Protein AF-0000000070366888 (afdb_homodimer)

Foldseek 3Di:
DDLVVQLVVCCVLAVVVPHDPVVLCVLLCVVDPNRQDQVVDDSVRSVVSSVVVVVVVVVVVVVVVVVCCVVVVVVPPDDPDDPPPPDDDDDDDDDDDDDDDDDDDDDDDDDDDDDDDPPDPPCPLPPPPPDLAKDKDKDFAAAFDADPQLVDPPKAKAFADKDWDPATSNGHIFIWIWIAIPPVRAIAIHGLVLLVLLQVLCCQQAVLFLQADADDDDPPPPVDVVVVRLNRVRSRVRLRVLCVDSQSVRHPLNRCSRHPHDPVVNVVSSVVSVPRGRDQAPRHHYDNVRMFIFTRHDVLVVVLVVVLVVLVVVLVVLVVQLVVLVVVLVVLLVVLVVLLVVLVVLVVQLVVLVVVQVPDDDHDCLSNLVSNLVSLLSNLVSVLSVVVSVLSCVQRNSVSVSVSSSSVSLSVSSVVLVVLVCVLVVLVVVLVVVLVVVLVVVDVVVQPAPPVSVVPDDPVCSNPSVRCSSRGPVVSVVVSVSSSRSSSRSSVSSSVNVVVVVVVVVVVVVVSVVVSVVVVVVSVVSVVVSVVVSVVSVVVSVVPCPCVVVVVVVVVVVVVVVVPVVPPD/DDLVVQLVVCCVLAVVVPHDPVVLCVLLCVVDPNRQAQVVDDSVRSVVSSVVVVVVVVVVVVVVVVVVVVVVVVVPDDDPDDPPPPDDPDDDDDDYDDDDYYDDDDDDDDDDDDDDDDDPPPCPLPPPPQDLAKDKDKDFAAAFDADPQLPDPPKAKAFADKDWDPATSNGHIFIWIWIAIPPVRAIAIHGLVLLVLLQVLCCQQAVLFLQADADDDDPCPPVDVVVVRLNRVRSRVRLVVLCVDSQSVRDPLNRCSRHPHDPVVNVVSSVVSVPGGRDQAPRHHYDNVRMFIFTRHDVLVVVLVVVLVVLVVVLVVLVVQLVVLVVVLVVLLVVLVVLLVVLVVLVVQLVVLVVVQVPDDDHDCLSNLVSNLSSLLSNLVSVLSVVVSVLSCVQRNSVSVSVSSSSVSLSVSSVVLVVLVCVLVVLVVVLVVVLVVVLVVVDVVVQPADPVVVVPDDPVCSNPSVRCSSRGPVVSVVVSVSSSRSSSRSSVSSSVNVVVVVVVVVVVVVVSVVVSVVVVVVSVVSVVVSVVVSVVSVVCSVVPPPCVVVVVVVVVVVVVVVVPVVPVD

Organism: Tetrahymena thermophila (strain SB210) (NCBI:txid312017)

Secondary structure (DSSP, 8-state):
--HHHHHHHHIIIIITTT--HHHHHHHHHHHSTTTT-GGGS-HHHHHHHHHHHHHHHHHHHHHHHHHHHHHHHHS-----------S--------------------------------------------TTEEEEEEE-BPPPP-SSTT-TT-EEEEEEEEEEPP-SSS--EEEEEEEEETTTEEEEE-HHHHHHHHHHHHHH-TTS-PPPPPP----SS--HHHHHHHHHHHHHHHHHHHHSTTGGG-HHHHHHHH---HHHHHHHHHHHHH------GGG-B-SSSEEEEEEEHHHHHHHHHHHHHHHHHHHHHHHHHHHHHHHHHHHHHHHHHHHHHHHHHHHHHHHHHHHHHHSSS--HHHHHHHHHHHHHHHHHHHHHHHHHHHHIIIIIHHHHHHHHHHHHHHHHHHHHHHHHHHHHHHHHHHHHHHHHHHHHT-GGGTT--HHHHHTS-TTGGG-HHHHTTTSSHHHHHHHHHHHHHHHHHHHHHHHHHHHHHHHHHHHHHHHHHHHHHHHHHHHHHHHHHHHHHHHHHHHHHTTTHHHHHHHHHHHHHHHHHHHTTTT-/--HHHHHHHHIIIIITTT--HHHHHHHHHHHSTTTT-GGGS-HHHHHHHHHHHHHHHHHHHHHHHHHHHHHHHHS--------------------------------------------------------TTEEEEEEE-BPPPP-SSTT-TT-EEEEEEEEEEPP-SSS--EEEEEEEEETTTEEEEE-HHHHHHHHHHHHHH-TTS-PPPPPP----SS--HHHHHHHHHHHHHHHHHHHHSTTGGG-HHHHHHHH---HHHHHHHHHHHHH------GGG-B-SSSEEEEEEEHHHHHHHHHHHHHHHHHHHHHHHHHHHHHHHHHHHHHHHHHHHHHHHHHHHHHHHHHHHHHHSSS--HHHHHHHHHHHHHHHHHHHHHHHHHHHHIIIIIHHHHHHHHHHHHHHHHHHHHHHHHHHHHHHHHHHHHHHHHHHHHT-GGGTT--HHHHHTS-TTGGG-HHHHTTTSSHHHHHHHHHHHHHHHHHHHHHHHHHHHHHHHHHHHHHHHHHHHHHHHHHHHHHHHHHHHHHHHHHHHHHTTTHHHHHHHHHHHHHHHHHHHHTS--

Radius of gyration: 53.92 Å; Cα contacts (8 Å, |Δi|>4): 1245; chains: 2; bounding box: 104×200×141 Å

pLDDT: mean 79.63, std 25.02, range [14.09, 98.69]

Structure (mmCIF, N/CA/C/O backbone):
data_AF-0000000070366888-model_v1
#
loop_
_entity.id
_entity.type
_entity.pdbx_description
1 polymer 'PX-SNX-like domain protein'
#
loop_
_atom_site.group_PDB
_atom_site.id
_atom_site.type_symbol
_atom_site.label_atom_id
_atom_site.label_alt_id
_atom_site.label_comp_id
_atom_site.label_asym_id
_atom_site.label_entity_id
_atom_site.label_seq_id
_atom_site.pdbx_PDB_ins_code
_atom_site.Cartn_x
_atom_site.Cartn_y
_atom_site.Cartn_z
_atom_site.occupancy
_atom_site.B_iso_or_equiv
_atom_site.auth_seq_id
_atom_site.auth_comp_id
_atom_site.auth_asym_id
_atom_site.auth_atom_id
_atom_site.pdbx_PDB_model_num
ATOM 1 N N . MET A 1 1 ? -32.625 -28.5 18.875 1 53.06 1 MET A N 1
ATOM 2 C CA . MET A 1 1 ? -31.828 -29.672 18.531 1 53.06 1 MET A CA 1
ATOM 3 C C . MET A 1 1 ? -31.516 -29.688 17.047 1 53.06 1 MET A C 1
ATOM 5 O O . MET A 1 1 ? -32.406 -29.5 16.219 1 53.06 1 MET A O 1
ATOM 9 N N . SER A 1 2 ? -30.312 -29.75 16.781 1 67.25 2 SER A N 1
ATOM 10 C CA . SER A 1 2 ? -29.703 -29.359 15.508 1 67.25 2 SER A CA 1
ATOM 11 C C . SER A 1 2 ? -30.094 -30.328 14.398 1 67.25 2 SER A C 1
ATOM 13 O O . SER A 1 2 ? -30.391 -31.5 14.664 1 67.25 2 SER A O 1
ATOM 15 N N . THR A 1 3 ? -30.516 -29.719 13.289 1 72.12 3 THR A N 1
ATOM 16 C CA . THR A 1 3 ? -30.797 -30.406 12.031 1 72.12 3 THR A CA 1
ATOM 17 C C . THR A 1 3 ? -29.75 -31.469 11.758 1 72.12 3 THR A C 1
ATOM 19 O O . THR A 1 3 ? -30.078 -32.562 11.305 1 72.12 3 THR A O 1
ATOM 22 N N . GLU A 1 4 ? -28.688 -31.203 12.266 1 71.44 4 GLU A N 1
ATOM 23 C CA . GLU A 1 4 ? -27.578 -32.125 12.07 1 71.44 4 GLU A CA 1
ATOM 24 C C . GLU A 1 4 ? -27.75 -33.375 12.93 1 71.44 4 GLU A C 1
ATOM 26 O O . GLU A 1 4 ? -27.469 -34.5 12.484 1 71.44 4 GLU A O 1
ATOM 31 N N . ILE A 1 5 ? -28.266 -33.188 14.094 1 75.81 5 ILE A N 1
ATOM 32 C CA . ILE A 1 5 ? -28.469 -34.281 15.039 1 75.81 5 ILE A CA 1
ATOM 33 C C . ILE A 1 5 ? -29.594 -35.188 14.547 1 75.81 5 ILE A C 1
ATOM 35 O O . ILE A 1 5 ? -29.5 -36.406 14.617 1 75.81 5 ILE A O 1
ATOM 39 N N . LYS A 1 6 ? -30.578 -34.594 13.953 1 79 6 LYS A N 1
ATOM 40 C CA . LYS A 1 6 ? -31.703 -35.344 13.398 1 79 6 LYS A CA 1
ATOM 41 C C . LYS A 1 6 ? -31.281 -36.156 12.188 1 79 6 LYS A C 1
ATOM 43 O O . LYS A 1 6 ? -31.641 -37.344 12.086 1 79 6 LYS A O 1
ATOM 48 N N . GLN A 1 7 ? -30.422 -35.562 11.461 1 75.44 7 GLN A N 1
ATOM 49 C CA . GLN A 1 7 ? -29.953 -36.219 10.234 1 75.44 7 GLN A CA 1
ATOM 50 C C . GLN A 1 7 ? -29.031 -37.375 10.555 1 75.44 7 GLN A C 1
ATOM 52 O O . GLN A 1 7 ? -29.141 -38.438 9.961 1 75.44 7 GLN A O 1
ATOM 57 N N . LYS A 1 8 ? -28.172 -37.062 11.492 1 76.31 8 LYS A N 1
ATOM 58 C CA . LYS A 1 8 ? -27.281 -38.125 11.93 1 76.31 8 LYS A CA 1
ATOM 59 C C . LYS A 1 8 ? -28.078 -39.281 12.508 1 76.31 8 LYS A C 1
ATOM 61 O O . LYS A 1 8 ? -27.797 -40.438 12.211 1 76.31 8 LYS A O 1
ATOM 66 N N . TYR A 1 9 ? -29.031 -39.031 13.258 1 79.44 9 TYR A N 1
ATOM 67 C CA . TYR A 1 9 ? -29.906 -40.062 13.852 1 79.44 9 TYR A CA 1
ATOM 68 C C . TYR A 1 9 ? -30.609 -40.844 12.773 1 79.44 9 TYR A C 1
ATOM 70 O O . TYR A 1 9 ? -30.641 -42.094 12.828 1 79.44 9 TYR A O 1
ATOM 78 N N . LEU A 1 10 ? -31.078 -40.219 11.719 1 79.38 10 LEU A N 1
ATOM 79 C CA . LEU A 1 10 ? -31.812 -40.906 10.664 1 79.38 10 LEU A CA 1
ATOM 80 C C . LEU A 1 10 ? -30.859 -41.719 9.805 1 79.38 10 LEU A C 1
ATOM 82 O O . LEU A 1 10 ? -31.203 -42.844 9.406 1 79.38 10 LEU A O 1
ATOM 86 N N . CYS A 1 11 ? -29.656 -41.156 9.648 1 78.56 11 CYS A N 1
ATOM 87 C CA . CYS A 1 11 ? -28.656 -41.938 8.914 1 78.56 11 CYS A CA 1
ATOM 88 C C . CYS A 1 11 ? -28.297 -43.219 9.664 1 78.56 11 CYS A C 1
ATOM 90 O O . CYS A 1 11 ? -28.234 -44.281 9.07 1 78.56 11 CYS A O 1
ATOM 92 N N . ASP A 1 12 ? -28.203 -43.094 10.914 1 79.56 12 ASP A N 1
ATOM 93 C CA . ASP A 1 12 ? -27.844 -44.219 11.766 1 79.56 12 ASP A CA 1
ATOM 94 C C . ASP A 1 12 ? -28.969 -45.25 11.852 1 79.56 12 ASP A C 1
ATOM 96 O O . ASP A 1 12 ? -28.734 -46.438 11.766 1 79.56 12 ASP A O 1
ATOM 100 N N . GLU A 1 13 ? -30.156 -44.781 11.875 1 81.19 13 GLU A N 1
ATOM 101 C CA . GLU A 1 13 ? -31.266 -45.656 12.219 1 81.19 13 GLU A CA 1
ATOM 102 C C . GLU A 1 13 ? -31.984 -46.156 10.961 1 81.19 13 GLU A C 1
ATOM 104 O O . GLU A 1 13 ? -32.656 -47.188 10.992 1 81.19 13 GLU A O 1
ATOM 109 N N . ILE A 1 14 ? -31.734 -45.5 9.852 1 79.69 14 ILE A N 1
ATOM 110 C CA . ILE A 1 14 ? -32.438 -45.938 8.641 1 79.69 14 ILE A CA 1
ATOM 111 C C . ILE A 1 14 ? -31.422 -46.438 7.613 1 79.69 14 ILE A C 1
ATOM 113 O O . ILE A 1 14 ? -31.453 -47.625 7.223 1 79.69 14 ILE A O 1
ATOM 117 N N . LEU A 1 15 ? -30.391 -45.594 7.367 1 74.81 15 LEU A N 1
ATOM 118 C CA . LEU A 1 15 ? -29.453 -45.969 6.309 1 74.81 15 LEU A CA 1
ATOM 119 C C . LEU A 1 15 ? -28.484 -47.031 6.785 1 74.81 15 LEU A C 1
ATOM 121 O O . LEU A 1 15 ? -28.328 -48.062 6.129 1 74.81 15 LEU A O 1
ATOM 125 N N . ASP A 1 16 ? -28.031 -46.875 7.922 1 73.31 16 ASP A N 1
ATOM 126 C CA . ASP A 1 16 ? -27.031 -47.812 8.406 1 73.31 16 ASP A CA 1
ATOM 127 C C . ASP A 1 16 ? -27.656 -49.125 8.781 1 73.31 16 ASP A C 1
ATOM 129 O O . ASP A 1 16 ? -27 -50.188 8.719 1 73.31 16 ASP A O 1
ATOM 133 N N . LYS A 1 17 ? -28.953 -49.156 9.055 1 74.62 17 LYS A N 1
ATOM 134 C CA . LYS A 1 17 ? -29.641 -50.375 9.422 1 74.62 17 LYS A CA 1
ATOM 135 C C . LYS A 1 17 ? -30.266 -51.062 8.203 1 74.62 17 LYS A C 1
ATOM 137 O O . LYS A 1 17 ? -30.969 -52.062 8.328 1 74.62 17 LYS A O 1
ATOM 142 N N . GLY A 1 18 ? -29.984 -50.375 6.992 1 67.94 18 GLY A N 1
ATOM 143 C CA . GLY A 1 18 ? -30.297 -51.031 5.738 1 67.94 18 GLY A CA 1
ATOM 144 C C . GLY A 1 18 ? -31.688 -50.719 5.223 1 67.94 18 GLY A C 1
ATOM 145 O O . GLY A 1 18 ? -32.188 -51.375 4.305 1 67.94 18 GLY A O 1
ATOM 146 N N . TYR A 1 19 ? -32.375 -49.781 5.812 1 73.75 19 TYR A N 1
ATOM 147 C CA . TYR A 1 19 ? -33.719 -49.406 5.328 1 73.75 19 TYR A CA 1
ATOM 148 C C . TYR A 1 19 ? -33.625 -48.438 4.156 1 73.75 19 TYR A C 1
ATOM 150 O O . TYR A 1 19 ? -32.625 -47.719 4.023 1 73.75 19 TYR A O 1
ATOM 158 N N . ASP A 1 20 ? -34.5 -48.562 3.26 1 69.44 20 ASP A N 1
ATOM 159 C CA . ASP A 1 20 ? -34.531 -47.719 2.07 1 69.44 20 ASP A CA 1
ATOM 160 C C . ASP A 1 20 ? -34.969 -46.281 2.422 1 69.44 20 ASP A C 1
ATOM 162 O O . ASP A 1 20 ? -36.062 -46.094 2.949 1 69.44 20 ASP A O 1
ATOM 166 N N . ALA A 1 21 ? -34.188 -45.375 2.199 1 75.75 21 ALA A N 1
ATOM 167 C CA . ALA A 1 21 ? -34.406 -43.969 2.531 1 75.75 21 ALA A CA 1
ATOM 168 C C . ALA A 1 21 ? -35.656 -43.438 1.813 1 75.75 21 ALA A C 1
ATOM 170 O O . ALA A 1 21 ? -36.406 -42.656 2.385 1 75.75 21 ALA A O 1
ATOM 171 N N . ASN A 1 22 ? -35.812 -43.844 0.636 1 72.5 22 ASN A N 1
ATOM 172 C CA . ASN A 1 22 ? -36.938 -43.375 -0.14 1 72.5 22 ASN A CA 1
ATOM 173 C C . ASN A 1 22 ? -38.281 -43.844 0.466 1 72.5 22 ASN A C 1
ATOM 175 O O . ASN A 1 22 ? -39.25 -43.094 0.482 1 72.5 22 ASN A O 1
ATOM 179 N N . ILE A 1 23 ? -38.312 -45.062 0.929 1 76.25 23 ILE A N 1
ATOM 180 C CA . ILE A 1 23 ? -39.5 -45.594 1.553 1 76.25 23 ILE A CA 1
ATOM 181 C C . ILE A 1 23 ? -39.812 -44.875 2.852 1 76.25 23 ILE A C 1
ATOM 183 O O . ILE A 1 23 ? -40.938 -44.531 3.139 1 76.25 23 ILE A O 1
ATOM 187 N N . PHE A 1 24 ? -38.719 -44.5 3.494 1 80.56 24 PHE A N 1
ATOM 188 C CA . PHE A 1 24 ? -38.906 -43.75 4.738 1 80.56 24 PHE A CA 1
ATOM 189 C C . PHE A 1 24 ? -39.406 -42.344 4.457 1 80.56 24 PHE A C 1
ATOM 191 O O . PHE A 1 24 ? -40.312 -41.844 5.129 1 80.56 24 PHE A O 1
ATOM 198 N N . MET A 1 25 ? -38.906 -41.75 3.475 1 77.12 25 MET A N 1
ATOM 199 C CA . MET A 1 25 ? -39.312 -40.406 3.076 1 77.12 25 MET A CA 1
ATOM 200 C C . MET A 1 25 ? -40.781 -40.375 2.676 1 77.12 25 MET A C 1
ATOM 202 O O . MET A 1 25 ? -41.531 -39.469 3.041 1 77.12 25 MET A O 1
ATOM 206 N N . SER A 1 26 ? -41.062 -41.406 1.899 1 75.88 26 SER A N 1
ATOM 207 C CA . SER A 1 26 ? -42.469 -41.562 1.521 1 75.88 26 SER A CA 1
ATOM 208 C C . SER A 1 26 ? -43.344 -41.75 2.748 1 75.88 26 SER A C 1
ATOM 210 O O . SER A 1 26 ? -44.469 -41.219 2.814 1 75.88 26 SER A O 1
ATOM 212 N N . TYR A 1 27 ? -42.875 -42.531 3.67 1 80.38 27 TYR A N 1
ATOM 213 C CA . TYR A 1 27 ? -43.531 -42.781 4.941 1 80.38 27 TYR A CA 1
ATOM 214 C C . TYR A 1 27 ? -43.781 -41.469 5.684 1 80.38 27 TYR A C 1
ATOM 216 O O . TYR A 1 27 ? -44.906 -41.25 6.172 1 80.38 27 TYR A O 1
ATOM 224 N N . LEU A 1 28 ? -42.844 -40.625 5.699 1 80 28 LEU A N 1
ATOM 225 C CA . LEU A 1 28 ? -42.969 -39.344 6.379 1 80 28 LEU A CA 1
ATOM 226 C C . LEU A 1 28 ? -43.906 -38.406 5.609 1 80 28 LEU A C 1
ATOM 228 O O . LEU A 1 28 ? -44.719 -37.688 6.211 1 80 28 LEU A O 1
ATOM 232 N N . GLU A 1 29 ? -43.875 -38.469 4.32 1 78.44 29 GLU A N 1
ATOM 233 C CA . GLU A 1 29 ? -44.719 -37.656 3.461 1 78.44 29 GLU A CA 1
ATOM 234 C C . GLU A 1 29 ? -46.188 -38.031 3.609 1 78.44 29 GLU A C 1
ATOM 236 O O . GLU A 1 29 ? -47.062 -37.188 3.467 1 78.44 29 GLU A O 1
ATOM 241 N N . ASN A 1 30 ? -46.375 -39.281 3.836 1 78.12 30 ASN A N 1
ATOM 242 C CA . ASN A 1 30 ? -47.719 -39.75 4.055 1 78.12 30 ASN A CA 1
ATOM 243 C C . ASN A 1 30 ? -48.281 -39.281 5.395 1 78.12 30 ASN A C 1
ATOM 245 O O . ASN A 1 30 ? -49.5 -39.188 5.562 1 78.12 30 ASN A O 1
ATOM 249 N N . LEU A 1 31 ? -47.406 -38.969 6.266 1 79.88 31 LEU A N 1
ATOM 250 C CA . LEU A 1 31 ? -47.844 -38.562 7.605 1 79.88 31 LEU A CA 1
ATOM 251 C C . LEU A 1 31 ? -48.062 -37.062 7.676 1 79.88 31 LEU A C 1
ATOM 253 O O . LEU A 1 31 ? -48.969 -36.594 8.375 1 79.88 31 LEU A O 1
ATOM 257 N N . ARG A 1 32 ? -47.125 -36.312 6.969 1 79.88 32 ARG A N 1
ATOM 258 C CA . ARG A 1 32 ? -47.25 -34.875 6.969 1 79.88 32 ARG A CA 1
ATOM 259 C C . ARG A 1 32 ? -46.938 -34.312 5.59 1 79.88 32 ARG A C 1
ATOM 261 O O . ARG A 1 32 ? -46.062 -34.812 4.875 1 79.88 32 ARG A O 1
ATOM 268 N N . GLU A 1 33 ? -47.75 -33.344 5.266 1 73.69 33 GLU A N 1
ATOM 269 C CA . GLU A 1 33 ? -47.438 -32.625 4.043 1 73.69 33 GLU A CA 1
ATOM 270 C C . GLU A 1 33 ? -46 -32.062 4.086 1 73.69 33 GLU A C 1
ATOM 272 O O . GLU A 1 33 ? -45.625 -31.438 5.062 1 73.69 33 GLU A O 1
ATOM 277 N N . ASN A 1 34 ? -45.125 -32.344 3.137 1 73.12 34 ASN A N 1
ATOM 278 C CA . ASN A 1 34 ? -43.719 -32 3.055 1 73.12 34 ASN A CA 1
ATOM 279 C C . ASN A 1 34 ? -42.906 -32.688 4.16 1 73.12 34 ASN A C 1
ATOM 281 O O . ASN A 1 34 ? -42.031 -32.062 4.746 1 73.12 34 ASN A O 1
ATOM 285 N N . GLY A 1 35 ? -43.25 -33.844 4.461 1 75.12 35 GLY A N 1
ATOM 286 C CA . GLY A 1 35 ? -42.656 -34.594 5.559 1 75.12 35 GLY A CA 1
ATOM 287 C C . GLY A 1 35 ? -41.219 -34.969 5.328 1 75.12 35 GLY A C 1
ATOM 288 O O . GLY A 1 35 ? -40.531 -35.375 6.258 1 75.12 35 GLY A O 1
ATOM 289 N N . SER A 1 36 ? -40.844 -34.781 4.152 1 73.75 36 SER A N 1
ATOM 290 C CA . SER A 1 36 ? -39.469 -35.062 3.855 1 73.75 36 SER A CA 1
ATOM 291 C C . SER A 1 36 ? -38.531 -33.938 4.297 1 73.75 36 SER A C 1
ATOM 293 O O . SER A 1 36 ? -37.312 -34.031 4.211 1 73.75 36 SER A O 1
ATOM 295 N N . ASP A 1 37 ? -39.156 -32.969 4.867 1 73.94 37 ASP A N 1
ATOM 296 C CA . ASP A 1 37 ? -38.406 -31.828 5.426 1 73.94 37 ASP A CA 1
ATOM 297 C C . ASP A 1 37 ? -38.094 -32.062 6.898 1 73.94 37 ASP A C 1
ATOM 299 O O . ASP A 1 37 ? -39 -32.125 7.738 1 73.94 37 ASP A O 1
ATOM 303 N N . ILE A 1 38 ? -36.906 -32.125 7.223 1 73.94 38 ILE A N 1
ATOM 304 C CA . ILE A 1 38 ? -36.406 -32.531 8.539 1 73.94 38 ILE A CA 1
ATOM 305 C C . ILE A 1 38 ? -36.781 -31.453 9.57 1 73.94 38 ILE A C 1
ATOM 307 O O . ILE A 1 38 ? -36.938 -31.766 10.758 1 73.94 38 ILE A O 1
ATOM 311 N N . GLU A 1 39 ? -37.031 -30.344 9.109 1 77.44 39 GLU A N 1
ATOM 312 C CA . GLU A 1 39 ? -37.344 -29.25 10.023 1 77.44 39 GLU A CA 1
ATOM 313 C C . GLU A 1 39 ? -38.75 -29.375 10.586 1 77.44 39 GLU A C 1
ATOM 315 O O . GLU A 1 39 ? -39.062 -28.812 11.641 1 77.44 39 GLU A O 1
ATOM 320 N N . LYS A 1 40 ? -39.5 -30.203 9.945 1 77.94 40 LYS A N 1
ATOM 321 C CA . LYS A 1 40 ? -40.875 -30.359 10.352 1 77.94 40 LYS A CA 1
ATOM 322 C C . LYS A 1 40 ? -41.031 -31.328 11.523 1 77.94 40 LYS A C 1
ATOM 324 O O . LYS A 1 40 ? -42.094 -31.438 12.125 1 77.94 40 LYS A O 1
ATOM 329 N N . TRP A 1 41 ? -39.906 -31.953 11.758 1 79.88 41 TRP A N 1
ATOM 330 C CA . TRP A 1 41 ? -40 -33 12.766 1 79.88 41 TRP A CA 1
ATOM 331 C C . TRP A 1 41 ? -39.094 -32.688 13.953 1 79.88 41 TRP A C 1
ATOM 333 O O . TRP A 1 41 ? -38 -32.125 13.789 1 79.88 41 TRP A O 1
ATOM 343 N N . SER A 1 42 ? -39.625 -32.906 15.086 1 82.88 42 SER A N 1
ATOM 344 C CA . SER A 1 42 ? -38.781 -32.906 16.266 1 82.88 42 SER A CA 1
ATOM 345 C C . SER A 1 42 ? -38.031 -34.219 16.422 1 82.88 42 SER A C 1
ATOM 347 O O . SER A 1 42 ? -38.438 -35.25 15.859 1 82.88 42 SER A O 1
ATOM 349 N N . ILE A 1 43 ? -36.969 -34.25 17.156 1 83.38 43 ILE A N 1
ATOM 350 C CA . ILE A 1 43 ? -36.156 -35.469 17.328 1 83.38 43 ILE A CA 1
ATOM 351 C C . ILE A 1 43 ? -37 -36.562 18.016 1 83.38 43 ILE A C 1
ATOM 353 O O . ILE A 1 43 ? -36.875 -37.719 17.688 1 83.38 43 ILE A O 1
ATOM 357 N N . ASP A 1 44 ? -37.812 -36.188 18.844 1 82 44 ASP A N 1
ATOM 358 C CA . ASP A 1 44 ? -38.625 -37.156 19.562 1 82 44 ASP A CA 1
ATOM 359 C C . ASP A 1 44 ? -39.688 -37.75 18.656 1 82 44 ASP A C 1
ATOM 361 O O . ASP A 1 44 ? -39.969 -38.969 18.719 1 82 44 ASP A O 1
ATOM 365 N N . GLU A 1 45 ? -40.219 -36.969 17.75 1 84.19 45 GLU A N 1
ATOM 366 C CA . GLU A 1 45 ? -41.156 -37.469 16.766 1 84.19 45 GLU A CA 1
ATOM 367 C C . GLU A 1 45 ? -40.5 -38.406 15.789 1 84.19 45 GLU A C 1
ATOM 369 O O . GLU A 1 45 ? -41.062 -39.469 15.461 1 84.19 45 GLU A O 1
ATOM 374 N N . LEU A 1 46 ? -39.281 -38 15.445 1 83.56 46 LEU A N 1
ATOM 375 C CA . LEU A 1 46 ? -38.531 -38.844 14.484 1 83.56 46 LEU A CA 1
ATOM 376 C C . LEU A 1 46 ? -38.188 -40.188 15.102 1 83.56 46 LEU A C 1
ATOM 378 O O . LEU A 1 46 ? -38.25 -41.219 14.422 1 83.56 46 LEU A O 1
ATOM 382 N N . LYS A 1 47 ? -37.938 -40.156 16.312 1 83.44 47 LYS A N 1
ATOM 383 C CA . LYS A 1 47 ? -37.625 -41.406 17 1 83.44 47 LYS A CA 1
ATOM 384 C C . LYS A 1 47 ? -38.812 -42.344 17.016 1 83.44 47 LYS A C 1
ATOM 386 O O . LYS A 1 47 ? -38.688 -43.531 16.781 1 83.44 47 LYS A O 1
ATOM 391 N N . ILE A 1 48 ? -39.938 -41.812 17.203 1 82.81 48 ILE A N 1
ATOM 392 C CA . ILE A 1 48 ? -41.156 -42.594 17.219 1 82.81 48 ILE A CA 1
ATOM 393 C C . ILE A 1 48 ? -41.469 -43.094 15.812 1 82.81 48 ILE A C 1
ATOM 395 O O . ILE A 1 48 ? -41.844 -44.25 15.625 1 82.81 48 ILE A O 1
ATOM 399 N N . LEU A 1 49 ? -41.219 -42.219 14.836 1 81.88 49 LEU A N 1
ATOM 400 C CA . LEU A 1 49 ? -41.562 -42.562 13.461 1 81.88 49 LEU A CA 1
ATOM 401 C C . LEU A 1 49 ? -40.594 -43.594 12.906 1 81.88 49 LEU A C 1
ATOM 403 O O . LEU A 1 49 ? -41 -44.5 12.164 1 81.88 49 LEU A O 1
ATOM 407 N N . VAL A 1 50 ? -39.406 -43.438 13.383 1 84.06 50 VAL A N 1
ATOM 408 C CA . VAL A 1 50 ? -38.375 -44.406 12.969 1 84.06 50 VAL A CA 1
ATOM 409 C C . VAL A 1 50 ? -38.719 -45.781 13.586 1 84.06 50 VAL A C 1
ATOM 411 O O . VAL A 1 50 ? -38.656 -46.812 12.898 1 84.06 50 VAL A O 1
ATOM 414 N N . GLU A 1 51 ? -39.094 -45.812 14.758 1 81.06 51 GLU A N 1
ATOM 415 C CA . GLU A 1 51 ? -39.469 -47.062 15.43 1 81.06 51 GLU A CA 1
ATOM 416 C C . GLU A 1 51 ? -40.688 -47.688 14.781 1 81.06 51 GLU A C 1
ATOM 418 O O . GLU A 1 51 ? -40.75 -48.906 14.57 1 81.06 51 GLU A O 1
ATOM 423 N N . ASN A 1 52 ? -41.625 -46.906 14.453 1 80.81 52 ASN A N 1
ATOM 424 C CA . ASN A 1 52 ? -42.844 -47.375 13.789 1 80.81 52 ASN A CA 1
ATOM 425 C C . ASN A 1 52 ? -42.531 -47.906 12.391 1 80.81 52 ASN A C 1
ATOM 427 O O . ASN A 1 52 ? -43.062 -48.969 12 1 80.81 52 ASN A O 1
ATOM 431 N N . PHE A 1 53 ? -41.719 -47.219 11.75 1 80.12 53 PHE A N 1
ATOM 432 C CA . PHE A 1 53 ? -41.281 -47.594 10.406 1 80.12 53 PHE A CA 1
ATOM 433 C C . PHE A 1 53 ? -40.531 -48.906 10.43 1 80.12 53 PHE A C 1
ATOM 435 O O . PHE A 1 53 ? -40.781 -49.812 9.609 1 80.12 53 PHE A O 1
ATOM 442 N N . GLN A 1 54 ? -39.719 -49.031 11.406 1 80.25 54 GLN A N 1
ATOM 443 C CA . GLN A 1 54 ? -38.906 -50.25 11.555 1 80.25 54 GLN A CA 1
ATOM 444 C C . GLN A 1 54 ? -39.781 -51.438 11.984 1 80.25 54 GLN A C 1
ATOM 446 O O . GLN A 1 54 ? -39.594 -52.562 11.508 1 80.25 54 GLN A O 1
ATOM 451 N N . GLN A 1 55 ? -40.688 -51.188 12.711 1 75.75 55 GLN A N 1
ATOM 452 C CA . GLN A 1 55 ? -41.656 -52.219 13.133 1 75.75 55 GLN A CA 1
ATOM 453 C C . GLN A 1 55 ? -42.562 -52.656 11.977 1 75.75 55 GLN A C 1
ATOM 455 O O . GLN A 1 55 ? -42.812 -53.844 11.797 1 75.75 55 GLN A O 1
ATOM 460 N N . ASP A 1 56 ? -42.938 -51.688 11.219 1 71.5 56 ASP A N 1
ATOM 461 C CA . ASP A 1 56 ? -43.781 -51.969 10.055 1 71.5 56 ASP A CA 1
ATOM 462 C C . ASP A 1 56 ? -43 -52.75 8.992 1 71.5 56 ASP A C 1
ATOM 464 O O . ASP A 1 56 ? -43.531 -53.656 8.367 1 71.5 56 ASP A O 1
ATOM 468 N N . ALA A 1 57 ? -41.75 -52.344 8.82 1 65.62 57 ALA A N 1
ATOM 469 C CA . ALA A 1 57 ? -40.875 -53.031 7.875 1 65.62 57 ALA A CA 1
ATOM 470 C C . ALA A 1 57 ? -40.594 -54.469 8.328 1 65.62 57 ALA A C 1
ATOM 472 O O . ALA A 1 57 ? -40.562 -55.375 7.512 1 65.62 57 ALA A O 1
ATOM 473 N N . GLN A 1 58 ? -40.375 -54.656 9.531 1 63.28 58 GLN A N 1
ATOM 474 C CA . GLN A 1 58 ? -40.219 -56 10.094 1 63.28 58 GLN A CA 1
ATOM 475 C C . GLN A 1 58 ? -41.5 -56.781 9.984 1 63.28 58 GLN A C 1
ATOM 477 O O . GLN A 1 58 ? -41.469 -58 9.68 1 63.28 58 GLN A O 1
ATOM 482 N N . ASN A 1 59 ? -42.531 -56.125 10.164 1 59.25 59 ASN A N 1
ATOM 483 C CA . ASN A 1 59 ? -43.844 -56.812 10.016 1 59.25 59 ASN A CA 1
ATOM 484 C C . ASN A 1 59 ? -44.125 -57.156 8.555 1 59.25 59 ASN A C 1
ATOM 486 O O . ASN A 1 59 ? -44.656 -58.219 8.25 1 59.25 59 ASN A O 1
ATOM 490 N N . GLN A 1 60 ? -43.719 -56.219 7.707 1 54.78 60 GLN A N 1
ATOM 491 C CA . GLN A 1 60 ? -43.875 -56.5 6.285 1 54.78 60 GLN A CA 1
ATOM 492 C C . GLN A 1 60 ? -42.906 -57.594 5.82 1 54.78 60 GLN A C 1
ATOM 494 O O . GLN A 1 60 ? -43.281 -58.438 5.027 1 54.78 60 GLN A O 1
ATOM 499 N N . TYR A 1 61 ? -41.688 -57.5 6.207 1 49.81 61 TYR A N 1
ATOM 500 C CA . TYR A 1 61 ? -40.781 -58.594 5.953 1 49.81 61 TYR A CA 1
ATOM 501 C C . TYR A 1 61 ? -41.344 -59.906 6.5 1 49.81 61 TYR A C 1
ATOM 503 O O . TYR A 1 61 ? -41.25 -60.969 5.848 1 49.81 61 TYR A O 1
ATOM 511 N N . GLN A 1 62 ? -41.875 -59.844 7.645 1 48.12 62 GLN A N 1
ATOM 512 C CA . GLN A 1 62 ? -42.5 -61.062 8.203 1 48.12 62 GLN A CA 1
ATOM 513 C C . GLN A 1 62 ? -43.719 -61.469 7.371 1 48.12 62 GLN A C 1
ATOM 515 O O . GLN A 1 62 ? -43.938 -62.656 7.129 1 48.12 62 GLN A O 1
ATOM 520 N N . LEU A 1 63 ? -44.438 -60.531 6.883 1 48.66 63 LEU A N 1
ATOM 521 C CA . LEU A 1 63 ? -45.562 -60.844 6.023 1 48.66 63 LEU A CA 1
ATOM 522 C C . LEU A 1 63 ? -45.094 -61.344 4.656 1 48.66 63 LEU A C 1
ATOM 524 O O . LEU A 1 63 ? -45.656 -62.281 4.109 1 48.66 63 LEU A O 1
ATOM 528 N N . ASP A 1 64 ? -44.125 -60.625 4.156 1 47.91 64 ASP A N 1
ATOM 529 C CA . ASP A 1 64 ? -43.562 -61.094 2.889 1 47.91 64 ASP A CA 1
ATOM 530 C C . ASP A 1 64 ? -42.875 -62.438 3.045 1 47.91 64 ASP A C 1
ATOM 532 O O . ASP A 1 64 ? -42.969 -63.312 2.168 1 47.91 64 ASP A O 1
ATOM 536 N N . TYR A 1 65 ? -42.188 -62.656 4.141 1 45 65 TYR A N 1
ATOM 537 C CA . TYR A 1 65 ? -41.656 -63.969 4.473 1 45 65 TYR A CA 1
ATOM 538 C C . TYR A 1 65 ? -42.75 -65 4.562 1 45 65 TYR A C 1
ATOM 540 O O . TYR A 1 65 ? -42.625 -66.125 4.027 1 45 65 TYR A O 1
ATOM 548 N N . ILE A 1 66 ? -43.812 -64.625 5.105 1 47.62 66 ILE A N 1
ATOM 549 C CA . ILE A 1 66 ? -44.938 -65.562 5.195 1 47.62 66 ILE A CA 1
ATOM 550 C C . ILE A 1 66 ? -45.531 -65.812 3.801 1 47.62 66 ILE A C 1
ATOM 552 O O . ILE A 1 66 ? -45.844 -66.938 3.449 1 47.62 66 ILE A O 1
ATOM 556 N N . ARG A 1 67 ? -45.594 -64.688 3.051 1 46.5 67 ARG A N 1
ATOM 557 C CA . ARG A 1 67 ? -46.125 -64.812 1.696 1 46.5 67 ARG A CA 1
ATOM 558 C C . ARG A 1 67 ? -45.188 -65.688 0.844 1 46.5 67 ARG A C 1
ATOM 560 O O . ARG A 1 67 ? -45.656 -66.562 0.101 1 46.5 67 ARG A O 1
ATOM 567 N N . VAL A 1 68 ? -43.875 -65.312 0.945 1 43.44 68 VAL A N 1
ATOM 568 C CA . VAL A 1 68 ? -42.938 -66.125 0.21 1 43.44 68 VAL A CA 1
ATOM 569 C C . VAL A 1 68 ? -43 -67.562 0.729 1 43.44 68 VAL A C 1
ATOM 571 O O . VAL A 1 68 ? -43 -68.5 -0.055 1 43.44 68 VAL A O 1
ATOM 574 N N . GLN A 1 69 ? -43.031 -67.625 2.023 1 43.62 69 GLN A N 1
ATOM 575 C CA . GLN A 1 69 ? -43.125 -69 2.576 1 43.62 69 GLN A CA 1
ATOM 576 C C . GLN A 1 69 ? -44.406 -69.625 2.104 1 43.62 69 GLN A C 1
ATOM 578 O O . GLN A 1 69 ? -44.406 -70.812 1.778 1 43.62 69 GLN A O 1
ATOM 583 N N . GLN A 1 70 ? -45.469 -68.875 2.07 1 43.78 70 GLN A N 1
ATOM 584 C CA . GLN A 1 70 ? -46.719 -69.438 1.597 1 43.78 70 GLN A CA 1
ATOM 585 C C . GLN A 1 70 ? -46.656 -69.812 0.113 1 43.78 70 GLN A C 1
ATOM 587 O O . GLN A 1 70 ? -47.156 -70.812 -0.316 1 43.78 70 GLN A O 1
ATOM 592 N N . GLN A 1 71 ? -46.125 -68.812 -0.671 1 41.38 71 GLN A N 1
ATOM 593 C CA . GLN A 1 71 ? -45.969 -69.125 -2.086 1 41.38 71 GLN A CA 1
ATOM 594 C C . GLN A 1 71 ? -45 -70.312 -2.279 1 41.38 71 GLN A C 1
ATOM 596 O O . GLN A 1 71 ? -45.219 -71.125 -3.154 1 41.38 71 GLN A O 1
ATOM 601 N N . LEU A 1 72 ? -43.812 -70.062 -1.554 1 36.06 72 LEU A N 1
ATOM 602 C CA . LEU A 1 72 ? -42.906 -71.25 -1.614 1 36.06 72 LEU A CA 1
ATOM 603 C C . LEU A 1 72 ? -43.594 -72.5 -1.129 1 36.06 72 LEU A C 1
ATOM 605 O O . LEU A 1 72 ? -43.344 -73.625 -1.633 1 36.06 72 LEU A O 1
ATOM 609 N N . SER A 1 73 ? -44.375 -72.312 -0.15 1 34.94 73 SER A N 1
ATOM 610 C CA . SER A 1 73 ? -45.094 -73.5 0.328 1 34.94 73 SER A CA 1
ATOM 611 C C . SER A 1 73 ? -45.969 -74.125 -0.771 1 34.94 73 SER A C 1
ATOM 613 O O . SER A 1 73 ? -46.281 -75.312 -0.759 1 34.94 73 SER A O 1
ATOM 615 N N . ASN A 1 74 ? -46.75 -73.312 -1.594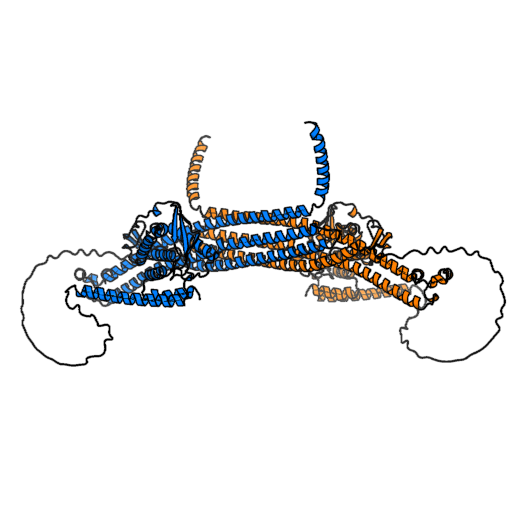 1 36.84 74 ASN A N 1
ATOM 616 C CA . ASN A 1 74 ? -47.531 -73.938 -2.656 1 36.84 74 ASN A CA 1
ATOM 617 C C . ASN A 1 74 ? -46.625 -74.625 -3.695 1 36.84 74 ASN A C 1
ATOM 619 O O . ASN A 1 74 ? -47.094 -75.188 -4.672 1 36.84 74 ASN A O 1
ATOM 623 N N . LEU A 1 75 ? -45.5 -73.875 -4.172 1 27.36 75 LEU A N 1
ATOM 624 C CA . LEU A 1 75 ? -44.656 -74.625 -5.117 1 27.36 75 LEU A CA 1
ATOM 625 C C . LEU A 1 75 ? -44.062 -75.875 -4.473 1 27.36 75 LEU A C 1
ATOM 627 O O . LEU A 1 75 ? -43.562 -75.812 -3.354 1 27.36 75 LEU A O 1
ATOM 631 N N . ASN A 1 76 ? -44.688 -77.188 -4.824 1 28.53 76 ASN A N 1
ATOM 632 C CA . ASN A 1 76 ? -44.438 -78.5 -4.336 1 28.53 76 ASN A CA 1
ATOM 633 C C . ASN A 1 76 ? -42.938 -78.812 -4.238 1 28.53 76 ASN A C 1
ATOM 635 O O . ASN A 1 76 ? -42.5 -79.938 -4.367 1 28.53 76 ASN A O 1
ATOM 639 N N . LEU A 1 77 ? -42.094 -77.875 -4.621 1 23.33 77 LEU A N 1
ATOM 640 C CA . LEU A 1 77 ? -40.688 -78.25 -4.73 1 23.33 77 LEU A CA 1
ATOM 641 C C . LEU A 1 77 ? -40.156 -78.75 -3.389 1 23.33 77 LEU A C 1
ATOM 643 O O . LEU A 1 77 ? -40.531 -78.25 -2.336 1 23.33 77 LEU A O 1
ATOM 647 N N . GLY A 1 78 ? -39.625 -80.062 -3.311 1 22.06 78 GLY A N 1
ATOM 648 C CA . GLY A 1 78 ? -39.188 -80.75 -2.109 1 22.06 78 GLY A CA 1
ATOM 649 C C . GLY A 1 78 ? -38.312 -79.875 -1.196 1 22.06 78 GLY A C 1
ATOM 650 O O . GLY A 1 78 ? -37.938 -78.75 -1.57 1 22.06 78 GLY A O 1
ATOM 651 N N . PRO A 1 79 ? -37.781 -80.5 -0.003 1 21.48 79 PRO A N 1
ATOM 652 C CA . PRO A 1 79 ? -37.312 -80 1.287 1 21.48 79 PRO A CA 1
ATOM 653 C C . PRO A 1 79 ? -36.031 -79.125 1.164 1 21.48 79 PRO A C 1
ATOM 655 O O 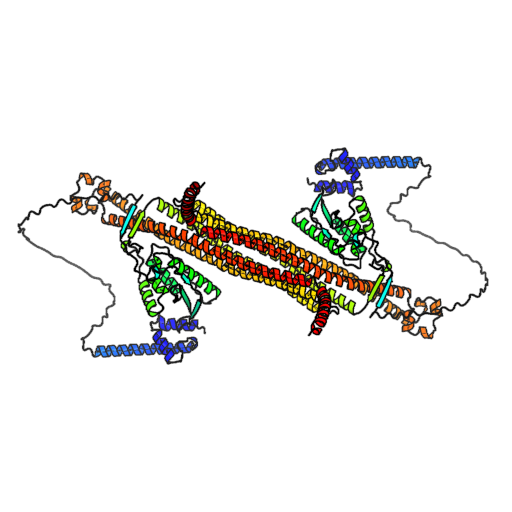. PRO A 1 79 ? -35 -79.625 0.708 1 21.48 79 PRO A O 1
ATOM 658 N N . VAL A 1 80 ? -36.062 -78.062 0.461 1 21.55 80 VAL A N 1
ATOM 659 C CA . VAL A 1 80 ? -34.781 -77.312 0.266 1 21.55 80 VAL A CA 1
ATOM 660 C C . VAL A 1 80 ? -34.125 -77.062 1.616 1 21.55 80 VAL A C 1
ATOM 662 O O . VAL A 1 80 ? -34.719 -76.5 2.502 1 21.55 80 VAL A O 1
ATOM 665 N N . GLN A 1 81 ? -33.188 -78 1.855 1 20.02 81 GLN A N 1
ATOM 666 C CA . GLN A 1 81 ? -32.5 -78.062 3.146 1 20.02 81 GLN A CA 1
ATOM 667 C C . GLN A 1 81 ? -31.906 -76.688 3.523 1 20.02 81 GLN A C 1
ATOM 669 O O . GLN A 1 81 ? -31.562 -75.938 2.648 1 20.02 81 GLN A O 1
ATOM 674 N N . SER A 1 82 ? -32.125 -76.375 4.742 1 18.67 82 SER A N 1
ATOM 675 C CA . SER A 1 82 ? -31.875 -75.312 5.719 1 18.67 82 SER A CA 1
ATOM 676 C C . SER A 1 82 ? -30.391 -75.062 5.879 1 18.67 82 SER A C 1
ATOM 678 O O . SER A 1 82 ? -29.641 -75.875 6.336 1 18.67 82 SER A O 1
ATOM 680 N N . TYR A 1 83 ? -29.812 -74.438 4.742 1 18.05 83 TYR A N 1
ATOM 681 C CA . TYR A 1 83 ? -28.391 -74.188 4.93 1 18.05 83 TYR A CA 1
ATOM 682 C C . TYR A 1 83 ? -28.125 -73.375 6.176 1 18.05 83 TYR A C 1
ATOM 684 O O . TYR A 1 83 ? -28.406 -72.188 6.188 1 18.05 83 TYR A O 1
ATOM 692 N N . SER A 1 84 ? -28.328 -74 7.273 1 16.66 84 SER A N 1
ATOM 693 C CA . SER A 1 84 ? -28.094 -73.438 8.594 1 16.66 84 SER A CA 1
ATOM 694 C C . SER A 1 84 ? -26.672 -72.938 8.742 1 16.66 84 SER A C 1
ATOM 696 O O . SER A 1 84 ? -26.438 -71.938 9.43 1 16.66 84 SER A O 1
ATOM 698 N N . GLU A 1 85 ? -25.562 -73.688 8.352 1 17.61 85 GLU A N 1
ATOM 699 C CA . GLU A 1 85 ? -24.438 -73.75 9.289 1 17.61 85 GLU A CA 1
ATOM 700 C C . GLU A 1 85 ? -23.688 -72.438 9.32 1 17.61 85 GLU A C 1
ATOM 702 O O . GLU A 1 85 ? -23.047 -72.062 8.336 1 17.61 85 GLU A O 1
ATOM 707 N N . TYR A 1 86 ? -24.141 -71.375 9.875 1 17.8 86 TYR A N 1
ATOM 708 C CA . TYR A 1 86 ? -23.297 -70.312 10.328 1 17.8 86 TYR A CA 1
ATOM 709 C C . TYR A 1 86 ? -22.078 -70.812 11.078 1 17.8 86 TYR A C 1
ATOM 711 O O . TYR A 1 86 ? -21.031 -70.188 11.102 1 17.8 86 TYR A O 1
ATOM 719 N N . ASP A 1 87 ? -22.141 -71.688 12.07 1 16.12 87 ASP A N 1
ATOM 720 C CA . ASP A 1 87 ? -21.453 -71.438 13.344 1 16.12 87 ASP A CA 1
ATOM 721 C C . ASP A 1 87 ? -19.953 -71.625 13.188 1 16.12 87 ASP A C 1
ATOM 723 O O . ASP A 1 87 ? -19.469 -72.125 12.148 1 16.12 87 ASP A O 1
ATOM 727 N N . ASN A 1 88 ? -19.141 -72 14.344 1 17.2 88 ASN A N 1
ATOM 728 C CA . ASN A 1 88 ? -17.938 -71.75 15.141 1 17.2 88 ASN A CA 1
ATOM 729 C C . ASN A 1 88 ? -16.75 -72.562 14.617 1 17.2 88 ASN A C 1
ATOM 731 O O . ASN A 1 88 ? -15.625 -72.375 15.055 1 17.2 88 ASN A O 1
ATOM 735 N N . TYR A 1 89 ? -16.438 -73.438 13.648 1 16.77 89 TYR A N 1
ATOM 736 C CA . TYR A 1 89 ? -16.438 -74.875 14.102 1 16.77 89 TYR A CA 1
ATOM 737 C C . TYR A 1 89 ? -15.164 -75.188 14.883 1 16.77 89 TYR A C 1
ATOM 739 O O . TYR A 1 89 ? -14.07 -74.812 14.469 1 16.77 89 TYR A O 1
ATOM 747 N N . VAL A 1 90 ? -15.383 -75.625 16.156 1 15.52 90 VAL A N 1
ATOM 748 C CA . VAL A 1 90 ? -15.156 -76.438 17.328 1 15.52 90 VAL A CA 1
ATOM 749 C C . VAL A 1 90 ? -14.469 -77.75 16.906 1 15.52 90 VAL A C 1
ATOM 751 O O . VAL A 1 90 ? -14.656 -78.188 15.773 1 15.52 90 VAL A O 1
ATOM 754 N N . THR A 1 91 ? -14.352 -78.688 17.781 1 15.31 91 THR A N 1
ATOM 755 C CA . THR A 1 91 ? -13.156 -79.188 18.453 1 15.31 91 THR A CA 1
ATOM 756 C C . THR A 1 91 ? -12.57 -80.375 17.688 1 15.31 91 THR A C 1
ATOM 758 O O . THR A 1 91 ? -11.367 -80.625 17.766 1 15.31 91 THR A O 1
ATOM 761 N N . LYS A 1 92 ? -13.562 -81.188 17.031 1 15.13 92 LYS A N 1
ATOM 762 C CA . LYS A 1 92 ? -13.406 -82.562 17.547 1 15.13 92 LYS A CA 1
ATOM 763 C C . LYS A 1 92 ? -12.117 -83.188 17.047 1 15.13 92 LYS A C 1
ATOM 765 O O . LYS A 1 92 ? -11.578 -82.812 16.016 1 15.13 92 LYS A O 1
ATOM 770 N N . PRO A 1 93 ? -12.43 -84.375 16.328 1 14.65 93 PRO A N 1
ATOM 771 C CA . PRO A 1 93 ? -11.969 -85.625 16.859 1 14.65 93 PRO A CA 1
ATOM 772 C C . PRO A 1 93 ? -10.531 -86 16.453 1 14.65 93 PRO A C 1
ATOM 774 O O . PRO A 1 93 ? -10.047 -85.5 15.43 1 14.65 93 PRO A O 1
ATOM 777 N N . THR A 1 94 ? -9.883 -86.625 17.422 1 15.5 94 THR A N 1
ATOM 778 C CA . THR A 1 94 ? -8.641 -87.25 17.859 1 15.5 94 THR A CA 1
ATOM 779 C C . THR A 1 94 ? -8.141 -88.188 16.781 1 15.5 94 THR A C 1
ATOM 781 O O . THR A 1 94 ? -6.945 -88.25 16.469 1 15.5 94 THR A O 1
ATOM 784 N N . ASN A 1 95 ? -8.969 -89.312 16.688 1 14.56 95 ASN A N 1
ATOM 785 C CA . ASN A 1 95 ? -8.25 -90.562 17.031 1 14.56 95 ASN A CA 1
ATOM 786 C C . ASN A 1 95 ? -7.375 -91 15.867 1 14.56 95 ASN A C 1
ATOM 788 O O . ASN A 1 95 ? -7.125 -90.25 14.93 1 14.56 95 ASN A O 1
ATOM 792 N N . GLN A 1 96 ? -7.789 -92.25 15.5 1 14.52 96 GLN A N 1
ATOM 793 C CA . GLN A 1 96 ? -7.105 -93.562 15.695 1 14.52 96 GLN A CA 1
ATOM 794 C C . GLN A 1 96 ? -6.312 -93.938 14.453 1 14.52 96 GLN A C 1
ATOM 796 O O . GLN A 1 96 ? -5.109 -94.188 14.531 1 14.52 96 GLN A O 1
ATOM 801 N N . ASP A 1 97 ? -6.855 -95 13.852 1 14.88 97 ASP A N 1
ATOM 802 C CA . ASP A 1 97 ? -6.266 -96.312 13.812 1 14.88 97 ASP A CA 1
ATOM 803 C C . ASP A 1 97 ? -5.438 -96.5 12.539 1 14.88 97 ASP A C 1
ATOM 805 O O . ASP A 1 97 ? -5.543 -95.75 11.602 1 14.88 97 ASP A O 1
ATOM 809 N N . ASN A 1 98 ? -5.492 -97.812 12.133 1 14.87 98 ASN A N 1
ATOM 810 C CA . ASN A 1 98 ? -4.594 -98.938 11.922 1 14.87 98 ASN A CA 1
ATOM 811 C C . ASN A 1 98 ? -4.23 -99.125 10.453 1 14.87 98 ASN A C 1
ATOM 813 O O . ASN A 1 98 ? -3.055 -99.25 10.109 1 14.87 98 ASN A O 1
ATOM 817 N N . ILE A 1 99 ? -5.238 -99.562 9.602 1 14.89 99 ILE A N 1
ATOM 818 C CA . ILE A 1 99 ? -5 -100.938 9.164 1 14.89 99 ILE A CA 1
ATOM 819 C C . ILE A 1 99 ? -4.148 -100.938 7.898 1 14.89 99 ILE A C 1
ATOM 821 O O . ILE A 1 99 ? -4.078 -99.938 7.191 1 14.89 99 ILE A O 1
ATOM 825 N N . SER A 1 100 ? -4.508 -102 7.055 1 14.7 100 SER A N 1
ATOM 826 C CA . SER A 1 100 ? -3.85 -103.188 6.609 1 14.7 100 SER A CA 1
ATOM 827 C C . SER A 1 100 ? -3.273 -103.062 5.207 1 14.7 100 SER A C 1
ATOM 829 O O . SER A 1 100 ? -2.086 -103.312 4.984 1 14.7 100 SER A O 1
ATOM 831 N N . GLN A 1 101 ? -3.965 -103.688 4.168 1 14.53 101 GLN A N 1
ATOM 832 C CA . GLN A 1 101 ? -3.471 -104.875 3.502 1 14.53 101 GLN A CA 1
ATOM 833 C C . GLN A 1 101 ? -2.799 -104.562 2.178 1 14.53 101 GLN A C 1
ATOM 835 O O . GLN A 1 101 ? -2.994 -103.438 1.641 1 14.53 101 GLN A O 1
ATOM 840 N N . GLN A 1 102 ? -2.758 -105.625 1.188 1 14.73 102 GLN A N 1
ATOM 841 C CA . GLN A 1 102 ? -1.787 -106.5 0.502 1 14.73 102 GLN A CA 1
ATOM 842 C C . GLN A 1 102 ? -1.639 -106.062 -0.96 1 14.73 102 GLN A C 1
ATOM 844 O O . GLN A 1 102 ? -0.521 -105.938 -1.465 1 14.73 102 GLN A O 1
ATOM 849 N N . ASN A 1 103 ? -2.697 -106.125 -1.882 1 14.63 103 ASN A N 1
ATOM 850 C CA . ASN A 1 103 ? -2.449 -107.188 -2.863 1 14.63 103 ASN A CA 1
ATOM 851 C C . ASN A 1 103 ? -1.691 -106.688 -4.074 1 14.63 103 ASN A C 1
ATOM 853 O O . ASN A 1 103 ? -1.674 -105.438 -4.32 1 14.63 103 ASN A O 1
ATOM 857 N N . ASN A 1 104 ? -1.64 -107.5 -5.234 1 15.09 104 ASN A N 1
ATOM 858 C CA . ASN A 1 104 ? -0.684 -108.188 -6.098 1 15.09 104 ASN A CA 1
ATOM 859 C C . ASN A 1 104 ? -0.534 -107.5 -7.441 1 15.09 104 ASN A C 1
ATOM 861 O O . ASN A 1 104 ? 0.584 -107.25 -7.891 1 15.09 104 ASN A O 1
ATOM 865 N N . GLN A 1 105 ? -1.58 -107.438 -8.43 1 15.05 105 GLN A N 1
ATOM 866 C CA . GLN A 1 105 ? -1.281 -108.25 -9.602 1 15.05 105 GLN A CA 1
ATOM 867 C C . GLN A 1 105 ? -0.55 -107.438 -10.664 1 15.05 105 GLN A C 1
ATOM 869 O O . GLN A 1 105 ? -0.567 -106.188 -10.633 1 15.05 105 GLN A O 1
ATOM 874 N N . GLN A 1 106 ? -0.84 -107.75 -12.125 1 15.96 106 GLN A N 1
ATOM 875 C CA . GLN A 1 106 ? -0.094 -108.375 -13.242 1 15.96 106 GLN A CA 1
ATOM 876 C C . GLN A 1 106 ? 0.309 -107.25 -14.25 1 15.96 106 GLN A C 1
ATOM 878 O O . GLN A 1 106 ? -0.307 -106.188 -14.312 1 15.96 106 GLN A O 1
ATOM 883 N N . ALA A 1 107 ? 1.109 -107.625 -15.453 1 16.61 107 ALA A N 1
ATOM 884 C CA . ALA A 1 107 ? 2.33 -107.375 -16.234 1 16.61 107 ALA A CA 1
ATOM 885 C C . ALA A 1 107 ? 2.035 -106.625 -17.516 1 16.61 107 ALA A C 1
ATOM 887 O O . ALA A 1 107 ? 2.885 -105.875 -18.016 1 16.61 107 ALA A O 1
ATOM 888 N N . GLN A 1 108 ? 0.776 -106.5 -18.141 1 16.05 108 GLN A N 1
ATOM 889 C CA . GLN A 1 108 ? 0.988 -106.875 -19.531 1 16.05 108 GLN A CA 1
ATOM 890 C C . GLN A 1 108 ? 1.594 -105.75 -20.344 1 16.05 108 GLN A C 1
ATOM 892 O O . GLN A 1 108 ? 1.422 -104.562 -20 1 16.05 108 GLN A O 1
ATOM 897 N N . THR A 1 109 ? 2.232 -106 -21.672 1 16.22 109 THR A N 1
ATOM 898 C CA . THR A 1 109 ? 3.418 -105.75 -22.5 1 16.22 109 THR A CA 1
ATOM 899 C C . THR A 1 109 ? 3.176 -104.688 -23.562 1 16.22 109 THR A C 1
ATOM 901 O O . THR A 1 109 ? 4.066 -103.875 -23.844 1 16.22 109 THR A O 1
ATOM 904 N N . PRO A 1 110 ? 1.976 -104.188 -24.125 1 17.48 110 PRO A N 1
ATOM 905 C CA . PRO A 1 110 ? 2.109 -104.312 -25.578 1 17.48 110 PRO A CA 1
ATOM 906 C C . PRO A 1 110 ? 2.916 -103.188 -26.203 1 17.48 110 PRO A C 1
ATOM 908 O O . PRO A 1 110 ? 3.084 -102.125 -25.578 1 17.48 110 PRO A O 1
ATOM 911 N N . THR A 1 111 ? 3.016 -103.062 -27.75 1 16.88 111 THR A N 1
ATOM 912 C CA . THR A 1 111 ? 3.938 -103.062 -28.875 1 16.88 111 THR A CA 1
ATOM 913 C C . THR A 1 111 ? 4.039 -101.688 -29.547 1 16.88 111 THR A C 1
ATOM 915 O O . THR A 1 111 ? 5.129 -101.312 -29.938 1 16.88 111 THR A O 1
ATOM 918 N N . ASN A 1 112 ? 2.98 -100.875 -30.062 1 19.77 112 ASN A N 1
ATOM 919 C CA . ASN A 1 112 ? 2.979 -100.5 -31.484 1 19.77 112 ASN A CA 1
ATOM 920 C C . ASN A 1 112 ? 3.801 -99.25 -31.75 1 19.77 112 ASN A C 1
ATOM 922 O O . ASN A 1 112 ? 3.756 -98.312 -30.969 1 19.77 112 ASN A O 1
ATOM 926 N N . ALA A 1 113 ? 4.664 -99.062 -33 1 20.89 113 ALA A N 1
ATOM 927 C CA . ALA A 1 113 ? 5.875 -98.5 -33.562 1 20.89 113 ALA A CA 1
ATOM 928 C C . ALA A 1 113 ? 5.562 -97.188 -34.281 1 20.89 113 ALA A C 1
ATOM 930 O O . ALA A 1 113 ? 6.426 -96.625 -34.969 1 20.89 113 ALA A O 1
ATOM 931 N N . GLN A 1 114 ? 4.488 -96.438 -34.062 1 20.03 114 GLN A N 1
ATOM 932 C CA . GLN A 1 114 ? 4.211 -95.625 -35.219 1 20.03 114 GLN A CA 1
ATOM 933 C C . GLN A 1 114 ? 5.285 -94.562 -35.406 1 20.03 114 GLN A C 1
ATOM 935 O O . GLN A 1 114 ? 5.781 -94 -34.438 1 20.03 114 GLN A O 1
ATOM 940 N N . HIS A 1 115 ? 5.801 -94.25 -36.688 1 19.89 115 HIS A N 1
ATOM 941 C CA . HIS A 1 115 ? 6.922 -93.688 -37.406 1 19.89 115 HIS A CA 1
ATOM 942 C C . HIS A 1 115 ? 6.805 -92.125 -37.469 1 19.89 115 HIS A C 1
ATOM 944 O O . HIS A 1 115 ? 6.965 -91.562 -38.562 1 19.89 115 HIS A O 1
ATOM 950 N N . GLN A 1 116 ? 6.566 -91.312 -36.562 1 17.17 116 GLN A N 1
ATOM 951 C CA . GLN A 1 116 ? 6.195 -89.938 -36.812 1 17.17 116 GLN A CA 1
ATOM 952 C C . GLN A 1 116 ? 7.34 -89.188 -37.438 1 17.17 116 GLN A C 1
ATOM 954 O O . GLN A 1 116 ? 8.508 -89.375 -37.094 1 17.17 116 GLN A O 1
ATOM 959 N N . LYS A 1 117 ? 7.035 -88.312 -38.531 1 25.48 117 LYS A N 1
ATOM 960 C CA . LYS A 1 117 ? 7.688 -87.438 -39.5 1 25.48 117 LYS A CA 1
ATOM 961 C C . LYS A 1 117 ? 8.438 -86.312 -38.812 1 25.48 117 LYS A C 1
ATOM 963 O O . LYS A 1 117 ? 7.883 -85.625 -37.969 1 25.48 117 LYS A O 1
ATOM 968 N N . GLU A 1 118 ? 9.758 -86.188 -38.844 1 20.55 118 GLU A N 1
ATOM 969 C CA . GLU A 1 118 ? 10.828 -85.375 -38.281 1 20.55 118 GLU A CA 1
ATOM 970 C C . GLU A 1 118 ? 10.711 -83.938 -38.75 1 20.55 118 GLU A C 1
ATOM 972 O O . GLU A 1 118 ? 10.992 -83.625 -39.906 1 20.55 118 GLU A O 1
ATOM 977 N N . GLU A 1 119 ? 9.555 -83.188 -38.625 1 23.89 119 GLU A N 1
ATOM 978 C CA . GLU A 1 119 ? 9.469 -81.812 -39.125 1 23.89 119 GLU A CA 1
ATOM 979 C C . GLU A 1 119 ? 10.648 -80.938 -38.625 1 23.89 119 GLU A C 1
ATOM 981 O O . GLU A 1 119 ? 11.055 -81.062 -37.469 1 23.89 119 GLU A O 1
ATOM 986 N N . GLU A 1 120 ? 11.461 -80.25 -39.5 1 26.25 120 GLU A N 1
ATOM 987 C CA . GLU A 1 120 ? 12.609 -79.375 -39.531 1 26.25 120 GLU A CA 1
ATOM 988 C C . GLU A 1 120 ? 12.359 -78.062 -38.75 1 26.25 120 GLU A C 1
ATOM 990 O O . GLU A 1 120 ? 11.5 -77.25 -39.094 1 26.25 120 GLU A O 1
ATOM 995 N N . ILE A 1 121 ? 12.328 -77.938 -37.469 1 29.53 121 ILE A N 1
ATOM 996 C CA . ILE A 1 121 ? 12.188 -76.75 -36.594 1 29.53 121 ILE A CA 1
ATOM 997 C C . ILE A 1 121 ? 13.297 -75.75 -36.906 1 29.53 121 ILE A C 1
ATOM 999 O O . ILE A 1 121 ? 14.469 -76 -36.625 1 29.53 121 ILE A O 1
ATOM 1003 N N . LYS A 1 122 ? 13.234 -75 -38 1 34.59 122 LYS A N 1
ATOM 1004 C CA . LYS A 1 122 ? 14.078 -73.875 -38.281 1 34.59 122 LYS A CA 1
ATOM 1005 C C . LYS A 1 122 ? 14.18 -72.938 -37.062 1 34.59 122 LYS A C 1
ATOM 1007 O O . LYS A 1 122 ? 13.164 -72.5 -36.562 1 34.59 122 LYS A O 1
ATOM 1012 N N . HIS A 1 123 ? 15.195 -73 -36.25 1 30.69 123 HIS A N 1
ATOM 1013 C CA . HIS A 1 123 ? 15.648 -72.312 -35.062 1 30.69 123 HIS A CA 1
ATOM 1014 C C . HIS A 1 123 ? 15.805 -70.812 -35.344 1 30.69 123 HIS A C 1
ATOM 1016 O O . HIS A 1 123 ? 16.812 -70.375 -35.906 1 30.69 123 HIS A O 1
ATOM 1022 N N . VAL A 1 124 ? 14.883 -70.062 -35.844 1 32.59 124 VAL A N 1
ATOM 1023 C CA . VAL A 1 124 ? 15.047 -68.562 -35.906 1 32.59 124 VAL A CA 1
ATOM 1024 C C . VAL A 1 124 ? 15.352 -68.062 -34.531 1 32.59 124 VAL A C 1
ATOM 1026 O O . VAL A 1 124 ? 14.523 -68.125 -33.625 1 32.59 124 VAL A O 1
ATOM 1029 N N . VAL A 1 125 ? 16.562 -68 -34.062 1 34.81 125 VAL A N 1
ATOM 1030 C CA . VAL A 1 125 ? 16.984 -67.312 -32.844 1 34.81 125 VAL A CA 1
ATOM 1031 C C . VAL A 1 125 ? 16.594 -65.875 -32.938 1 34.81 125 VAL A C 1
ATOM 1033 O O . VAL A 1 125 ? 16.953 -65.125 -33.875 1 34.81 125 VAL A O 1
ATOM 1036 N N . PRO A 1 126 ? 15.508 -65.375 -32.469 1 35.69 126 PRO A N 1
ATOM 1037 C CA . PRO A 1 126 ? 15.281 -63.938 -32.406 1 35.69 126 PRO A CA 1
ATOM 1038 C C . PRO A 1 126 ? 16.469 -63.188 -31.828 1 35.69 126 PRO A C 1
ATOM 1040 O O . PRO A 1 126 ? 17.031 -63.594 -30.812 1 35.69 126 PRO A O 1
ATOM 1043 N N . LYS A 1 127 ? 17.328 -62.625 -32.562 1 40.19 127 LYS A N 1
ATOM 1044 C CA . LYS A 1 127 ? 18.391 -61.719 -32.188 1 40.19 127 LYS A CA 1
ATOM 1045 C C . LYS A 1 127 ? 17.906 -60.656 -31.188 1 40.19 127 LYS A C 1
ATOM 1047 O O . LYS A 1 127 ? 17.375 -59.625 -31.594 1 40.19 127 LYS A O 1
ATOM 1052 N N . HIS A 1 128 ? 17.406 -60.969 -30.047 1 39.88 128 HIS A N 1
ATOM 1053 C CA . HIS A 1 128 ? 16.875 -60.031 -29.062 1 39.88 128 HIS A CA 1
ATOM 1054 C C . HIS A 1 128 ? 18 -59.219 -28.406 1 39.88 128 HIS A C 1
ATOM 1056 O O . HIS A 1 128 ? 17.844 -58.688 -27.297 1 39.88 128 HIS A O 1
ATOM 1062 N N . GLU A 1 129 ? 19.25 -59.312 -28.75 1 42.88 129 GLU A N 1
ATOM 1063 C CA . GLU A 1 129 ? 20.016 -58.469 -27.844 1 42.88 129 GLU A CA 1
ATOM 1064 C C . GLU A 1 129 ? 19.516 -57.031 -27.859 1 42.88 129 GLU A C 1
ATOM 1066 O O . GLU A 1 129 ? 19.859 -56.281 -28.75 1 42.88 129 GLU A O 1
ATOM 1071 N N . ALA A 1 130 ? 18.328 -56.656 -27.547 1 48.81 130 ALA A N 1
ATOM 1072 C CA . ALA A 1 130 ? 17.688 -55.344 -27.594 1 48.81 130 ALA A CA 1
ATOM 1073 C C . ALA A 1 130 ? 18.469 -54.312 -26.781 1 48.81 130 ALA A C 1
ATOM 1075 O O . ALA A 1 130 ? 18.719 -54.5 -25.594 1 48.81 130 ALA A O 1
ATOM 1076 N N . ASP A 1 131 ? 19.438 -53.656 -27.328 1 57.69 131 ASP A N 1
ATOM 1077 C CA . ASP A 1 131 ? 20.156 -52.469 -26.875 1 57.69 131 ASP A CA 1
ATOM 1078 C C . ASP A 1 131 ? 19.188 -51.406 -26.359 1 57.69 131 ASP A C 1
ATOM 1080 O O . ASP A 1 131 ? 18.312 -50.969 -27.078 1 57.69 131 ASP A O 1
ATOM 1084 N N . ASP A 1 132 ? 19.141 -51.281 -24.969 1 69.25 132 ASP A N 1
ATOM 1085 C CA . ASP A 1 132 ? 18.25 -50.344 -24.266 1 69.25 132 ASP A CA 1
ATOM 1086 C C . ASP A 1 132 ? 18.562 -48.906 -24.641 1 69.25 132 ASP A C 1
ATOM 1088 O O . ASP A 1 132 ? 17.828 -48 -24.266 1 69.25 132 ASP A O 1
ATOM 1092 N N . SER A 1 133 ? 19.641 -48.719 -25.391 1 74.75 133 SER A N 1
ATOM 1093 C CA . SER A 1 133 ? 20.062 -47.344 -25.609 1 74.75 133 SER A CA 1
ATOM 1094 C C . SER A 1 133 ? 19.172 -46.656 -26.656 1 74.75 133 SER A C 1
ATOM 1096 O O . SER A 1 133 ? 18.984 -45.438 -26.609 1 74.75 133 SER A O 1
ATOM 1098 N N . ASN A 1 134 ? 18.578 -47.344 -27.516 1 86.56 134 ASN A N 1
ATOM 1099 C CA . ASN A 1 134 ? 17.656 -46.781 -28.516 1 86.56 134 ASN A CA 1
ATOM 1100 C C . ASN A 1 134 ? 16.547 -47.75 -28.859 1 86.56 134 ASN A C 1
ATOM 1102 O O . ASN A 1 134 ? 16.453 -48.219 -30 1 86.56 134 ASN A O 1
ATOM 1106 N N . TYR A 1 135 ? 15.75 -48 -27.922 1 93.56 135 TYR A N 1
ATOM 1107 C CA . TYR A 1 135 ? 14.641 -48.938 -28.062 1 93.56 135 TYR A CA 1
ATOM 1108 C C . TYR A 1 135 ? 13.414 -48.25 -28.641 1 93.56 135 TYR A C 1
ATOM 1110 O O . TYR A 1 135 ? 13.039 -47.156 -28.219 1 93.56 135 TYR A O 1
ATOM 1118 N N . LYS A 1 136 ? 12.805 -48.812 -29.719 1 94.69 136 LYS A N 1
ATOM 1119 C CA . LYS A 1 136 ? 11.578 -48.312 -30.328 1 94.69 136 LYS A CA 1
ATOM 1120 C C . LYS A 1 136 ? 10.68 -49.438 -30.766 1 94.69 136 LYS A C 1
ATOM 1122 O O . LYS A 1 136 ? 11.117 -50.344 -31.484 1 94.69 136 LYS A O 1
ATOM 1127 N N . LYS A 1 137 ? 9.555 -49.406 -30.234 1 95.88 137 LYS A N 1
ATOM 1128 C CA . LYS A 1 137 ? 8.562 -50.406 -30.562 1 95.88 137 LYS A CA 1
ATOM 1129 C C . LYS A 1 137 ? 7.156 -49.812 -30.578 1 95.88 137 LYS A C 1
ATOM 1131 O O . LYS A 1 137 ? 6.828 -49 -29.734 1 95.88 137 LYS A O 1
ATOM 1136 N N . THR A 1 138 ? 6.402 -50.188 -31.594 1 96.06 138 THR A N 1
ATOM 1137 C CA . THR A 1 138 ? 5.016 -49.75 -31.672 1 96.06 138 THR A CA 1
ATOM 1138 C C . THR A 1 138 ? 4.066 -50.906 -31.359 1 96.06 138 THR A C 1
ATOM 1140 O O . THR A 1 138 ? 4.188 -51.969 -31.938 1 96.06 138 THR A O 1
ATOM 1143 N N . ILE A 1 139 ? 3.209 -50.688 -30.453 1 96.44 139 ILE A N 1
ATOM 1144 C CA . ILE A 1 139 ? 2.244 -51.688 -30.047 1 96.44 139 ILE A CA 1
ATOM 1145 C C . ILE A 1 139 ? 0.826 -51.219 -30.312 1 96.44 139 ILE A C 1
ATOM 1147 O O . ILE A 1 139 ? 0.469 -50.094 -29.938 1 96.44 139 ILE A O 1
ATOM 1151 N N . PRO A 1 140 ? 0.084 -52 -31.031 1 95.12 140 PRO A N 1
ATOM 1152 C CA . PRO A 1 140 ? -1.306 -51.594 -31.234 1 95.12 140 PRO A CA 1
ATOM 1153 C C . PRO A 1 140 ? -2.098 -51.5 -29.922 1 95.12 140 PRO A C 1
ATOM 1155 O O . PRO A 1 140 ? -1.922 -52.344 -29.047 1 95.12 140 PRO A O 1
ATOM 1158 N N . CYS A 1 141 ? -2.828 -50.469 -29.766 1 94.12 141 CYS A N 1
ATOM 1159 C CA . CYS A 1 141 ? -3.699 -50.312 -28.609 1 94.12 141 CYS A CA 1
ATOM 1160 C C . CYS A 1 141 ? -5.047 -49.719 -29.016 1 94.12 141 CYS A C 1
ATOM 1162 O O . CYS A 1 141 ? -5.473 -49.906 -30.156 1 94.12 141 CYS A O 1
ATOM 1164 N N . LEU A 1 142 ? -5.777 -49.156 -28.109 1 92.5 142 LEU A N 1
ATOM 1165 C CA . LEU A 1 142 ? -7.156 -48.781 -28.391 1 92.5 142 LEU A CA 1
ATOM 1166 C C . LEU A 1 142 ? -7.234 -47.344 -28.891 1 92.5 142 LEU A C 1
ATOM 1168 O O . LEU A 1 142 ? -6.426 -46.5 -28.5 1 92.5 142 LEU A O 1
ATOM 1172 N N . LYS A 1 143 ? -8.188 -47.062 -29.734 1 89.62 143 LYS A N 1
ATOM 1173 C CA . LYS A 1 143 ? -8.531 -45.719 -30.172 1 89.62 143 LYS A CA 1
ATOM 1174 C C . LYS A 1 143 ? -9.711 -45.188 -29.375 1 89.62 143 LYS A C 1
ATOM 1176 O O . LYS A 1 143 ? -10.578 -45.938 -28.938 1 89.62 143 LYS A O 1
ATOM 1181 N N . PRO A 1 144 ? -9.641 -43.906 -29.188 1 85.38 144 PRO A N 1
ATOM 1182 C CA . PRO A 1 144 ? -10.789 -43.344 -28.469 1 85.38 144 PRO A CA 1
ATOM 1183 C C . PRO A 1 144 ? -12.086 -43.438 -29.266 1 85.38 144 PRO A C 1
ATOM 1185 O O . PRO A 1 144 ? -12.062 -43.438 -30.5 1 85.38 144 PRO A O 1
ATOM 1188 N N . ASP A 1 145 ? -13.164 -43.562 -28.578 1 79.44 145 ASP A N 1
ATOM 1189 C CA . ASP A 1 145 ? -14.469 -43.562 -29.234 1 79.44 145 ASP A CA 1
ATOM 1190 C C . ASP A 1 145 ? -14.805 -42.188 -29.797 1 79.44 145 ASP A C 1
ATOM 1192 O O . ASP A 1 145 ? -14.289 -41.188 -29.312 1 79.44 145 ASP A O 1
ATOM 1196 N N . PRO A 1 146 ? -15.508 -42.156 -30.844 1 79.75 146 PRO A N 1
ATOM 1197 C CA . PRO A 1 146 ? -15.938 -40.844 -31.344 1 79.75 146 PRO A CA 1
ATOM 1198 C C . PRO A 1 146 ? -16.688 -40.031 -30.312 1 79.75 146 PRO A C 1
ATOM 1200 O O . PRO A 1 146 ? -17.469 -40.562 -29.531 1 79.75 146 PRO A O 1
ATOM 1203 N N . SER A 1 147 ? -16.234 -38.875 -30.062 1 82.88 147 SER A N 1
ATOM 1204 C CA . SER A 1 147 ? -16.906 -37.938 -29.125 1 82.88 147 SER A CA 1
ATOM 1205 C C . SER A 1 147 ? -17.469 -36.75 -29.859 1 82.88 147 SER A C 1
ATOM 1207 O O . SER A 1 147 ? -16.891 -36.25 -30.828 1 82.88 147 SER A O 1
ATOM 1209 N N . THR A 1 148 ? -18.641 -36.25 -29.516 1 81.94 148 THR A N 1
ATOM 1210 C CA . THR A 1 148 ? -19.266 -35.062 -30.078 1 81.94 148 THR A CA 1
ATOM 1211 C C . THR A 1 148 ? -18.469 -33.812 -29.734 1 81.94 148 THR A C 1
ATOM 1213 O O . THR A 1 148 ? -18.5 -32.844 -30.469 1 81.94 148 THR A O 1
ATOM 1216 N N . LEU A 1 149 ? -17.703 -33.875 -28.672 1 85.62 149 LEU A N 1
ATOM 1217 C CA . LEU A 1 149 ? -16.953 -32.688 -28.219 1 85.62 149 LEU A CA 1
ATOM 1218 C C . LEU A 1 149 ? -15.719 -32.469 -29.094 1 85.62 149 LEU A C 1
ATOM 1220 O O . LEU A 1 149 ? -15.273 -31.328 -29.266 1 85.62 149 LEU A O 1
ATOM 1224 N N . SER A 1 150 ? -15.148 -33.594 -29.625 1 80.31 150 SER A N 1
ATOM 1225 C CA . SER A 1 150 ? -13.883 -33.531 -30.344 1 80.31 150 SER A CA 1
ATOM 1226 C C . SER A 1 150 ? -14.023 -32.75 -31.656 1 80.31 150 SER A C 1
ATOM 1228 O O . SER A 1 150 ? -13.039 -32.25 -32.188 1 80.31 150 SER A O 1
ATOM 1230 N N . GLU A 1 151 ? -15.172 -32.656 -32.156 1 80.5 151 GLU A N 1
ATOM 1231 C CA . GLU A 1 151 ? -15.391 -32.031 -33.438 1 80.5 151 GLU A CA 1
ATOM 1232 C C . GLU A 1 151 ? -15.727 -30.531 -33.281 1 80.5 151 GLU A C 1
ATOM 1234 O O . GLU A 1 151 ? -15.75 -29.797 -34.25 1 80.5 151 GLU A O 1
ATOM 1239 N N . VAL A 1 152 ? -15.852 -30.109 -32.062 1 85.44 152 VAL A N 1
ATOM 1240 C CA . VAL A 1 152 ? -16.25 -28.734 -31.812 1 85.44 152 VAL A CA 1
ATOM 1241 C C . VAL A 1 152 ? -15.031 -27.875 -31.547 1 85.44 152 VAL A C 1
ATOM 1243 O O . VAL A 1 152 ? -14.172 -28.219 -30.719 1 85.44 152 VAL A O 1
ATOM 1246 N N . GLU A 1 153 ? -14.922 -26.859 -32.281 1 84.19 153 GLU A N 1
ATOM 1247 C CA . GLU A 1 153 ? -13.82 -25.922 -32.094 1 84.19 153 GLU A CA 1
ATOM 1248 C C . GLU A 1 153 ? -14.172 -24.859 -31.062 1 84.19 153 GLU A C 1
ATOM 1250 O O . GLU A 1 153 ? -15.32 -24.453 -30.953 1 84.19 153 GLU A O 1
ATOM 1255 N N . GLY A 1 154 ? -13.258 -24.5 -30.281 1 86.81 154 GLY A N 1
ATOM 1256 C CA . GLY A 1 154 ? -13.414 -23.391 -29.375 1 86.81 154 GLY A CA 1
ATOM 1257 C C . GLY A 1 154 ? -14.211 -23.75 -28.125 1 86.81 154 GLY A C 1
ATOM 1258 O O . GLY A 1 154 ? -14.898 -22.891 -27.562 1 86.81 154 GLY A O 1
ATOM 1259 N N . LEU A 1 155 ? -14.164 -24.969 -27.719 1 91.19 155 LEU A N 1
ATOM 1260 C CA . LEU A 1 155 ? -14.898 -25.422 -26.531 1 91.19 155 LEU A CA 1
ATOM 1261 C C . LEU A 1 155 ? -14.375 -24.734 -25.281 1 91.19 155 LEU A C 1
ATOM 1263 O O . LEU A 1 155 ? -13.164 -24.656 -25.062 1 91.19 155 LEU A O 1
ATOM 1267 N N . HIS A 1 156 ? -15.297 -24.156 -24.562 1 93.25 156 HIS A N 1
ATOM 1268 C CA . HIS A 1 156 ? -14.961 -23.484 -23.312 1 93.25 156 HIS A CA 1
ATOM 1269 C C . HIS A 1 156 ? -16.047 -23.688 -22.281 1 93.25 156 HIS A C 1
ATOM 1271 O O . HIS A 1 156 ? -17.234 -23.688 -22.609 1 93.25 156 HIS A O 1
ATOM 1277 N N . VAL A 1 157 ? -15.602 -23.859 -21.047 1 96.62 157 VAL A N 1
ATOM 1278 C CA . VAL A 1 157 ? -16.547 -24.141 -19.953 1 96.62 157 VAL A CA 1
ATOM 1279 C C . VAL A 1 157 ? -16.516 -22.984 -18.953 1 96.62 157 VAL A C 1
ATOM 1281 O O . VAL A 1 157 ? -15.461 -22.406 -18.672 1 96.62 157 VAL A O 1
ATOM 1284 N N . GLN A 1 158 ? -17.703 -22.625 -18.484 1 96.31 158 GLN A N 1
ATOM 1285 C CA . GLN A 1 158 ? -17.844 -21.625 -17.438 1 96.31 158 GLN A CA 1
ATOM 1286 C C . GLN A 1 158 ? -18.578 -22.203 -16.219 1 96.31 158 GLN A C 1
ATOM 1288 O O . GLN A 1 158 ? -19.547 -22.938 -16.375 1 96.31 158 GLN A O 1
ATOM 1293 N N . VAL A 1 159 ? -18 -21.984 -15.07 1 96.44 159 VAL A N 1
ATOM 1294 C CA . VAL A 1 159 ? -18.641 -22.328 -13.805 1 96.44 159 VAL A CA 1
ATOM 1295 C C . VAL A 1 159 ? -18.891 -21.062 -12.992 1 96.44 159 VAL A C 1
ATOM 1297 O O . VAL A 1 159 ? -18.062 -20.672 -12.164 1 96.44 159 VAL A O 1
ATOM 1300 N N . ALA A 1 160 ? -20.016 -20.422 -13.195 1 89.19 160 ALA A N 1
ATOM 1301 C CA . ALA A 1 160 ? -20.156 -19.062 -12.672 1 89.19 160 ALA A CA 1
ATOM 1302 C C . ALA A 1 160 ? -21.281 -18.984 -11.648 1 89.19 160 ALA A C 1
ATOM 1304 O O . ALA A 1 160 ? -21.406 -17.984 -10.93 1 89.19 160 ALA A O 1
ATOM 1305 N N . LYS A 1 161 ? -22.109 -19.984 -11.492 1 94.5 161 LYS A N 1
ATOM 1306 C CA . LYS A 1 161 ? -23.234 -19.938 -10.562 1 94.5 161 LYS A CA 1
ATOM 1307 C C . LYS A 1 161 ? -23.312 -21.219 -9.734 1 94.5 161 LYS A C 1
ATOM 1309 O O . LYS A 1 161 ? -22.781 -22.25 -10.125 1 94.5 161 LYS A O 1
ATOM 1314 N N . TYR A 1 162 ? -23.812 -21.016 -8.516 1 93.69 162 TYR A N 1
ATOM 1315 C CA . TYR A 1 162 ? -24.078 -22.172 -7.66 1 93.69 162 TYR A CA 1
ATOM 1316 C C . TYR A 1 162 ? -25.469 -22.094 -7.051 1 93.69 162 TYR A C 1
ATOM 1318 O O . TYR A 1 162 ? -26.094 -21.031 -7.047 1 93.69 162 TYR A O 1
ATOM 1326 N N . GLU A 1 163 ? -26.078 -23.203 -6.758 1 91.81 163 GLU A N 1
ATOM 1327 C CA . GLU A 1 163 ? -27.359 -23.297 -6.082 1 91.81 163 GLU A CA 1
ATOM 1328 C C . GLU A 1 163 ? -27.266 -24.172 -4.832 1 91.81 163 GLU A C 1
ATOM 1330 O O . GLU A 1 163 ? -26.594 -25.203 -4.84 1 91.81 163 GLU A O 1
ATOM 1335 N N . LYS A 1 164 ? -27.828 -23.672 -3.803 1 87.94 164 LYS A N 1
ATOM 1336 C CA . LYS A 1 164 ? -27.922 -24.453 -2.576 1 87.94 164 LYS A CA 1
ATOM 1337 C C . LYS A 1 164 ? -29.109 -25.391 -2.607 1 87.94 164 LYS A C 1
ATOM 1339 O O . LYS A 1 164 ? -30.25 -24.953 -2.822 1 87.94 164 LYS A O 1
ATOM 1344 N N . LYS A 1 165 ? -28.812 -26.594 -2.555 1 83.81 165 LYS A N 1
ATOM 1345 C CA . LYS A 1 165 ? -29.875 -27.594 -2.514 1 83.81 165 LYS A CA 1
ATOM 1346 C C . LYS A 1 165 ? -30.141 -28.062 -1.084 1 83.81 165 LYS A C 1
ATOM 1348 O O . LYS A 1 165 ? -29.203 -28.297 -0.322 1 83.81 165 LYS A O 1
ATOM 1353 N N . PRO A 1 166 ? -31.406 -27.938 -0.753 1 76.19 166 PRO A N 1
ATOM 1354 C CA . PRO A 1 166 ? -31.734 -28.359 0.611 1 76.19 166 PRO A CA 1
ATOM 1355 C C . PRO A 1 166 ? -31.453 -29.844 0.864 1 76.19 166 PRO A C 1
ATOM 1357 O O . PRO A 1 166 ? -31.5 -30.641 -0.066 1 76.19 166 PRO A O 1
ATOM 1360 N N . GLY A 1 167 ? -30.859 -29.953 2.043 1 65.5 167 GLY A N 1
ATOM 1361 C CA . GLY A 1 167 ? -30.656 -31.344 2.43 1 65.5 167 GLY A CA 1
ATOM 1362 C C . GLY A 1 167 ? -31.953 -32.094 2.635 1 65.5 167 GLY A C 1
ATOM 1363 O O . GLY A 1 167 ? -33.031 -31.484 2.744 1 65.5 167 GLY A O 1
ATOM 1364 N N . GLY A 1 168 ? -32.031 -33.281 2.082 1 54.5 168 GLY A N 1
ATOM 1365 C CA . GLY A 1 168 ? -33.188 -34.094 2.393 1 54.5 168 GLY A CA 1
ATOM 1366 C C . GLY A 1 168 ? -33.25 -34.531 3.846 1 54.5 168 GLY A C 1
ATOM 1367 O O . GLY A 1 168 ? -32.594 -33.938 4.699 1 54.5 168 GLY A O 1
ATOM 1368 N N . LEU A 1 169 ? -34.188 -35.375 4.102 1 52.12 169 LEU A N 1
ATOM 1369 C CA . LEU A 1 169 ? -34.344 -35.969 5.43 1 52.12 169 LEU A CA 1
ATOM 1370 C C . LEU A 1 169 ? -33.031 -36.562 5.918 1 52.12 169 LEU A C 1
ATOM 1372 O O . LEU A 1 169 ? -32.688 -36.469 7.109 1 52.12 169 LEU A O 1
ATOM 1376 N N . PHE A 1 170 ? -32.188 -37.062 4.98 1 50.84 170 PHE A N 1
ATOM 1377 C CA . PHE A 1 170 ? -31.031 -37.844 5.367 1 50.84 170 PHE A CA 1
ATOM 1378 C C . PHE A 1 170 ? -29.75 -37.125 4.93 1 50.84 170 PHE A C 1
ATOM 1380 O O . PHE A 1 170 ? -28.656 -37.688 5.086 1 50.84 170 PHE A O 1
ATOM 1387 N N . SER A 1 171 ? -29.922 -36.062 4.234 1 58.09 171 SER A N 1
ATOM 1388 C CA . SER A 1 171 ? -28.703 -35.469 3.701 1 58.09 171 SER A CA 1
ATOM 1389 C C . SER A 1 171 ? -28.625 -33.969 4.008 1 58.09 171 SER A C 1
ATOM 1391 O O . SER A 1 171 ? -29.656 -33.312 4.145 1 58.09 171 SER A O 1
ATOM 1393 N N . GLN A 1 172 ? -27.484 -33.562 4.383 1 67.44 172 GLN A N 1
ATOM 1394 C CA . GLN A 1 172 ? -27.234 -32.156 4.625 1 67.44 172 GLN A CA 1
ATOM 1395 C C . GLN A 1 172 ? -27.359 -31.344 3.334 1 67.44 172 GLN A C 1
ATOM 1397 O O . GLN A 1 172 ? -27.266 -31.891 2.236 1 67.44 172 GLN A O 1
ATOM 1402 N N . ALA A 1 173 ? -27.75 -30.203 3.486 1 76.62 173 ALA A N 1
ATOM 1403 C CA . ALA A 1 173 ? -27.766 -29.297 2.344 1 76.62 173 ALA A CA 1
ATOM 1404 C C . ALA A 1 173 ? -26.438 -29.312 1.602 1 76.62 173 ALA A C 1
ATOM 1406 O O . ALA A 1 173 ? -25.391 -29.547 2.203 1 76.62 173 ALA A O 1
ATOM 1407 N N . TYR A 1 174 ? -26.516 -29.328 0.361 1 82.75 174 TYR A N 1
ATOM 1408 C CA . TYR A 1 174 ? -25.281 -29.328 -0.409 1 82.75 174 TYR A CA 1
ATOM 1409 C C . TYR A 1 174 ? -25.344 -28.312 -1.547 1 82.75 174 TYR A C 1
ATOM 1411 O O . TYR A 1 174 ? -26.422 -27.781 -1.852 1 82.75 174 TYR A O 1
ATOM 1419 N N . ILE A 1 175 ? -24.188 -28.047 -2.141 1 89.94 175 ILE A N 1
ATOM 1420 C CA . ILE A 1 175 ? -24.094 -27.047 -3.201 1 89.94 175 ILE A CA 1
ATOM 1421 C C . ILE A 1 175 ? -23.953 -27.75 -4.551 1 89.94 175 ILE A C 1
ATOM 1423 O O . ILE A 1 175 ? -23.219 -28.719 -4.684 1 89.94 175 ILE A O 1
ATOM 1427 N N . VAL A 1 176 ? -24.734 -27.25 -5.477 1 93.12 176 VAL A N 1
ATOM 1428 C CA . VAL A 1 176 ? -24.562 -27.688 -6.855 1 93.12 176 VAL A CA 1
ATOM 1429 C C . VAL A 1 176 ? -24.062 -26.531 -7.711 1 93.12 176 VAL A C 1
ATOM 1431 O O . VAL A 1 176 ? -24.5 -25.391 -7.543 1 93.12 176 VAL A O 1
ATOM 1434 N N . TYR A 1 177 ? -23.141 -26.859 -8.594 1 96.12 177 TYR A N 1
ATOM 1435 C CA . TYR A 1 177 ? -22.531 -25.844 -9.453 1 96.12 177 TYR A CA 1
ATOM 1436 C C . TYR A 1 177 ? -23.078 -25.938 -10.867 1 96.12 177 TYR A C 1
ATOM 1438 O O . TYR A 1 177 ? -23.25 -27.031 -11.414 1 96.12 177 TYR A O 1
ATOM 1446 N N . GLN A 1 178 ? -23.391 -24.797 -11.367 1 97.31 178 GLN A N 1
ATOM 1447 C CA . GLN A 1 178 ? -23.828 -24.734 -12.758 1 97.31 178 GLN A CA 1
ATOM 1448 C C . GLN A 1 178 ? -22.641 -24.734 -13.711 1 97.31 178 GLN A C 1
ATOM 1450 O O . GLN A 1 178 ? -21.812 -23.828 -13.68 1 97.31 178 GLN A O 1
ATOM 1455 N N . VAL A 1 179 ? -22.547 -25.734 -14.578 1 97.81 179 VAL A N 1
ATOM 1456 C CA . VAL A 1 179 ? -21.484 -25.875 -15.57 1 97.81 179 VAL A CA 1
ATOM 1457 C C . VAL A 1 179 ? -22.031 -25.578 -16.969 1 97.81 179 VAL A C 1
ATOM 1459 O O . VAL A 1 179 ? -22.891 -26.328 -17.469 1 97.81 179 VAL A O 1
ATOM 1462 N N . GLN A 1 180 ? -21.547 -24.531 -17.531 1 97.25 180 GLN A N 1
ATOM 1463 C CA . GLN A 1 180 ? -22.016 -24.141 -18.844 1 97.25 180 GLN A CA 1
ATOM 1464 C C . GLN A 1 180 ? -20.922 -24.359 -19.906 1 97.25 180 GLN A C 1
ATOM 1466 O O . GLN A 1 180 ? -19.812 -23.859 -19.766 1 97.25 180 GLN A O 1
ATOM 1471 N N . THR A 1 181 ? -21.234 -25.125 -20.922 1 95.31 181 THR A N 1
ATOM 1472 C CA . THR A 1 181 ? -20.281 -25.406 -22 1 95.31 181 THR A CA 1
ATOM 1473 C C . THR A 1 181 ? -20.656 -24.625 -23.25 1 95.31 181 THR A C 1
ATOM 1475 O O . THR A 1 181 ? -21.75 -24.781 -23.781 1 95.31 181 THR A O 1
ATOM 1478 N N . GLN A 1 182 ? -19.734 -23.812 -23.688 1 92.56 182 GLN A N 1
ATOM 1479 C CA . GLN A 1 182 ? -19.906 -23.031 -24.906 1 92.56 182 GLN A CA 1
ATOM 1480 C C . GLN A 1 182 ? -19.016 -23.562 -26.016 1 92.56 182 GLN A C 1
ATOM 1482 O O . GLN A 1 182 ? -17.906 -24.062 -25.766 1 92.56 182 GLN A O 1
ATOM 1487 N N . PRO A 1 183 ? -19.344 -23.547 -27.312 1 92.25 183 PRO A N 1
ATOM 1488 C CA . PRO A 1 183 ? -20.531 -22.891 -27.859 1 92.25 183 PRO A CA 1
ATOM 1489 C C . PRO A 1 183 ? -21.734 -23.828 -27.953 1 92.25 183 PRO A C 1
ATOM 1491 O O . PRO A 1 183 ? -22.656 -23.578 -28.719 1 92.25 183 PRO A O 1
ATOM 1494 N N . LEU A 1 184 ? -21.719 -24.922 -27.281 1 89.44 184 LEU A N 1
ATOM 1495 C CA . LEU A 1 184 ? -22.797 -25.906 -27.359 1 89.44 184 LEU A CA 1
ATOM 1496 C C . LEU A 1 184 ? -24.016 -25.438 -26.578 1 89.44 184 LEU A C 1
ATOM 1498 O O . LEU A 1 184 ? -25.109 -25.984 -26.734 1 89.44 184 LEU A O 1
ATOM 1502 N N . ASN A 1 185 ? -23.922 -24.453 -25.797 1 90.31 185 ASN A N 1
ATOM 1503 C CA . ASN A 1 185 ? -24.969 -23.875 -24.969 1 90.31 185 ASN A CA 1
ATOM 1504 C C . ASN A 1 185 ? -25.656 -24.938 -24.094 1 90.31 185 ASN A C 1
ATOM 1506 O O . ASN A 1 185 ? -26.875 -25 -24.047 1 90.31 185 ASN A O 1
ATOM 1510 N N . ILE A 1 186 ? -24.938 -25.766 -23.578 1 93.56 186 ILE A N 1
ATOM 1511 C CA . ILE A 1 186 ? -25.438 -26.812 -22.672 1 93.56 186 ILE A CA 1
ATOM 1512 C C . ILE A 1 186 ? -25.109 -26.422 -21.234 1 93.56 186 ILE A C 1
ATOM 1514 O O . ILE A 1 186 ? -24.031 -25.906 -20.953 1 93.56 186 ILE A O 1
ATOM 1518 N N . GLU A 1 187 ? -26.094 -26.656 -20.422 1 95.75 187 GLU A N 1
ATOM 1519 C CA . GLU A 1 187 ? -25.922 -26.359 -19 1 95.75 187 GLU A CA 1
ATOM 1520 C C . GLU A 1 187 ? -26.25 -27.578 -18.156 1 95.75 187 GLU A C 1
ATOM 1522 O O . GLU A 1 187 ? -27.281 -28.219 -18.344 1 95.75 187 GLU A O 1
ATOM 1527 N N . VAL A 1 188 ? -25.344 -27.938 -17.297 1 97.25 188 VAL A N 1
ATOM 1528 C CA . VAL A 1 188 ? -25.578 -29.047 -16.391 1 97.25 188 VAL A CA 1
ATOM 1529 C C . VAL A 1 188 ? -25.266 -28.609 -14.953 1 97.25 188 VAL A C 1
ATOM 1531 O O . VAL A 1 188 ? -24.594 -27.594 -14.742 1 97.25 188 VAL A O 1
ATOM 1534 N N . PHE A 1 189 ? -25.781 -29.359 -13.992 1 96.06 189 PHE A N 1
ATOM 1535 C CA . PHE A 1 189 ? -25.516 -29.094 -12.586 1 96.06 189 PHE A CA 1
ATOM 1536 C C . PHE A 1 189 ? -24.734 -30.25 -11.961 1 96.06 189 PHE A C 1
ATOM 1538 O O . PHE A 1 189 ? -25.141 -31.406 -12.078 1 96.06 189 PHE A O 1
ATOM 1545 N N . ARG A 1 190 ? -23.594 -29.922 -11.375 1 96.94 190 ARG A N 1
ATOM 1546 C CA . ARG A 1 190 ? -22.719 -30.906 -10.766 1 96.94 190 ARG A CA 1
ATOM 1547 C C . ARG A 1 190 ? -22.359 -30.531 -9.336 1 96.94 190 ARG A C 1
ATOM 1549 O O . ARG A 1 190 ? -22.219 -29.344 -9.023 1 96.94 190 ARG A O 1
ATOM 1556 N N . ARG A 1 191 ? -22.25 -31.469 -8.469 1 92.88 191 ARG A N 1
ATOM 1557 C CA . ARG A 1 191 ? -21.734 -31.234 -7.133 1 92.88 191 ARG A CA 1
ATOM 1558 C C . ARG A 1 191 ? -20.219 -31.469 -7.086 1 92.88 191 ARG A C 1
ATOM 1560 O O . ARG A 1 191 ? -19.641 -31.969 -8.055 1 92.88 191 ARG A O 1
ATOM 1567 N N . TYR A 1 192 ? -19.547 -31.203 -6.035 1 93.19 192 TYR A N 1
ATOM 1568 C CA . TYR A 1 192 ? -18.094 -31.359 -5.926 1 93.19 192 TYR A CA 1
ATOM 1569 C C . TYR A 1 192 ? -17.688 -32.812 -6.152 1 93.19 192 TYR A C 1
ATOM 1571 O O . TYR A 1 192 ? -16.703 -33.094 -6.859 1 93.19 192 TYR A O 1
ATOM 1579 N N . ASN A 1 193 ? -18.406 -33.688 -5.57 1 93.12 193 ASN A N 1
ATOM 1580 C CA . ASN A 1 193 ? -18.047 -35.094 -5.664 1 93.12 193 ASN A CA 1
ATOM 1581 C C . ASN A 1 193 ? -18.062 -35.594 -7.109 1 93.12 193 ASN A C 1
ATOM 1583 O O . ASN A 1 193 ? -17.359 -36.531 -7.457 1 93.12 193 ASN A O 1
ATOM 1587 N N . ASP A 1 194 ? -18.859 -34.938 -7.91 1 96.81 194 ASP A N 1
ATOM 1588 C CA . ASP A 1 194 ? -18.875 -35.312 -9.328 1 96.81 194 ASP A CA 1
ATOM 1589 C C . ASP A 1 194 ? -17.547 -34.906 -9.992 1 96.81 194 ASP A C 1
ATOM 1591 O O . ASP A 1 194 ? -17.047 -35.656 -10.836 1 96.81 194 ASP A O 1
ATOM 1595 N N . PHE A 1 195 ? -17.031 -33.812 -9.641 1 97.38 195 PHE A N 1
ATOM 1596 C CA . PHE A 1 195 ? -15.727 -33.375 -10.156 1 97.38 195 PHE A CA 1
ATOM 1597 C C . PHE A 1 195 ? -14.633 -34.344 -9.703 1 97.38 195 PHE A C 1
ATOM 1599 O O . PHE A 1 195 ? -13.781 -34.75 -10.5 1 97.38 195 PHE A O 1
ATOM 1606 N N . ALA A 1 196 ? -14.695 -34.688 -8.414 1 96.19 196 ALA A N 1
ATOM 1607 C CA . ALA A 1 196 ? -13.727 -35.625 -7.867 1 96.19 196 ALA A CA 1
ATOM 1608 C C . ALA A 1 196 ? -13.828 -36.969 -8.578 1 96.19 196 ALA A C 1
ATOM 1610 O O . ALA A 1 196 ? -12.805 -37.594 -8.883 1 96.19 196 ALA A O 1
ATOM 1611 N N . TRP A 1 197 ? -15.047 -37.375 -8.797 1 97.62 197 TRP A N 1
ATOM 1612 C CA . TRP A 1 197 ? -15.289 -38.625 -9.523 1 97.62 197 TRP A CA 1
ATOM 1613 C C . TRP A 1 197 ? -14.68 -38.562 -10.922 1 97.62 197 TRP A C 1
ATOM 1615 O O . TRP A 1 197 ? -14.016 -39.5 -11.359 1 97.62 197 TRP A O 1
ATOM 1625 N N . LEU A 1 198 ? -14.953 -37.5 -11.633 1 98.19 198 LEU A N 1
ATOM 1626 C CA . LEU A 1 198 ? -14.422 -37.375 -12.984 1 98.19 198 LEU A CA 1
ATOM 1627 C C . LEU A 1 198 ? -12.898 -37.438 -12.984 1 98.19 198 LEU A C 1
ATOM 1629 O O . LEU A 1 198 ? -12.312 -38.125 -13.828 1 98.19 198 LEU A O 1
ATOM 1633 N N . HIS A 1 199 ? -12.32 -36.781 -12.031 1 97.12 199 HIS A N 1
ATOM 1634 C CA . HIS A 1 199 ? -10.867 -36.781 -11.898 1 97.12 199 HIS A CA 1
ATOM 1635 C C . HIS A 1 199 ? -10.336 -38.188 -11.727 1 97.12 199 HIS A C 1
ATOM 1637 O O . HIS A 1 199 ? -9.422 -38.625 -12.438 1 97.12 199 HIS A O 1
ATOM 1643 N N . GLN A 1 200 ? -10.898 -38.938 -10.859 1 96.06 200 GLN A N 1
ATOM 1644 C CA . GLN A 1 200 ? -10.469 -40.312 -10.57 1 96.06 200 GLN A CA 1
ATOM 1645 C C . GLN A 1 200 ? -10.695 -41.219 -11.773 1 96.06 200 GLN A C 1
ATOM 1647 O O . GLN A 1 200 ? -9.867 -42.062 -12.078 1 96.06 200 GLN A O 1
ATOM 1652 N N . THR A 1 201 ? -11.789 -41 -12.383 1 97.31 201 THR A N 1
ATOM 1653 C CA . THR A 1 201 ? -12.141 -41.812 -13.547 1 97.31 201 THR A CA 1
ATOM 1654 C C . THR A 1 201 ? -11.133 -41.594 -14.672 1 97.31 201 THR A C 1
ATOM 1656 O O . THR A 1 201 ? -10.68 -42.562 -15.297 1 97.31 201 THR A O 1
ATOM 1659 N N . LEU A 1 202 ? -10.789 -40.375 -14.906 1 96.38 202 LEU A N 1
ATOM 1660 C CA . LEU A 1 202 ? -9.844 -40.062 -15.969 1 96.38 202 LEU A CA 1
ATOM 1661 C C . LEU A 1 202 ? -8.453 -40.594 -15.633 1 96.38 202 LEU A C 1
ATOM 1663 O O . LEU A 1 202 ? -7.707 -41 -16.531 1 96.38 202 LEU A O 1
ATOM 1667 N N . GLU A 1 203 ? -8.086 -40.594 -14.359 1 94.56 203 GLU A N 1
ATOM 1668 C CA . GLU A 1 203 ? -6.809 -41.156 -13.938 1 94.56 203 GLU A CA 1
ATOM 1669 C C . GLU A 1 203 ? -6.734 -42.656 -14.25 1 94.56 203 GLU A C 1
ATOM 1671 O O . GLU A 1 203 ? -5.672 -43.156 -14.617 1 94.56 203 GLU A O 1
ATOM 1676 N N . LYS A 1 204 ? -7.844 -43.344 -14.148 1 94.94 204 LYS A N 1
ATOM 1677 C CA . LYS A 1 204 ? -7.91 -44.781 -14.43 1 94.94 204 LYS A CA 1
ATOM 1678 C C . LYS A 1 204 ? -7.91 -45.031 -15.938 1 94.94 204 LYS A C 1
ATOM 1680 O O . LYS A 1 204 ? -7.242 -45.969 -16.406 1 94.94 204 LYS A O 1
ATOM 1685 N N . GLN A 1 205 ? -8.625 -44.219 -16.594 1 94.25 205 GLN A N 1
ATOM 1686 C CA . GLN A 1 205 ? -8.812 -44.438 -18.016 1 94.25 205 GLN A CA 1
ATOM 1687 C C . GLN A 1 205 ? -7.566 -44.062 -18.812 1 94.25 205 GLN A C 1
ATOM 1689 O O . GLN A 1 205 ? -7.242 -44.688 -19.812 1 94.25 205 GLN A O 1
ATOM 1694 N N . TYR A 1 206 ? -6.934 -42.969 -18.391 1 93.94 206 TYR A N 1
ATOM 1695 C CA . TYR A 1 206 ? -5.77 -42.438 -19.078 1 93.94 206 TYR A CA 1
ATOM 1696 C C . TYR A 1 206 ? -4.582 -42.312 -18.141 1 93.94 206 TYR A C 1
ATOM 1698 O O . TYR A 1 206 ? -4.109 -41.188 -17.875 1 93.94 206 TYR A O 1
ATOM 1706 N N . PRO A 1 207 ? -4.008 -43.375 -17.719 1 92.88 207 PRO A N 1
ATOM 1707 C CA . PRO A 1 207 ? -2.889 -43.281 -16.781 1 92.88 207 PRO A CA 1
ATOM 1708 C C . PRO A 1 207 ? -1.653 -42.625 -17.391 1 92.88 207 PRO A C 1
ATOM 1710 O O . PRO A 1 207 ? -0.753 -42.219 -16.656 1 92.88 207 PRO A O 1
ATOM 1713 N N . GLN A 1 208 ? -1.577 -42.531 -18.719 1 92.69 208 GLN A N 1
ATOM 1714 C CA . GLN A 1 208 ? -0.406 -42 -19.406 1 92.69 208 GLN A CA 1
ATOM 1715 C C . GLN A 1 208 ? -0.516 -40.469 -19.562 1 92.69 208 GLN A C 1
ATOM 1717 O O . GLN A 1 208 ? 0.348 -39.844 -20.172 1 92.69 208 GLN A O 1
ATOM 1722 N N . ILE A 1 209 ? -1.56 -39.875 -19.047 1 94.38 209 ILE A N 1
ATOM 1723 C CA . ILE A 1 209 ? -1.794 -38.438 -19.156 1 94.38 209 ILE A CA 1
ATOM 1724 C C . ILE A 1 209 ? -1.841 -37.812 -17.75 1 94.38 209 ILE A C 1
ATOM 1726 O O . ILE A 1 209 ? -2.416 -38.406 -16.828 1 94.38 209 ILE A O 1
ATOM 1730 N N . SER A 1 210 ? -1.166 -36.688 -17.625 1 94.94 210 SER A N 1
ATOM 1731 C CA . SER A 1 210 ? -1.269 -35.969 -16.359 1 94.94 210 SER A CA 1
ATOM 1732 C C . SER A 1 210 ? -2.613 -35.25 -16.25 1 94.94 210 SER A C 1
ATOM 1734 O O . SER A 1 210 ? -2.891 -34.312 -16.984 1 94.94 210 SER A O 1
ATOM 1736 N N . ILE A 1 211 ? -3.412 -35.625 -15.336 1 95.88 211 ILE A N 1
ATOM 1737 C CA . ILE A 1 211 ? -4.738 -35.031 -15.164 1 95.88 211 ILE A CA 1
ATOM 1738 C C . ILE A 1 211 ? -4.641 -33.781 -14.32 1 95.88 211 ILE A C 1
ATOM 1740 O O . ILE A 1 211 ? -4.02 -33.781 -13.25 1 95.88 211 ILE A O 1
ATOM 1744 N N . PRO A 1 212 ? -5.25 -32.688 -14.789 1 95.56 212 PRO A N 1
ATOM 1745 C CA . PRO A 1 212 ? -5.23 -31.469 -13.992 1 95.56 212 PRO A CA 1
ATOM 1746 C C . PRO A 1 212 ? -5.844 -31.656 -12.609 1 95.56 212 PRO A C 1
ATOM 1748 O O . PRO A 1 212 ? -6.75 -32.469 -12.438 1 95.56 212 PRO A O 1
ATOM 1751 N N . PRO A 1 213 ? -5.363 -30.906 -11.68 1 94.69 213 PRO A N 1
ATOM 1752 C CA . PRO A 1 213 ? -5.844 -31.078 -10.312 1 94.69 213 PRO A CA 1
ATOM 1753 C C . PRO A 1 213 ? -7.258 -30.547 -10.109 1 94.69 213 PRO A C 1
ATOM 1755 O O . PRO A 1 213 ? -7.633 -29.531 -10.711 1 94.69 213 PRO A O 1
ATOM 1758 N N . VAL A 1 214 ? -7.953 -31.203 -9.273 1 93.31 214 VAL A N 1
ATOM 1759 C CA . VAL A 1 214 ? -9.25 -30.75 -8.789 1 93.31 214 VAL A CA 1
ATOM 1760 C C . VAL A 1 214 ? -9.102 -30.109 -7.418 1 93.31 214 VAL A C 1
ATOM 1762 O O . VAL A 1 214 ? -8.141 -30.391 -6.691 1 93.31 214 VAL A O 1
ATOM 1765 N N . PRO A 1 215 ? -9.992 -29.203 -7.16 1 88.88 215 PRO A N 1
ATOM 1766 C CA . PRO A 1 215 ? -9.883 -28.609 -5.824 1 88.88 215 PRO A CA 1
ATOM 1767 C C . PRO A 1 215 ? -9.945 -29.656 -4.715 1 88.88 215 PRO A C 1
ATOM 1769 O O . PRO A 1 215 ? -10.57 -30.703 -4.891 1 88.88 215 PRO A O 1
ATOM 1772 N N . ALA A 1 216 ? -9.266 -29.359 -3.643 1 84.19 216 ALA A N 1
ATOM 1773 C CA . ALA A 1 216 ? -9.258 -30.281 -2.51 1 84.19 216 ALA A CA 1
ATOM 1774 C C . ALA A 1 216 ? -10.641 -30.359 -1.854 1 84.19 216 ALA A C 1
ATOM 1776 O O . ALA A 1 216 ? -11.375 -29.359 -1.85 1 84.19 216 ALA A O 1
ATOM 1777 N N . LYS A 1 217 ? -10.836 -31.516 -1.409 1 82.38 217 LYS A N 1
ATOM 1778 C CA . LYS A 1 217 ? -12.094 -31.672 -0.694 1 82.38 217 LYS A CA 1
ATOM 1779 C C . LYS A 1 217 ? -12.055 -30.969 0.66 1 82.38 217 LYS A C 1
ATOM 1781 O O . LYS A 1 217 ? -11.086 -31.109 1.411 1 82.38 217 LYS A O 1
ATOM 1786 N N . LYS A 1 218 ? -12.867 -29.922 0.802 1 73.81 218 LYS A N 1
ATOM 1787 C CA . LYS A 1 218 ? -13.008 -29.281 2.107 1 73.81 218 LYS A CA 1
ATOM 1788 C C . LYS A 1 218 ? -14.43 -29.438 2.641 1 73.81 218 LYS A C 1
ATOM 1790 O O . LYS A 1 218 ? -15.391 -29.359 1.875 1 73.81 218 LYS A O 1
ATOM 1795 N N . SER A 1 219 ? -14.516 -29.922 3.865 1 61.12 219 SER A N 1
ATOM 1796 C CA . SER A 1 219 ? -15.836 -30.047 4.484 1 61.12 219 SER A CA 1
ATOM 1797 C C . SER A 1 219 ? -16.469 -28.672 4.699 1 61.12 219 SER A C 1
ATOM 1799 O O . SER A 1 219 ? -15.914 -27.828 5.391 1 61.12 219 SER A O 1
ATOM 1801 N N . THR A 1 220 ? -16.906 -28.016 3.719 1 57.59 220 THR A N 1
ATOM 1802 C CA . THR A 1 220 ? -17.375 -26.641 3.846 1 57.59 220 THR A CA 1
ATOM 1803 C C . THR A 1 220 ? -18.766 -26.609 4.477 1 57.59 220 THR A C 1
ATOM 1805 O O . THR A 1 220 ? -19.75 -26.891 3.816 1 57.59 220 THR A O 1
ATOM 1808 N N . ARG A 1 221 ? -18.922 -26.656 5.766 1 55.69 221 ARG A N 1
ATOM 1809 C CA . ARG A 1 221 ? -20.203 -26.406 6.398 1 55.69 221 ARG A CA 1
ATOM 1810 C C . ARG A 1 221 ? -20.641 -24.953 6.203 1 55.69 221 ARG A C 1
ATOM 1812 O O . ARG A 1 221 ? -21.812 -24.625 6.375 1 55.69 221 ARG A O 1
ATOM 1819 N N . SER A 1 222 ? -19.844 -24.031 5.945 1 60.06 222 SER A N 1
ATOM 1820 C CA . SER A 1 222 ? -20.25 -22.641 6.094 1 60.06 222 SER A CA 1
ATOM 1821 C C . SER A 1 222 ? -20.547 -22 4.742 1 60.06 222 SER A C 1
ATOM 1823 O O . SER A 1 222 ? -21.141 -20.922 4.672 1 60.06 222 SER A O 1
ATOM 1825 N N . PHE A 1 223 ? -20.766 -22.734 3.617 1 74.12 223 PHE A N 1
ATOM 1826 C CA . PHE A 1 223 ? -21.125 -22.219 2.299 1 74.12 223 PHE A CA 1
ATOM 1827 C C . PHE A 1 223 ? -20.719 -20.75 2.158 1 74.12 223 PHE A C 1
ATOM 1829 O O . PHE A 1 223 ? -21.5 -19.922 1.715 1 74.12 223 PHE A O 1
ATOM 1836 N N . GLN A 1 224 ? -19.547 -20.359 2.551 1 81.19 224 GLN A N 1
ATOM 1837 C CA . GLN A 1 224 ? -19.078 -18.984 2.438 1 81.19 224 GLN A CA 1
ATOM 1838 C C . GLN A 1 224 ? -18.906 -18.578 0.977 1 81.19 224 GLN A C 1
ATOM 1840 O O . GLN A 1 224 ? -18.281 -19.297 0.195 1 81.19 224 GLN A O 1
ATOM 1845 N N . PRO A 1 225 ? -19.484 -17.406 0.644 1 83.19 225 PRO A N 1
ATOM 1846 C CA . PRO A 1 225 ? -19.469 -16.984 -0.759 1 83.19 225 PRO A CA 1
ATOM 1847 C C . PRO A 1 225 ? -18.062 -16.891 -1.345 1 83.19 225 PRO A C 1
ATOM 1849 O O . PRO A 1 225 ? -17.859 -17.25 -2.504 1 83.19 225 PRO A O 1
ATOM 1852 N N . LEU A 1 226 ? -17.125 -16.453 -0.576 1 81.25 226 LEU A N 1
ATOM 1853 C CA . LEU A 1 226 ? -15.758 -16.328 -1.074 1 81.25 226 LEU A CA 1
ATOM 1854 C C . LEU A 1 226 ? -15.156 -17.703 -1.371 1 81.25 226 LEU A C 1
ATOM 1856 O O . LEU A 1 226 ? -14.438 -17.859 -2.363 1 81.25 226 LEU A O 1
ATOM 1860 N N . PHE A 1 227 ? -15.469 -18.547 -0.543 1 86.62 227 PHE A N 1
ATOM 1861 C CA . PHE A 1 227 ? -14.992 -19.922 -0.73 1 86.62 227 PHE A CA 1
ATOM 1862 C C . PHE A 1 227 ? -15.578 -20.531 -1.996 1 86.62 227 PHE A C 1
ATOM 1864 O O . PHE A 1 227 ? -14.859 -21.141 -2.785 1 86.62 227 PHE A O 1
ATOM 1871 N N . LEU A 1 228 ? -16.828 -20.359 -2.15 1 89.25 228 LEU A N 1
ATOM 1872 C CA . LEU A 1 228 ? -17.531 -20.938 -3.297 1 89.25 228 LEU A CA 1
ATOM 1873 C C . LEU A 1 228 ? -17.016 -20.328 -4.602 1 89.25 228 LEU A C 1
ATOM 1875 O O . LEU A 1 228 ? -16.859 -21.031 -5.602 1 89.25 228 LEU A O 1
ATOM 1879 N N . SER A 1 229 ? -16.766 -19.062 -4.586 1 88.44 229 SER A N 1
ATOM 1880 C CA . SER A 1 229 ? -16.25 -18.375 -5.766 1 88.44 229 SER A CA 1
ATOM 1881 C C . SER A 1 229 ? -14.883 -18.922 -6.164 1 88.44 229 SER A C 1
ATOM 1883 O O . SER A 1 229 ? -14.617 -19.141 -7.348 1 88.44 229 SER A O 1
ATOM 1885 N N . LYS A 1 230 ? -14.055 -19.125 -5.203 1 88.94 230 LYS A N 1
ATOM 1886 C CA . LYS A 1 230 ? -12.727 -19.688 -5.449 1 88.94 230 LYS A CA 1
ATOM 1887 C C . LYS A 1 230 ? -12.82 -21.094 -6.023 1 88.94 230 LYS A C 1
ATOM 1889 O O . LYS A 1 230 ? -12.086 -21.438 -6.953 1 88.94 230 LYS A O 1
ATOM 1894 N N . ARG A 1 231 ? -13.68 -21.812 -5.406 1 90.88 231 ARG A N 1
ATOM 1895 C CA . ARG A 1 231 ? -13.859 -23.188 -5.855 1 90.88 231 ARG A CA 1
ATOM 1896 C C . ARG A 1 231 ? -14.375 -23.234 -7.289 1 90.88 231 ARG A C 1
ATOM 1898 O O . ARG A 1 231 ? -13.906 -24.031 -8.102 1 90.88 231 ARG A O 1
ATOM 1905 N N . MET A 1 232 ? -15.344 -22.391 -7.586 1 94.19 232 MET A N 1
ATOM 1906 C CA . MET A 1 232 ? -15.898 -22.312 -8.93 1 94.19 232 MET A CA 1
ATOM 1907 C C . MET A 1 232 ? -14.82 -21.984 -9.953 1 94.19 232 MET A C 1
ATOM 1909 O O . MET A 1 232 ? -14.742 -22.609 -11.008 1 94.19 232 MET A O 1
ATOM 1913 N N . ALA A 1 233 ? -13.945 -21.062 -9.617 1 92.38 233 ALA A N 1
ATOM 1914 C CA . ALA A 1 233 ? -12.859 -20.688 -10.516 1 92.38 233 ALA A CA 1
ATOM 1915 C C . ALA A 1 233 ? -11.898 -21.844 -10.75 1 92.38 233 ALA A C 1
ATOM 1917 O O . ALA A 1 233 ? -11.43 -22.047 -11.867 1 92.38 233 ALA A O 1
ATOM 1918 N N . PHE A 1 234 ? -11.656 -22.562 -9.672 1 94.06 234 PHE A N 1
ATOM 1919 C CA . PHE A 1 234 ? -10.773 -23.719 -9.758 1 94.06 234 PHE A CA 1
ATOM 1920 C C . PHE A 1 234 ? -11.391 -24.797 -10.625 1 94.06 234 PHE A C 1
ATOM 1922 O O . PHE A 1 234 ? -10.703 -25.391 -11.469 1 94.06 234 PHE A O 1
ATOM 1929 N N . MET A 1 235 ? -12.625 -25.016 -10.461 1 96 235 MET A N 1
ATOM 1930 C CA . MET A 1 235 ? -13.344 -26.031 -11.227 1 96 235 MET A CA 1
ATOM 1931 C C . MET A 1 235 ? -13.391 -25.672 -12.703 1 96 235 MET A C 1
ATOM 1933 O O . MET A 1 235 ? -13.234 -26.547 -13.562 1 96 235 MET A O 1
ATOM 1937 N N . GLU A 1 236 ? -13.625 -24.438 -12.922 1 96.19 236 GLU A N 1
ATOM 1938 C CA . GLU A 1 236 ? -13.641 -23.938 -14.297 1 96.19 236 GLU A CA 1
ATOM 1939 C C . GLU A 1 236 ? -12.297 -24.172 -14.977 1 96.19 236 GLU A C 1
ATOM 1941 O O . GLU A 1 236 ? -12.242 -24.656 -16.109 1 96.19 236 GLU A O 1
ATOM 1946 N N . LYS A 1 237 ? -11.234 -23.859 -14.289 1 94.25 237 LYS A N 1
ATOM 1947 C CA . LYS A 1 237 ? -9.891 -24.078 -14.828 1 94.25 237 LYS A CA 1
ATOM 1948 C C . LYS A 1 237 ? -9.617 -25.562 -15.055 1 94.25 237 LYS A C 1
ATOM 1950 O O . LYS A 1 237 ? -9.039 -25.938 -16.078 1 94.25 237 LYS A O 1
ATOM 1955 N N . TYR A 1 238 ? -10.008 -26.344 -14.141 1 96.19 238 TYR A N 1
ATOM 1956 C CA . TYR A 1 238 ? -9.875 -27.797 -14.227 1 96.19 238 TYR A CA 1
ATOM 1957 C C . TYR A 1 238 ? -10.5 -28.328 -15.508 1 96.19 238 TYR A C 1
ATOM 1959 O O . TYR A 1 238 ? -9.844 -29.016 -16.281 1 96.19 238 TYR A O 1
ATOM 1967 N N . LEU A 1 239 ? -11.688 -27.969 -15.75 1 97.12 239 LEU A N 1
ATOM 1968 C CA . LEU A 1 239 ? -12.438 -28.484 -16.891 1 97.12 239 LEU A CA 1
ATOM 1969 C C . LEU A 1 239 ? -11.859 -27.969 -18.203 1 97.12 239 LEU A C 1
ATOM 1971 O O . LEU A 1 239 ? -11.758 -28.719 -19.188 1 97.12 239 LEU A O 1
ATOM 1975 N N . ASN A 1 240 ? -11.492 -26.75 -18.219 1 95.44 240 ASN A N 1
ATOM 1976 C CA . ASN A 1 240 ? -10.945 -26.188 -19.438 1 95.44 240 ASN A CA 1
ATOM 1977 C C . ASN A 1 240 ? -9.594 -26.797 -19.797 1 95.44 240 ASN A C 1
ATOM 1979 O O . ASN A 1 240 ? -9.266 -26.953 -20.969 1 95.44 240 ASN A O 1
ATOM 1983 N N . LYS A 1 241 ? -8.852 -27.156 -18.797 1 94.94 241 LYS A N 1
ATOM 1984 C CA . LYS A 1 241 ? -7.586 -27.844 -19.062 1 94.94 241 LYS A CA 1
ATOM 1985 C C . LYS A 1 241 ? -7.812 -29.25 -19.594 1 94.94 241 LYS A C 1
ATOM 1987 O O . LYS A 1 241 ? -7.066 -29.719 -20.453 1 94.94 241 LYS A O 1
ATOM 1992 N N . ILE A 1 242 ? -8.781 -29.859 -19.078 1 95.69 242 ILE A N 1
ATOM 1993 C CA . ILE A 1 242 ? -9.148 -31.172 -19.594 1 95.69 242 ILE A CA 1
ATOM 1994 C C . ILE A 1 242 ? -9.508 -31.078 -21.062 1 95.69 242 ILE A C 1
ATOM 1996 O O . ILE A 1 242 ? -9.062 -31.891 -21.875 1 95.69 242 ILE A O 1
ATOM 2000 N N . LEU A 1 243 ? -10.188 -30.062 -21.406 1 93.88 243 LEU A N 1
ATOM 2001 C CA . LEU A 1 243 ? -10.68 -29.891 -22.781 1 93.88 243 LEU A CA 1
ATOM 2002 C C . LEU A 1 243 ? -9.547 -29.5 -23.719 1 93.88 243 LEU A C 1
ATOM 2004 O O . LEU A 1 243 ? -9.688 -29.609 -24.938 1 93.88 243 LEU A O 1
ATOM 2008 N N . ARG A 1 244 ? -8.453 -29.078 -23.203 1 91.25 244 ARG A N 1
ATOM 2009 C CA . ARG A 1 244 ? -7.301 -28.719 -24.031 1 91.25 244 ARG A CA 1
ATOM 2010 C C . ARG A 1 244 ? -6.477 -29.953 -24.391 1 91.25 244 ARG A C 1
ATOM 2012 O O . ARG A 1 244 ? -5.676 -29.922 -25.328 1 91.25 244 ARG A O 1
ATOM 2019 N N . SER A 1 245 ? -6.664 -30.984 -23.578 1 91 245 SER A N 1
ATOM 2020 C CA . SER A 1 245 ? -5.988 -32.25 -23.891 1 91 245 SER A CA 1
ATOM 2021 C C . SER A 1 245 ? -6.688 -32.969 -25.031 1 91 245 SER A C 1
ATOM 2023 O O . SER A 1 245 ? -7.875 -33.281 -24.938 1 91 245 SER A O 1
ATOM 2025 N N . PRO A 1 246 ? -5.961 -33.25 -26.031 1 86.88 246 PRO A N 1
ATOM 2026 C CA . PRO A 1 246 ? -6.578 -33.938 -27.172 1 86.88 246 PRO A CA 1
ATOM 2027 C C . PRO A 1 246 ? -7.145 -35.281 -26.812 1 86.88 246 PRO A C 1
ATOM 2029 O O . PRO A 1 246 ? -8.141 -35.719 -27.391 1 86.88 246 PRO A O 1
ATOM 2032 N N . GLU A 1 247 ? -6.562 -35.969 -25.891 1 89.31 247 GLU A N 1
ATOM 2033 C CA . GLU A 1 247 ? -7.02 -37.312 -25.5 1 89.31 247 GLU A CA 1
ATOM 2034 C C . GLU A 1 247 ? -8.203 -37.219 -24.547 1 89.31 247 GLU A C 1
ATOM 2036 O O . GLU A 1 247 ? -9.219 -37.906 -24.75 1 89.31 247 GLU A O 1
ATOM 2041 N N . LEU A 1 248 ? -8.086 -36.375 -23.578 1 92.69 248 LEU A N 1
ATOM 2042 C CA . LEU A 1 248 ? -9.086 -36.312 -22.516 1 92.69 248 LEU A CA 1
ATOM 2043 C C . LEU A 1 248 ? -10.414 -35.781 -23.047 1 92.69 248 LEU A C 1
ATOM 2045 O O . LEU A 1 248 ? -11.484 -36.188 -22.594 1 92.69 248 LEU A O 1
ATOM 2049 N N . LYS A 1 249 ? -10.352 -34.875 -23.969 1 91.31 249 LYS A N 1
ATOM 2050 C CA . LYS A 1 249 ? -11.555 -34.281 -24.516 1 91.31 249 LYS A CA 1
ATOM 2051 C C . LYS A 1 249 ? -12.43 -35.312 -25.219 1 91.31 249 LYS A C 1
ATOM 2053 O O . LYS A 1 249 ? -13.625 -35.094 -25.422 1 91.31 249 LYS A O 1
ATOM 2058 N N . ARG A 1 250 ? -11.852 -36.375 -25.562 1 90.75 250 ARG A N 1
ATOM 2059 C CA . ARG A 1 250 ? -12.562 -37.406 -26.328 1 90.75 250 ARG A CA 1
ATOM 2060 C C . ARG A 1 250 ? -13.141 -38.469 -25.406 1 90.75 250 ARG A C 1
ATOM 2062 O O . AR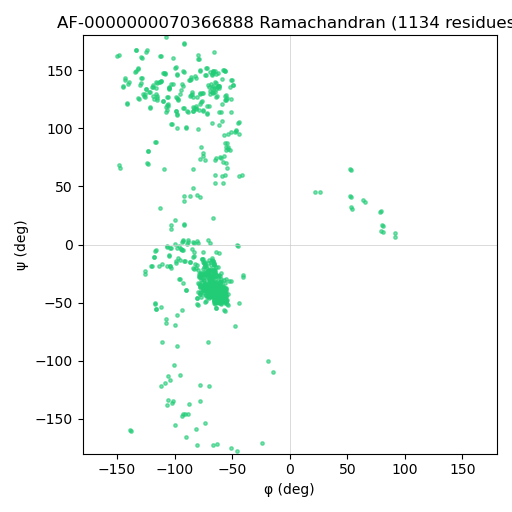G A 1 250 ? -13.836 -39.375 -25.875 1 90.75 250 ARG A O 1
ATOM 2069 N N . SER A 1 251 ? -12.906 -38.406 -24.172 1 93.5 251 SER A N 1
ATOM 2070 C CA . SER A 1 251 ? -13.414 -39.375 -23.219 1 93.5 251 SER A CA 1
ATOM 2071 C C . SER A 1 251 ? -14.938 -39.312 -23.125 1 93.5 251 SER A C 1
ATOM 2073 O O . SER A 1 251 ? -15.508 -38.219 -23.016 1 93.5 251 SER A O 1
ATOM 2075 N N . LYS A 1 252 ? -15.562 -40.406 -23.141 1 93.44 252 LYS A N 1
ATOM 2076 C CA . LYS A 1 252 ? -17.016 -40.469 -22.984 1 93.44 252 LYS A CA 1
ATOM 2077 C C . LYS A 1 252 ? -17.453 -39.938 -21.625 1 93.44 252 LYS A C 1
ATOM 2079 O O . LYS A 1 252 ? -18.562 -39.438 -21.484 1 93.44 252 LYS A O 1
ATOM 2084 N N . PHE A 1 253 ? -16.578 -40.062 -20.656 1 96.19 253 PHE A N 1
ATOM 2085 C CA . PHE A 1 253 ? -16.922 -39.594 -19.312 1 96.19 253 PHE A CA 1
ATOM 2086 C C . PHE A 1 253 ? -16.875 -38.094 -19.234 1 96.19 253 PHE A C 1
ATOM 2088 O O . PHE A 1 253 ? -17.688 -37.469 -18.531 1 96.19 253 PHE A O 1
ATOM 2095 N N . VAL A 1 254 ? -15.914 -37.438 -19.984 1 96.5 254 VAL A N 1
ATOM 2096 C CA . VAL A 1 254 ? -15.875 -36 -20.062 1 96.5 254 VAL A CA 1
ATOM 2097 C C . VAL A 1 254 ? -17.109 -35.469 -20.797 1 96.5 254 VAL A C 1
ATOM 2099 O O . VAL A 1 254 ? -17.766 -34.531 -20.344 1 96.5 254 VAL A O 1
ATOM 2102 N N . GLU A 1 255 ? -17.422 -36.125 -21.828 1 95.19 255 GLU A N 1
ATOM 2103 C CA . GLU A 1 255 ? -18.609 -35.75 -22.609 1 95.19 255 GLU A CA 1
ATOM 2104 C C . GLU A 1 255 ? -19.875 -35.875 -21.781 1 95.19 255 GLU A C 1
ATOM 2106 O O . GLU A 1 255 ? -20.703 -34.969 -21.766 1 95.19 255 GLU A O 1
ATOM 2111 N N . GLY A 1 256 ? -20.047 -37 -21.125 1 95.94 256 GLY A N 1
ATOM 2112 C CA . GLY A 1 256 ? -21.203 -37.188 -20.281 1 95.94 256 GLY A CA 1
ATOM 2113 C C . GLY A 1 256 ? -21.297 -36.188 -19.156 1 95.94 256 GLY A C 1
ATOM 2114 O O . GLY A 1 256 ? -22.391 -35.688 -18.859 1 95.94 256 GLY A O 1
ATOM 2115 N N . PHE A 1 257 ? -20.188 -35.938 -18.516 1 97.69 257 PHE A N 1
ATOM 2116 C CA . PHE A 1 257 ? -20.141 -34.969 -17.422 1 97.69 257 PHE A CA 1
ATOM 2117 C C . PHE A 1 257 ? -20.656 -33.594 -17.875 1 97.69 257 PHE A C 1
ATOM 2119 O O . PHE A 1 257 ? -21.359 -32.906 -17.125 1 97.69 257 PHE A O 1
ATOM 2126 N N . LEU A 1 258 ? -20.344 -33.219 -19.125 1 96.75 258 LEU A N 1
ATOM 2127 C CA . LEU A 1 258 ? -20.625 -31.859 -19.594 1 96.75 258 LEU A CA 1
ATOM 2128 C C . LEU A 1 258 ? -22 -31.797 -20.266 1 96.75 258 LEU A C 1
ATOM 2130 O O . LEU A 1 258 ? -22.547 -30.719 -20.469 1 96.75 258 LEU A O 1
ATOM 2134 N N . THR A 1 259 ? -22.594 -32.969 -20.594 1 94.56 259 THR A N 1
ATOM 2135 C CA . THR A 1 259 ? -23.75 -32.875 -21.484 1 94.56 259 THR A CA 1
ATOM 2136 C C . THR A 1 259 ? -24.953 -33.562 -20.875 1 94.56 259 THR A C 1
ATOM 2138 O O . THR A 1 259 ? -26.094 -33.25 -21.219 1 94.56 259 THR A O 1
ATOM 2141 N N . ILE A 1 260 ? -24.797 -34.469 -19.984 1 96.38 260 ILE A N 1
ATOM 2142 C CA . ILE A 1 260 ? -25.922 -35.25 -19.469 1 96.38 260 ILE A CA 1
ATOM 2143 C C . ILE A 1 260 ? -26.656 -34.438 -18.391 1 96.38 260 ILE A C 1
ATOM 2145 O O . ILE A 1 260 ? -26.109 -34.188 -17.328 1 96.38 260 ILE A O 1
ATOM 2149 N N . THR A 1 261 ? -27.828 -34.125 -18.625 1 94.44 261 THR A N 1
ATOM 2150 C CA . THR A 1 261 ? -28.609 -33.312 -17.719 1 94.44 261 THR A CA 1
ATOM 2151 C C . THR A 1 261 ? -29.469 -34.156 -16.797 1 94.44 261 THR A C 1
ATOM 2153 O O . THR A 1 261 ? -29.797 -33.75 -15.68 1 94.44 261 THR A O 1
ATOM 2156 N N . GLN A 1 262 ? -29.859 -35.312 -17.281 1 93.12 262 GLN A N 1
ATOM 2157 C CA . GLN A 1 262 ? -30.734 -36.188 -16.516 1 93.12 262 GLN A CA 1
ATOM 2158 C C . GLN A 1 262 ? -29.953 -36.938 -15.422 1 93.12 262 GLN A C 1
ATOM 2160 O O . GLN A 1 262 ? -28.953 -37.594 -15.695 1 93.12 262 GLN A O 1
ATOM 2165 N N . GLU A 1 263 ? -30.438 -36.906 -14.242 1 90.75 263 GLU A N 1
ATOM 2166 C CA . GLU A 1 263 ? -29.75 -37.438 -13.078 1 90.75 263 GLU A CA 1
ATOM 2167 C C . GLU A 1 263 ? -29.578 -38.969 -13.195 1 90.75 263 GLU A C 1
ATOM 2169 O O . GLU A 1 263 ? -28.531 -39.5 -12.844 1 90.75 263 GLU A O 1
ATOM 2174 N N . ASP A 1 264 ? -30.594 -39.594 -13.68 1 93.06 264 ASP A N 1
ATOM 2175 C CA . ASP A 1 264 ? -30.531 -41.031 -13.797 1 93.06 264 ASP A CA 1
ATOM 2176 C C . ASP A 1 264 ? -29.469 -41.469 -14.812 1 93.06 264 ASP A C 1
ATOM 2178 O O . ASP A 1 264 ? -28.719 -42.406 -14.578 1 93.06 264 ASP A O 1
ATOM 2182 N N . ALA A 1 265 ? -29.484 -40.781 -15.891 1 95.62 265 ALA A N 1
ATOM 2183 C CA . ALA A 1 265 ? -28.5 -41.094 -16.922 1 95.62 265 ALA A CA 1
ATOM 2184 C C . ALA A 1 265 ? -27.078 -40.812 -16.438 1 95.62 265 ALA A C 1
ATOM 2186 O O . ALA A 1 265 ? -26.156 -41.562 -16.719 1 95.62 265 ALA A O 1
ATOM 2187 N N . PHE A 1 266 ? -26.906 -39.781 -15.758 1 96.5 266 PHE A N 1
ATOM 2188 C CA . PHE A 1 266 ? -25.594 -39.438 -15.227 1 96.5 266 PHE A CA 1
ATOM 2189 C C . PHE A 1 266 ? -25.172 -40.438 -14.156 1 96.5 266 PHE A C 1
ATOM 2191 O O . PHE A 1 266 ? -23.984 -40.781 -14.07 1 96.5 266 PHE A O 1
ATOM 2198 N N . SER A 1 267 ? -26.109 -40.844 -13.344 1 95.62 267 SER A N 1
ATOM 2199 C CA . SER A 1 267 ? -25.812 -41.844 -12.328 1 95.62 267 SER A CA 1
ATOM 2200 C C . SER A 1 267 ? -25.344 -43.156 -12.969 1 95.62 267 SER A C 1
ATOM 2202 O O . SER A 1 267 ? -24.453 -43.812 -12.445 1 95.62 267 SER A O 1
ATOM 2204 N N . LYS A 1 268 ? -25.938 -43.469 -14.062 1 96.56 268 LYS A N 1
ATOM 2205 C CA . LYS A 1 268 ? -25.516 -44.656 -14.789 1 96.56 268 LYS A CA 1
ATOM 2206 C C . LYS A 1 268 ? -24.094 -44.5 -15.312 1 96.56 268 LYS A C 1
ATOM 2208 O O . LYS A 1 268 ? -23.297 -45.438 -15.227 1 96.56 268 LYS A O 1
ATOM 2213 N N . LEU A 1 269 ? -23.797 -43.438 -15.859 1 96.56 269 LEU A N 1
ATOM 2214 C CA . LEU A 1 269 ? -22.453 -43.156 -16.328 1 96.56 269 LEU A CA 1
ATOM 2215 C C . LEU A 1 269 ? -21.453 -43.25 -15.18 1 96.56 269 LEU A C 1
ATOM 2217 O O . LEU A 1 269 ? -20.359 -43.781 -15.352 1 96.56 269 LEU A O 1
ATOM 2221 N N . LYS A 1 270 ? -21.812 -42.688 -14.062 1 97 270 LYS A N 1
ATOM 2222 C CA . LYS A 1 270 ? -20.938 -42.719 -12.891 1 97 270 LYS A CA 1
ATOM 2223 C C . LYS A 1 270 ? -20.641 -44.125 -12.461 1 97 270 LYS A C 1
ATOM 2225 O O . LYS A 1 270 ? -19.5 -44.469 -12.117 1 97 270 LYS A O 1
ATOM 2230 N N . LYS A 1 271 ? -21.625 -44.938 -12.516 1 96.44 271 LYS A N 1
ATOM 2231 C CA . LYS A 1 271 ? -21.438 -46.344 -12.148 1 96.44 271 LYS A CA 1
ATOM 2232 C C . LYS A 1 271 ? -20.469 -47.031 -13.102 1 96.44 271 LYS A C 1
ATOM 2234 O O . LYS A 1 271 ? -19.672 -47.875 -12.68 1 96.44 271 LYS A O 1
ATOM 2239 N N . GLU A 1 272 ? -20.641 -46.688 -14.312 1 95.75 272 GLU A N 1
ATOM 2240 C CA . GLU A 1 272 ? -19.719 -47.219 -15.297 1 95.75 272 GLU A CA 1
ATOM 2241 C C . GLU A 1 272 ? -18.281 -46.812 -15 1 95.75 272 GLU A C 1
ATOM 2243 O O . GLU A 1 272 ? -17.359 -47.594 -15.117 1 95.75 272 GLU A O 1
ATOM 2248 N N . GLY A 1 273 ? -18.094 -45.594 -14.719 1 95 273 GLY A N 1
ATOM 2249 C CA . GLY A 1 273 ? -16.781 -45.094 -14.375 1 95 273 GLY A CA 1
ATOM 2250 C C . GLY A 1 273 ? -16.203 -45.75 -13.125 1 95 273 GLY A C 1
ATOM 2251 O O . GLY A 1 273 ? -15 -46 -13.047 1 95 273 GLY A O 1
ATOM 2252 N N . ASP A 1 274 ? -17.047 -46 -12.211 1 95.19 274 ASP A N 1
ATOM 2253 C CA . ASP A 1 274 ? -16.625 -46.594 -10.945 1 95.19 274 ASP A CA 1
ATOM 2254 C C . ASP A 1 274 ? -16.094 -48.031 -11.156 1 95.19 274 ASP A C 1
ATOM 2256 O O . ASP A 1 274 ? -15.234 -48.5 -10.398 1 95.19 274 ASP A O 1
ATOM 2260 N N . LYS A 1 275 ? -16.484 -48.625 -12.195 1 94.19 275 LYS A N 1
ATOM 2261 C CA . LYS A 1 275 ? -16.094 -50 -12.477 1 94.19 275 LYS A CA 1
ATOM 2262 C C . LYS A 1 275 ? -14.758 -50.062 -13.211 1 94.19 275 LYS A C 1
ATOM 2264 O O . LYS A 1 275 ? -14.133 -51.125 -13.297 1 94.19 275 LYS A O 1
ATOM 2269 N N . LEU A 1 276 ? -14.422 -48.938 -13.68 1 93.25 276 LEU A N 1
ATOM 2270 C CA . LEU A 1 276 ? -13.156 -48.875 -14.398 1 93.25 276 LEU A CA 1
ATOM 2271 C C . LEU A 1 276 ? -11.984 -49.219 -13.469 1 93.25 276 LEU A C 1
ATOM 2273 O O . LEU A 1 276 ? -11.969 -48.781 -12.312 1 93.25 276 LEU A O 1
ATOM 2277 N N . VAL A 1 277 ? -11.086 -50 -13.961 1 91.56 277 VAL A N 1
ATOM 2278 C CA . VAL A 1 277 ? -9.836 -50.281 -13.266 1 91.56 277 VAL A CA 1
ATOM 2279 C C . VAL A 1 277 ? -8.672 -49.625 -14 1 91.56 277 VAL A C 1
ATOM 2281 O O . VAL A 1 277 ? -8.727 -49.438 -15.219 1 91.56 277 VAL A O 1
ATOM 2284 N N . LYS A 1 278 ? -7.742 -49.25 -13.195 1 89.81 278 LYS A N 1
ATOM 2285 C CA . LYS A 1 278 ? -6.566 -48.625 -13.805 1 89.81 278 LYS A CA 1
ATOM 2286 C C . LYS A 1 278 ? -5.941 -49.531 -14.852 1 89.81 278 LYS A C 1
ATOM 2288 O O . LYS A 1 278 ? -5.648 -50.719 -14.562 1 89.81 278 LYS A O 1
ATOM 2293 N N . GLN A 1 279 ? -5.754 -48.969 -15.953 1 84.69 279 GLN A N 1
ATOM 2294 C CA . GLN A 1 279 ? -5.195 -49.75 -17.047 1 84.69 279 GLN A CA 1
ATOM 2295 C C . GLN A 1 279 ? -3.691 -49.938 -16.891 1 84.69 279 GLN A C 1
ATOM 2297 O O . GLN A 1 279 ? -2.963 -49 -16.641 1 84.69 279 GLN A O 1
ATOM 2302 N N . THR A 1 280 ? -3.264 -51.188 -17 1 86.5 280 THR A N 1
ATOM 2303 C CA . THR A 1 280 ? -1.843 -51.469 -16.828 1 86.5 280 THR A CA 1
ATOM 2304 C C . THR A 1 280 ? -1.25 -52.094 -18.094 1 86.5 280 THR A C 1
ATOM 2306 O O . THR A 1 280 ? -0.035 -52.062 -18.297 1 86.5 280 THR A O 1
ATOM 2309 N N . LYS A 1 281 ? -2.121 -52.625 -18.938 1 91.06 281 LYS A N 1
ATOM 2310 C CA . LYS A 1 281 ? -1.65 -53.25 -20.156 1 91.06 281 LYS A CA 1
ATOM 2311 C C . LYS A 1 281 ? -1.631 -52.281 -21.328 1 91.06 281 LYS A C 1
ATOM 2313 O O . LYS A 1 281 ? -2.602 -51.531 -21.547 1 91.06 281 LYS A O 1
ATOM 2318 N N . ILE A 1 282 ? -0.657 -52.281 -22.078 1 94 282 ILE A N 1
ATOM 2319 C CA . ILE A 1 282 ? -0.441 -51.312 -23.156 1 94 282 ILE A CA 1
ATOM 2320 C C . ILE A 1 282 ? -1.537 -51.469 -24.203 1 94 282 ILE A C 1
ATOM 2322 O O . ILE A 1 282 ? -2.021 -50.469 -24.75 1 94 282 ILE A O 1
ATOM 2326 N N . ASN A 1 283 ? -1.903 -52.719 -24.469 1 92 283 ASN A N 1
ATOM 2327 C CA . ASN A 1 283 ? -2.883 -52.969 -25.516 1 92 283 ASN A CA 1
ATOM 2328 C C . ASN A 1 283 ? -4.258 -52.438 -25.156 1 92 283 ASN A C 1
ATOM 2330 O O . ASN A 1 283 ? -5.125 -52.281 -26.016 1 92 283 ASN A O 1
ATOM 2334 N N . GLN A 1 284 ? -4.434 -52.094 -23.906 1 91.88 284 GLN A N 1
ATOM 2335 C CA . GLN A 1 284 ? -5.723 -51.594 -23.438 1 91.88 284 GLN A CA 1
ATOM 2336 C C . GLN A 1 284 ? -5.684 -50.062 -23.25 1 91.88 284 GLN A C 1
ATOM 2338 O O . GLN A 1 284 ? -6.695 -49.469 -22.906 1 91.88 284 GLN A O 1
ATOM 2343 N N . MET A 1 285 ? -4.543 -49.562 -23.469 1 93.75 285 MET A N 1
ATOM 2344 C CA . MET A 1 285 ? -4.414 -48.094 -23.344 1 93.75 285 MET A CA 1
ATOM 2345 C C . MET A 1 285 ? -5.105 -47.375 -24.5 1 93.75 285 MET A C 1
ATOM 2347 O O . MET A 1 285 ? -5.215 -47.938 -25.609 1 93.75 285 MET A O 1
ATOM 2351 N N . ILE A 1 286 ? -5.535 -46.188 -24.219 1 92.69 286 ILE A N 1
ATOM 2352 C CA . ILE A 1 286 ? -6.211 -45.406 -25.25 1 92.69 286 ILE A CA 1
ATOM 2353 C C . ILE A 1 286 ? -5.301 -44.281 -25.734 1 92.69 286 ILE A C 1
ATOM 2355 O O . ILE A 1 286 ? -4.871 -43.438 -24.938 1 92.69 286 ILE A O 1
ATOM 2359 N N . THR A 1 287 ? -4.984 -44.312 -26.969 1 92 287 THR A N 1
ATOM 2360 C CA . THR A 1 287 ? -4.191 -43.25 -27.578 1 92 287 THR A CA 1
ATOM 2361 C C . THR A 1 287 ? -4.918 -42.656 -28.781 1 92 287 THR A C 1
ATOM 2363 O O . THR A 1 287 ? -5.891 -43.219 -29.281 1 92 287 THR A O 1
ATOM 2366 N N . GLN A 1 288 ? -4.52 -41.594 -29.281 1 87.38 288 GLN A N 1
ATOM 2367 C CA . GLN A 1 288 ? -5.191 -40.875 -30.344 1 87.38 288 GLN A CA 1
ATOM 2368 C C . GLN A 1 288 ? -5.262 -41.688 -31.625 1 87.38 288 GLN A C 1
ATOM 2370 O O . GLN A 1 288 ? -6.285 -41.688 -32.312 1 87.38 288 GLN A O 1
ATOM 2375 N N . ASN A 1 289 ? -4.133 -42.375 -31.922 1 88.56 289 ASN A N 1
ATOM 2376 C CA . ASN A 1 289 ? -4.059 -43.062 -33.188 1 88.56 289 ASN A CA 1
ATOM 2377 C C . ASN A 1 289 ? -4.18 -44.594 -33 1 88.56 289 ASN A C 1
ATOM 2379 O O . ASN A 1 289 ? -4.027 -45.344 -33.969 1 88.56 289 ASN A O 1
ATOM 2383 N N . GLY A 1 290 ? -4.309 -45.062 -31.781 1 91.56 290 GLY A N 1
ATOM 2384 C CA . GLY A 1 290 ? -4.43 -46.5 -31.516 1 91.56 290 GLY A CA 1
ATOM 2385 C C . GLY A 1 290 ? -3.094 -47.219 -31.531 1 91.56 290 GLY A C 1
ATOM 2386 O O . GLY A 1 290 ? -3.043 -48.438 -31.719 1 91.56 290 GLY A O 1
ATOM 2387 N N . GLU A 1 291 ? -2.105 -46.344 -31.422 1 94.56 291 GLU A N 1
ATOM 2388 C CA . GLU A 1 291 ? -0.761 -46.906 -31.406 1 94.56 291 GLU A CA 1
ATOM 2389 C C . GLU A 1 291 ? 0.019 -46.406 -30.188 1 94.56 291 GLU A C 1
ATOM 2391 O O . GLU A 1 291 ? 0.006 -45.219 -29.875 1 94.56 291 GLU A O 1
ATOM 2396 N N . ALA A 1 292 ? 0.582 -47.375 -29.5 1 94.5 292 ALA A N 1
ATOM 2397 C CA . ALA A 1 292 ? 1.454 -47.031 -28.375 1 94.5 292 ALA A CA 1
ATOM 2398 C C . ALA A 1 292 ? 2.922 -47.094 -28.781 1 94.5 292 ALA A C 1
ATOM 2400 O O . ALA A 1 292 ? 3.436 -48.156 -29.141 1 94.5 292 ALA A O 1
ATOM 2401 N N . GLN A 1 293 ? 3.498 -45.938 -28.734 1 95.38 293 GLN A N 1
ATOM 2402 C CA . GLN A 1 293 ? 4.922 -45.875 -29.047 1 95.38 293 GLN A CA 1
ATOM 2403 C C . GLN A 1 293 ? 5.773 -46.094 -27.812 1 95.38 293 GLN A C 1
ATOM 2405 O O . GLN A 1 293 ? 5.703 -45.312 -26.859 1 95.38 293 GLN A O 1
ATOM 2410 N N . CYS A 1 294 ? 6.504 -47.156 -27.766 1 96.69 294 CYS A N 1
ATOM 2411 C CA . CYS A 1 294 ? 7.426 -47.438 -26.672 1 96.69 294 CYS A CA 1
ATOM 2412 C C . CYS A 1 294 ? 8.852 -47.031 -27.047 1 96.69 294 CYS A C 1
ATOM 2414 O O . CYS A 1 294 ? 9.477 -47.688 -27.891 1 96.69 294 CYS A O 1
ATOM 2416 N N . VAL A 1 295 ? 9.32 -46.031 -26.375 1 96.44 295 VAL A N 1
ATOM 2417 C CA . VAL A 1 295 ? 10.617 -45.469 -26.75 1 96.44 295 VAL A CA 1
ATOM 2418 C C . VAL A 1 295 ? 11.5 -45.312 -25.516 1 96.44 295 VAL A C 1
ATOM 2420 O O . VAL A 1 295 ? 11.07 -44.781 -24.5 1 96.44 295 VAL A O 1
ATOM 2423 N N . ILE A 1 296 ? 12.633 -45.875 -25.594 1 95 296 ILE A N 1
ATOM 2424 C CA . ILE A 1 296 ? 13.672 -45.656 -24.594 1 95 296 ILE A CA 1
ATOM 2425 C C . ILE A 1 296 ? 14.922 -45.094 -25.25 1 95 296 ILE A C 1
ATOM 2427 O O . ILE A 1 296 ? 15.516 -45.719 -26.125 1 95 296 ILE A O 1
ATOM 2431 N N . ASN A 1 297 ? 15.297 -43.938 -24.875 1 91.25 297 ASN A N 1
ATOM 2432 C CA . ASN A 1 297 ? 16.562 -43.344 -25.344 1 91.25 297 ASN A CA 1
ATOM 2433 C C . ASN A 1 297 ? 17.156 -42.406 -24.297 1 91.25 297 ASN A C 1
ATOM 2435 O O . ASN A 1 297 ? 16.469 -41.969 -23.375 1 91.25 297 ASN A O 1
ATOM 2439 N N . GLN A 1 298 ? 18.391 -42.156 -24.484 1 89.75 298 GLN A N 1
ATOM 2440 C CA . GLN A 1 298 ? 19.156 -41.406 -23.484 1 89.75 298 GLN A CA 1
ATOM 2441 C C . GLN A 1 298 ? 18.688 -39.969 -23.391 1 89.75 298 GLN A C 1
ATOM 2443 O O . GLN A 1 298 ? 18.688 -39.375 -22.312 1 89.75 298 GLN A O 1
ATOM 2448 N N . ASP A 1 299 ? 18.328 -39.375 -24.469 1 90.62 299 ASP A N 1
ATOM 2449 C CA . ASP A 1 299 ? 17.891 -37.969 -24.5 1 90.62 299 ASP A CA 1
ATOM 2450 C C . ASP A 1 299 ? 16.594 -37.781 -23.734 1 90.62 299 ASP A C 1
ATOM 2452 O O . ASP A 1 299 ? 16.453 -36.844 -22.953 1 90.62 299 ASP A O 1
ATOM 2456 N N . ILE A 1 300 ? 15.648 -38.719 -23.953 1 94.38 300 ILE A N 1
ATOM 2457 C CA . ILE A 1 300 ? 14.367 -38.656 -23.266 1 94.38 300 ILE A CA 1
ATOM 2458 C C . ILE A 1 300 ? 14.57 -38.875 -21.766 1 94.38 300 ILE A C 1
ATOM 2460 O O . ILE A 1 300 ? 13.984 -38.188 -20.938 1 94.38 300 ILE A O 1
ATOM 2464 N N . ASN A 1 301 ? 15.422 -39.844 -21.438 1 93.56 301 ASN A N 1
ATOM 2465 C CA . ASN A 1 301 ? 15.711 -40.156 -20.047 1 93.56 301 ASN A CA 1
ATOM 2466 C C . ASN A 1 301 ? 16.312 -38.938 -19.328 1 93.56 301 ASN A C 1
ATOM 2468 O O . ASN A 1 301 ? 15.914 -38.594 -18.203 1 93.56 301 ASN A O 1
ATOM 2472 N N . GLN A 1 302 ? 17.234 -38.312 -20 1 92.88 302 GLN A N 1
ATOM 2473 C CA . GLN A 1 302 ? 17.859 -37.125 -19.422 1 92.88 302 GLN A CA 1
ATOM 2474 C C . GLN A 1 302 ? 16.859 -36 -19.266 1 92.88 302 GLN A C 1
ATOM 2476 O O . GLN A 1 302 ? 16.844 -35.312 -18.25 1 92.88 302 GLN A O 1
ATOM 2481 N N . PHE A 1 303 ? 16.078 -35.812 -20.281 1 95.44 303 PHE A N 1
ATOM 2482 C CA . PHE A 1 303 ? 15.047 -34.781 -20.25 1 95.44 303 PHE A CA 1
ATOM 2483 C C . PHE A 1 303 ? 14.125 -34.969 -19.047 1 95.44 303 PHE A C 1
ATOM 2485 O O . PHE A 1 303 ? 13.867 -34.031 -18.297 1 95.44 303 PHE A O 1
ATOM 2492 N N . LEU A 1 304 ? 13.68 -36.156 -18.875 1 95.88 304 LEU A N 1
ATOM 2493 C CA . LEU A 1 304 ? 12.703 -36.438 -17.828 1 95.88 304 LEU A CA 1
ATOM 2494 C C . LEU A 1 304 ? 13.352 -36.312 -16.453 1 95.88 304 LEU A C 1
ATOM 2496 O O . LEU A 1 304 ? 12.719 -35.875 -15.492 1 95.88 304 LEU A O 1
ATOM 2500 N N . LYS A 1 305 ? 14.555 -36.75 -16.375 1 94.12 305 LYS A N 1
ATOM 2501 C CA . LYS A 1 305 ? 15.281 -36.625 -15.109 1 94.12 305 LYS A CA 1
ATOM 2502 C C . LYS A 1 305 ? 15.445 -35.156 -14.727 1 94.12 305 LYS A C 1
ATOM 2504 O O . LYS A 1 305 ? 15.156 -34.781 -13.586 1 94.12 305 LYS A O 1
ATOM 2509 N N . LYS A 1 306 ? 15.883 -34.375 -15.648 1 94.62 306 LYS A N 1
ATOM 2510 C CA . LYS A 1 306 ? 16.109 -32.938 -15.398 1 94.62 306 LYS A CA 1
ATOM 2511 C C . LYS A 1 306 ? 14.797 -32.219 -15.164 1 94.62 306 LYS A C 1
ATOM 2513 O O . LYS A 1 306 ? 14.742 -31.266 -14.383 1 94.62 306 LYS A O 1
ATOM 2518 N N . THR A 1 307 ? 13.789 -32.656 -15.883 1 95.56 307 THR A N 1
ATOM 2519 C CA . THR A 1 307 ? 12.469 -32.062 -15.672 1 95.56 307 THR A CA 1
ATOM 2520 C C . THR A 1 307 ? 11.984 -32.312 -14.242 1 95.56 307 THR A C 1
ATOM 2522 O O . THR A 1 307 ? 11.422 -31.422 -13.609 1 95.56 307 THR A O 1
ATOM 2525 N N . ASN A 1 308 ? 12.172 -33.5 -13.82 1 94.31 308 ASN A N 1
ATOM 2526 C CA . ASN A 1 308 ? 11.781 -33.844 -12.453 1 94.31 308 ASN A CA 1
ATOM 2527 C C . ASN A 1 308 ? 12.5 -32.938 -11.438 1 94.31 308 ASN A C 1
ATOM 2529 O O . ASN A 1 308 ? 11.891 -32.469 -10.469 1 94.31 308 ASN A O 1
ATOM 2533 N N . GLU A 1 309 ? 13.75 -32.688 -11.633 1 94.12 309 GLU A N 1
ATOM 2534 C CA . GLU A 1 309 ? 14.523 -31.797 -10.781 1 94.12 309 GLU A CA 1
ATOM 2535 C C . GLU A 1 309 ? 13.977 -30.375 -10.852 1 94.12 309 GLU A C 1
ATOM 2537 O O . GLU A 1 309 ? 13.805 -29.719 -9.828 1 94.12 309 GLU A O 1
ATOM 2542 N N . TYR A 1 310 ? 13.758 -29.938 -12.047 1 95.31 310 TYR A N 1
ATOM 2543 C CA . TYR A 1 310 ? 13.203 -28.609 -12.281 1 95.31 310 TYR A CA 1
ATOM 2544 C C . TYR A 1 310 ? 11.883 -28.422 -11.555 1 95.31 310 TYR A C 1
ATOM 2546 O O . TYR A 1 310 ? 11.672 -27.422 -10.859 1 95.31 310 TYR A O 1
ATOM 2554 N N . LEU A 1 311 ? 11.008 -29.406 -11.742 1 95.75 311 LEU A N 1
ATOM 2555 C CA . LEU A 1 311 ? 9.688 -29.328 -11.133 1 95.75 311 LEU A CA 1
ATOM 2556 C C . LEU A 1 311 ? 9.797 -29.312 -9.609 1 95.75 311 LEU A C 1
ATOM 2558 O O . LEU A 1 311 ? 9.031 -28.625 -8.938 1 95.75 311 LEU A O 1
ATOM 2562 N N . GLY A 1 312 ? 10.703 -30.094 -9.094 1 93.69 312 GLY A N 1
ATOM 2563 C CA . GLY A 1 312 ? 10.914 -30.109 -7.652 1 93.69 312 GLY A CA 1
ATOM 2564 C C . GLY A 1 312 ? 11.328 -28.75 -7.105 1 93.69 312 GLY A C 1
ATOM 2565 O O . GLY A 1 312 ? 10.789 -28.297 -6.094 1 93.69 312 GLY A O 1
ATOM 2566 N N . ASN A 1 313 ? 12.258 -28.109 -7.742 1 95.44 313 ASN A N 1
ATOM 2567 C CA . ASN A 1 313 ? 12.727 -26.797 -7.328 1 95.44 313 ASN A CA 1
ATOM 2568 C C . ASN A 1 313 ? 11.648 -25.734 -7.516 1 95.44 313 ASN A C 1
ATOM 2570 O O . ASN A 1 313 ? 11.492 -24.844 -6.68 1 95.44 313 ASN A O 1
ATOM 2574 N N . GLN A 1 314 ? 10.961 -25.812 -8.594 1 95.94 314 GLN A N 1
ATOM 2575 C CA . GLN A 1 314 ? 9.891 -24.859 -8.867 1 95.94 314 GLN A CA 1
ATOM 2576 C C . GLN A 1 314 ? 8.789 -24.953 -7.816 1 95.94 314 GLN A C 1
ATOM 2578 O O . GLN A 1 314 ? 8.172 -23.953 -7.461 1 95.94 314 GLN A O 1
ATOM 2583 N N . ASP A 1 315 ? 8.555 -26.172 -7.363 1 94.88 315 ASP A N 1
ATOM 2584 C CA . ASP A 1 315 ? 7.562 -26.391 -6.32 1 94.88 315 ASP A CA 1
ATOM 2585 C C . ASP A 1 315 ? 7.898 -25.609 -5.059 1 94.88 315 ASP A C 1
ATOM 2587 O O . ASP A 1 315 ? 7.02 -25 -4.441 1 94.88 315 ASP A O 1
ATOM 2591 N N . ILE A 1 316 ? 9.117 -25.562 -4.664 1 95.88 316 ILE A N 1
ATOM 2592 C CA . ILE A 1 316 ? 9.578 -24.828 -3.49 1 95.88 316 ILE A CA 1
ATOM 2593 C C . ILE A 1 316 ? 9.352 -23.328 -3.697 1 95.88 316 ILE A C 1
ATOM 2595 O O . ILE A 1 316 ? 8.852 -22.641 -2.807 1 95.88 316 ILE A O 1
ATOM 2599 N N . ILE A 1 317 ? 9.688 -22.828 -4.867 1 96.69 317 ILE A N 1
ATOM 2600 C CA . ILE A 1 317 ? 9.562 -21.406 -5.172 1 96.69 317 ILE A CA 1
ATOM 2601 C C . ILE A 1 317 ? 8.094 -21 -5.16 1 96.69 317 ILE A C 1
ATOM 2603 O O . ILE A 1 317 ? 7.73 -19.969 -4.602 1 96.69 317 ILE A O 1
ATOM 2607 N N . TYR A 1 318 ? 7.219 -21.828 -5.754 1 96.88 318 TYR A N 1
ATOM 2608 C CA . TYR A 1 318 ? 5.793 -21.516 -5.809 1 96.88 318 TYR A CA 1
ATOM 2609 C C . TYR A 1 318 ? 5.188 -21.5 -4.41 1 96.88 318 TYR A C 1
ATOM 2611 O O . TYR A 1 318 ? 4.293 -20.688 -4.129 1 96.88 318 TYR A O 1
ATOM 2619 N N . LYS A 1 319 ? 5.633 -22.359 -3.559 1 95.31 319 LYS A N 1
ATOM 2620 C CA . LYS A 1 319 ? 5.168 -22.344 -2.176 1 95.31 319 LYS A CA 1
ATOM 2621 C C . LYS A 1 319 ? 5.523 -21.016 -1.501 1 95.31 319 LYS A C 1
ATOM 2623 O O . LYS A 1 319 ? 4.707 -20.438 -0.78 1 95.31 319 LYS A O 1
ATOM 2628 N N . LYS A 1 320 ? 6.695 -20.594 -1.769 1 97.19 320 LYS A N 1
ATOM 2629 C CA . LYS A 1 320 ? 7.125 -19.297 -1.224 1 97.19 320 LYS A CA 1
ATOM 2630 C C . LYS A 1 320 ? 6.309 -18.156 -1.81 1 97.19 320 LYS A C 1
ATOM 2632 O O . LYS A 1 320 ? 5.918 -17.234 -1.091 1 97.19 320 LYS A O 1
ATOM 2637 N N . VAL A 1 321 ? 6.051 -18.172 -3.098 1 97.88 321 VAL A N 1
ATOM 2638 C CA . VAL A 1 321 ? 5.25 -17.141 -3.76 1 97.88 321 VAL A CA 1
ATOM 2639 C C . VAL A 1 321 ? 3.859 -17.094 -3.129 1 97.88 321 VAL A C 1
ATOM 2641 O O . VAL A 1 321 ? 3.332 -16 -2.863 1 97.88 321 VAL A O 1
ATOM 2644 N N . ARG A 1 322 ? 3.314 -18.219 -2.869 1 97 322 ARG A N 1
ATOM 2645 C CA . ARG A 1 322 ? 1.987 -18.281 -2.268 1 97 322 ARG A CA 1
ATOM 2646 C C . ARG A 1 322 ? 1.979 -17.625 -0.891 1 97 322 ARG A C 1
ATOM 2648 O O . ARG A 1 322 ? 1.059 -16.875 -0.562 1 97 322 ARG A O 1
ATOM 2655 N N . LYS A 1 323 ? 2.969 -17.922 -0.108 1 97.38 323 LYS A N 1
ATOM 2656 C CA . LYS A 1 323 ? 3.082 -17.297 1.209 1 97.38 323 LYS A CA 1
ATOM 2657 C C . LYS A 1 323 ? 3.205 -15.781 1.096 1 97.38 323 LYS A C 1
ATOM 2659 O O . LYS A 1 323 ? 2.584 -15.047 1.865 1 97.38 323 LYS A O 1
ATOM 2664 N N . LEU A 1 324 ? 3.984 -15.383 0.188 1 98.12 324 LEU A N 1
ATOM 2665 C CA . LEU A 1 324 ? 4.211 -13.953 -0.004 1 98.12 324 LEU A CA 1
ATOM 2666 C C . LEU A 1 324 ? 2.953 -13.266 -0.523 1 98.12 324 LEU A C 1
ATOM 2668 O O . LEU A 1 324 ? 2.691 -12.109 -0.193 1 98.12 324 LEU A O 1
ATOM 2672 N N . CYS A 1 325 ? 2.184 -13.984 -1.351 1 97.25 325 CYS A N 1
ATOM 2673 C CA . CYS A 1 325 ? 0.913 -13.43 -1.805 1 97.25 325 CYS A CA 1
ATOM 2674 C C . CYS A 1 325 ? -0.037 -13.211 -0.632 1 97.25 325 CYS A C 1
ATOM 2676 O O . CYS A 1 325 ? -0.757 -12.211 -0.589 1 97.25 325 CYS A O 1
ATOM 2678 N N . LYS A 1 326 ? -0.018 -14.125 0.294 1 97.06 326 LYS A N 1
ATOM 2679 C CA . LYS A 1 326 ? -0.815 -13.938 1.503 1 97.06 326 LYS A CA 1
ATOM 2680 C C . LYS A 1 326 ? -0.345 -12.719 2.285 1 97.06 326 LYS A C 1
ATOM 2682 O O . LYS A 1 326 ? -1.163 -11.938 2.777 1 97.06 326 LYS A O 1
ATOM 2687 N N . GLN A 1 327 ? 0.951 -12.633 2.365 1 98.25 327 GLN A N 1
ATOM 2688 C CA . GLN A 1 327 ? 1.509 -11.477 3.051 1 98.25 327 GLN A CA 1
ATOM 2689 C C . GLN A 1 327 ? 1.13 -10.18 2.338 1 98.25 327 GLN A C 1
ATOM 2691 O O . GLN A 1 327 ? 0.831 -9.172 2.984 1 98.25 327 GLN A O 1
ATOM 2696 N N . LEU A 1 328 ? 1.188 -10.219 1.062 1 97.81 328 LEU A N 1
ATOM 2697 C CA . LEU A 1 328 ? 0.831 -9.062 0.25 1 97.81 328 LEU A CA 1
ATOM 2698 C C . LEU A 1 328 ? -0.592 -8.602 0.552 1 97.81 328 LEU A C 1
ATOM 2700 O O . LEU A 1 328 ? -0.852 -7.402 0.66 1 97.81 328 LEU A O 1
ATOM 2704 N N . ILE A 1 329 ? -1.479 -9.508 0.703 1 97.06 329 ILE A N 1
ATOM 2705 C CA . ILE A 1 329 ? -2.873 -9.227 1.027 1 97.06 329 ILE A CA 1
ATOM 2706 C C . ILE A 1 329 ? -2.961 -8.57 2.406 1 97.06 329 ILE A C 1
ATOM 2708 O O . ILE A 1 329 ? -3.674 -7.586 2.59 1 97.06 329 ILE A O 1
ATOM 2712 N N . ILE A 1 330 ? -2.219 -9.102 3.336 1 97.56 330 ILE A N 1
ATOM 2713 C CA . ILE A 1 330 ? -2.188 -8.547 4.684 1 97.56 330 ILE A CA 1
ATOM 2714 C C . ILE A 1 330 ? -1.648 -7.117 4.648 1 97.56 330 ILE A C 1
ATOM 2716 O O . ILE A 1 330 ? -2.184 -6.23 5.312 1 97.56 330 ILE A O 1
ATOM 2720 N N . ASP A 1 331 ? -0.603 -6.91 3.875 1 98 331 ASP A N 1
ATOM 2721 C CA . ASP A 1 331 ? -0.001 -5.586 3.756 1 98 331 ASP A CA 1
ATOM 2722 C C . ASP A 1 331 ? -1.004 -4.574 3.205 1 98 331 ASP A C 1
ATOM 2724 O O . ASP A 1 331 ? -1.119 -3.461 3.725 1 98 331 ASP A O 1
ATOM 2728 N N . PHE A 1 332 ? -1.734 -4.938 2.178 1 98.12 332 PHE A N 1
ATOM 2729 C CA . PHE A 1 332 ? -2.738 -4.051 1.597 1 98.12 332 PHE A CA 1
ATOM 2730 C C . PHE A 1 332 ? -3.848 -3.762 2.6 1 98.12 332 PHE A C 1
ATOM 2732 O O . PHE A 1 332 ? -4.363 -2.643 2.656 1 98.12 332 PHE A O 1
ATOM 2739 N N . ASP A 1 333 ? -4.223 -4.785 3.312 1 97.25 333 ASP A N 1
ATOM 2740 C CA . ASP A 1 333 ? -5.273 -4.613 4.309 1 97.25 333 ASP A CA 1
ATOM 2741 C C . ASP A 1 333 ? -4.855 -3.609 5.379 1 97.25 333 ASP A C 1
ATOM 2743 O O . ASP A 1 333 ? -5.648 -2.748 5.77 1 97.25 333 ASP A O 1
ATOM 2747 N N . GLN A 1 334 ? -3.66 -3.744 5.848 1 98 334 GLN A N 1
ATOM 2748 C CA . GLN A 1 334 ? -3.137 -2.807 6.836 1 98 334 GLN A CA 1
ATOM 2749 C C . GLN A 1 334 ? -3.086 -1.389 6.277 1 98 334 GLN A C 1
ATOM 2751 O O . GLN A 1 334 ? -3.438 -0.43 6.965 1 98 334 GLN A O 1
ATOM 2756 N N . LEU A 1 335 ? -2.637 -1.271 5.09 1 98.12 335 LEU A N 1
ATOM 2757 C CA . LEU A 1 335 ? -2.551 0.021 4.418 1 98.12 335 LEU A CA 1
ATOM 2758 C C . LEU A 1 335 ? -3.924 0.674 4.316 1 98.12 335 LEU A C 1
ATOM 2760 O O . LEU A 1 335 ? -4.078 1.858 4.629 1 98.12 335 LEU A O 1
ATOM 2764 N N . SER A 1 336 ? -4.914 -0.096 3.865 1 97.88 336 SER A N 1
ATOM 2765 C CA . SER A 1 336 ? -6.273 0.427 3.756 1 97.88 336 SER A CA 1
ATOM 2766 C C . SER A 1 336 ? -6.816 0.847 5.117 1 97.88 336 SER A C 1
ATOM 2768 O O . SER A 1 336 ? -7.469 1.886 5.238 1 97.88 336 SER A O 1
ATOM 2770 N N . THR A 1 337 ? -6.551 0.08 6.121 1 98.25 337 THR A N 1
ATOM 2771 C CA . THR A 1 337 ? -7.004 0.375 7.477 1 98.25 337 THR A CA 1
ATOM 2772 C C . THR A 1 337 ? -6.426 1.698 7.965 1 98.25 337 THR A C 1
ATOM 2774 O O . THR A 1 337 ? -7.133 2.512 8.562 1 98.25 337 THR A O 1
ATOM 2777 N N . THR A 1 338 ? -5.152 1.895 7.723 1 98.62 338 THR A N 1
ATOM 2778 C CA . THR A 1 338 ? -4.496 3.137 8.117 1 98.62 338 THR A CA 1
ATOM 2779 C C . THR A 1 338 ? -5.109 4.328 7.391 1 98.62 338 THR A C 1
ATOM 2781 O O . THR A 1 338 ? -5.359 5.371 7.996 1 98.62 338 THR A O 1
ATOM 2784 N N . LEU A 1 339 ? -5.371 4.195 6.125 1 98.31 339 LEU A N 1
ATOM 2785 C CA . LEU A 1 339 ? -5.977 5.262 5.34 1 98.31 339 LEU A CA 1
ATOM 2786 C C . LEU A 1 339 ? -7.371 5.598 5.863 1 98.31 339 LEU A C 1
ATOM 2788 O O . LEU A 1 339 ? -7.73 6.773 5.973 1 98.31 339 LEU A O 1
ATOM 2792 N N . PHE A 1 340 ? -8.148 4.57 6.207 1 98.19 340 PHE A N 1
ATOM 2793 C CA . PHE A 1 340 ? -9.469 4.805 6.766 1 98.19 340 PHE A CA 1
ATOM 2794 C C . PHE A 1 340 ? -9.375 5.516 8.109 1 98.19 340 PHE A C 1
ATOM 2796 O O . PHE A 1 340 ? -10.211 6.363 8.43 1 98.19 340 PHE A O 1
ATOM 2803 N N . SER A 1 341 ? -8.336 5.172 8.867 1 98.62 341 SER A N 1
ATOM 2804 C CA . SER A 1 341 ? -8.133 5.844 10.148 1 98.62 341 SER A CA 1
ATOM 2805 C C . SER A 1 341 ? -7.797 7.316 9.953 1 98.62 341 SER A C 1
ATOM 2807 O O . SER A 1 341 ? -8.234 8.164 10.734 1 98.62 341 SER A O 1
ATOM 2809 N N . ILE A 1 342 ? -7.004 7.625 8.992 1 98.62 342 ILE A N 1
ATOM 2810 C CA . ILE A 1 342 ? -6.719 9.016 8.656 1 98.62 342 ILE A CA 1
ATOM 2811 C C . ILE A 1 342 ? -8.008 9.719 8.25 1 98.62 342 ILE A C 1
ATOM 2813 O O . ILE A 1 342 ? -8.266 10.852 8.68 1 98.62 342 ILE A O 1
ATOM 2817 N N . GLY A 1 343 ? -8.812 9.016 7.418 1 98.31 343 GLY A N 1
ATOM 2818 C CA . GLY A 1 343 ? -10.117 9.555 7.066 1 98.31 343 GLY A CA 1
ATOM 2819 C C . GLY A 1 343 ? -10.984 9.859 8.273 1 98.31 343 GLY A C 1
ATOM 2820 O O . GLY A 1 343 ? -11.641 10.898 8.328 1 98.31 343 GLY A O 1
ATOM 2821 N N . ASP A 1 344 ? -10.914 9 9.227 1 98.06 344 ASP A N 1
ATOM 2822 C CA . ASP A 1 344 ? -11.672 9.195 10.461 1 98.06 344 ASP A CA 1
ATOM 2823 C C . ASP A 1 344 ? -11.211 10.461 11.188 1 98.06 344 ASP A C 1
ATOM 2825 O O . ASP A 1 344 ? -12.031 11.18 11.766 1 98.06 344 ASP A O 1
ATOM 2829 N N . CYS A 1 345 ? -9.93 10.719 11.219 1 98.31 345 CYS A N 1
ATOM 2830 C CA . CYS A 1 345 ? -9.406 11.93 11.836 1 98.31 345 CYS A CA 1
ATOM 2831 C C . CYS A 1 345 ? -9.945 13.172 11.148 1 98.31 345 CYS A C 1
ATOM 2833 O O . CYS A 1 345 ? -10.367 14.125 11.812 1 98.31 345 CYS A O 1
ATOM 2835 N N . PHE A 1 346 ? -9.984 13.203 9.844 1 98.38 346 PHE A N 1
ATOM 2836 C CA . PHE A 1 346 ? -10.492 14.352 9.109 1 98.38 346 PHE A CA 1
ATOM 2837 C C . PHE A 1 346 ? -12 14.5 9.305 1 98.38 346 PHE A C 1
ATOM 2839 O O . PHE A 1 346 ? -12.523 15.609 9.328 1 98.38 346 PHE A O 1
ATOM 2846 N N . SER A 1 347 ? -12.688 13.367 9.422 1 97.75 347 SER A N 1
ATOM 2847 C CA . SER A 1 347 ? -14.102 13.414 9.766 1 97.75 347 SER A CA 1
ATOM 2848 C C . SER A 1 347 ? -14.32 14.086 11.117 1 97.75 347 SER A C 1
ATOM 2850 O O . SER A 1 347 ? -15.258 14.859 11.289 1 97.75 347 SER A O 1
ATOM 2852 N N . GLN A 1 348 ? -13.445 13.773 12.062 1 97.62 348 GLN A N 1
ATOM 2853 C CA . GLN A 1 348 ? -13.5 14.422 13.367 1 97.62 348 GLN A CA 1
ATOM 2854 C C . GLN A 1 348 ? -13.25 15.922 13.242 1 97.62 348 GLN A C 1
ATOM 2856 O O . GLN A 1 348 ? -13.922 16.734 13.883 1 97.62 348 GLN A O 1
ATOM 2861 N N . SER A 1 349 ? -12.273 16.312 12.422 1 97.69 349 SER A N 1
ATOM 2862 C CA . SER A 1 349 ? -12 17.719 12.18 1 97.69 349 SER A CA 1
ATOM 2863 C C . SER A 1 349 ? -13.195 18.422 11.539 1 97.69 349 SER A C 1
ATOM 2865 O O . SER A 1 349 ? -13.469 19.594 11.836 1 97.69 349 SER A O 1
ATOM 2867 N N . TYR A 1 350 ? -13.836 17.688 10.656 1 96.75 350 TYR A N 1
ATOM 2868 C CA . TYR A 1 350 ? -15.047 18.203 10.031 1 96.75 350 TYR A CA 1
ATOM 2869 C C . TYR A 1 350 ? -16.125 18.484 11.078 1 96.75 350 TYR A C 1
ATOM 2871 O O . TYR A 1 350 ? -16.688 19.578 11.102 1 96.75 350 TYR A O 1
ATOM 2879 N N . ASN A 1 351 ? -16.375 17.547 11.93 1 95.81 351 ASN A N 1
ATOM 2880 C CA . ASN A 1 351 ? -17.375 17.719 12.977 1 95.81 351 ASN A CA 1
ATOM 2881 C C . ASN A 1 351 ? -16.984 18.828 13.945 1 95.81 351 ASN A C 1
ATOM 2883 O O . ASN A 1 351 ? -17.844 19.594 14.398 1 95.81 351 ASN A O 1
ATOM 2887 N N . LEU A 1 352 ? -15.703 18.875 14.242 1 95.44 352 LEU A N 1
ATOM 2888 C CA . LEU A 1 352 ? -15.195 19.938 15.102 1 95.44 352 LEU A CA 1
ATOM 2889 C C . LEU A 1 352 ? -15.453 21.312 14.477 1 95.44 352 LEU A C 1
ATOM 2891 O O . LEU A 1 352 ? -15.859 22.234 15.172 1 95.44 352 LEU A O 1
ATOM 2895 N N . SER A 1 353 ? -15.219 21.453 13.203 1 96 353 SER A N 1
ATOM 2896 C CA . SER A 1 353 ? -15.438 22.703 12.492 1 96 353 SER A CA 1
ATOM 2897 C C . SER A 1 353 ? -16.922 23.062 12.445 1 96 353 SER A C 1
ATOM 2899 O O . SER A 1 353 ? -17.281 24.234 12.547 1 96 353 SER A O 1
ATOM 2901 N N . LEU A 1 354 ? -17.781 22.062 12.297 1 93.94 354 LEU A N 1
ATOM 2902 C CA . LEU A 1 354 ? -19.219 22.266 12.32 1 93.94 354 LEU A CA 1
ATOM 2903 C C . LEU A 1 354 ? -19.672 22.844 13.656 1 93.94 354 LEU A C 1
ATOM 2905 O O . LEU A 1 354 ? -20.438 23.797 13.703 1 93.94 354 LEU A O 1
ATOM 2909 N N . HIS A 1 355 ? -19.172 22.266 14.711 1 94.31 355 HIS A N 1
ATOM 2910 C CA . HIS A 1 355 ? -19.5 22.734 16.062 1 94.31 355 HIS A CA 1
ATOM 2911 C C . HIS A 1 355 ? -18.969 24.141 16.312 1 94.31 355 HIS A C 1
ATOM 2913 O O . HIS A 1 355 ? -19.656 24.969 16.906 1 94.31 355 HIS A O 1
ATOM 2919 N N . TYR A 1 356 ? -17.719 24.344 15.883 1 94.44 356 TYR A N 1
ATOM 2920 C CA . TYR A 1 356 ? -17.094 25.656 16.016 1 94.44 356 TYR A CA 1
ATOM 2921 C C . TYR A 1 356 ? -17.922 26.719 15.312 1 94.44 356 TYR A C 1
ATOM 2923 O O . TYR A 1 356 ? -18.266 27.75 15.906 1 94.44 356 TYR A O 1
ATOM 2931 N N . ASN A 1 357 ? -18.344 26.5 14.156 1 93.06 357 ASN A N 1
ATOM 2932 C CA . ASN A 1 357 ? -19.094 27.453 13.352 1 93.06 357 ASN A CA 1
ATOM 2933 C C . ASN A 1 357 ? -20.484 27.703 13.938 1 93.06 357 ASN A C 1
ATOM 2935 O O . ASN A 1 357 ? -21.031 28.797 13.789 1 93.06 357 ASN A O 1
ATOM 2939 N N . ALA A 1 358 ? -21.016 26.766 14.617 1 91.94 358 ALA A N 1
ATOM 2940 C CA . ALA A 1 358 ? -22.328 26.906 15.234 1 91.94 358 ALA A CA 1
ATOM 2941 C C . ALA A 1 358 ? -22.266 27.828 16.453 1 91.94 358 ALA A C 1
ATOM 2943 O O . ALA A 1 358 ? -23.281 28.391 16.844 1 91.94 358 ALA A O 1
ATOM 2944 N N . THR A 1 359 ? -21.062 28.047 16.984 1 91.06 359 THR A N 1
ATOM 2945 C CA . THR A 1 359 ? -20.953 28.75 18.266 1 91.06 359 THR A CA 1
ATOM 2946 C C . THR A 1 359 ? -20.469 30.188 18.047 1 91.06 359 THR A C 1
ATOM 2948 O O . THR A 1 359 ? -20.469 31 18.969 1 91.06 359 THR A O 1
ATOM 2951 N N . ILE A 1 360 ? -20.047 30.469 16.828 1 90.38 360 ILE A N 1
ATOM 2952 C CA . ILE A 1 360 ? -19.5 31.797 16.594 1 90.38 360 ILE A CA 1
ATOM 2953 C C . ILE A 1 360 ? -20.438 32.594 15.664 1 90.38 360 ILE A C 1
ATOM 2955 O O . ILE A 1 360 ? -21.234 31.984 14.938 1 90.38 360 ILE A O 1
ATOM 2959 N N . GLN A 1 361 ? -20.281 33.875 15.656 1 86.88 361 GLN A N 1
ATOM 2960 C CA . GLN A 1 361 ? -21.141 34.75 14.875 1 86.88 361 GLN A CA 1
ATOM 2961 C C . GLN A 1 361 ? -20.719 34.75 13.406 1 86.88 361 GLN A C 1
ATOM 2963 O O . GLN A 1 361 ? -21.562 34.562 12.516 1 86.88 361 GLN A O 1
ATOM 2968 N N . GLU A 1 362 ? -19.438 35 13.141 1 86.06 362 GLU A N 1
ATOM 2969 C CA . GLU A 1 362 ? -18.922 34.969 11.773 1 86.06 362 GLU A CA 1
ATOM 2970 C C . GLU A 1 362 ? -18.422 33.594 11.391 1 86.06 362 GLU A C 1
ATOM 2972 O O . GLU A 1 362 ? -17.266 33.219 11.648 1 86.06 362 GLU A O 1
ATOM 2977 N N . LYS A 1 363 ? -19.266 32.969 10.688 1 85.62 363 LYS A N 1
ATOM 2978 C CA . LYS A 1 363 ? -19 31.594 10.344 1 85.62 363 LYS A CA 1
ATOM 2979 C C . LYS A 1 363 ? -17.984 31.484 9.211 1 85.62 363 LYS A C 1
ATOM 2981 O O . LYS A 1 363 ? -17.844 32.438 8.414 1 85.62 363 LYS A O 1
ATOM 2986 N N . ASN A 1 364 ? -17.25 30.438 9.234 1 85.94 364 ASN A N 1
ATOM 2987 C CA . ASN A 1 364 ? -16.328 30.078 8.164 1 85.94 364 ASN A CA 1
ATOM 2988 C C . ASN A 1 364 ? -16.609 28.703 7.602 1 85.94 364 ASN A C 1
ATOM 2990 O O . ASN A 1 364 ? -15.898 27.734 7.891 1 85.94 364 ASN A O 1
ATOM 2994 N N . PRO A 1 365 ? -17.547 28.516 6.746 1 86.81 365 PRO A N 1
ATOM 2995 C CA . PRO A 1 365 ? -17.984 27.219 6.23 1 86.81 365 PRO A CA 1
ATOM 2996 C C . PRO A 1 365 ? -16.906 26.531 5.395 1 86.81 365 PRO A C 1
ATOM 2998 O O . PRO A 1 365 ? -16.953 25.312 5.184 1 86.81 365 PRO A O 1
ATOM 3001 N N . LEU A 1 366 ? -15.969 27.297 4.98 1 88.06 366 LEU A N 1
ATOM 3002 C CA . LEU A 1 366 ? -14.922 26.75 4.137 1 88.06 366 LEU A CA 1
ATOM 3003 C C . LEU A 1 366 ? -14.023 25.797 4.934 1 88.06 366 LEU A C 1
ATOM 3005 O O . LEU A 1 366 ? -13.406 24.906 4.363 1 88.06 366 LEU A O 1
ATOM 3009 N N . LEU A 1 367 ? -14.023 25.969 6.246 1 91.75 367 LEU A N 1
ATOM 3010 C CA . LEU A 1 367 ? -13.242 25.094 7.109 1 91.75 367 LEU A CA 1
ATOM 3011 C C . LEU A 1 367 ? -13.844 23.688 7.133 1 91.75 367 LEU A C 1
ATOM 3013 O O . LEU A 1 367 ? -13.109 22.688 7.105 1 91.75 367 LEU A O 1
ATOM 3017 N N . GLU A 1 368 ? -15.125 23.609 7.176 1 93.88 368 GLU A N 1
ATOM 3018 C CA . GLU A 1 368 ? -15.828 22.328 7.133 1 93.88 368 GLU A CA 1
ATOM 3019 C C . GLU A 1 368 ? -15.594 21.609 5.801 1 93.88 368 GLU A C 1
ATOM 3021 O O . GLU A 1 368 ? -15.336 20.406 5.773 1 93.88 368 GLU A O 1
ATOM 3026 N N . GLU A 1 369 ? -15.703 22.359 4.77 1 94.44 369 GLU A N 1
ATOM 3027 C CA . GLU A 1 369 ? -15.539 21.812 3.43 1 94.44 369 GLU A CA 1
ATOM 3028 C C . GLU A 1 369 ? -14.133 21.266 3.227 1 94.44 369 GLU A C 1
ATOM 3030 O O . GLU A 1 369 ? -13.961 20.203 2.602 1 94.44 369 GLU A O 1
ATOM 3035 N N . LEU A 1 370 ? -13.211 21.953 3.74 1 96 370 LEU A N 1
ATOM 3036 C CA . LEU A 1 370 ? -11.828 21.5 3.629 1 96 370 LEU A CA 1
ATOM 3037 C C . LEU A 1 370 ? -11.656 20.094 4.199 1 96 370 LEU A C 1
ATOM 3039 O O . LEU A 1 370 ? -11.156 19.203 3.516 1 96 370 LEU A O 1
ATOM 3043 N N . TYR A 1 371 ? -12.156 19.844 5.371 1 97.19 371 TYR A N 1
ATOM 3044 C CA . TYR A 1 371 ? -11.891 18.594 6.062 1 97.19 371 TYR A CA 1
ATOM 3045 C C . TYR A 1 371 ? -12.758 17.469 5.504 1 97.19 371 TYR A C 1
ATOM 3047 O O . TYR A 1 371 ? -12.359 16.297 5.516 1 97.19 371 TYR A O 1
ATOM 3055 N N . ILE A 1 372 ? -13.906 17.844 4.977 1 96.75 372 ILE A N 1
ATOM 3056 C CA . ILE A 1 372 ? -14.727 16.797 4.367 1 96.75 372 ILE A CA 1
ATOM 3057 C C . ILE A 1 372 ? -14.055 16.312 3.088 1 96.75 372 ILE A C 1
ATOM 3059 O O . ILE A 1 372 ? -14.125 15.117 2.764 1 96.75 372 ILE A O 1
ATOM 3063 N N . HIS A 1 373 ? -13.453 17.219 2.326 1 96.56 373 HIS A N 1
ATOM 3064 C CA . HIS A 1 373 ? -12.742 16.812 1.114 1 96.56 373 HIS A CA 1
ATOM 3065 C C . HIS A 1 373 ? -11.516 15.961 1.444 1 96.56 373 HIS A C 1
ATOM 3067 O O . HIS A 1 373 ? -11.195 15.016 0.72 1 96.56 373 HIS A O 1
ATOM 3073 N N . LEU A 1 374 ? -10.859 16.266 2.539 1 97.5 374 LEU A N 1
ATOM 3074 C CA . LEU A 1 374 ? -9.719 15.461 2.961 1 97.5 374 LEU A CA 1
ATOM 3075 C C . LEU A 1 374 ? -10.172 14.078 3.418 1 97.5 374 LEU A C 1
ATOM 3077 O O . LEU A 1 374 ? -9.508 13.078 3.143 1 97.5 374 LEU A O 1
ATOM 3081 N N . ASN A 1 375 ? -11.273 14.07 4.172 1 97.75 375 ASN A N 1
ATOM 3082 C CA . ASN A 1 375 ? -11.867 12.789 4.547 1 97.75 375 ASN A CA 1
ATOM 3083 C C . ASN A 1 375 ? -12.188 11.938 3.322 1 97.75 375 ASN A C 1
ATOM 3085 O O . ASN A 1 375 ? -11.82 10.766 3.268 1 97.75 375 ASN A O 1
ATOM 3089 N N . ASN A 1 376 ? -12.812 12.539 2.328 1 96.75 376 ASN A N 1
ATOM 3090 C CA . ASN A 1 376 ? -13.188 11.828 1.111 1 96.75 376 ASN A CA 1
ATOM 3091 C C . ASN A 1 376 ? -11.969 11.305 0.365 1 96.75 376 ASN A C 1
ATOM 3093 O O . ASN A 1 376 ? -12 10.203 -0.19 1 96.75 376 ASN A O 1
ATOM 3097 N N . MET A 1 377 ? -10.953 12.109 0.313 1 96.25 377 MET A N 1
ATOM 3098 C CA . MET A 1 377 ? -9.703 11.68 -0.31 1 96.25 377 MET A CA 1
ATOM 3099 C C . MET A 1 377 ? -9.188 10.398 0.336 1 96.25 377 MET A C 1
ATOM 3101 O O . MET A 1 377 ? -8.867 9.43 -0.359 1 96.25 377 MET A O 1
ATOM 3105 N N . SER A 1 378 ? -9.148 10.383 1.677 1 97.62 378 SER A N 1
ATOM 3106 C CA . SER A 1 378 ? -8.609 9.242 2.412 1 97.62 378 SER A CA 1
ATOM 3107 C C . SER A 1 378 ? -9.484 8.008 2.221 1 97.62 378 SER A C 1
ATOM 3109 O O . SER A 1 378 ? -8.969 6.906 2.004 1 97.62 378 SER A O 1
ATOM 3111 N N . ILE A 1 379 ? -10.781 8.195 2.252 1 97 379 ILE A N 1
ATOM 3112 C CA . ILE A 1 379 ? -11.719 7.086 2.129 1 97 379 ILE A CA 1
ATOM 3113 C C . ILE A 1 379 ? -11.648 6.504 0.719 1 97 379 ILE A C 1
ATOM 3115 O O . ILE A 1 379 ? -11.617 5.281 0.546 1 97 379 ILE A O 1
ATOM 3119 N N . SER A 1 380 ? -11.609 7.398 -0.277 1 96.19 380 SER A N 1
ATOM 3120 C CA . SER A 1 380 ? -11.5 6.938 -1.657 1 96.19 380 SER A CA 1
ATOM 3121 C C . SER A 1 380 ? -10.203 6.168 -1.884 1 96.19 380 SER A C 1
ATOM 3123 O O . SER A 1 380 ? -10.203 5.125 -2.545 1 96.19 380 SER A O 1
ATOM 3125 N N . TRP A 1 381 ? -9.117 6.688 -1.387 1 96.44 381 TRP A N 1
ATOM 3126 C CA . TRP A 1 381 ? -7.828 6.02 -1.492 1 96.44 381 TRP A CA 1
ATOM 3127 C C . TRP A 1 381 ? -7.859 4.66 -0.804 1 96.44 381 TRP A C 1
ATOM 3129 O O . TRP A 1 381 ? -7.395 3.664 -1.361 1 96.44 381 TRP A O 1
ATOM 3139 N N . GLY A 1 382 ? -8.461 4.613 0.419 1 96.81 382 GLY A N 1
ATOM 3140 C CA . GLY A 1 382 ? -8.617 3.355 1.134 1 96.81 382 GLY A CA 1
ATOM 3141 C C . GLY A 1 382 ? -9.445 2.338 0.376 1 96.81 382 GLY A C 1
ATOM 3142 O O . GLY A 1 382 ? -9.102 1.156 0.327 1 96.81 382 GLY A O 1
ATOM 3143 N N . ASN A 1 383 ? -10.516 2.791 -0.198 1 96.44 383 ASN A N 1
ATOM 3144 C CA . ASN A 1 383 ? -11.375 1.911 -0.98 1 96.44 383 ASN A CA 1
ATOM 3145 C C . ASN A 1 383 ? -10.648 1.344 -2.193 1 96.44 383 ASN A C 1
ATOM 3147 O O . ASN A 1 383 ? -10.852 0.184 -2.559 1 96.44 383 ASN A O 1
ATOM 3151 N N . ASN A 1 384 ? -9.906 2.201 -2.795 1 95.88 384 ASN A N 1
ATOM 3152 C CA . ASN A 1 384 ? -9.109 1.728 -3.92 1 95.88 384 ASN A CA 1
ATOM 3153 C C . ASN A 1 384 ? -8.164 0.603 -3.502 1 95.88 384 ASN A C 1
ATOM 3155 O O . ASN A 1 384 ? -8.023 -0.393 -4.215 1 95.88 384 ASN A O 1
ATOM 3159 N N . ILE A 1 385 ? -7.543 0.737 -2.383 1 97.12 385 ILE A N 1
ATOM 3160 C CA . ILE A 1 385 ? -6.629 -0.277 -1.87 1 97.12 385 ILE A CA 1
ATOM 3161 C C . ILE A 1 385 ? -7.406 -1.547 -1.527 1 97.12 385 ILE A C 1
ATOM 3163 O O . ILE A 1 385 ? -6.914 -2.658 -1.736 1 97.12 385 ILE A O 1
ATOM 3167 N N . THR A 1 386 ? -8.594 -1.409 -0.996 1 96.62 386 THR A N 1
ATOM 3168 C CA . THR A 1 386 ? -9.43 -2.562 -0.681 1 96.62 386 THR A CA 1
ATOM 3169 C C . THR A 1 386 ? -9.75 -3.359 -1.941 1 96.62 386 THR A C 1
ATOM 3171 O O . THR A 1 386 ? -9.727 -4.594 -1.926 1 96.62 386 THR A O 1
ATOM 3174 N N . THR A 1 387 ? -10.016 -2.678 -3.008 1 96.81 387 THR A N 1
ATOM 3175 C CA . THR A 1 387 ? -10.258 -3.34 -4.285 1 96.81 387 THR A CA 1
ATOM 3176 C C . THR A 1 387 ? -9.016 -4.094 -4.75 1 96.81 387 THR A C 1
ATOM 3178 O O . THR A 1 387 ? -9.117 -5.191 -5.297 1 96.81 387 THR A O 1
ATOM 3181 N N . GLN A 1 388 ? -7.863 -3.5 -4.535 1 95.88 388 GLN A N 1
ATOM 3182 C CA . GLN A 1 388 ? -6.602 -4.125 -4.914 1 95.88 388 GLN A CA 1
ATOM 3183 C C . GLN A 1 388 ? -6.41 -5.461 -4.203 1 95.88 388 GLN A C 1
ATOM 3185 O O . GLN A 1 388 ? -5.816 -6.391 -4.758 1 95.88 388 GLN A O 1
ATOM 3190 N N . ILE A 1 389 ? -6.91 -5.609 -2.984 1 96.06 389 ILE A N 1
ATOM 3191 C CA . ILE A 1 389 ? -6.82 -6.848 -2.219 1 96.06 389 ILE A CA 1
ATOM 3192 C C . ILE A 1 389 ? -7.488 -7.98 -2.994 1 96.06 389 ILE A C 1
ATOM 3194 O O . ILE A 1 389 ? -6.906 -9.055 -3.154 1 96.06 389 ILE A O 1
ATOM 3198 N N . LYS A 1 390 ? -8.641 -7.684 -3.51 1 94.12 390 LYS A N 1
ATOM 3199 C CA . LYS A 1 390 ? -9.391 -8.68 -4.273 1 94.12 390 LYS A CA 1
ATOM 3200 C C . LYS A 1 390 ? -8.656 -9.047 -5.562 1 94.12 390 LYS A C 1
ATOM 3202 O O . LYS A 1 390 ? -8.609 -10.219 -5.941 1 94.12 390 LYS A O 1
ATOM 3207 N N . LEU A 1 391 ? -8.125 -8.07 -6.23 1 96.25 391 LEU A N 1
ATOM 3208 C CA . LEU A 1 391 ? -7.406 -8.297 -7.484 1 96.25 391 LEU A CA 1
ATOM 3209 C C . LEU A 1 391 ? -6.184 -9.18 -7.258 1 96.25 391 LEU A C 1
ATOM 3211 O O . LEU A 1 391 ? -5.914 -10.086 -8.047 1 96.25 391 LEU A O 1
ATOM 3215 N N . VAL A 1 392 ? -5.469 -8.93 -6.156 1 96.75 392 VAL A N 1
ATOM 3216 C CA . VAL A 1 392 ? -4.281 -9.711 -5.828 1 96.75 392 VAL A CA 1
ATOM 3217 C C . VAL A 1 392 ? -4.688 -11.141 -5.457 1 96.75 392 VAL A C 1
ATOM 3219 O O . VAL A 1 392 ? -4.047 -12.102 -5.879 1 96.75 392 VAL A O 1
ATOM 3222 N N . GLN A 1 393 ? -5.703 -11.258 -4.715 1 94.94 393 GLN A N 1
ATOM 3223 C CA . GLN A 1 393 ? -6.176 -12.578 -4.316 1 94.94 393 GLN A CA 1
ATOM 3224 C C . GLN A 1 393 ? -6.57 -13.406 -5.531 1 94.94 393 GLN A C 1
ATOM 3226 O O . GLN A 1 393 ? -6.164 -14.562 -5.656 1 94.94 393 GLN A O 1
ATOM 3231 N N . ASP A 1 394 ? -7.254 -12.836 -6.453 1 93.69 394 ASP A N 1
ATOM 3232 C CA . ASP A 1 394 ? -7.812 -13.562 -7.594 1 93.69 394 ASP A CA 1
ATOM 3233 C C . ASP A 1 394 ? -6.738 -13.852 -8.641 1 93.69 394 ASP A C 1
ATOM 3235 O O . ASP A 1 394 ? -6.742 -14.922 -9.258 1 93.69 394 ASP A O 1
ATOM 3239 N N . ASN A 1 395 ? -5.84 -12.922 -8.805 1 96.12 395 ASN A N 1
ATOM 3240 C CA . ASN A 1 395 ? -4.973 -13.016 -9.977 1 96.12 395 ASN A CA 1
ATOM 3241 C C . ASN A 1 395 ? -3.576 -13.5 -9.602 1 96.12 395 ASN A C 1
ATOM 3243 O O . ASN A 1 395 ? -2.809 -13.93 -10.461 1 96.12 395 ASN A O 1
ATOM 3247 N N . LEU A 1 396 ? -3.221 -13.398 -8.344 1 97.19 396 LEU A N 1
ATOM 3248 C CA . LEU A 1 396 ? -1.937 -13.93 -7.902 1 97.19 396 LEU A CA 1
ATOM 3249 C C . LEU A 1 396 ? -2.135 -15.07 -6.91 1 97.19 396 LEU A C 1
ATOM 3251 O O . LEU A 1 396 ? -1.693 -16.203 -7.152 1 97.19 396 LEU A O 1
ATOM 3255 N N . GLY A 1 397 ? -2.861 -14.797 -5.852 1 94.81 397 GLY A N 1
ATOM 3256 C CA . GLY A 1 397 ? -3.068 -15.812 -4.832 1 94.81 397 GLY A CA 1
ATOM 3257 C C . GLY A 1 397 ? -3.678 -17.094 -5.375 1 94.81 397 GLY A C 1
ATOM 3258 O O . GLY A 1 397 ? -3.061 -18.156 -5.316 1 94.81 397 GLY A O 1
ATOM 3259 N N . ASN A 1 398 ? -4.809 -16.984 -5.992 1 93.19 398 ASN A N 1
ATOM 3260 C CA . ASN A 1 398 ? -5.52 -18.141 -6.52 1 93.19 398 ASN A CA 1
ATOM 3261 C C . ASN A 1 398 ? -4.781 -18.75 -7.707 1 93.19 398 ASN A C 1
ATOM 3263 O O . ASN A 1 398 ? -4.777 -19.984 -7.879 1 93.19 398 ASN A O 1
ATOM 3267 N N . TRP A 1 399 ? -4.156 -17.906 -8.477 1 95.38 399 TRP A N 1
ATOM 3268 C CA . TRP A 1 399 ? -3.438 -18.375 -9.656 1 95.38 399 TRP A CA 1
ATOM 3269 C C . TRP A 1 399 ? -2.291 -19.312 -9.266 1 95.38 399 TRP A C 1
ATOM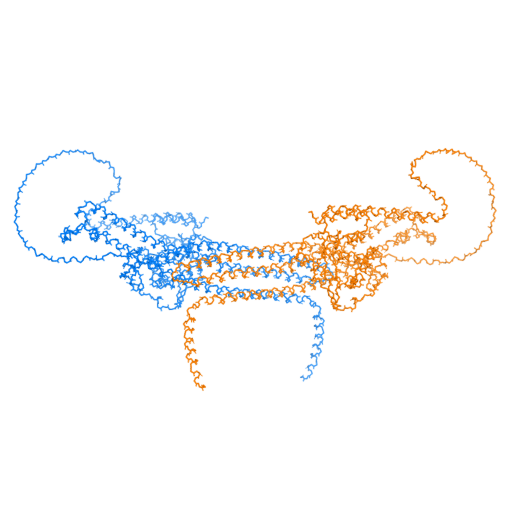 3271 O O . TRP A 1 399 ? -2.201 -20.438 -9.75 1 95.38 399 TRP A O 1
ATOM 3281 N N . PHE A 1 400 ? -1.516 -18.906 -8.352 1 96.19 400 PHE A N 1
ATOM 3282 C CA . PHE A 1 400 ? -0.337 -19.688 -8 1 96.19 400 PHE A CA 1
ATOM 3283 C C . PHE A 1 400 ? -0.712 -20.859 -7.098 1 96.19 400 PHE A C 1
ATOM 3285 O O . PHE A 1 400 ? 0.015 -21.844 -7.023 1 96.19 400 PHE A O 1
ATOM 3292 N N . LYS A 1 401 ? -1.826 -20.766 -6.434 1 93.56 401 LYS A N 1
ATOM 3293 C CA . LYS A 1 401 ? -2.332 -21.922 -5.723 1 93.56 401 LYS A CA 1
ATOM 3294 C C . LYS A 1 401 ? -2.672 -23.062 -6.691 1 93.56 401 LYS A C 1
ATOM 3296 O O . LYS A 1 401 ? -2.293 -24.203 -6.469 1 93.56 401 LYS A O 1
ATOM 3301 N N . TYR A 1 402 ? -3.318 -22.703 -7.766 1 93.81 402 TYR A N 1
ATOM 3302 C CA . TYR A 1 402 ? -3.668 -23.688 -8.781 1 93.81 402 TYR A CA 1
ATOM 3303 C C . TYR A 1 402 ? -2.418 -24.297 -9.406 1 93.81 402 TYR A C 1
ATOM 3305 O O . TYR A 1 402 ? -2.297 -25.516 -9.5 1 93.81 402 TYR A O 1
ATOM 3313 N N . TYR A 1 403 ? -1.54 -23.5 -9.797 1 94.06 403 TYR A N 1
ATOM 3314 C CA . TYR A 1 403 ? -0.397 -23.984 -10.562 1 94.06 403 TYR A CA 1
ATOM 3315 C C . TYR A 1 403 ? 0.587 -24.719 -9.656 1 94.06 403 TYR A C 1
ATOM 3317 O O . TYR A 1 403 ? 1.318 -25.609 -10.117 1 94.06 403 TYR A O 1
ATOM 3325 N N . ASP A 1 404 ? 0.57 -24.375 -8.398 1 94.06 404 ASP A N 1
ATOM 3326 C CA . ASP A 1 404 ? 1.307 -25.203 -7.445 1 94.06 404 ASP A CA 1
ATOM 3327 C C . ASP A 1 404 ? 0.751 -26.625 -7.402 1 94.06 404 ASP A C 1
ATOM 3329 O O . ASP A 1 404 ? 1.514 -27.594 -7.395 1 94.06 404 ASP A O 1
ATOM 3333 N N . ASN A 1 405 ? -0.554 -26.75 -7.445 1 93.38 405 ASN A N 1
ATOM 3334 C CA . ASN A 1 405 ? -1.202 -28.062 -7.457 1 93.38 405 ASN A CA 1
ATOM 3335 C C . ASN A 1 405 ? -0.951 -28.797 -8.766 1 93.38 405 ASN A C 1
ATOM 3337 O O . ASN A 1 405 ? -0.788 -30.016 -8.773 1 93.38 405 ASN A O 1
ATOM 3341 N N . GLU A 1 406 ? -0.957 -28.062 -9.812 1 93.94 406 GLU A N 1
ATOM 3342 C CA . GLU A 1 406 ? -0.695 -28.688 -11.102 1 93.94 406 GLU A CA 1
ATOM 3343 C C . GLU A 1 406 ? 0.72 -29.25 -11.164 1 93.94 406 GLU A C 1
ATOM 3345 O O . GLU A 1 406 ? 0.939 -30.328 -11.727 1 93.94 406 GLU A O 1
ATOM 3350 N N . LEU A 1 407 ? 1.647 -28.484 -10.602 1 94.19 407 LEU A N 1
ATOM 3351 C CA . LEU A 1 407 ? 3.023 -28.953 -10.523 1 94.19 407 LEU A CA 1
ATOM 3352 C C . LEU A 1 407 ? 3.098 -30.281 -9.773 1 94.19 407 LEU A C 1
ATOM 3354 O O . LEU A 1 407 ? 3.836 -31.188 -10.164 1 94.19 407 LEU A O 1
ATOM 3358 N N . LYS A 1 408 ? 2.336 -30.438 -8.758 1 91 408 LYS A N 1
ATOM 3359 C CA . LYS A 1 408 ? 2.311 -31.656 -7.969 1 91 408 LYS A CA 1
ATOM 3360 C C . LYS A 1 408 ? 1.743 -32.812 -8.781 1 91 408 LYS A C 1
ATOM 3362 O O . LYS A 1 408 ? 2.234 -33.938 -8.688 1 91 408 LYS A O 1
ATOM 3367 N N . SER A 1 409 ? 0.74 -32.5 -9.57 1 91.56 409 SER A N 1
ATOM 3368 C CA . SER A 1 409 ? 0.161 -33.5 -10.445 1 91.56 409 SER A CA 1
ATOM 3369 C C . SER A 1 409 ? 1.175 -34 -11.477 1 91.56 409 SER A C 1
ATOM 3371 O O . SER A 1 409 ? 1.241 -35.188 -11.773 1 91.56 409 SER A O 1
ATOM 3373 N N . MET A 1 410 ? 1.964 -33.094 -11.992 1 93.81 410 MET A N 1
ATOM 3374 C CA . MET A 1 410 ? 2.996 -33.438 -12.961 1 93.81 410 MET A CA 1
ATOM 3375 C C . MET A 1 410 ? 4.066 -34.344 -12.32 1 93.81 410 MET A C 1
ATOM 3377 O O . MET A 1 410 ? 4.516 -35.312 -12.922 1 93.81 410 MET A O 1
ATOM 3381 N N . LYS A 1 411 ? 4.41 -34 -11.133 1 92.75 411 LYS A N 1
ATOM 3382 C CA . LYS A 1 411 ? 5.418 -34.781 -10.422 1 92.75 411 LYS A CA 1
ATOM 3383 C C . LYS A 1 411 ? 4.918 -36.188 -10.148 1 92.75 411 LYS A C 1
ATOM 3385 O O . LYS A 1 411 ? 5.676 -37.156 -10.281 1 92.75 411 LYS A O 1
ATOM 3390 N N . GLU A 1 412 ? 3.645 -36.281 -9.789 1 89.94 412 GLU A N 1
ATOM 3391 C CA . GLU A 1 412 ? 3.057 -37.594 -9.539 1 89.94 412 GLU A CA 1
ATOM 3392 C C . GLU A 1 412 ? 3.037 -38.438 -10.812 1 89.94 412 GLU A C 1
ATOM 3394 O O . GLU A 1 412 ? 3.295 -39.625 -10.766 1 89.94 412 GLU A O 1
ATOM 3399 N N . TYR A 1 413 ? 2.799 -37.75 -11.844 1 91.62 413 TYR A N 1
ATOM 3400 C CA . TYR A 1 413 ? 2.805 -38.406 -13.141 1 91.62 413 TYR A CA 1
ATOM 3401 C C . TYR A 1 413 ? 4.191 -38.938 -13.477 1 91.62 413 TYR A C 1
ATOM 3403 O O . TYR A 1 413 ? 4.336 -40.094 -13.938 1 91.62 413 TYR A O 1
ATOM 3411 N N . LEU A 1 414 ? 5.23 -38.219 -13.203 1 94.56 414 LEU A N 1
ATOM 3412 C CA . LEU A 1 414 ? 6.598 -38.625 -13.508 1 94.56 414 LEU A CA 1
ATOM 3413 C C . LEU A 1 414 ? 7.043 -39.75 -12.609 1 94.56 414 LEU A C 1
ATOM 3415 O O . LEU A 1 414 ? 7.898 -40.562 -12.992 1 94.56 414 LEU A O 1
ATOM 3419 N N . LYS A 1 415 ? 6.387 -39.875 -11.445 1 94 415 LYS A N 1
ATOM 3420 C CA . LYS A 1 415 ? 6.703 -40.969 -10.531 1 94 415 LYS A CA 1
ATOM 3421 C C . LYS A 1 415 ? 6.277 -42.312 -11.117 1 94 415 LYS A C 1
ATOM 3423 O O . LYS A 1 415 ? 6.914 -43.344 -10.867 1 94 415 LYS A O 1
ATOM 3428 N N . ILE A 1 416 ? 5.211 -42.281 -11.906 1 93 416 ILE A N 1
ATOM 3429 C CA . ILE A 1 416 ? 4.746 -43.5 -12.547 1 93 416 ILE A CA 1
ATOM 3430 C C . ILE A 1 416 ? 5.801 -44 -13.531 1 93 416 ILE A C 1
ATOM 3432 O O . ILE A 1 416 ? 6.141 -45.188 -13.547 1 93 416 ILE A O 1
ATOM 3436 N N . ARG A 1 417 ? 6.293 -43.094 -14.312 1 94.38 417 ARG A N 1
ATOM 3437 C CA . ARG A 1 417 ? 7.352 -43.438 -15.25 1 94.38 417 ARG A CA 1
ATOM 3438 C C . ARG A 1 417 ? 8.578 -43.969 -14.523 1 94.38 417 ARG A C 1
ATOM 3440 O O . ARG A 1 417 ? 9.172 -44.969 -14.945 1 94.38 417 ARG A O 1
ATOM 3447 N N . GLU A 1 418 ? 8.922 -43.375 -13.445 1 94.81 418 GLU A N 1
ATOM 3448 C CA . GLU A 1 418 ? 10.078 -43.812 -12.664 1 94.81 418 GLU A CA 1
ATOM 3449 C C . GLU A 1 418 ? 9.852 -45.188 -12.094 1 94.81 418 GLU A C 1
ATOM 3451 O O . GLU A 1 418 ? 10.781 -46 -12.055 1 94.81 418 GLU A O 1
ATOM 3456 N N . GLN A 1 419 ? 8.695 -45.438 -11.695 1 95.31 419 GLN A N 1
ATOM 3457 C CA . GLN A 1 419 ? 8.375 -46.75 -11.148 1 95.31 419 GLN A CA 1
ATOM 3458 C C . GLN A 1 419 ? 8.492 -47.844 -12.211 1 95.31 419 GLN A C 1
ATOM 3460 O O . GLN A 1 419 ? 9.023 -48.906 -11.953 1 95.31 419 GLN A O 1
ATOM 3465 N N . THR A 1 420 ? 7.965 -47.562 -13.406 1 95.75 420 THR A N 1
ATOM 3466 C CA . THR A 1 420 ? 8.039 -48.562 -14.484 1 95.75 420 THR A CA 1
ATOM 3467 C C . THR A 1 420 ? 9.484 -48.812 -14.891 1 95.75 420 THR A C 1
ATOM 3469 O O . THR A 1 420 ? 9.852 -49.938 -15.234 1 95.75 420 THR A O 1
ATOM 3472 N N . GLU A 1 421 ? 10.266 -47.75 -14.844 1 95.25 421 GLU A N 1
ATOM 3473 C CA . GLU A 1 421 ? 11.695 -47.906 -15.109 1 95.25 421 GLU A CA 1
ATOM 3474 C C . GLU A 1 421 ? 12.359 -48.812 -14.078 1 95.25 421 GLU A C 1
ATOM 3476 O O . GLU A 1 421 ? 13.117 -49.719 -14.445 1 95.25 421 GLU A O 1
ATOM 3481 N N . ARG A 1 422 ? 12.078 -48.625 -12.844 1 96.12 422 ARG A N 1
ATOM 3482 C CA . ARG A 1 422 ? 12.648 -49.438 -11.773 1 96.12 422 ARG A CA 1
ATOM 3483 C C . ARG A 1 422 ? 12.211 -50.875 -11.883 1 96.12 422 ARG A C 1
ATOM 3485 O O . ARG A 1 422 ? 13.023 -51.781 -11.719 1 96.12 422 ARG A O 1
ATOM 3492 N N . ASP A 1 423 ? 10.93 -51.031 -12.156 1 96.31 423 ASP A N 1
ATOM 3493 C CA . ASP A 1 423 ? 10.398 -52.375 -12.297 1 96.31 423 ASP A CA 1
ATOM 3494 C C . ASP A 1 423 ? 11.117 -53.156 -13.406 1 96.31 423 ASP A C 1
ATOM 3496 O O . ASP A 1 423 ? 11.484 -54.312 -13.227 1 96.31 423 ASP A O 1
ATOM 3500 N N . TYR A 1 424 ? 11.328 -52.469 -14.492 1 96.75 424 TYR A N 1
ATOM 3501 C CA . TYR A 1 424 ? 12 -53.094 -15.633 1 96.75 424 TYR A CA 1
ATOM 3502 C C . TYR A 1 424 ? 13.445 -53.438 -15.297 1 96.75 424 TYR A C 1
ATOM 3504 O O . TYR A 1 424 ? 13.875 -54.594 -15.469 1 96.75 424 TYR A O 1
ATOM 3512 N N . HIS A 1 425 ? 14.164 -52.5 -14.742 1 95.62 425 HIS A N 1
ATOM 3513 C CA . HIS A 1 425 ? 15.586 -52.719 -14.477 1 95.62 425 HIS A CA 1
ATOM 3514 C C . HIS A 1 425 ? 15.805 -53.75 -13.367 1 95.62 425 HIS A C 1
ATOM 3516 O O . HIS A 1 425 ? 16.734 -54.531 -13.438 1 95.62 425 HIS A O 1
ATOM 3522 N N . ASN A 1 426 ? 14.977 -53.656 -12.367 1 96.88 426 ASN A N 1
ATOM 3523 C CA . ASN A 1 426 ? 15.078 -54.656 -11.297 1 96.88 426 ASN A CA 1
ATOM 3524 C C . ASN A 1 426 ? 14.82 -56.062 -11.805 1 96.88 426 ASN A C 1
ATOM 3526 O O . ASN A 1 426 ? 15.531 -57 -11.438 1 96.88 426 ASN A O 1
ATOM 3530 N N . PHE A 1 427 ? 13.773 -56.156 -12.633 1 97.31 427 PHE A N 1
ATOM 3531 C CA . PHE A 1 427 ? 13.445 -57.469 -13.188 1 97.31 427 PHE A CA 1
ATOM 3532 C C . PHE A 1 427 ? 14.555 -57.969 -14.102 1 97.31 427 PHE A C 1
ATOM 3534 O O . PHE A 1 427 ? 14.93 -59.156 -14.047 1 97.31 427 PHE A O 1
ATOM 3541 N N . LYS A 1 428 ? 15.055 -57.094 -14.883 1 95.56 428 LYS A N 1
ATOM 3542 C CA . LYS A 1 428 ? 16.141 -57.438 -15.797 1 95.56 428 LYS A CA 1
ATOM 3543 C C . LYS A 1 428 ? 17.375 -57.906 -15.039 1 95.56 428 LYS A C 1
ATOM 3545 O O . LYS A 1 428 ? 18 -58.906 -15.414 1 95.56 428 LYS A O 1
ATOM 3550 N N . LEU A 1 429 ? 17.703 -57.219 -13.992 1 95.56 429 LEU A N 1
ATOM 3551 C CA . LEU A 1 429 ? 18.859 -57.594 -13.172 1 95.56 429 LEU A CA 1
ATOM 3552 C C . LEU A 1 429 ? 18.656 -58.969 -12.523 1 95.56 429 LEU A C 1
ATOM 3554 O O . LEU A 1 429 ? 19.562 -59.781 -12.531 1 95.56 429 LEU A O 1
ATOM 3558 N N . LYS A 1 430 ? 17.484 -59.188 -12 1 96.81 430 LYS A N 1
ATOM 3559 C CA . LYS A 1 430 ? 17.188 -60.469 -11.352 1 96.81 430 LYS A CA 1
ATOM 3560 C C . LYS A 1 430 ? 17.234 -61.625 -12.352 1 96.81 430 LYS A C 1
ATOM 3562 O O . LYS A 1 430 ? 17.734 -62.688 -12.039 1 96.81 430 LYS A O 1
ATOM 3567 N N . LEU A 1 431 ? 16.656 -61.344 -13.523 1 96.19 431 LEU A N 1
ATOM 3568 C CA . LEU A 1 431 ? 16.656 -62.344 -14.562 1 96.19 431 LEU A CA 1
ATOM 3569 C C . LEU A 1 431 ? 18.062 -62.688 -15.016 1 96.19 431 LEU A C 1
ATOM 3571 O O . LEU A 1 431 ? 18.422 -63.844 -15.211 1 96.19 431 LEU A O 1
ATOM 3575 N N . THR A 1 432 ? 18.922 -61.656 -15.164 1 94.94 432 THR A N 1
ATOM 3576 C CA . THR A 1 432 ? 20.312 -61.844 -15.57 1 94.94 432 THR A CA 1
ATOM 3577 C C . THR A 1 432 ? 21.078 -62.656 -14.523 1 94.94 432 THR A C 1
ATOM 3579 O O . THR A 1 432 ? 21.844 -63.562 -14.867 1 94.94 432 THR A O 1
ATOM 3582 N N . GLN A 1 433 ? 20.859 -62.406 -13.328 1 95.75 433 GLN A N 1
ATOM 3583 C CA . GLN A 1 433 ? 21.5 -63.125 -12.242 1 95.75 433 GLN A CA 1
ATOM 3584 C C . GLN A 1 433 ? 21.031 -64.562 -12.195 1 95.75 433 GLN A C 1
ATOM 3586 O O . GLN A 1 433 ? 21.828 -65.5 -11.945 1 95.75 433 GLN A O 1
ATOM 3591 N N . LYS A 1 434 ? 19.781 -64.75 -12.406 1 95.62 434 LYS A N 1
ATOM 3592 C CA . LYS A 1 434 ? 19.234 -66.062 -12.43 1 95.62 434 LYS A CA 1
ATOM 3593 C C . LYS A 1 434 ? 19.844 -66.875 -13.562 1 95.62 434 LYS A C 1
ATOM 3595 O O . LYS A 1 434 ? 20.25 -68.062 -13.359 1 95.62 434 LYS A O 1
ATOM 3600 N N . LYS A 1 435 ? 19.875 -66.312 -14.734 1 95.06 435 LYS A N 1
ATOM 3601 C CA . LYS A 1 435 ? 20.453 -67 -15.883 1 95.06 435 LYS A CA 1
ATOM 3602 C C . LYS A 1 435 ? 21.922 -67.312 -15.633 1 95.06 435 LYS A C 1
ATOM 3604 O O . LYS A 1 435 ? 22.375 -68.438 -15.984 1 95.06 435 LYS A O 1
ATOM 3609 N N . GLU A 1 436 ? 22.656 -66.375 -15.008 1 95 436 GLU A N 1
ATOM 3610 C CA . GLU A 1 436 ? 24.062 -66.562 -14.695 1 95 436 GLU A CA 1
ATOM 3611 C C . GLU A 1 436 ? 24.234 -67.75 -13.711 1 95 436 GLU A C 1
ATOM 3613 O O . GLU A 1 436 ? 25.109 -68.562 -13.891 1 95 436 GLU A O 1
ATOM 3618 N N . ARG A 1 437 ? 23.484 -67.812 -12.727 1 94.94 437 ARG A N 1
ATOM 3619 C CA . ARG A 1 437 ? 23.562 -68.812 -11.703 1 94.94 437 ARG A CA 1
ATOM 3620 C C . ARG A 1 437 ? 23.297 -70.188 -12.297 1 94.94 437 ARG A C 1
ATOM 3622 O O . ARG A 1 437 ? 24.047 -71.125 -12.039 1 94.94 437 ARG A O 1
ATOM 3629 N N . PHE A 1 438 ? 22.25 -70.312 -13.109 1 94.81 438 PHE A N 1
ATOM 3630 C CA . PHE A 1 438 ? 21.859 -71.562 -13.656 1 94.81 438 PHE A CA 1
ATOM 3631 C C . PHE A 1 438 ? 22.812 -72 -14.758 1 94.81 438 PHE A C 1
ATOM 3633 O O . PHE A 1 438 ? 23.016 -73.188 -14.969 1 94.81 438 PHE A O 1
ATOM 3640 N N . PHE A 1 439 ? 23.359 -71.062 -15.43 1 94 439 PHE A N 1
ATOM 3641 C CA . PHE A 1 439 ? 24.375 -71.375 -16.422 1 94 439 PHE A CA 1
ATOM 3642 C C . PHE A 1 439 ? 25.609 -72 -15.75 1 94 439 PHE A C 1
ATOM 3644 O O . PHE A 1 439 ? 26.188 -72.938 -16.234 1 94 439 PHE A O 1
ATOM 3651 N N . GLN A 1 440 ? 26.031 -71.438 -14.641 1 93.31 440 GLN A N 1
ATOM 3652 C CA . GLN A 1 440 ? 27.203 -71.875 -13.914 1 93.31 440 GLN A CA 1
ATOM 3653 C C . GLN A 1 440 ? 26.984 -73.312 -13.367 1 93.31 440 GLN A C 1
ATOM 3655 O O . GLN A 1 440 ? 27.938 -74.062 -13.258 1 93.31 440 GLN A O 1
ATOM 3660 N N . LEU A 1 441 ? 25.734 -73.625 -13.086 1 92.88 441 LEU A N 1
ATOM 3661 C CA . LEU A 1 441 ? 25.422 -75 -12.586 1 92.88 441 LEU A CA 1
ATOM 3662 C C . LEU A 1 441 ? 25.609 -76.062 -13.672 1 92.88 441 LEU A C 1
ATOM 3664 O O . LEU A 1 441 ? 25.828 -77.188 -13.375 1 92.88 441 LEU A O 1
ATOM 3668 N N . GLY A 1 442 ? 25.5 -75.75 -14.961 1 87.25 442 GLY A N 1
ATOM 3669 C CA . GLY A 1 442 ? 25.891 -76.562 -16.094 1 87.25 442 GLY A CA 1
ATOM 3670 C C . GLY A 1 442 ? 24.844 -77.625 -16.438 1 87.25 442 GLY A C 1
ATOM 3671 O O . GLY A 1 442 ? 25.125 -78.562 -17.188 1 87.25 442 GLY A O 1
ATOM 3672 N N . ASP A 1 443 ? 23.578 -77.562 -15.82 1 90.44 443 ASP A N 1
ATOM 3673 C CA . ASP A 1 443 ? 22.5 -78.5 -16.078 1 90.44 443 ASP A CA 1
ATOM 3674 C C . ASP A 1 443 ? 21.438 -77.875 -17 1 90.44 443 ASP A C 1
ATOM 3676 O O . ASP A 1 443 ? 20.547 -77.188 -16.547 1 90.44 443 ASP A O 1
ATOM 3680 N N . PRO A 1 444 ? 21.406 -78.25 -18.328 1 90.81 444 PRO A N 1
ATOM 3681 C CA . PRO A 1 444 ? 20.5 -77.625 -19.297 1 90.81 444 PRO A CA 1
ATOM 3682 C C . PRO A 1 444 ? 19.031 -77.938 -19.016 1 90.81 444 PRO A C 1
ATOM 3684 O O . PRO A 1 444 ? 18.125 -77.25 -19.484 1 90.81 444 PRO A O 1
ATOM 3687 N N . THR A 1 445 ? 18.734 -79 -18.297 1 88.44 445 THR A N 1
ATOM 3688 C CA . THR A 1 445 ? 17.359 -79.375 -18 1 88.44 445 THR A CA 1
ATOM 3689 C C . THR A 1 445 ? 16.703 -78.375 -17.062 1 88.44 445 THR A C 1
ATOM 3691 O O . THR A 1 445 ? 15.469 -78.312 -16.969 1 88.44 445 THR A O 1
ATOM 3694 N N . LYS A 1 446 ? 17.531 -77.625 -16.438 1 92.06 446 LYS A N 1
ATOM 3695 C CA . LYS A 1 446 ? 17 -76.625 -15.469 1 92.06 446 LYS A CA 1
ATOM 3696 C C . LYS A 1 446 ? 16.859 -75.25 -16.094 1 92.06 446 LYS A C 1
ATOM 3698 O O . LYS A 1 446 ? 16.438 -74.312 -15.422 1 92.06 446 LYS A O 1
ATOM 3703 N N . TRP A 1 447 ? 17.234 -75.125 -17.328 1 93.38 447 TRP A N 1
ATOM 3704 C CA . TRP A 1 447 ? 17.203 -73.812 -18.016 1 93.38 447 TRP A CA 1
ATOM 3705 C C . TRP A 1 447 ? 15.812 -73.562 -18.547 1 93.38 447 TRP A C 1
ATOM 3707 O O . TRP A 1 447 ? 15.578 -72.5 -19.109 1 93.38 447 TRP A O 1
ATOM 3717 N N . GLU A 1 448 ? 14.844 -74.438 -18.328 1 92.5 448 GLU A N 1
ATOM 3718 C CA . GLU A 1 448 ? 13.445 -74.312 -18.719 1 92.5 448 GLU A CA 1
ATOM 3719 C C . GLU A 1 448 ? 13.312 -74 -20.219 1 92.5 448 GLU A C 1
ATOM 3721 O O . GLU A 1 448 ? 12.484 -73.188 -20.625 1 92.5 448 GLU A O 1
ATOM 3726 N N . ILE A 1 449 ? 14.219 -74.5 -20.984 1 91.25 449 ILE A N 1
ATOM 3727 C CA . ILE A 1 449 ? 14.133 -74.438 -22.438 1 91.25 449 ILE A CA 1
ATOM 3728 C C . ILE A 1 449 ? 13.25 -75.625 -22.938 1 91.25 449 ILE A C 1
ATOM 3730 O O . ILE A 1 449 ? 13.406 -76.75 -22.516 1 91.25 449 ILE A O 1
ATOM 3734 N N . PRO A 1 450 ? 12.273 -75.25 -23.719 1 89.81 450 PRO A N 1
ATOM 3735 C CA . PRO A 1 450 ? 11.445 -76.312 -24.234 1 89.81 450 PRO A CA 1
ATOM 3736 C C . PRO A 1 450 ? 12.266 -77.438 -24.875 1 89.81 450 PRO A C 1
ATOM 3738 O O . PRO A 1 450 ? 13.242 -77.188 -25.578 1 89.81 450 PRO A O 1
ATOM 3741 N N . ALA A 1 451 ? 11.922 -78.625 -24.719 1 87.81 451 ALA A N 1
ATOM 3742 C CA . ALA A 1 451 ? 12.672 -79.812 -25.094 1 87.81 451 ALA A CA 1
ATOM 3743 C C . ALA A 1 451 ? 12.961 -79.875 -26.594 1 87.81 451 ALA A C 1
ATOM 3745 O O . ALA A 1 451 ? 14.094 -80.125 -27 1 87.81 451 ALA A O 1
ATOM 3746 N N . PRO A 1 452 ? 11.922 -79.562 -27.375 1 89.88 452 PRO A N 1
ATOM 3747 C CA . PRO A 1 452 ? 12.203 -79.562 -28.812 1 89.88 452 PRO A CA 1
ATOM 3748 C C . PRO A 1 452 ? 13.305 -78.562 -29.219 1 89.88 452 PRO A C 1
ATOM 3750 O O . PRO A 1 452 ? 14.102 -78.875 -30.109 1 89.88 452 PRO A O 1
ATOM 3753 N N . THR A 1 453 ? 13.375 -77.5 -28.453 1 88.44 453 THR A N 1
ATOM 3754 C CA . THR A 1 453 ? 14.391 -76.5 -28.75 1 88.44 453 THR A CA 1
ATOM 3755 C C . THR A 1 453 ? 15.75 -76.938 -28.219 1 88.44 453 THR A C 1
ATOM 3757 O O . THR A 1 453 ? 16.766 -76.75 -28.891 1 88.44 453 THR A O 1
ATOM 3760 N N . LEU A 1 454 ? 15.758 -77.5 -27.062 1 89 454 LEU A N 1
ATOM 3761 C CA . LEU A 1 454 ? 16.984 -77.875 -26.406 1 89 454 LEU A CA 1
ATOM 3762 C C . LEU A 1 454 ? 17.672 -79 -27.203 1 89 454 LEU A C 1
ATOM 3764 O O . LEU A 1 454 ? 18.891 -79 -27.328 1 89 454 LEU A O 1
ATOM 3768 N N . ASN A 1 455 ? 16.891 -79.875 -27.734 1 88.19 455 ASN A N 1
ATOM 3769 C CA . ASN A 1 455 ? 17.406 -81.062 -28.469 1 88.19 455 ASN A CA 1
ATOM 3770 C C . ASN A 1 455 ? 18.016 -80.625 -29.797 1 88.19 455 ASN A C 1
ATOM 3772 O O . ASN A 1 455 ? 18.859 -81.312 -30.359 1 88.19 455 ASN A O 1
ATOM 3776 N N . GLY A 1 456 ? 17.531 -79.438 -30.328 1 87.44 456 GLY A N 1
ATOM 3777 C CA . GLY A 1 456 ? 18.016 -78.938 -31.609 1 87.44 456 GLY A CA 1
ATOM 3778 C C . GLY A 1 456 ? 19.297 -78.125 -31.484 1 87.44 456 GLY A C 1
ATOM 3779 O O . GLY A 1 456 ? 19.906 -77.812 -32.5 1 87.44 456 GLY A O 1
ATOM 3780 N N . ILE A 1 457 ? 19.719 -77.938 -30.234 1 88.31 457 ILE A N 1
ATOM 3781 C CA . ILE A 1 457 ? 20.906 -77.125 -30.031 1 88.31 457 ILE A CA 1
ATOM 3782 C C . ILE A 1 457 ? 22.141 -78 -29.922 1 88.31 457 ILE A C 1
ATOM 3784 O O . ILE A 1 457 ? 22.125 -79 -29.188 1 88.31 457 ILE A O 1
ATOM 3788 N N . ASP A 1 458 ? 23.125 -77.625 -30.703 1 87.56 458 ASP A N 1
ATOM 3789 C CA . ASP A 1 458 ? 24.375 -78.375 -30.688 1 87.56 458 ASP A CA 1
ATOM 3790 C C . ASP A 1 458 ? 25.016 -78.312 -29.297 1 87.56 458 ASP A C 1
ATOM 3792 O O . ASP A 1 458 ? 25 -77.25 -28.641 1 87.56 458 ASP A O 1
ATOM 3796 N N . LYS A 1 459 ? 25.703 -79.375 -28.938 1 85.81 459 LYS A N 1
ATOM 3797 C CA . LYS A 1 459 ? 26.312 -79.5 -27.609 1 85.81 459 LYS A CA 1
ATOM 3798 C C . LYS A 1 459 ? 27.391 -78.438 -27.406 1 85.81 459 LYS A C 1
ATOM 3800 O O . LYS A 1 459 ? 27.609 -78 -26.281 1 85.81 459 LYS A O 1
ATOM 3805 N N . GLU A 1 460 ? 27.969 -78 -28.531 1 87.69 460 GLU A N 1
ATOM 3806 C CA . GLU A 1 460 ? 29.031 -77 -28.422 1 87.69 460 GLU A CA 1
ATOM 3807 C C . GLU A 1 460 ? 28.469 -75.625 -28.125 1 87.69 460 GLU A C 1
ATOM 3809 O O . GLU A 1 460 ? 29.109 -74.812 -27.438 1 87.69 460 GLU A O 1
ATOM 3814 N N . LEU A 1 461 ? 27.281 -75.438 -28.578 1 88.06 461 LEU A N 1
ATOM 3815 C CA . LEU A 1 461 ? 26.656 -74.125 -28.422 1 88.06 461 LEU A CA 1
ATOM 3816 C C . LEU A 1 461 ? 26.062 -74 -27.031 1 88.06 461 LEU A C 1
ATOM 3818 O O . LEU A 1 461 ? 25.828 -72.875 -26.562 1 88.06 461 LEU A O 1
ATOM 3822 N N . LEU A 1 462 ? 25.875 -75.062 -26.328 1 89.62 462 LEU A N 1
ATOM 3823 C CA . LEU A 1 462 ? 25.344 -75.062 -24.969 1 89.62 462 LEU A CA 1
ATOM 3824 C C . LEU A 1 462 ? 26.359 -74.438 -24 1 89.62 462 LEU A C 1
ATOM 3826 O O . LEU A 1 462 ? 25.984 -74 -22.906 1 89.62 462 LEU A O 1
ATOM 3830 N N . LYS A 1 463 ? 27.609 -74.312 -24.484 1 88.81 463 LYS A N 1
ATOM 3831 C CA . LYS A 1 463 ? 28.656 -73.812 -23.625 1 88.81 463 LYS A CA 1
ATOM 3832 C C . LYS A 1 463 ? 28.859 -72.312 -23.859 1 88.81 463 LYS A C 1
ATOM 3834 O O . LYS A 1 463 ? 29.531 -71.625 -23.094 1 88.81 463 LYS A O 1
ATOM 3839 N N . ASN A 1 464 ? 28.25 -71.875 -24.906 1 91.5 464 ASN A N 1
ATOM 3840 C CA . ASN A 1 464 ? 28.344 -70.438 -25.219 1 91.5 464 ASN A CA 1
ATOM 3841 C C . ASN A 1 464 ? 27.312 -69.625 -24.438 1 91.5 464 ASN A C 1
ATOM 3843 O O . ASN A 1 464 ? 26.141 -69.625 -24.781 1 91.5 464 ASN A O 1
ATOM 3847 N N . LYS A 1 465 ? 27.719 -68.812 -23.594 1 90.94 465 LYS A N 1
ATOM 3848 C CA . LYS A 1 465 ? 26.875 -68.062 -22.656 1 90.94 465 LYS A CA 1
ATOM 3849 C C . LYS A 1 465 ? 25.953 -67.125 -23.406 1 90.94 465 LYS A C 1
ATOM 3851 O O . LYS A 1 465 ? 24.734 -67.125 -23.188 1 90.94 465 LYS A O 1
ATOM 3856 N N . ASP A 1 466 ? 26.562 -66.312 -24.219 1 88.75 466 ASP A N 1
ATOM 3857 C CA . ASP A 1 466 ? 25.812 -65.25 -24.938 1 88.75 466 ASP A CA 1
ATOM 3858 C C . ASP A 1 466 ? 24.719 -65.875 -25.797 1 88.75 466 ASP A C 1
ATOM 3860 O O . ASP A 1 466 ? 23.625 -65.312 -25.906 1 88.75 466 ASP A O 1
ATOM 3864 N N . PHE A 1 467 ? 25.062 -66.938 -26.281 1 89.25 467 PHE A N 1
ATOM 3865 C CA . PHE A 1 467 ? 24.109 -67.625 -27.156 1 89.25 467 PHE A CA 1
ATOM 3866 C C . PHE A 1 467 ? 22.969 -68.25 -26.359 1 89.25 467 PHE A C 1
ATOM 3868 O O . PHE A 1 467 ? 21.797 -68.062 -26.688 1 89.25 467 PHE A O 1
ATOM 3875 N N . ILE A 1 468 ? 23.25 -69 -25.297 1 90.69 468 ILE A N 1
ATOM 3876 C CA . ILE A 1 468 ? 22.25 -69.75 -24.578 1 90.69 468 ILE A CA 1
ATOM 3877 C C . ILE A 1 468 ? 21.344 -68.812 -23.781 1 90.69 468 ILE A C 1
ATOM 3879 O O . ILE A 1 468 ? 20.188 -69.188 -23.5 1 90.69 468 ILE A O 1
ATOM 3883 N N . PHE A 1 469 ? 21.844 -67.688 -23.391 1 92.19 469 PHE A N 1
ATOM 3884 C CA . PHE A 1 469 ? 21.094 -66.688 -22.609 1 92.19 469 PHE A CA 1
ATOM 3885 C C . PHE A 1 469 ? 19.828 -66.312 -23.344 1 92.19 469 PHE A C 1
ATOM 3887 O O . PHE A 1 469 ? 18.828 -65.938 -22.719 1 92.19 469 PHE A O 1
ATOM 3894 N N . GLN A 1 470 ? 19.828 -66.375 -24.562 1 88.81 470 GLN A N 1
ATOM 3895 C CA . GLN A 1 470 ? 18.688 -65.938 -25.375 1 88.81 470 GLN A CA 1
ATOM 3896 C C . GLN A 1 470 ? 17.547 -67 -25.266 1 88.81 470 GLN A C 1
ATOM 3898 O O . GLN A 1 470 ? 16.391 -66.625 -25.547 1 88.81 470 GLN A O 1
ATOM 3903 N N . TYR A 1 471 ? 17.922 -68.125 -24.797 1 91.06 471 TYR A N 1
ATOM 3904 C CA . TYR A 1 471 ? 16.922 -69.188 -24.812 1 91.06 471 TYR A CA 1
ATOM 3905 C C . TYR A 1 471 ? 16.531 -69.562 -23.391 1 91.06 471 TYR A C 1
ATOM 3907 O O . TYR A 1 471 ? 15.492 -70.188 -23.172 1 91.06 471 TYR A O 1
ATOM 3915 N N . MET A 1 472 ? 17.359 -69.188 -22.469 1 93.19 472 MET A N 1
ATOM 3916 C CA . MET A 1 472 ? 17.094 -69.562 -21.078 1 93.19 472 MET A CA 1
ATOM 3917 C C . MET A 1 472 ? 15.891 -68.75 -20.547 1 93.19 472 MET A C 1
ATOM 3919 O O . MET A 1 472 ? 15.711 -67.625 -20.844 1 93.19 472 MET A O 1
ATOM 3923 N N . PHE A 1 473 ? 15.031 -69.5 -19.812 1 93.94 473 PHE A N 1
ATOM 3924 C CA . PHE A 1 473 ? 13.891 -68.938 -19.109 1 93.94 473 PHE A CA 1
ATOM 3925 C C . PHE A 1 473 ? 13.031 -68.125 -20.047 1 93.94 473 PHE A C 1
ATOM 3927 O O . PHE A 1 473 ? 12.883 -66.938 -19.844 1 93.94 473 PHE A O 1
ATOM 3934 N N . PRO A 1 474 ? 12.43 -68.688 -21.016 1 93.12 474 PRO A N 1
ATOM 3935 C CA . PRO A 1 474 ? 11.656 -68 -22.031 1 93.12 474 PRO A CA 1
ATOM 3936 C C . PRO A 1 474 ? 10.477 -67.25 -21.438 1 93.12 474 PRO A C 1
ATOM 3938 O O . PRO A 1 474 ? 10.141 -66.125 -21.906 1 93.12 474 PRO A O 1
ATOM 3941 N N . ARG A 1 475 ? 9.828 -67.75 -20.438 1 93.75 475 ARG A N 1
ATOM 3942 C CA . ARG A 1 475 ? 8.688 -67.062 -19.828 1 93.75 475 ARG A CA 1
ATOM 3943 C C . ARG A 1 475 ? 9.125 -65.75 -19.172 1 93.75 475 ARG A C 1
ATOM 3945 O O . ARG A 1 475 ? 8.484 -64.75 -19.375 1 93.75 475 ARG A O 1
ATOM 3952 N N . GLU A 1 476 ? 10.141 -65.812 -18.422 1 94.88 476 GLU A N 1
ATOM 3953 C CA . GLU A 1 476 ? 10.656 -64.625 -17.75 1 94.88 476 GLU A CA 1
ATOM 3954 C C . GLU A 1 476 ? 11.227 -63.625 -18.766 1 94.88 476 GLU A C 1
ATOM 3956 O O . GLU A 1 476 ? 11.156 -62.406 -18.547 1 94.88 476 GLU A O 1
ATOM 3961 N N . THR A 1 477 ? 11.773 -64.125 -19.844 1 94 477 THR A N 1
ATOM 3962 C CA . THR A 1 477 ? 12.297 -63.25 -20.891 1 94 477 THR A CA 1
ATOM 3963 C C . THR A 1 477 ? 11.164 -62.5 -21.562 1 94 477 THR A C 1
ATOM 3965 O O . THR A 1 477 ? 11.32 -61.312 -21.906 1 94 477 THR A O 1
ATOM 3968 N N . ILE A 1 478 ? 10.07 -63.219 -21.75 1 94.25 478 ILE A N 1
ATOM 3969 C CA . ILE A 1 478 ? 8.898 -62.562 -22.312 1 94.25 478 ILE A CA 1
ATOM 3970 C C . ILE A 1 478 ? 8.391 -61.469 -21.359 1 94.25 478 ILE A C 1
ATOM 3972 O O . ILE A 1 478 ? 8.055 -60.375 -21.781 1 94.25 478 ILE A O 1
ATOM 3976 N N . GLN A 1 479 ? 8.367 -61.812 -20.125 1 95.06 479 GLN A N 1
ATOM 3977 C CA . GLN A 1 479 ? 7.945 -60.844 -19.109 1 95.06 479 GLN A CA 1
ATOM 3978 C C . GLN A 1 479 ? 8.867 -59.625 -19.078 1 95.06 479 GLN A C 1
ATOM 3980 O O . GLN A 1 479 ? 8.414 -58.5 -18.922 1 95.06 479 GLN A O 1
ATOM 3985 N N . GLU A 1 480 ? 10.117 -59.844 -19.156 1 95.25 480 GLU A N 1
ATOM 3986 C CA . GLU A 1 480 ? 11.086 -58.75 -19.234 1 95.25 480 GLU A CA 1
ATOM 3987 C C . GLU A 1 480 ? 10.773 -57.812 -20.406 1 95.25 480 GLU A C 1
ATOM 3989 O O . GLU A 1 480 ? 10.844 -56.594 -20.281 1 95.25 480 GLU A O 1
ATOM 3994 N N . GLY A 1 481 ? 10.477 -58.438 -21.516 1 94.56 481 GLY A N 1
ATOM 3995 C CA . GLY A 1 481 ? 10.125 -57.656 -22.688 1 94.56 481 GLY A CA 1
ATOM 3996 C C . GLY A 1 481 ? 8.867 -56.812 -22.5 1 94.56 481 GLY A C 1
ATOM 3997 O O . GLY A 1 481 ? 8.797 -55.688 -22.984 1 94.56 481 GLY A O 1
ATOM 3998 N N . GLU A 1 482 ? 7.926 -57.375 -21.828 1 94.94 482 GLU A N 1
ATOM 3999 C CA . GLU A 1 482 ? 6.691 -56.656 -21.547 1 94.94 482 GLU A CA 1
ATOM 4000 C C . GLU A 1 482 ? 6.945 -55.438 -20.625 1 94.94 482 GLU A C 1
ATOM 4002 O O . GLU A 1 482 ? 6.359 -54.375 -20.812 1 94.94 482 GLU A O 1
ATOM 4007 N N . LEU A 1 483 ? 7.77 -55.688 -19.641 1 96.12 483 LEU A N 1
ATOM 4008 C CA . LEU A 1 483 ? 8.125 -54.625 -18.734 1 96.12 483 LEU A CA 1
ATOM 4009 C C . LEU A 1 483 ? 8.898 -53.531 -19.469 1 96.12 483 LEU A C 1
ATOM 4011 O O . LEU A 1 483 ? 8.719 -52.344 -19.188 1 96.12 483 LEU A O 1
ATOM 4015 N N . ARG A 1 484 ? 9.711 -53.875 -20.375 1 96.25 484 ARG A N 1
ATOM 4016 C CA . ARG A 1 484 ? 10.445 -52.938 -21.188 1 96.25 484 ARG A CA 1
ATOM 4017 C C . ARG A 1 484 ? 9.5 -52.094 -22.047 1 96.25 484 ARG A C 1
ATOM 4019 O O . ARG A 1 484 ? 9.672 -50.875 -22.156 1 96.25 484 ARG A O 1
ATOM 4026 N N . ASP A 1 485 ? 8.57 -52.812 -22.594 1 96.56 485 ASP A N 1
ATOM 4027 C CA . ASP A 1 485 ? 7.57 -52.125 -23.406 1 96.56 485 ASP A CA 1
ATOM 4028 C C . ASP A 1 485 ? 6.797 -51.094 -22.578 1 96.56 485 ASP A C 1
ATOM 4030 O O . ASP A 1 485 ? 6.551 -49.969 -23.016 1 96.56 485 ASP A O 1
ATOM 4034 N N . THR A 1 486 ? 6.445 -51.5 -21.406 1 96.19 486 THR A N 1
ATOM 4035 C CA . THR A 1 486 ? 5.699 -50.625 -20.516 1 96.19 486 THR A CA 1
ATOM 4036 C C . THR A 1 486 ? 6.535 -49.406 -20.141 1 96.19 486 THR A C 1
ATOM 4038 O O . THR A 1 486 ? 6.039 -48.281 -20.172 1 96.19 486 THR A O 1
ATOM 4041 N N . TYR A 1 487 ? 7.758 -49.688 -19.766 1 96.31 487 TYR A N 1
ATOM 4042 C CA . TYR A 1 487 ? 8.672 -48.594 -19.469 1 96.31 487 TYR A CA 1
ATOM 4043 C C . TYR A 1 487 ? 8.82 -47.656 -20.672 1 96.31 487 TYR A C 1
ATOM 4045 O O . TYR A 1 487 ? 8.703 -46.438 -20.531 1 96.31 487 TYR A O 1
ATOM 4053 N N . GLY A 1 488 ? 9.055 -48.25 -21.828 1 96.62 488 GLY A N 1
ATOM 4054 C CA . GLY A 1 488 ? 9.188 -47.438 -23.031 1 96.62 488 GLY A CA 1
ATOM 4055 C C . GLY A 1 488 ? 7.953 -46.625 -23.344 1 96.62 488 GLY A C 1
ATOM 4056 O O . GLY A 1 488 ? 8.055 -45.5 -23.828 1 96.62 488 GLY A O 1
ATOM 4057 N N . PHE A 1 489 ? 6.816 -47.188 -23.062 1 96.69 489 PHE A N 1
ATOM 4058 C CA . PHE A 1 489 ? 5.551 -46.5 -23.312 1 96.69 489 PHE A CA 1
ATOM 4059 C C . PHE A 1 489 ? 5.426 -45.281 -22.422 1 96.69 489 PHE A C 1
ATOM 4061 O O . PHE A 1 489 ? 5.176 -44.188 -22.922 1 96.69 489 PHE A O 1
ATOM 4068 N N . TYR A 1 490 ? 5.629 -45.406 -21.141 1 95.94 490 TYR A N 1
ATOM 4069 C CA . TYR A 1 490 ? 5.504 -44.312 -20.203 1 95.94 490 TYR A CA 1
ATOM 4070 C C . TYR A 1 490 ? 6.629 -43.312 -20.406 1 95.94 490 TYR A C 1
ATOM 4072 O O . TYR A 1 490 ? 6.441 -42.094 -20.188 1 95.94 490 TYR A O 1
ATOM 4080 N N . ASN A 1 491 ? 7.738 -43.812 -20.797 1 96.12 491 ASN A N 1
ATOM 4081 C CA . ASN A 1 491 ? 8.844 -42.938 -21.094 1 96.12 491 ASN A CA 1
ATOM 4082 C C . ASN A 1 491 ? 8.492 -41.969 -22.234 1 96.12 491 ASN A C 1
ATOM 4084 O O . ASN A 1 491 ? 8.68 -40.75 -22.125 1 96.12 491 ASN A O 1
ATOM 4088 N N . ASN A 1 492 ? 7.953 -42.531 -23.25 1 95.5 492 ASN A N 1
ATOM 4089 C CA . ASN A 1 492 ? 7.582 -41.719 -24.406 1 95.5 492 ASN A CA 1
ATOM 4090 C C . ASN A 1 492 ? 6.402 -40.812 -24.109 1 95.5 492 ASN A C 1
ATOM 4092 O O . ASN A 1 492 ? 6.414 -39.625 -24.469 1 95.5 492 ASN A O 1
ATOM 4096 N N . THR A 1 493 ? 5.395 -41.312 -23.469 1 94.81 493 THR A N 1
ATOM 4097 C CA . THR A 1 493 ? 4.199 -40.5 -23.188 1 94.81 493 THR A CA 1
ATOM 4098 C C . THR A 1 493 ? 4.516 -39.375 -22.203 1 94.81 493 THR A C 1
ATOM 4100 O O . THR A 1 493 ? 3.973 -38.281 -22.312 1 94.81 493 THR A O 1
ATOM 4103 N N . SER A 1 494 ? 5.395 -39.688 -21.234 1 96.12 494 SER A N 1
ATOM 4104 C CA . SER A 1 494 ? 5.797 -38.656 -20.281 1 96.12 494 SER A CA 1
ATOM 4105 C C . SER A 1 494 ? 6.523 -37.5 -21 1 96.12 494 SER A C 1
ATOM 4107 O O . SER A 1 494 ? 6.312 -36.344 -20.688 1 96.12 494 SER A O 1
ATOM 4109 N N . TYR A 1 495 ? 7.395 -37.906 -21.891 1 95.69 495 TYR A N 1
ATOM 4110 C CA . TYR A 1 495 ? 8.141 -36.938 -22.672 1 95.69 495 TYR A CA 1
ATOM 4111 C C . TYR A 1 495 ? 7.195 -36 -23.438 1 95.69 495 TYR A C 1
ATOM 4113 O O . TYR A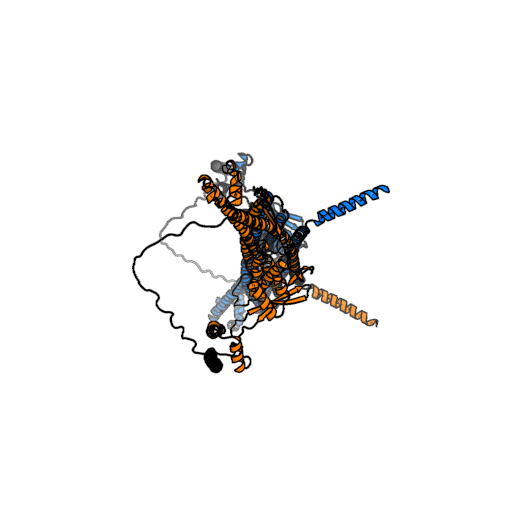 1 495 ? 7.301 -34.781 -23.359 1 95.69 495 TYR A O 1
ATOM 4121 N N . ILE A 1 496 ? 6.234 -36.562 -24.094 1 93.88 496 ILE A N 1
ATOM 4122 C CA . ILE A 1 496 ? 5.293 -35.812 -24.922 1 93.88 496 ILE A CA 1
ATOM 4123 C C . ILE A 1 496 ? 4.379 -34.969 -24.047 1 93.88 496 ILE A C 1
ATOM 4125 O O . ILE A 1 496 ? 4.152 -33.781 -24.328 1 93.88 496 ILE A O 1
ATOM 4129 N N . GLU A 1 497 ? 3.896 -35.562 -23 1 94.19 497 GLU A N 1
ATOM 4130 C CA . GLU A 1 497 ? 2.941 -34.906 -22.109 1 94.19 497 GLU A CA 1
ATOM 4131 C C . GLU A 1 497 ? 3.582 -33.719 -21.391 1 94.19 497 GLU A C 1
ATOM 4133 O O . GLU A 1 497 ? 2.977 -32.656 -21.281 1 94.19 497 GLU A O 1
ATOM 4138 N N . ILE A 1 498 ? 4.746 -33.906 -20.891 1 94.69 498 ILE A N 1
ATOM 4139 C CA . ILE A 1 498 ? 5.43 -32.844 -20.156 1 94.69 498 ILE A CA 1
ATOM 4140 C C . ILE A 1 498 ? 5.703 -31.656 -21.094 1 94.69 498 ILE A C 1
ATOM 4142 O O . ILE A 1 498 ? 5.516 -30.5 -20.719 1 94.69 498 ILE A O 1
ATOM 4146 N N . LYS A 1 499 ? 6.156 -31.953 -22.297 1 93.44 499 LYS A N 1
ATOM 4147 C CA . LYS A 1 499 ? 6.391 -30.891 -23.297 1 93.44 499 LYS A CA 1
ATOM 4148 C C . LYS A 1 499 ? 5.109 -30.125 -23.578 1 93.44 499 LYS A C 1
ATOM 4150 O O . LYS A 1 499 ? 5.125 -28.891 -23.656 1 93.44 499 LYS A O 1
ATOM 4155 N N . ARG A 1 500 ? 4.078 -30.812 -23.719 1 93.25 500 ARG A N 1
ATOM 4156 C CA . ARG A 1 500 ? 2.789 -30.188 -23.984 1 93.25 500 ARG A CA 1
ATOM 4157 C C . ARG A 1 500 ? 2.375 -29.297 -22.812 1 93.25 500 ARG A C 1
ATOM 4159 O O . ARG A 1 500 ? 1.95 -28.156 -23.031 1 93.25 500 ARG A O 1
ATOM 4166 N N . LEU A 1 501 ? 2.488 -29.797 -21.641 1 93.75 501 LEU A N 1
ATOM 4167 C CA . LEU A 1 501 ? 2.064 -29.078 -20.438 1 93.75 501 LEU A CA 1
ATOM 4168 C C . LEU A 1 501 ? 2.908 -27.812 -20.234 1 93.75 501 LEU A C 1
ATOM 4170 O O . LEU A 1 501 ? 2.395 -26.781 -19.812 1 93.75 501 LEU A O 1
ATOM 4174 N N . LEU A 1 502 ? 4.207 -27.906 -20.5 1 93 502 LEU A N 1
ATOM 4175 C CA . LEU A 1 502 ? 5.074 -26.734 -20.375 1 93 502 LEU A CA 1
ATOM 4176 C C . LEU A 1 502 ? 4.719 -25.672 -21.406 1 93 502 LEU A C 1
ATOM 4178 O O . LEU A 1 502 ? 4.727 -24.484 -21.094 1 93 502 LEU A O 1
ATOM 4182 N N . LYS A 1 503 ? 4.422 -26.125 -22.594 1 92.31 503 LYS A N 1
ATOM 4183 C CA . LYS A 1 503 ? 3.982 -25.203 -23.641 1 92.31 503 LYS A CA 1
ATOM 4184 C C . LYS A 1 503 ? 2.662 -24.531 -23.25 1 92.31 503 LYS A C 1
ATOM 4186 O O . LYS A 1 503 ? 2.498 -23.328 -23.406 1 92.31 503 LYS A O 1
ATOM 4191 N N . GLU A 1 504 ? 1.755 -25.297 -22.766 1 92.25 504 GLU A N 1
ATOM 4192 C CA . GLU A 1 504 ? 0.458 -24.781 -22.344 1 92.25 504 GLU A CA 1
ATOM 4193 C C . GLU A 1 504 ? 0.613 -23.797 -21.188 1 92.25 504 GLU A C 1
ATOM 4195 O O . GLU A 1 504 ? -0.126 -22.812 -21.094 1 92.25 504 GLU A O 1
ATOM 4200 N N . LYS A 1 505 ? 1.486 -24.109 -20.297 1 93.06 505 LYS A N 1
ATOM 4201 C CA . LYS A 1 505 ? 1.754 -23.234 -19.156 1 93.06 505 LYS A CA 1
ATOM 4202 C C . LYS A 1 505 ? 2.127 -21.828 -19.641 1 93.06 505 LYS A C 1
ATOM 4204 O O . LYS A 1 505 ? 1.584 -20.844 -19.141 1 93.06 505 LYS A O 1
ATOM 4209 N N . ILE A 1 506 ? 3.021 -21.734 -20.578 1 93.81 506 ILE A N 1
ATOM 4210 C CA . ILE A 1 506 ? 3.486 -20.453 -21.094 1 93.81 506 ILE A CA 1
ATOM 4211 C C . ILE A 1 506 ? 2.318 -19.703 -21.719 1 93.81 506 ILE A C 1
ATOM 4213 O O . ILE A 1 506 ? 2.152 -18.5 -21.484 1 93.81 506 ILE A O 1
ATOM 4217 N N . GLU A 1 507 ? 1.529 -20.422 -22.438 1 93.06 507 GLU A N 1
ATOM 4218 C CA . GLU A 1 507 ? 0.375 -19.812 -23.094 1 93.06 507 GLU A CA 1
ATOM 4219 C C . GLU A 1 507 ? -0.621 -19.281 -22.062 1 93.06 507 GLU A C 1
ATOM 4221 O O . GLU A 1 507 ? -1.117 -18.156 -22.188 1 93.06 507 GLU A O 1
ATOM 4226 N N . GLN A 1 508 ? -0.895 -20.031 -21.078 1 93.12 508 GLN A N 1
ATOM 4227 C CA . GLN A 1 508 ? -1.873 -19.656 -20.062 1 93.12 508 GLN A CA 1
ATOM 4228 C C . GLN A 1 508 ? -1.363 -18.5 -19.203 1 93.12 508 GLN A C 1
ATOM 4230 O O . GLN A 1 508 ? -2.125 -17.594 -18.844 1 93.12 508 GLN A O 1
ATOM 4235 N N . TYR A 1 509 ? -0.081 -18.578 -18.828 1 95.75 509 TYR A N 1
ATOM 4236 C CA . TYR A 1 509 ? 0.51 -17.484 -18.078 1 95.75 509 TYR A CA 1
ATOM 4237 C C . TYR A 1 509 ? 0.452 -16.172 -18.875 1 95.75 509 TYR A C 1
ATOM 4239 O O . TYR A 1 509 ? 0.085 -15.133 -18.328 1 95.75 509 TYR A O 1
ATOM 4247 N N . SER A 1 510 ? 0.857 -16.312 -20.125 1 95.06 510 SER A N 1
ATOM 4248 C CA . SER A 1 510 ? 0.86 -15.141 -20.984 1 95.06 510 SER A CA 1
ATOM 4249 C C . SER A 1 510 ? -0.527 -14.508 -21.062 1 95.06 510 SER A C 1
ATOM 4251 O O . SER A 1 510 ? -0.679 -13.305 -20.875 1 95.06 510 SER A O 1
ATOM 4253 N N . LYS A 1 511 ? -1.501 -15.289 -21.266 1 94.31 511 LYS A N 1
ATOM 4254 C CA . LYS A 1 511 ? -2.871 -14.797 -21.375 1 94.31 511 LYS A CA 1
ATOM 4255 C C . LYS A 1 511 ? -3.344 -14.203 -20.047 1 94.31 511 LYS A C 1
ATOM 4257 O O . LYS A 1 511 ? -3.92 -13.117 -20.016 1 94.31 511 LYS A O 1
ATOM 4262 N N . HIS A 1 512 ? -3.09 -14.875 -19.016 1 95.81 512 HIS A N 1
ATOM 4263 C CA . HIS A 1 512 ? -3.559 -14.477 -17.688 1 95.81 512 HIS A CA 1
ATOM 4264 C C . HIS A 1 512 ? -2.938 -13.156 -17.266 1 95.81 512 HIS A C 1
ATOM 4266 O O . HIS A 1 512 ? -3.646 -12.242 -16.828 1 95.81 512 HIS A O 1
ATOM 4272 N N . PHE A 1 513 ? -1.685 -13.031 -17.375 1 97.06 513 PHE A N 1
ATOM 4273 C CA . PHE A 1 513 ? -1.006 -11.844 -16.859 1 97.06 513 PHE A CA 1
ATOM 4274 C C . PHE A 1 513 ? -1.188 -10.664 -17.797 1 97.06 513 PHE A C 1
ATOM 4276 O O . PHE A 1 513 ? -1.081 -9.508 -17.391 1 97.06 513 PHE A O 1
ATOM 4283 N N . ASN A 1 514 ? -1.442 -10.977 -19.094 1 95.81 514 ASN A N 1
ATOM 4284 C CA . ASN A 1 514 ? -1.91 -9.906 -19.969 1 95.81 514 ASN A CA 1
ATOM 4285 C C . ASN A 1 514 ? -3.24 -9.336 -19.484 1 95.81 514 ASN A C 1
ATOM 4287 O O . ASN A 1 514 ? -3.404 -8.117 -19.406 1 95.81 514 ASN A O 1
ATOM 4291 N N . GLN A 1 515 ? -4.137 -10.18 -19.125 1 96.12 515 GLN A N 1
ATOM 4292 C CA . GLN A 1 515 ? -5.434 -9.766 -18.594 1 96.12 515 GLN A CA 1
ATOM 4293 C C . GLN A 1 515 ? -5.285 -9.047 -17.266 1 96.12 515 GLN A C 1
ATOM 4295 O O . GLN A 1 515 ? -5.98 -8.062 -17 1 96.12 515 GLN A O 1
ATOM 4300 N N . PHE A 1 516 ? -4.422 -9.586 -16.469 1 97.12 516 PHE A N 1
ATOM 4301 C CA . PHE A 1 516 ? -4.168 -8.945 -15.172 1 97.12 516 PHE A CA 1
ATOM 4302 C C . PHE A 1 516 ? -3.668 -7.52 -15.359 1 97.12 516 PHE A C 1
ATOM 4304 O O . PHE A 1 516 ? -4.086 -6.609 -14.641 1 97.12 516 PHE A O 1
ATOM 4311 N N . GLY A 1 517 ? -2.734 -7.418 -16.312 1 96.12 517 GLY A N 1
ATOM 4312 C CA . GLY A 1 517 ? -2.277 -6.078 -16.641 1 96.12 517 GLY A CA 1
ATOM 4313 C C . GLY A 1 517 ? -3.404 -5.145 -17.047 1 96.12 517 GLY A C 1
ATOM 4314 O O . GLY A 1 517 ? -3.438 -3.984 -16.625 1 96.12 517 GLY A O 1
ATOM 4315 N N . GLN A 1 518 ? -4.316 -5.625 -17.812 1 94.62 518 GLN A N 1
ATOM 4316 C CA . GLN A 1 518 ? -5.465 -4.828 -18.25 1 94.62 518 GLN A CA 1
ATOM 4317 C C . GLN A 1 518 ? -6.348 -4.453 -17.062 1 94.62 518 GLN A C 1
ATOM 4319 O O . GLN A 1 518 ? -6.801 -3.312 -16.953 1 94.62 518 GLN A O 1
ATOM 4324 N N . ILE A 1 519 ? -6.617 -5.434 -16.234 1 96.25 519 ILE A N 1
ATOM 4325 C CA . ILE A 1 519 ? -7.438 -5.207 -15.055 1 96.25 519 ILE A CA 1
ATOM 4326 C C . ILE A 1 519 ? -6.789 -4.133 -14.18 1 96.25 519 ILE A C 1
ATOM 4328 O O . ILE A 1 519 ? -7.473 -3.229 -13.688 1 96.25 519 ILE A O 1
ATOM 4332 N N . GLN A 1 520 ? -5.488 -4.242 -14.008 1 96.31 520 GLN A N 1
ATOM 4333 C CA . GLN A 1 520 ? -4.766 -3.26 -13.211 1 96.31 520 GLN A CA 1
ATOM 4334 C C . GLN A 1 520 ? -4.84 -1.873 -13.844 1 96.31 520 GLN A C 1
ATOM 4336 O O . GLN A 1 520 ? -5.004 -0.873 -13.141 1 96.31 520 GLN A O 1
ATOM 4341 N N . SER A 1 521 ? -4.715 -1.776 -15.148 1 93.75 521 SER A N 1
ATOM 4342 C CA . SER A 1 521 ? -4.812 -0.502 -15.852 1 93.75 521 SER A CA 1
ATOM 4343 C C . SER A 1 521 ? -6.184 0.138 -15.641 1 93.75 521 SER A C 1
ATOM 4345 O O . SER A 1 521 ? -6.281 1.346 -15.422 1 93.75 521 SER A O 1
ATOM 4347 N N . ASP A 1 522 ? -7.223 -0.655 -15.688 1 92.94 522 ASP A N 1
ATOM 4348 C CA . ASP A 1 522 ? -8.57 -0.153 -15.445 1 92.94 522 ASP A CA 1
ATOM 4349 C C . ASP A 1 522 ? -8.719 0.347 -14.008 1 92.94 522 ASP A C 1
ATOM 4351 O O . ASP A 1 522 ? -9.336 1.39 -13.773 1 92.94 522 ASP A O 1
ATOM 4355 N N . HIS A 1 523 ? -8.18 -0.439 -13.102 1 93.62 523 HIS A N 1
ATOM 4356 C CA . HIS A 1 523 ? -8.234 -0.074 -11.695 1 93.62 523 HIS A CA 1
ATOM 4357 C C . HIS A 1 523 ? -7.52 1.248 -11.438 1 93.62 523 HIS A C 1
ATOM 4359 O O . HIS A 1 523 ? -7.996 2.08 -10.664 1 93.62 523 HIS A O 1
ATOM 4365 N N . ILE A 1 524 ? -6.398 1.457 -12.102 1 92.12 524 ILE A N 1
ATOM 4366 C CA . ILE A 1 524 ? -5.605 2.678 -11.984 1 92.12 524 ILE A CA 1
ATOM 4367 C C . ILE A 1 524 ? -6.379 3.852 -12.578 1 92.12 524 ILE A C 1
ATOM 4369 O O . ILE A 1 524 ? -6.312 4.973 -12.062 1 92.12 524 ILE A O 1
ATOM 4373 N N . THR A 1 525 ? -7.09 3.627 -13.625 1 91.62 525 THR A N 1
ATOM 4374 C CA . THR A 1 525 ? -7.898 4.676 -14.242 1 91.62 525 THR A CA 1
ATOM 4375 C C . THR A 1 525 ? -8.961 5.184 -13.266 1 91.62 525 THR A C 1
ATOM 4377 O O . THR A 1 525 ? -9.219 6.387 -13.203 1 91.62 525 THR A O 1
ATOM 4380 N N . ASP A 1 526 ? -9.531 4.277 -12.523 1 89.88 526 ASP A N 1
ATOM 4381 C CA . ASP A 1 526 ? -10.492 4.672 -11.492 1 89.88 526 ASP A CA 1
ATOM 4382 C C . ASP A 1 526 ? -9.828 5.555 -10.438 1 89.88 526 ASP A C 1
ATOM 4384 O O . ASP A 1 526 ? -10.445 6.484 -9.922 1 89.88 526 ASP A O 1
ATOM 4388 N N . LEU A 1 527 ? -8.602 5.25 -10.125 1 90.81 527 LEU A N 1
ATOM 4389 C CA . LEU A 1 527 ? -7.852 6.031 -9.148 1 90.81 527 LEU A CA 1
ATOM 4390 C C . LEU A 1 527 ? -7.582 7.438 -9.672 1 90.81 527 LEU A C 1
ATOM 4392 O O . LEU A 1 527 ? -7.598 8.398 -8.906 1 90.81 527 LEU A O 1
ATOM 4396 N N . HIS A 1 528 ? -7.367 7.637 -10.977 1 91.69 528 HIS A N 1
ATOM 4397 C CA . HIS A 1 528 ? -7.207 8.938 -11.609 1 91.69 528 HIS A CA 1
ATOM 4398 C C . HIS A 1 528 ? -8.445 9.805 -11.406 1 91.69 528 HIS A C 1
ATOM 4400 O O . HIS A 1 528 ? -8.328 11.008 -11.141 1 91.69 528 HIS A O 1
ATOM 4406 N N . VAL A 1 529 ? -9.57 9.164 -11.523 1 91.56 529 VAL A N 1
ATOM 4407 C CA . VAL A 1 529 ? -10.828 9.883 -11.375 1 91.56 529 VAL A CA 1
ATOM 4408 C C . VAL A 1 529 ? -10.961 10.398 -9.945 1 91.56 529 VAL A C 1
ATOM 4410 O O . VAL A 1 529 ? -11.391 11.531 -9.727 1 91.56 529 VAL A O 1
ATOM 4413 N N . GLN A 1 530 ? -10.578 9.586 -9.023 1 90.62 530 GLN A N 1
ATOM 4414 C CA . GLN A 1 530 ? -10.688 9.961 -7.621 1 90.62 530 GLN A CA 1
ATOM 4415 C C . GLN A 1 530 ? -9.773 11.148 -7.305 1 90.62 530 GLN A C 1
ATOM 4417 O O . GLN A 1 530 ? -10.172 12.07 -6.594 1 90.62 530 GLN A O 1
ATOM 4422 N N . TRP A 1 531 ? -8.523 11.156 -7.809 1 93.75 531 TRP A N 1
ATOM 4423 C CA . TRP A 1 531 ? -7.613 12.266 -7.582 1 93.75 531 TRP A CA 1
ATOM 4424 C C . TRP A 1 531 ? -8.094 13.523 -8.305 1 93.75 531 TRP A C 1
ATOM 4426 O O . TRP A 1 531 ? -7.93 14.633 -7.797 1 93.75 531 TRP A O 1
ATOM 4436 N N . ALA A 1 532 ? -8.711 13.383 -9.461 1 91.69 532 ALA A N 1
ATOM 4437 C CA . ALA A 1 532 ? -9.289 14.516 -10.18 1 91.69 532 ALA A CA 1
ATOM 4438 C C . ALA A 1 532 ? -10.414 15.164 -9.375 1 91.69 532 ALA A C 1
ATOM 4440 O O . ALA A 1 532 ? -10.555 16.391 -9.375 1 91.69 532 ALA A O 1
ATOM 4441 N N . ASP A 1 533 ? -11.164 14.297 -8.727 1 91.31 533 ASP A N 1
ATOM 4442 C CA . ASP A 1 533 ? -12.227 14.805 -7.859 1 91.31 533 ASP A CA 1
ATOM 4443 C C . ASP A 1 533 ? -11.648 15.664 -6.734 1 91.31 533 ASP A C 1
ATOM 4445 O O . ASP A 1 533 ? -12.188 16.719 -6.418 1 91.31 533 ASP A O 1
ATOM 4449 N N . LEU A 1 534 ? -10.562 15.18 -6.137 1 92.75 534 LEU A N 1
ATOM 4450 C CA . LEU A 1 534 ? -9.922 15.961 -5.078 1 92.75 534 LEU A CA 1
ATOM 4451 C C . LEU A 1 534 ? -9.445 17.312 -5.609 1 92.75 534 LEU A C 1
ATOM 4453 O O . LEU A 1 534 ? -9.648 18.344 -4.973 1 92.75 534 LEU A O 1
ATOM 4457 N N . MET A 1 535 ? -8.805 17.297 -6.758 1 93.88 535 MET A N 1
ATOM 4458 C CA . MET A 1 535 ? -8.258 18.516 -7.348 1 93.88 535 MET A CA 1
ATOM 4459 C C . MET A 1 535 ? -9.367 19.531 -7.637 1 93.88 535 MET A C 1
ATOM 4461 O O . MET A 1 535 ? -9.234 20.703 -7.324 1 93.88 535 MET A O 1
ATOM 4465 N N . THR A 1 536 ? -10.508 19.062 -8.141 1 92.25 536 THR A N 1
ATOM 4466 C CA . THR A 1 536 ? -11.648 19.906 -8.453 1 92.25 536 THR A CA 1
ATOM 4467 C C . THR A 1 536 ? -12.227 20.516 -7.18 1 92.25 536 THR A C 1
ATOM 4469 O O . THR A 1 536 ? -12.508 21.719 -7.133 1 92.25 536 THR A O 1
ATOM 4472 N N . ASN A 1 537 ? -12.344 19.688 -6.18 1 91.75 537 ASN A N 1
ATOM 4473 C CA . ASN A 1 537 ? -12.891 20.156 -4.906 1 91.75 537 ASN A CA 1
ATOM 4474 C C . ASN A 1 537 ? -11.977 21.172 -4.238 1 91.75 537 ASN A C 1
ATOM 4476 O O . ASN A 1 537 ? -12.445 22.172 -3.699 1 91.75 537 ASN A O 1
ATOM 4480 N N . MET A 1 538 ? -10.656 20.922 -4.277 1 93.62 538 MET A N 1
ATOM 4481 C CA . MET A 1 538 ? -9.703 21.844 -3.652 1 93.62 538 MET A CA 1
ATOM 4482 C C . MET A 1 538 ? -9.617 23.156 -4.426 1 93.62 538 MET A C 1
ATOM 4484 O O . MET A 1 538 ? -9.484 24.219 -3.828 1 93.62 538 MET A O 1
ATOM 4488 N N . GLN A 1 539 ? -9.719 23.109 -5.719 1 90.56 539 GLN A N 1
ATOM 4489 C CA . GLN A 1 539 ? -9.719 24.328 -6.535 1 90.56 539 GLN A CA 1
ATOM 4490 C C . GLN A 1 539 ? -10.93 25.203 -6.223 1 90.56 539 GLN A C 1
ATOM 4492 O O . GLN A 1 539 ? -10.82 26.422 -6.18 1 90.56 539 GLN A O 1
ATOM 4497 N N . SER A 1 540 ? -12.055 24.578 -5.961 1 87.44 540 SER A N 1
ATOM 4498 C CA . SER A 1 540 ? -13.273 25.297 -5.625 1 87.44 540 SER A CA 1
ATOM 4499 C C . SER A 1 540 ? -13.156 25.984 -4.266 1 87.44 540 SER A C 1
ATOM 4501 O O . SER A 1 540 ? -13.742 27.047 -4.043 1 87.44 540 SER A O 1
ATOM 4503 N N . LEU A 1 541 ? -12.406 25.375 -3.385 1 87.81 541 LEU A N 1
ATOM 4504 C CA . LEU A 1 541 ? -12.195 25.922 -2.051 1 87.81 541 LEU A CA 1
ATOM 4505 C C . LEU A 1 541 ? -11.305 27.156 -2.105 1 87.81 541 LEU A C 1
ATOM 4507 O O . LEU A 1 541 ? -11.5 28.109 -1.346 1 87.81 541 LEU A O 1
ATOM 4511 N N . GLY A 1 542 ? -10.258 27.203 -2.939 1 74.5 542 GLY A N 1
ATOM 4512 C CA . GLY A 1 542 ? -9.328 28.312 -3.043 1 74.5 542 GLY A CA 1
ATOM 4513 C C . GLY A 1 542 ? -9.945 29.547 -3.664 1 74.5 542 GLY A C 1
ATOM 4514 O O . GLY A 1 542 ? -9.508 30.672 -3.391 1 74.5 542 GLY A O 1
ATOM 4515 N N . PHE A 1 543 ? -10.945 29.406 -4.559 1 65.06 543 PHE A N 1
ATOM 4516 C CA . PHE A 1 543 ? -11.547 30.547 -5.234 1 65.06 543 PHE A CA 1
ATOM 4517 C C . PHE A 1 543 ? -12.758 31.062 -4.469 1 65.06 543 PHE A C 1
ATOM 4519 O O . PHE A 1 543 ? -13.484 31.938 -4.953 1 65.06 543 PHE A O 1
ATOM 4526 N N . GLY A 1 544 ? -12.891 31.219 -3.211 1 52.59 544 GLY A N 1
ATOM 4527 C CA . GLY A 1 544 ? -14.008 31.734 -2.432 1 52.59 544 GLY A CA 1
ATOM 4528 C C . GLY A 1 544 ? -15.039 32.469 -3.271 1 52.59 544 GLY A C 1
ATOM 4529 O O . GLY A 1 544 ? -15.852 31.828 -3.953 1 52.59 544 GLY A O 1
ATOM 4530 N N . ASP A 1 545 ? -15.062 34.094 -3.018 1 43.28 545 ASP A N 1
ATOM 4531 C CA . ASP A 1 545 ? -16.062 35.094 -3.375 1 43.28 545 ASP A CA 1
ATOM 4532 C C . ASP A 1 545 ? -16.172 35.25 -4.891 1 43.28 545 ASP A C 1
ATOM 4534 O O . ASP A 1 545 ? -16.859 36.156 -5.379 1 43.28 545 ASP A O 1
ATOM 4538 N N . LYS A 1 546 ? -15.266 35.031 -5.566 1 42.69 546 LYS A N 1
ATOM 4539 C CA . LYS A 1 546 ? -15.43 35.594 -6.91 1 42.69 546 LYS A CA 1
ATOM 4540 C C . LYS A 1 546 ? -16.703 35.062 -7.566 1 42.69 546 LYS A C 1
ATOM 4542 O O . LYS A 1 546 ? -17.078 35.531 -8.656 1 42.69 546 LYS A O 1
ATOM 4547 N N . GLN A 1 547 ? -17.172 33.906 -7.309 1 37.28 547 GLN A N 1
ATOM 4548 C CA . GLN A 1 547 ? -18.422 33.688 -8.031 1 37.28 547 GLN A CA 1
ATOM 4549 C C . GLN A 1 547 ? -19.562 34.5 -7.43 1 37.28 547 GLN A C 1
ATOM 4551 O O . GLN A 1 547 ? -20.578 34.719 -8.086 1 37.28 547 GLN A O 1
ATOM 4556 N N . THR A 1 548 ? -19.562 34.875 -6.109 1 34.5 548 THR A N 1
ATOM 4557 C CA . THR A 1 548 ? -20.672 35.781 -5.793 1 34.5 548 THR A CA 1
ATOM 4558 C C . THR A 1 548 ? -20.453 37.156 -6.441 1 34.5 548 THR A C 1
ATOM 4560 O O . THR A 1 548 ? -21.406 37.75 -6.91 1 34.5 548 THR A O 1
ATOM 4563 N N . THR A 1 549 ? -19.203 37.656 -6.469 1 34.5 549 THR A N 1
ATOM 4564 C CA . THR A 1 549 ? -19.094 38.938 -7.137 1 34.5 549 THR A CA 1
ATOM 4565 C C . THR A 1 549 ? -19.078 38.781 -8.656 1 34.5 549 THR A C 1
ATOM 4567 O O . THR A 1 549 ? -19.578 39.625 -9.383 1 34.5 549 THR A O 1
ATOM 4570 N N . LEU A 1 550 ? -18.531 37.719 -9.25 1 32.34 550 LEU A N 1
ATOM 4571 C CA . LEU A 1 550 ? -18.672 37.594 -10.695 1 32.34 550 LEU A CA 1
ATOM 4572 C C . LEU A 1 550 ? -20.078 37.094 -11.055 1 32.34 550 LEU A C 1
ATOM 4574 O O . LEU A 1 550 ? -20.594 37.469 -12.117 1 32.34 550 LEU A O 1
ATOM 4578 N N . LEU A 1 551 ? -20.672 36.188 -10.164 1 33.34 551 LEU A N 1
ATOM 4579 C CA . LEU A 1 551 ? -22.078 35.969 -10.477 1 33.34 551 LEU A CA 1
ATOM 4580 C C . LEU A 1 551 ? -22.891 37.219 -10.211 1 33.34 551 LEU A C 1
ATOM 4582 O O . LEU A 1 551 ? -23.938 37.438 -10.852 1 33.34 551 LEU A O 1
ATOM 4586 N N . GLU A 1 552 ? -22.531 38.062 -9.234 1 32.59 552 GLU A N 1
ATOM 4587 C CA . GLU A 1 552 ? -23.25 39.344 -9.148 1 32.59 552 GLU A CA 1
ATOM 4588 C C . GLU A 1 552 ? -22.891 40.25 -10.305 1 32.59 552 GLU A C 1
ATOM 4590 O O . GLU A 1 552 ? -23.75 40.969 -10.82 1 32.59 552 GLU A O 1
ATOM 4595 N N . SER A 1 553 ? -21.609 40.188 -10.688 1 33.47 553 SER A N 1
ATOM 4596 C CA . SER A 1 553 ? -21.359 41.031 -11.836 1 33.47 553 SER A CA 1
ATOM 4597 C C . SER A 1 553 ? -21.938 40.438 -13.109 1 33.47 553 SER A C 1
ATOM 4599 O O . SER A 1 553 ? -22.469 41.188 -13.953 1 33.47 553 SER A O 1
ATOM 4601 N N . THR A 1 554 ? -21.812 39.062 -13.258 1 34.47 554 THR A N 1
ATOM 4602 C CA . THR A 1 554 ? -22.359 38.531 -14.5 1 34.47 554 THR A CA 1
ATOM 4603 C C . THR A 1 554 ? -23.875 38.438 -14.422 1 34.47 554 THR A C 1
ATOM 4605 O O . THR A 1 554 ? -24.562 38.406 -15.453 1 34.47 554 THR A O 1
ATOM 4608 N N . ARG A 1 555 ? -24.453 38.281 -13.211 1 34.47 555 ARG A N 1
ATOM 4609 C CA . ARG A 1 555 ? -25.906 38.438 -13.148 1 34.47 555 ARG A CA 1
ATOM 4610 C C . ARG A 1 555 ? -26.312 39.875 -13.516 1 34.47 555 ARG A C 1
ATOM 4612 O O . ARG A 1 555 ? -27.375 40.094 -14.086 1 34.47 555 ARG A O 1
ATOM 4619 N N . PHE A 1 556 ? -25.391 40.812 -13.086 1 31.86 556 PHE A N 1
ATOM 4620 C CA . PHE A 1 556 ? -25.734 42.156 -13.547 1 31.86 556 PHE A CA 1
ATOM 4621 C C . PHE A 1 556 ? -25.625 42.25 -15.062 1 31.86 556 PHE A C 1
ATOM 4623 O O . PHE A 1 556 ? -26.375 43 -15.703 1 31.86 556 PHE A O 1
ATOM 4630 N N . LYS A 1 557 ? -24.484 41.5 -15.445 1 36.62 557 LYS A N 1
ATOM 4631 C CA . LYS A 1 557 ? -24.391 41.688 -16.891 1 36.62 557 LYS A CA 1
ATOM 4632 C C . LYS A 1 557 ? -25.547 40.969 -17.594 1 36.62 557 LYS A C 1
ATOM 4634 O O . LYS A 1 557 ? -26.078 41.469 -18.578 1 36.62 557 LYS A O 1
ATOM 4639 N N . ASN A 1 558 ? -25.797 39.75 -17.172 1 34.69 558 ASN A N 1
ATOM 4640 C CA . ASN A 1 558 ? -26.844 39.062 -17.891 1 34.69 558 ASN A CA 1
ATOM 4641 C C . ASN A 1 558 ? -28.219 39.656 -17.641 1 34.69 558 ASN A C 1
ATOM 4643 O O . ASN A 1 558 ? -29.156 39.406 -18.391 1 34.69 558 ASN A O 1
ATOM 4647 N N . ASN A 1 559 ? -28.359 40.312 -16.438 1 34.06 559 ASN A N 1
ATOM 4648 C CA . ASN A 1 559 ? -29.625 41.031 -16.391 1 34.06 559 ASN A CA 1
ATOM 4649 C C . ASN A 1 559 ? -29.703 42.125 -17.422 1 34.06 559 ASN A C 1
ATOM 4651 O O . ASN A 1 559 ? -30.781 42.469 -17.906 1 34.06 559 ASN A O 1
ATOM 4655 N N . GLN A 1 560 ? -28.5 42.812 -17.547 1 33.06 560 GLN A N 1
ATOM 4656 C CA . GLN A 1 560 ? -28.656 43.875 -18.531 1 33.06 560 GLN A CA 1
ATOM 4657 C C . GLN A 1 560 ? -28.922 43.312 -19.922 1 33.06 560 GLN A C 1
ATOM 4659 O O . GLN A 1 560 ? -29.672 43.906 -20.703 1 33.06 560 GLN A O 1
ATOM 4664 N N . GLN A 1 561 ? -28.094 42.25 -20.219 1 32.69 561 GLN A N 1
ATOM 4665 C CA . GLN A 1 561 ? -28.281 41.844 -21.609 1 32.69 561 GLN A CA 1
ATOM 4666 C C . GLN A 1 561 ? -29.656 41.219 -21.828 1 32.69 561 GLN A C 1
ATOM 4668 O O . GLN A 1 561 ? -30.062 41 -22.969 1 32.69 561 GLN A O 1
ATOM 4673 N N . GLN A 1 562 ? -30.234 40.656 -20.703 1 31.52 562 GLN A N 1
ATOM 4674 C CA . GLN A 1 562 ? -31.594 40.156 -20.938 1 31.52 562 GLN A CA 1
ATOM 4675 C C . GLN A 1 562 ? -32.531 41.312 -21.312 1 31.52 562 GLN A C 1
ATOM 4677 O O . GLN A 1 562 ? -33.594 41.094 -21.922 1 31.52 562 GLN A O 1
ATOM 4682 N N . GLU A 1 563 ? -32.312 42.531 -20.641 1 31.66 563 GLU A N 1
ATOM 4683 C CA . GLU A 1 563 ? -33.312 43.531 -20.969 1 31.66 563 GLU A CA 1
ATOM 4684 C C . GLU A 1 563 ? -33.281 43.844 -22.469 1 31.66 563 GLU A C 1
ATOM 4686 O O . GLU A 1 563 ? -34.312 44.156 -23.062 1 31.66 563 GLU A O 1
ATOM 4691 N N . ASN A 1 564 ? -32 44.031 -22.953 1 32.09 564 ASN A N 1
ATOM 4692 C CA . ASN A 1 564 ? -32.094 44.656 -24.281 1 32.09 564 ASN A CA 1
ATOM 4693 C C . ASN A 1 564 ? -32.656 43.688 -25.312 1 32.09 564 ASN A C 1
ATOM 4695 O O . ASN A 1 564 ? -32.938 44.062 -26.438 1 32.09 564 ASN A O 1
ATOM 4699 N N . GLN A 1 565 ? -32.281 42.312 -25.109 1 30.14 565 GLN A N 1
ATOM 4700 C CA . GLN A 1 565 ? -32.594 41.594 -26.344 1 30.14 565 GLN A CA 1
ATOM 4701 C C . GLN A 1 565 ? -34.094 41.375 -26.453 1 30.14 565 GLN A C 1
ATOM 4703 O O . GLN A 1 565 ? -34.562 40.719 -27.391 1 30.14 565 GLN A O 1
ATOM 4708 N N . PHE A 1 566 ? -34.906 41.719 -25.391 1 29.06 566 PHE A N 1
ATOM 4709 C CA . PHE A 1 566 ? -36.344 41.531 -25.609 1 29.06 566 PHE A CA 1
ATOM 4710 C C . PHE A 1 566 ? -36.812 42.469 -26.734 1 29.06 566 PHE A C 1
ATOM 4712 O O . PHE A 1 566 ? -38 42.469 -27.078 1 29.06 566 PHE A O 1
ATOM 4719 N N . VAL A 1 567 ? -36.25 43.656 -26.922 1 28.47 567 VAL A N 1
ATOM 4720 C CA . VAL A 1 567 ? -36.969 44.594 -27.781 1 28.47 567 VAL A CA 1
ATOM 4721 C C . VAL A 1 567 ? -37.125 43.969 -29.172 1 28.47 567 VAL A C 1
ATOM 4723 O O . VAL A 1 567 ? -38.031 44.375 -29.922 1 28.47 567 VAL A O 1
ATOM 4726 N N . ASP A 1 568 ? -36.031 43.312 -29.688 1 27.09 568 ASP A N 1
ATOM 4727 C CA . ASP A 1 568 ? -36.281 43.25 -31.125 1 27.09 568 ASP A CA 1
ATOM 4728 C C . ASP A 1 568 ? -37.375 42.25 -31.469 1 27.09 568 ASP A C 1
ATOM 4730 O O . ASP A 1 568 ? -37.875 42.219 -32.594 1 27.09 568 ASP A O 1
ATOM 4734 N N . ASP A 1 569 ? -37.688 41.156 -30.609 1 23.42 569 ASP A N 1
ATOM 4735 C CA . ASP A 1 569 ? -38.844 40.562 -31.234 1 23.42 569 ASP A CA 1
ATOM 4736 C C . ASP A 1 569 ? -40.125 41.188 -30.688 1 23.42 569 ASP A C 1
ATOM 4738 O O . ASP A 1 569 ? -40.25 41.375 -29.484 1 23.42 569 ASP A O 1
ATOM 4742 N N . MET B 1 1 ? 42.344 10.906 17 1 52.47 1 MET B N 1
ATOM 4743 C CA . MET B 1 1 ? 41.688 11.781 17.969 1 52.47 1 MET B CA 1
ATOM 4744 C C . MET B 1 1 ? 40.781 12.789 17.266 1 52.47 1 MET B C 1
ATOM 4746 O O . MET B 1 1 ? 41.188 13.422 16.297 1 52.47 1 MET B O 1
ATOM 4750 N N . SER B 1 2 ? 39.594 12.758 17.656 1 67.12 2 SER B N 1
ATOM 4751 C CA . SER B 1 2 ? 38.469 13.297 16.922 1 67.12 2 SER B CA 1
ATOM 4752 C C . SER B 1 2 ? 38.531 14.82 16.828 1 67.12 2 SER B C 1
ATOM 4754 O O . SER B 1 2 ? 39.156 15.469 17.672 1 67.12 2 SER B O 1
ATOM 4756 N N . THR B 1 3 ? 38.344 15.266 15.586 1 71.56 3 THR B N 1
ATOM 4757 C CA . THR B 1 3 ? 38.219 16.672 15.266 1 71.56 3 THR B CA 1
ATOM 4758 C C . THR B 1 3 ? 37.375 17.406 16.312 1 71.56 3 THR B C 1
ATOM 4760 O O . THR B 1 3 ? 37.688 18.531 16.703 1 71.56 3 THR B O 1
ATOM 4763 N N . GLU B 1 4 ? 36.594 16.656 16.859 1 71.12 4 GLU B N 1
ATOM 4764 C CA . GLU B 1 4 ? 35.719 17.219 17.891 1 71.12 4 GLU B CA 1
ATOM 4765 C C . GLU B 1 4 ? 36.5 17.469 19.188 1 71.12 4 GLU B C 1
ATOM 4767 O O . GLU B 1 4 ? 36.281 18.484 19.844 1 71.12 4 GLU B O 1
ATOM 4772 N N . ILE B 1 5 ? 37.375 16.609 19.469 1 75.5 5 ILE B N 1
ATOM 4773 C CA . ILE B 1 5 ? 38.188 16.703 20.688 1 75.5 5 ILE B CA 1
ATOM 4774 C C . ILE B 1 5 ? 39.156 17.875 20.578 1 75.5 5 ILE B C 1
ATOM 4776 O O . ILE B 1 5 ? 39.344 18.641 21.531 1 75.5 5 ILE B O 1
ATOM 4780 N N . LYS B 1 6 ? 39.656 18.094 19.422 1 78.75 6 LYS B N 1
ATOM 4781 C CA . LYS B 1 6 ? 40.562 19.203 19.156 1 78.75 6 LYS B CA 1
ATOM 4782 C C . LYS B 1 6 ? 39.844 20.547 19.25 1 78.75 6 LYS B C 1
ATOM 4784 O O . LYS B 1 6 ? 40.344 21.484 19.875 1 78.75 6 LYS B O 1
ATOM 4789 N N . GLN B 1 7 ? 38.656 20.484 18.797 1 75 7 GLN B N 1
ATOM 4790 C CA . GLN B 1 7 ? 37.875 21.719 18.766 1 75 7 GLN B CA 1
ATOM 4791 C C . GLN B 1 7 ? 37.406 22.094 20.172 1 75 7 GLN B C 1
ATOM 4793 O O . GLN B 1 7 ? 37.469 23.266 20.562 1 75 7 GLN B O 1
ATOM 4798 N N . LYS B 1 8 ? 37 21.047 20.828 1 75.81 8 LYS B N 1
ATOM 4799 C CA . LYS B 1 8 ? 36.625 21.297 22.219 1 75.81 8 LYS B CA 1
ATOM 4800 C C . LYS B 1 8 ? 37.812 21.812 23.031 1 75.81 8 LYS B C 1
ATOM 4802 O O . LYS B 1 8 ? 37.656 22.75 23.812 1 75.81 8 LYS B O 1
ATOM 4807 N N . TYR B 1 9 ? 38.875 21.297 22.859 1 79.12 9 TYR B N 1
ATOM 4808 C CA . TYR B 1 9 ? 40.094 21.719 23.547 1 79.12 9 TYR B CA 1
ATOM 4809 C C . TYR B 1 9 ? 40.438 23.172 23.219 1 79.12 9 TYR B C 1
ATOM 4811 O O . TYR B 1 9 ? 40.75 23.969 24.109 1 79.12 9 TYR B O 1
ATOM 4819 N N . LEU B 1 10 ? 40.281 23.547 21.969 1 78.94 10 LEU B N 1
ATOM 4820 C CA . LEU B 1 10 ? 40.625 24.906 21.562 1 78.94 10 LEU B CA 1
ATOM 4821 C C . LEU B 1 10 ? 39.594 25.906 22.078 1 78.94 10 LEU B C 1
ATOM 4823 O O . LEU B 1 10 ? 39.938 27 22.516 1 78.94 10 LEU B O 1
ATOM 4827 N N . CYS B 1 11 ? 38.344 25.422 22.125 1 78.06 11 CYS B N 1
ATOM 4828 C CA . CYS B 1 11 ? 37.312 26.281 22.688 1 78.06 11 CYS B CA 1
ATOM 4829 C C . CYS B 1 11 ? 37.562 26.516 24.172 1 78.06 11 CYS B C 1
ATOM 4831 O O . CYS B 1 11 ? 37.469 27.656 24.641 1 78.06 11 CYS B O 1
ATOM 4833 N N . ASP B 1 12 ? 38 25.531 24.812 1 79 12 ASP B N 1
ATOM 4834 C CA . ASP B 1 12 ? 38.25 25.609 26.25 1 79 12 ASP B CA 1
ATOM 4835 C C . ASP B 1 12 ? 39.5 26.453 26.531 1 79 12 ASP B C 1
ATOM 4837 O O . ASP B 1 12 ? 39.5 27.281 27.453 1 79 12 ASP B O 1
ATOM 4841 N N . GLU B 1 13 ? 40.469 26.328 25.703 1 80.75 13 GLU B N 1
ATOM 4842 C CA . GLU B 1 13 ? 41.75 26.891 26.062 1 80.75 13 GLU B CA 1
ATOM 4843 C C . GLU B 1 13 ? 41.969 28.25 25.406 1 80.75 13 GLU B C 1
ATOM 4845 O O . GLU B 1 13 ? 42.781 29.062 25.875 1 80.75 13 GLU B O 1
ATOM 4850 N N . ILE B 1 14 ? 41.156 28.578 24.438 1 79.19 14 ILE B N 1
ATOM 4851 C CA . ILE B 1 14 ? 41.344 29.844 23.766 1 79.19 14 ILE B CA 1
ATOM 4852 C C . ILE B 1 14 ? 40.125 30.734 23.984 1 79.19 14 ILE B C 1
ATOM 4854 O O . ILE B 1 14 ? 40.219 31.812 24.594 1 79.19 14 ILE B O 1
ATOM 4858 N N . LEU B 1 15 ? 38.938 30.141 23.688 1 73.94 15 LEU B N 1
ATOM 4859 C CA . LEU B 1 15 ? 37.719 30.984 23.75 1 73.94 15 LEU B CA 1
ATOM 4860 C C . LEU B 1 15 ? 37.281 31.188 25.203 1 73.94 15 LEU B C 1
ATOM 4862 O O . LEU B 1 15 ? 37.094 32.312 25.641 1 73.94 15 LEU B O 1
ATOM 4866 N N . ASP B 1 16 ? 37.344 30.172 25.906 1 72.5 16 ASP B N 1
ATOM 4867 C CA . ASP B 1 16 ? 36.844 30.266 27.281 1 72.5 16 ASP B CA 1
ATOM 4868 C C . ASP B 1 16 ? 37.812 31.031 28.156 1 72.5 16 ASP B C 1
ATOM 4870 O O . ASP B 1 16 ? 37.438 31.641 29.156 1 72.5 16 ASP B O 1
ATOM 4874 N N . LYS B 1 17 ? 39.094 31.078 27.766 1 73.62 17 LYS B N 1
ATOM 4875 C CA . LYS B 1 17 ? 40.094 31.781 28.562 1 73.62 17 LYS B CA 1
ATOM 4876 C C . LYS B 1 17 ? 40.25 33.219 28.078 1 73.62 17 LYS B C 1
ATOM 4878 O O . LYS B 1 17 ? 41.125 33.938 28.578 1 73.62 17 LYS B O 1
ATOM 4883 N N . GLY B 1 18 ? 39.344 33.562 27.047 1 68 18 GLY B N 1
ATOM 4884 C CA . GLY B 1 18 ? 39.25 34.969 26.688 1 68 18 GLY B CA 1
ATOM 4885 C C . GLY B 1 18 ? 40.188 35.375 25.578 1 68 18 GLY B C 1
ATOM 4886 O O . GLY B 1 18 ? 40.375 36.562 25.328 1 68 18 GLY B O 1
ATOM 4887 N N . TYR B 1 19 ? 40.875 34.469 24.969 1 72.75 19 TYR B N 1
ATOM 4888 C CA . TYR B 1 19 ? 41.781 34.812 23.875 1 72.75 19 TYR B CA 1
ATOM 4889 C C . TYR B 1 19 ? 41 34.969 22.562 1 72.75 19 TYR B C 1
ATOM 4891 O O . TYR B 1 19 ? 39.938 34.406 22.391 1 72.75 19 TYR B O 1
ATOM 4899 N N . ASP B 1 20 ? 41.406 35.875 21.781 1 68.62 20 ASP B N 1
ATOM 4900 C CA . ASP B 1 20 ? 40.781 36.156 20.5 1 68.62 20 ASP B CA 1
ATOM 4901 C C . ASP B 1 20 ? 41.031 35.031 19.5 1 68.62 20 ASP B C 1
ATOM 4903 O O . ASP B 1 20 ? 42.188 34.719 19.172 1 68.62 20 ASP B O 1
ATOM 4907 N N . ALA B 1 21 ? 40.062 34.438 19.047 1 75.31 21 ALA B N 1
ATOM 4908 C CA . ALA B 1 21 ? 40.125 33.312 18.141 1 75.31 21 ALA B CA 1
ATOM 4909 C C . ALA B 1 21 ? 40.812 33.688 16.828 1 75.31 21 ALA B C 1
ATOM 4911 O O . ALA B 1 21 ? 41.562 32.906 16.25 1 75.31 21 ALA B O 1
ATOM 4912 N N . ASN B 1 22 ? 40.531 34.844 16.406 1 71.5 22 ASN B N 1
ATOM 4913 C CA . ASN B 1 22 ? 41.125 35.281 15.141 1 71.5 22 ASN B CA 1
ATOM 4914 C C . ASN B 1 22 ? 42.625 35.406 15.242 1 71.5 22 ASN B C 1
ATOM 4916 O O . ASN B 1 22 ? 43.344 35.062 14.305 1 71.5 22 ASN B O 1
ATOM 4920 N N . ILE B 1 23 ? 43.094 35.906 16.344 1 75.62 23 ILE B N 1
ATOM 4921 C CA . ILE B 1 23 ? 44.531 36.062 16.578 1 75.62 23 ILE B CA 1
ATOM 4922 C C . ILE B 1 23 ? 45.188 34.656 16.641 1 75.62 23 ILE B C 1
ATOM 4924 O O . ILE B 1 23 ? 46.281 34.469 16.078 1 75.62 23 ILE B O 1
ATOM 4928 N N . PHE B 1 24 ? 44.469 33.781 17.188 1 80.31 24 PHE B N 1
ATOM 4929 C CA . PHE B 1 24 ? 45 32.406 17.281 1 80.31 24 PHE B CA 1
ATOM 4930 C C . PHE B 1 24 ? 45.031 31.75 15.898 1 80.31 24 PHE B C 1
ATOM 4932 O O . PHE B 1 24 ? 46 31.109 15.531 1 80.31 24 PHE B O 1
ATOM 4939 N N . MET B 1 25 ? 44.031 31.969 15.148 1 76.69 25 MET B N 1
ATOM 4940 C CA . MET B 1 25 ? 43.969 31.422 13.789 1 76.69 25 MET B CA 1
ATOM 4941 C C . MET B 1 25 ? 45.125 31.984 12.93 1 76.69 25 MET B C 1
ATOM 4943 O O . MET B 1 25 ? 45.75 31.25 12.164 1 76.69 25 MET B O 1
ATOM 4947 N N . SER B 1 26 ? 45.25 33.281 13.109 1 75.25 26 SER B N 1
ATOM 4948 C CA . SER B 1 26 ? 46.344 33.906 12.406 1 75.25 26 SER B CA 1
ATOM 4949 C C . SER B 1 26 ? 47.688 33.344 12.859 1 75.25 26 SER B C 1
ATOM 4951 O O . SER B 1 26 ? 48.594 33.125 12.047 1 75.25 26 SER B O 1
ATOM 4953 N N . TYR B 1 27 ? 47.812 33.094 14.125 1 80.19 27 TYR B N 1
ATOM 4954 C CA . TYR B 1 27 ? 49 32.469 14.719 1 80.19 27 TYR B CA 1
ATOM 4955 C C . TYR B 1 27 ? 49.25 31.125 14.094 1 80.19 27 TYR B C 1
ATOM 4957 O O . TYR B 1 27 ? 50.406 30.828 13.727 1 80.19 27 TYR B O 1
ATOM 4965 N N . LEU B 1 28 ? 48.25 30.359 13.891 1 79.81 28 LEU B N 1
ATOM 4966 C CA . LEU B 1 28 ? 48.406 29.031 13.297 1 79.81 28 LEU B CA 1
ATOM 4967 C C . LEU B 1 28 ? 48.719 29.141 11.812 1 79.81 28 LEU B C 1
ATOM 4969 O O . LEU B 1 28 ? 49.531 28.375 11.289 1 79.81 28 LEU B O 1
ATOM 4973 N N . GLU B 1 29 ? 48.125 30.094 11.148 1 78 29 GLU B N 1
ATOM 4974 C CA . GLU B 1 29 ? 48.375 30.312 9.727 1 78 29 GLU B CA 1
ATOM 4975 C C . GLU B 1 29 ? 49.812 30.75 9.461 1 78 29 GLU B C 1
ATOM 4977 O O . GLU B 1 29 ? 50.375 30.453 8.406 1 78 29 GLU B O 1
ATOM 4982 N N . ASN B 1 30 ? 50.312 31.438 10.398 1 77.69 30 ASN B N 1
ATOM 4983 C CA . ASN B 1 30 ? 51.719 31.859 10.297 1 77.69 30 ASN B CA 1
ATOM 4984 C C . ASN B 1 30 ? 52.688 30.688 10.469 1 77.69 30 ASN B C 1
ATOM 4986 O O . ASN B 1 30 ? 53.812 30.734 9.984 1 77.69 30 ASN B O 1
ATOM 4990 N N . LEU B 1 31 ? 52.188 29.688 11.078 1 79.75 31 LEU B N 1
ATOM 4991 C CA . LEU B 1 31 ? 53.031 28.531 11.359 1 79.75 31 LEU B CA 1
ATOM 4992 C C . LEU B 1 31 ? 52.969 27.516 10.227 1 79.75 31 LEU B C 1
ATOM 4994 O O . LEU B 1 31 ? 53.969 26.875 9.898 1 79.75 31 LEU B O 1
ATOM 4998 N N . ARG B 1 32 ? 51.719 27.359 9.695 1 79.69 32 ARG B N 1
ATOM 4999 C CA . ARG B 1 32 ? 51.531 26.406 8.602 1 79.69 32 ARG B CA 1
ATOM 5000 C C . ARG B 1 32 ? 50.562 26.953 7.566 1 79.69 32 ARG B C 1
ATOM 5002 O O . ARG B 1 32 ? 49.594 27.672 7.91 1 79.69 32 ARG B O 1
ATOM 5009 N N . GLU B 1 33 ? 50.969 26.703 6.363 1 73.5 33 GLU B N 1
ATOM 5010 C CA . GLU B 1 33 ? 50 27.031 5.305 1 73.5 33 GLU B CA 1
ATOM 5011 C C . GLU B 1 33 ? 48.656 26.359 5.539 1 73.5 33 GLU B C 1
ATOM 5013 O O . GLU B 1 33 ? 48.594 25.156 5.797 1 73.5 33 GLU B O 1
ATOM 5018 N N . ASN B 1 34 ? 47.531 27.047 5.578 1 72.81 34 ASN B N 1
ATOM 5019 C CA . ASN B 1 34 ? 46.156 26.609 5.895 1 72.81 34 ASN B CA 1
ATOM 5020 C C . ASN B 1 34 ? 46.062 26.125 7.336 1 72.81 34 ASN B C 1
ATOM 5022 O O . ASN B 1 34 ? 45.406 25.125 7.609 1 72.81 34 ASN B O 1
ATOM 5026 N N . GLY B 1 35 ? 46.719 26.75 8.188 1 74.5 35 GLY B N 1
ATOM 5027 C CA . GLY B 1 35 ? 46.812 26.375 9.586 1 74.5 35 GLY B CA 1
ATOM 5028 C C . GLY B 1 35 ? 45.5 26.5 10.336 1 74.5 35 GLY B C 1
ATOM 5029 O O . GLY B 1 35 ? 45.375 25.984 11.445 1 74.5 35 GLY B O 1
ATOM 5030 N N . SER B 1 36 ? 44.656 27.156 9.703 1 73.19 36 SER B N 1
ATOM 5031 C CA . SER B 1 36 ? 43.375 27.312 10.344 1 73.19 36 SER B CA 1
ATOM 5032 C C . SER B 1 36 ? 42.5 26.062 10.164 1 73.19 36 SER B C 1
ATOM 5034 O O . SER B 1 36 ? 41.406 25.953 10.711 1 73.19 36 SER B O 1
ATOM 5036 N N . ASP B 1 37 ? 43.094 25.109 9.531 1 73.56 37 ASP B N 1
ATOM 5037 C CA . ASP B 1 37 ? 42.438 23.812 9.359 1 73.56 37 ASP B CA 1
ATOM 5038 C C . ASP B 1 37 ? 42.812 22.859 10.492 1 73.56 37 ASP B C 1
ATOM 5040 O O . ASP B 1 37 ? 44 22.469 10.617 1 73.56 37 ASP B O 1
ATOM 5044 N N . ILE B 1 38 ? 41.906 22.453 11.227 1 73.56 38 ILE B N 1
ATOM 5045 C CA . ILE B 1 38 ? 42.125 21.672 12.445 1 73.56 38 ILE B CA 1
ATOM 5046 C C . ILE B 1 38 ? 42.688 20.297 12.094 1 73.56 38 ILE B C 1
ATOM 5048 O O . ILE B 1 38 ? 43.344 19.672 12.914 1 73.56 38 ILE B O 1
ATOM 5052 N N . GLU B 1 39 ? 42.469 19.922 10.945 1 77 39 GLU B N 1
ATOM 5053 C CA . GLU B 1 39 ? 42.906 18.594 10.539 1 77 39 GLU B CA 1
ATOM 5054 C C . GLU B 1 39 ? 44.406 18.531 10.344 1 77 39 GLU B C 1
ATOM 5056 O O . GLU B 1 39 ? 45.031 17.453 10.406 1 77 39 GLU B O 1
ATOM 5061 N N . LYS B 1 40 ? 44.969 19.672 10.266 1 77.69 40 LYS B N 1
ATOM 5062 C CA . LYS B 1 40 ? 46.406 19.75 10.008 1 77.69 40 LYS B CA 1
ATOM 5063 C C . LYS B 1 40 ? 47.219 19.594 11.297 1 77.69 40 LYS B C 1
ATOM 5065 O O . LYS B 1 40 ? 48.438 19.438 11.258 1 77.69 40 LYS B O 1
ATOM 5070 N N . TRP B 1 41 ? 46.469 19.656 12.352 1 79.62 41 TRP B N 1
ATOM 5071 C CA . TRP B 1 41 ? 47.156 19.656 13.625 1 79.62 41 TRP B CA 1
ATOM 5072 C C . TRP B 1 41 ? 46.812 18.422 14.453 1 79.62 41 TRP B C 1
ATOM 5074 O O . TRP B 1 41 ? 45.656 17.953 14.414 1 79.62 41 TRP B O 1
ATOM 5084 N N . SER B 1 42 ? 47.812 17.859 15 1 82.44 42 SER B N 1
ATOM 5085 C CA . SER B 1 42 ? 47.562 16.844 16.016 1 82.44 42 SER B CA 1
ATOM 5086 C C . SER B 1 42 ? 47.219 17.484 17.359 1 82.44 42 SER B C 1
ATOM 5088 O O . SER B 1 42 ? 47.562 18.656 17.594 1 82.44 42 SER B O 1
ATOM 5090 N N . ILE B 1 43 ? 46.594 16.781 18.25 1 83.06 43 ILE B N 1
ATOM 5091 C CA . ILE B 1 43 ? 46.188 17.312 19.547 1 83.06 43 ILE B CA 1
ATOM 5092 C C . ILE B 1 43 ? 47.438 17.703 20.344 1 83.06 43 ILE B C 1
ATOM 5094 O O . ILE B 1 43 ? 47.438 18.719 21.047 1 83.06 43 ILE B O 1
ATOM 5098 N N . ASP B 1 44 ? 48.406 17.031 20.188 1 81.81 44 ASP B N 1
ATOM 5099 C CA . ASP B 1 44 ? 49.656 17.312 20.938 1 81.81 44 ASP B CA 1
ATOM 5100 C C . ASP B 1 44 ? 50.312 18.562 20.406 1 81.81 44 ASP B C 1
ATOM 5102 O O . ASP B 1 44 ? 50.844 19.391 21.172 1 81.81 44 ASP B O 1
ATOM 5106 N N . GLU B 1 45 ? 50.219 18.781 19.125 1 83.88 45 GLU B N 1
ATOM 5107 C CA . GLU B 1 45 ? 50.75 20 18.531 1 83.88 45 GLU B CA 1
ATOM 5108 C C . GLU B 1 45 ? 49.938 21.219 18.953 1 83.88 45 GLU B C 1
ATOM 5110 O O . GLU B 1 45 ? 50.531 22.266 19.281 1 83.88 45 GLU B O 1
ATOM 5115 N N . LEU B 1 46 ? 48.656 20.953 18.984 1 83.12 46 LEU B N 1
ATOM 5116 C CA . LEU B 1 46 ? 47.781 22.062 19.344 1 83.12 46 LEU B CA 1
ATOM 5117 C C . LEU B 1 46 ? 48 22.469 20.812 1 83.12 46 LEU B C 1
ATOM 5119 O O . LEU B 1 46 ? 47.969 23.656 21.141 1 83.12 46 LEU B O 1
ATOM 5123 N N . LYS B 1 47 ? 48.281 21.531 21.562 1 83.06 47 LYS B N 1
ATOM 5124 C CA . LYS B 1 47 ? 48.531 21.812 22.969 1 83.06 47 LYS B CA 1
ATOM 5125 C C . LYS B 1 47 ? 49.781 22.656 23.141 1 83.06 47 LYS B C 1
ATOM 5127 O O . LYS B 1 47 ? 49.812 23.609 23.922 1 83.06 47 LYS B O 1
ATOM 5132 N N . ILE B 1 48 ? 50.75 22.391 22.406 1 82.5 48 ILE B N 1
ATOM 5133 C CA . ILE B 1 48 ? 52 23.125 22.453 1 82.5 48 ILE B CA 1
ATOM 5134 C C . ILE B 1 48 ? 51.781 24.531 21.875 1 82.5 48 ILE B C 1
ATOM 5136 O O . ILE B 1 48 ? 52.25 25.516 22.453 1 82.5 48 ILE B O 1
ATOM 5140 N N . LEU B 1 49 ? 50.969 24.562 20.828 1 81.56 49 LEU B N 1
ATOM 5141 C CA . LEU B 1 49 ? 50.75 25.844 20.156 1 81.56 49 LEU B CA 1
ATOM 5142 C C . LEU B 1 49 ? 49.875 26.766 21 1 81.56 49 LEU B C 1
ATOM 5144 O O . LEU B 1 49 ? 50.094 27.969 21.062 1 81.56 49 LEU B O 1
ATOM 5148 N N . VAL B 1 50 ? 49 26.094 21.672 1 83.81 50 VAL B N 1
ATOM 5149 C CA . VAL B 1 50 ? 48.125 26.859 22.562 1 83.81 50 VAL B CA 1
ATOM 5150 C C . VAL B 1 50 ? 48.938 27.391 23.75 1 83.81 50 VAL B C 1
ATOM 5152 O O . VAL B 1 50 ? 48.812 28.562 24.109 1 83.81 50 VAL B O 1
ATOM 5155 N N . GLU B 1 51 ? 49.781 26.641 24.25 1 80.88 51 GLU B N 1
ATOM 5156 C CA . GLU B 1 51 ? 50.656 27.062 25.344 1 80.88 51 GLU B CA 1
ATOM 5157 C C . GLU B 1 51 ? 51.594 28.188 24.906 1 80.88 51 GLU B C 1
ATOM 5159 O O . GLU B 1 51 ? 51.781 29.156 25.625 1 80.88 51 GLU B O 1
ATOM 5164 N N . ASN B 1 52 ? 52.125 28.062 23.766 1 80.75 52 ASN B N 1
ATOM 5165 C CA . ASN B 1 52 ? 53 29.094 23.219 1 80.75 52 ASN B CA 1
ATOM 5166 C C . ASN B 1 52 ? 52.25 30.391 22.953 1 80.75 52 ASN B C 1
ATOM 5168 O O . ASN B 1 52 ? 52.75 31.484 23.25 1 80.75 52 ASN B O 1
ATOM 5172 N N . PHE B 1 53 ? 51.125 30.234 22.453 1 79.81 53 PHE B N 1
ATOM 5173 C CA . PHE B 1 53 ? 50.281 31.391 22.156 1 79.81 53 PHE B CA 1
ATOM 5174 C C . PHE B 1 53 ? 49.875 32.094 23.438 1 79.81 53 PHE B C 1
ATOM 5176 O O . PHE B 1 53 ? 49.906 33.344 23.516 1 79.81 53 PHE B O 1
ATOM 5183 N N . GLN B 1 54 ? 49.562 31.328 24.406 1 80 54 GLN B N 1
ATOM 5184 C CA . GLN B 1 54 ? 49.188 31.891 25.703 1 80 54 GLN B CA 1
ATOM 5185 C C . GLN B 1 54 ? 50.375 32.531 26.406 1 80 54 GLN B C 1
ATOM 5187 O O . GLN B 1 54 ? 50.25 33.594 27.016 1 80 54 GLN B O 1
ATOM 5192 N N . GLN B 1 55 ? 51.438 32 26.25 1 75.44 55 GLN B N 1
ATOM 5193 C CA . GLN B 1 55 ? 52.656 32.594 26.812 1 75.44 55 GLN B CA 1
ATOM 5194 C C . GLN B 1 55 ? 53.062 33.844 26.078 1 75.44 55 GLN B C 1
ATOM 5196 O O . GLN B 1 55 ? 53.469 34.844 26.703 1 75.44 55 GLN B O 1
ATOM 5201 N N . ASP B 1 56 ? 52.906 33.812 24.828 1 71.19 56 ASP B N 1
ATOM 5202 C CA . ASP B 1 56 ? 53.219 35 24.031 1 71.19 56 ASP B CA 1
ATOM 5203 C C . ASP B 1 56 ? 52.219 36.125 24.312 1 71.19 56 ASP B C 1
ATOM 5205 O O . ASP B 1 56 ? 52.594 37.312 24.391 1 71.19 56 ASP B O 1
ATOM 5209 N N . ALA B 1 57 ? 51 35.75 24.469 1 65.94 57 ALA B N 1
ATOM 5210 C CA . ALA B 1 57 ? 49.969 36.719 24.797 1 65.94 57 ALA B CA 1
ATOM 5211 C C . ALA B 1 57 ? 50.188 37.312 26.188 1 65.94 57 ALA B C 1
ATOM 5213 O O . ALA B 1 57 ? 50 38.5 26.422 1 65.94 57 ALA B O 1
ATOM 5214 N N . GLN B 1 58 ? 50.531 36.5 27.078 1 63.22 58 GLN B N 1
ATOM 5215 C CA . GLN B 1 58 ? 50.906 36.969 28.422 1 63.22 58 GLN B CA 1
ATOM 5216 C C . GLN B 1 58 ? 52.188 37.812 28.391 1 63.22 58 GLN B C 1
ATOM 5218 O O . GLN B 1 58 ? 52.25 38.844 29.078 1 63.22 58 GLN B O 1
ATOM 5223 N N . ASN B 1 59 ? 53.031 37.438 27.578 1 59.25 59 ASN B N 1
ATOM 5224 C CA . ASN B 1 59 ? 54.25 38.219 27.438 1 59.25 59 ASN B CA 1
ATOM 5225 C C . ASN B 1 59 ? 53.969 39.531 26.734 1 59.25 59 ASN B C 1
ATOM 5227 O O . ASN B 1 59 ? 54.531 40.594 27.109 1 59.25 59 ASN B O 1
ATOM 5231 N N . GLN B 1 60 ? 53.062 39.438 25.781 1 54.94 60 GLN B N 1
ATOM 5232 C CA . GLN B 1 60 ? 52.688 40.688 25.125 1 54.94 60 GLN B CA 1
ATOM 5233 C C . GLN B 1 60 ? 51.875 41.562 26.047 1 54.94 60 GLN B C 1
ATOM 5235 O O . GLN B 1 60 ? 52.031 42.781 26.062 1 54.94 60 GLN B O 1
ATOM 5240 N N . TYR B 1 61 ? 50.938 41 26.734 1 50.44 61 TYR B N 1
ATOM 5241 C CA . TYR B 1 61 ? 50.25 41.75 27.766 1 50.44 61 TYR B CA 1
ATOM 5242 C C . TYR B 1 61 ? 51.25 42.312 28.781 1 50.44 61 TYR B C 1
ATOM 5244 O O . TYR B 1 61 ? 51.125 43.469 29.219 1 50.44 61 TYR B O 1
ATOM 5252 N N . GLN B 1 62 ? 52.188 41.531 29.156 1 48.31 62 GLN B N 1
ATOM 5253 C CA . GLN B 1 62 ? 53.219 42 30.047 1 48.31 62 GLN B CA 1
ATOM 5254 C C . GLN B 1 62 ? 54.062 43.094 29.375 1 48.31 62 GLN B C 1
ATOM 5256 O O . GLN B 1 62 ? 54.406 44.094 30 1 48.31 62 GLN B O 1
ATOM 5261 N N . LEU B 1 63 ? 54.281 42.938 28.156 1 48.84 63 LEU B N 1
ATOM 5262 C CA . LEU B 1 63 ? 55.031 43.969 27.422 1 48.84 63 LEU B CA 1
ATOM 5263 C C . LEU B 1 63 ? 54.156 45.188 27.219 1 48.84 63 LEU B C 1
ATOM 5265 O O . LEU B 1 63 ? 54.625 46.312 27.359 1 48.84 63 LEU B O 1
ATOM 5269 N N . ASP B 1 64 ? 52.938 44.906 26.859 1 48 64 ASP B N 1
ATOM 5270 C CA . ASP B 1 64 ? 52 46.062 26.75 1 48 64 ASP B CA 1
ATOM 5271 C C . ASP B 1 64 ? 51.781 46.719 28.094 1 48 64 ASP B C 1
ATOM 5273 O O . ASP B 1 64 ? 51.688 47.938 28.203 1 48 64 ASP B O 1
ATOM 5277 N N . TYR B 1 65 ? 51.688 45.906 29.125 1 45.41 65 TYR B N 1
ATOM 5278 C CA . TYR B 1 65 ? 51.625 46.438 30.484 1 45.41 65 TYR B CA 1
ATOM 5279 C C . TYR B 1 65 ? 52.906 47.219 30.812 1 45.41 65 TYR B C 1
ATOM 5281 O O . TYR B 1 65 ? 52.812 48.312 31.359 1 45.41 65 TYR B O 1
ATOM 5289 N N . ILE B 1 66 ? 53.969 46.75 30.422 1 47.59 66 ILE B N 1
ATOM 5290 C CA . ILE B 1 66 ? 55.219 47.438 30.625 1 47.59 66 ILE B CA 1
ATOM 5291 C C . ILE B 1 66 ? 55.25 48.719 29.781 1 47.59 66 ILE B C 1
ATOM 5293 O O . ILE B 1 66 ? 55.656 49.781 30.266 1 47.59 66 ILE B O 1
ATOM 5297 N N . ARG B 1 67 ? 54.781 48.562 28.578 1 45.88 67 ARG B N 1
ATOM 5298 C CA . ARG B 1 67 ? 54.719 49.719 27.719 1 45.88 67 ARG B CA 1
ATOM 5299 C C . ARG B 1 67 ? 53.75 50.781 28.266 1 45.88 67 ARG B C 1
ATOM 5301 O O . ARG B 1 67 ? 54.062 51.969 28.297 1 45.88 67 ARG B O 1
ATOM 5308 N N . VAL B 1 68 ? 52.562 50.219 28.641 1 43.5 68 VAL B N 1
ATOM 5309 C CA . VAL B 1 68 ? 51.625 51.156 29.266 1 43.5 68 VAL B CA 1
ATOM 5310 C C . VAL B 1 68 ? 52.219 51.688 30.562 1 43.5 68 VAL B C 1
ATOM 5312 O O . VAL B 1 68 ? 52.156 52.906 30.828 1 43.5 68 VAL B O 1
ATOM 5315 N N . GLN B 1 69 ? 52.812 50.781 31.266 1 43.75 69 GLN B N 1
ATOM 5316 C CA . GLN B 1 69 ? 53.438 51.25 32.5 1 43.75 69 GLN B CA 1
ATOM 5317 C C . GLN B 1 69 ? 54.562 52.219 32.156 1 43.75 69 GLN B C 1
ATOM 5319 O O . GLN B 1 69 ? 54.75 53.25 32.844 1 43.75 69 GLN B O 1
ATOM 5324 N N . GLN B 1 70 ? 55.312 51.875 31.172 1 43.34 70 GLN B N 1
ATOM 5325 C CA . GLN B 1 70 ? 56.406 52.781 30.797 1 43.34 70 GLN B CA 1
ATOM 5326 C C . GLN B 1 70 ? 55.844 54.094 30.25 1 43.34 70 GLN B C 1
ATOM 5328 O O . GLN B 1 70 ? 56.375 55.188 30.531 1 43.34 70 GLN B O 1
ATOM 5333 N N . GLN B 1 71 ? 54.812 53.938 29.344 1 41.22 71 GLN B N 1
ATOM 5334 C CA . GLN B 1 71 ? 54.188 55.156 28.875 1 41.22 71 GLN B CA 1
ATOM 5335 C C . GLN B 1 71 ? 53.562 55.938 30.047 1 41.22 71 GLN B C 1
ATOM 5337 O O . GLN B 1 71 ? 53.594 57.156 30.078 1 41.22 71 GLN B O 1
ATOM 5342 N N . LEU B 1 72 ? 52.781 55.062 30.891 1 36.44 72 LEU B N 1
ATOM 5343 C CA . LEU B 1 72 ? 52.281 55.719 32.094 1 36.44 72 LEU B CA 1
ATOM 5344 C C . LEU B 1 72 ? 53.406 56.25 32.938 1 36.44 72 LEU B C 1
ATOM 5346 O O . LEU B 1 72 ? 53.281 57.312 33.562 1 36.44 72 LEU B O 1
ATOM 5350 N N . SER B 1 73 ? 54.438 55.5 33 1 35.16 73 SER B N 1
ATOM 5351 C CA . SER B 1 73 ? 55.562 55.969 33.781 1 35.16 73 SER B CA 1
ATOM 5352 C C . SER B 1 73 ? 56.094 57.281 33.188 1 35.16 73 SER B C 1
ATOM 5354 O O . SER B 1 73 ? 56.719 58.094 33.906 1 35.16 73 SER B O 1
ATOM 5356 N N . ASN B 1 74 ? 56.25 57.438 31.875 1 37.06 74 ASN B N 1
ATOM 5357 C CA . ASN B 1 74 ? 56.688 58.719 31.375 1 37.06 74 ASN B CA 1
ATOM 5358 C C . ASN B 1 74 ? 55.688 59.812 31.688 1 37.06 74 ASN B C 1
ATOM 5360 O O . ASN B 1 74 ? 55.906 60.969 31.312 1 37.06 74 ASN B O 1
ATOM 5364 N N . LEU B 1 75 ? 54.281 59.5 31.656 1 28.34 75 LEU B N 1
ATOM 5365 C CA . LEU B 1 75 ? 53.406 60.594 32.094 1 28.34 75 LEU B CA 1
ATOM 5366 C C . LEU B 1 75 ? 53.625 60.844 33.594 1 28.34 75 LEU B C 1
ATOM 5368 O O . LEU B 1 75 ? 53.594 59.938 34.406 1 28.34 75 LEU B O 1
ATOM 5372 N N . ASN B 1 76 ? 54.344 61.938 34.062 1 28.61 76 ASN B N 1
ATOM 5373 C CA . ASN B 1 76 ? 54.812 62.5 35.344 1 28.61 76 ASN B CA 1
ATOM 5374 C C . ASN B 1 76 ? 53.688 62.469 36.375 1 28.61 76 ASN B C 1
ATOM 5376 O O . ASN B 1 76 ? 53.656 63.312 37.281 1 28.61 76 ASN B O 1
ATOM 5380 N N . LEU B 1 77 ? 52.406 61.969 36.094 1 24.66 77 LEU B N 1
ATOM 5381 C CA . LEU B 1 77 ? 51.375 62.281 37.062 1 24.66 77 LEU B CA 1
ATOM 5382 C C . LEU B 1 77 ? 51.656 61.625 38.406 1 24.66 77 LEU B C 1
ATOM 5384 O O . LEU B 1 77 ? 52.344 60.594 38.469 1 24.66 77 LEU B O 1
ATOM 5388 N N . GLY B 1 78 ? 51.406 62.344 39.688 1 23.48 78 GLY B N 1
ATOM 5389 C CA . GLY B 1 78 ? 51.656 62.062 41.094 1 23.48 78 GLY B CA 1
ATOM 5390 C C . GLY B 1 78 ? 51.156 60.719 41.531 1 23.48 78 GLY B C 1
ATOM 5391 O O . GLY B 1 78 ? 50.438 60.031 40.781 1 23.48 78 GLY B O 1
ATOM 5392 N N . PRO B 1 79 ? 51.219 60.25 43 1 22.69 79 PRO B N 1
ATOM 5393 C CA . PRO B 1 79 ? 51.281 58.938 43.656 1 22.69 79 PRO B CA 1
ATOM 5394 C C . PRO B 1 79 ? 49.906 58.25 43.688 1 22.69 79 PRO B C 1
ATOM 5396 O O . PRO B 1 79 ? 48.938 58.812 44.219 1 22.69 79 PRO B O 1
ATOM 5399 N N . VAL B 1 80 ? 49.344 57.75 42.75 1 21.81 80 VAL B N 1
ATOM 5400 C CA . VAL B 1 80 ? 48 57.156 42.781 1 21.81 80 VAL B CA 1
ATOM 5401 C C . VAL B 1 80 ? 47.969 56.031 43.812 1 21.81 80 VAL B C 1
ATOM 5403 O O . VAL B 1 80 ? 48.75 55.062 43.719 1 21.81 80 VAL B O 1
ATOM 5406 N N . GLN B 1 81 ? 47.25 56.375 45.031 1 20.94 81 GLN B N 1
ATOM 5407 C CA . GLN B 1 81 ? 47.156 55.562 46.25 1 20.94 81 GLN B CA 1
ATOM 5408 C C . GLN B 1 81 ? 46.531 54.188 45.938 1 20.94 81 GLN B C 1
ATOM 5410 O O . GLN B 1 81 ? 45.688 54.062 45.031 1 20.94 81 GLN B O 1
ATOM 5415 N N . SER B 1 82 ? 47.031 53.156 46.594 1 20.17 82 SER B N 1
ATOM 5416 C CA . SER B 1 82 ? 46.938 51.688 46.625 1 20.17 82 SER B CA 1
ATOM 5417 C C . SER B 1 82 ? 45.625 51.25 47.281 1 20.17 82 SER B C 1
ATOM 5419 O O . SER B 1 82 ? 45.375 51.562 48.438 1 20.17 82 SER B O 1
ATOM 5421 N N . TYR B 1 83 ? 44.438 51.344 46.562 1 19.08 83 TYR B N 1
ATOM 5422 C CA . TYR B 1 83 ? 43.156 50.906 47.125 1 19.08 83 TYR B CA 1
ATOM 5423 C C . TYR B 1 83 ? 43.219 49.469 47.625 1 19.08 83 TYR B C 1
ATOM 5425 O O . TYR B 1 83 ? 43.25 48.531 46.844 1 19.08 83 TYR B O 1
ATOM 5433 N N . SER B 1 84 ? 43.75 49.375 48.844 1 17.69 84 SER B N 1
ATOM 5434 C CA . SER B 1 84 ? 43.875 48.062 49.469 1 17.69 84 SER B CA 1
ATOM 5435 C C . SER B 1 84 ? 42.531 47.531 49.969 1 17.69 84 SER B C 1
ATOM 5437 O O . SER B 1 84 ? 42.312 46.344 50.062 1 17.69 84 SER B O 1
ATOM 5439 N N . GLU B 1 85 ? 41.5 48.406 50.531 1 18.81 85 GLU B N 1
ATOM 5440 C CA . GLU B 1 85 ? 40.875 47.938 51.781 1 18.81 85 GLU B CA 1
ATOM 5441 C C . GLU B 1 85 ? 39.812 46.906 51.531 1 18.81 85 GLU B C 1
ATOM 5443 O O . GLU B 1 85 ? 38.656 47.25 51.281 1 18.81 85 GLU B O 1
ATOM 5448 N N . TYR B 1 86 ? 39.75 46 50.844 1 17.3 86 TYR B N 1
ATOM 5449 C CA . TYR B 1 86 ? 38.5 45.281 50.75 1 17.3 86 TYR B CA 1
ATOM 5450 C C . TYR B 1 86 ? 38.188 44.594 52.094 1 17.3 86 TYR B C 1
ATOM 5452 O O . TYR B 1 86 ? 37.312 43.719 52.156 1 17.3 86 TYR B O 1
ATOM 5460 N N . ASP B 1 87 ? 38.781 45.094 53.312 1 16.33 87 ASP B N 1
ATOM 5461 C CA . ASP B 1 87 ? 38.656 44.031 54.312 1 16.33 87 ASP B CA 1
ATOM 5462 C C . ASP B 1 87 ? 37.25 43.969 54.875 1 16.33 87 ASP B C 1
ATOM 5464 O O . ASP B 1 87 ? 36.438 44.875 54.656 1 16.33 87 ASP B O 1
ATOM 5468 N N . ASN B 1 88 ? 37.094 43.844 56.375 1 16.89 88 ASN B N 1
ATOM 5469 C CA . ASN B 1 88 ? 36.5 43 57.406 1 16.89 88 ASN B CA 1
ATOM 5470 C C . ASN B 1 88 ? 35.312 43.688 58.062 1 16.89 88 ASN B C 1
ATOM 5472 O O . ASN B 1 88 ? 34.844 43.25 59.125 1 16.89 88 ASN B O 1
ATOM 5476 N N . TYR B 1 89 ? 34.125 44.094 57.688 1 16.36 89 TYR B N 1
ATOM 5477 C CA . TYR B 1 89 ? 33.625 45.375 58.156 1 16.36 89 TYR B CA 1
ATOM 5478 C C . TYR B 1 89 ? 32.938 45.25 59.5 1 16.36 89 TYR B C 1
ATOM 5480 O O . TYR B 1 89 ? 31.719 45.281 59.562 1 16.36 89 TYR B O 1
ATOM 5488 N N . VAL B 1 90 ? 33.156 44.625 60.594 1 16.45 90 VAL B N 1
ATOM 5489 C CA . VAL B 1 90 ? 32.094 44.094 61.469 1 16.45 90 VAL B CA 1
ATOM 5490 C C . VAL B 1 90 ? 31.859 45.062 62.625 1 16.45 90 VAL B C 1
ATOM 5492 O O . VAL B 1 90 ? 30.875 44.938 63.344 1 16.45 90 VAL B O 1
ATOM 5495 N N . THR B 1 91 ? 32.438 46.188 62.875 1 14.66 91 THR B N 1
ATOM 5496 C CA . THR B 1 91 ? 32.625 46.281 64.312 1 14.66 91 THR B CA 1
ATOM 5497 C C . THR B 1 91 ? 31.328 46.75 65 1 14.66 91 THR B C 1
ATOM 5499 O O . THR B 1 91 ? 30.469 47.344 64.312 1 14.66 91 THR B O 1
ATOM 5502 N N . LYS B 1 92 ? 31.594 47.312 66.312 1 15.81 92 LYS B N 1
ATOM 5503 C CA . LYS B 1 92 ? 31.156 47.25 67.75 1 15.81 92 LYS B CA 1
ATOM 5504 C C . LYS B 1 92 ? 30.188 48.375 68.062 1 15.81 92 LYS B C 1
ATOM 5506 O O . LYS B 1 92 ? 29.172 48.125 68.688 1 15.81 92 LYS B O 1
ATOM 5511 N N . PRO B 1 93 ? 30.547 49.812 67.938 1 14.09 93 PRO B N 1
ATOM 5512 C CA . PRO B 1 93 ? 30.609 50.375 69.25 1 14.09 93 PRO B CA 1
ATOM 5513 C C . PRO B 1 93 ? 29.25 50.906 69.75 1 14.09 93 PRO B C 1
ATOM 5515 O O . PRO B 1 93 ? 28.328 51.031 68.938 1 14.09 93 PRO B O 1
ATOM 5518 N N . THR B 1 94 ? 29.375 52.094 70.375 1 14.55 94 THR B N 1
ATOM 5519 C CA . THR B 1 94 ? 29.297 52.625 71.75 1 14.55 94 THR B CA 1
ATOM 5520 C C . THR B 1 94 ? 28.016 53.406 72 1 14.55 94 THR B C 1
ATOM 5522 O O . THR B 1 94 ? 27.344 53.812 71 1 14.55 94 THR B O 1
ATOM 5525 N N . ASN B 1 95 ? 28.141 54.594 72.625 1 14.77 95 ASN B N 1
ATOM 5526 C CA . ASN B 1 95 ? 27.781 55.094 73.938 1 14.77 95 ASN B CA 1
ATOM 5527 C C . ASN B 1 95 ? 26.594 56.062 73.875 1 14.77 95 ASN B C 1
ATOM 5529 O O . ASN B 1 95 ? 26.188 56.469 72.812 1 14.77 95 ASN B O 1
ATOM 5533 N N . GLN B 1 96 ? 26.844 57.312 74.312 1 14.66 96 GLN B N 1
ATOM 5534 C CA . GLN B 1 96 ? 26.484 58 75.562 1 14.66 96 GLN B CA 1
ATOM 5535 C C . GLN B 1 96 ? 25.328 58.969 75.312 1 14.66 96 GLN B C 1
ATOM 5537 O O . GLN B 1 96 ? 24.875 59.156 74.188 1 14.66 96 GLN B O 1
ATOM 5542 N N . ASP B 1 97 ? 25.578 60.281 75.5 1 14.69 97 ASP B N 1
ATOM 5543 C CA . ASP B 1 97 ? 25.203 61.156 76.625 1 14.69 97 ASP B CA 1
ATOM 5544 C C . ASP B 1 97 ? 24.016 62.031 76.25 1 14.69 97 ASP B C 1
ATOM 5546 O O . ASP B 1 97 ? 23.672 62.156 75.062 1 14.69 97 ASP B O 1
ATOM 5550 N N . ASN B 1 98 ? 24.094 63.375 76.625 1 15.05 98 ASN B N 1
ATOM 5551 C CA . ASN B 1 98 ? 23.484 64.188 77.688 1 15.05 98 ASN B CA 1
ATOM 5552 C C . ASN B 1 98 ? 22.484 65.188 77.062 1 15.05 98 ASN B C 1
ATOM 5554 O O . ASN B 1 98 ? 21.344 65.25 77.5 1 15.05 98 ASN B O 1
ATOM 5558 N N . ILE B 1 99 ? 22.953 66.375 76.562 1 14.86 99 ILE B N 1
ATOM 5559 C CA . ILE B 1 99 ? 22.766 67.625 77.25 1 14.86 99 ILE B CA 1
ATOM 5560 C C . ILE B 1 99 ? 21.484 68.312 76.75 1 14.86 99 ILE B C 1
ATOM 5562 O O . ILE B 1 99 ? 20.984 68 75.688 1 14.86 99 ILE B O 1
ATOM 5566 N N . SER B 1 100 ? 21.453 69.688 76.688 1 15.12 100 SER B N 1
ATOM 5567 C CA . SER B 1 100 ? 20.891 70.75 77.5 1 15.12 100 SER B CA 1
ATOM 5568 C C . SER B 1 100 ? 19.766 71.438 76.75 1 15.12 100 SER B C 1
ATOM 5570 O O . SER B 1 100 ? 19.562 71.188 75.562 1 15.12 100 SER B O 1
ATOM 5572 N N . GLN B 1 101 ? 19.859 72.812 76.5 1 15.01 101 GLN B N 1
ATOM 5573 C CA . GLN B 1 101 ? 19.203 74 77.125 1 15.01 101 GLN B CA 1
ATOM 5574 C C . GLN B 1 101 ? 18.125 74.562 76.188 1 15.01 101 GLN B C 1
ATOM 5576 O O . GLN B 1 101 ? 16.938 74.5 76.5 1 15.01 101 GLN B O 1
ATOM 5581 N N . GLN B 1 102 ? 18.312 75.812 75.625 1 15.14 102 GLN B N 1
ATOM 5582 C CA . GLN B 1 102 ? 17.688 77.125 76 1 15.14 102 GLN B CA 1
ATOM 5583 C C . GLN B 1 102 ? 16.578 77.5 75.062 1 15.14 102 GLN B C 1
ATOM 5585 O O . GLN B 1 102 ? 16.453 76.938 74 1 15.14 102 GLN B O 1
ATOM 5590 N N . ASN B 1 103 ? 16.516 78.812 74.562 1 15.82 103 ASN B N 1
ATOM 5591 C CA . ASN B 1 103 ? 15.734 80 74.812 1 15.82 103 ASN B CA 1
ATOM 5592 C C . ASN B 1 103 ? 14.734 80.25 73.688 1 15.82 103 ASN B C 1
ATOM 5594 O O . ASN B 1 103 ? 14.789 79.625 72.625 1 15.82 103 ASN B O 1
ATOM 5598 N N . ASN B 1 104 ? 14.578 81.562 73.25 1 16.72 104 ASN B N 1
ATOM 5599 C CA . ASN B 1 104 ? 13.625 82.688 73.312 1 16.72 104 ASN B CA 1
ATOM 5600 C C . ASN B 1 104 ? 13.016 83 72 1 16.72 104 ASN B C 1
ATOM 5602 O O . ASN B 1 104 ? 12.438 84.062 71.812 1 16.72 104 ASN B O 1
ATOM 5606 N N . GLN B 1 105 ? 12.758 82.188 71.062 1 15.15 105 GLN B N 1
ATOM 5607 C CA . GLN B 1 105 ? 12.789 82.75 69.688 1 15.15 105 GLN B CA 1
ATOM 5608 C C . GLN B 1 105 ? 11.484 83.5 69.375 1 15.15 105 GLN B C 1
ATOM 5610 O O . GLN B 1 105 ? 10.414 82.875 69.312 1 15.15 105 GLN B O 1
ATOM 5615 N N . GLN B 1 106 ? 11.562 84.688 69.5 1 17.05 106 GLN B N 1
ATOM 5616 C CA . GLN B 1 106 ? 10.461 85.625 69.438 1 17.05 106 GLN B CA 1
ATOM 5617 C C . GLN B 1 106 ? 9.867 85.625 68 1 17.05 106 GLN B C 1
ATOM 5619 O O . GLN B 1 106 ? 10.539 85.312 67.062 1 17.05 106 GLN B O 1
ATOM 5624 N N . ALA B 1 107 ? 8.555 86.25 67.812 1 17.64 107 ALA B N 1
ATOM 5625 C CA . ALA B 1 107 ? 7.266 86.188 67.125 1 17.64 107 ALA B CA 1
ATOM 5626 C C . ALA B 1 107 ? 7.316 87 65.875 1 17.64 107 ALA B C 1
ATOM 5628 O O . ALA B 1 107 ? 6.352 87.062 65.062 1 17.64 107 ALA B O 1
ATOM 5629 N N . GLN B 1 108 ? 8.414 87.625 65.438 1 15.26 108 GLN B N 1
ATOM 5630 C CA . GLN B 1 108 ? 7.895 88.875 64.938 1 15.26 108 GLN B CA 1
ATOM 5631 C C . GLN B 1 108 ? 7.105 88.688 63.656 1 15.26 108 GLN B C 1
ATOM 5633 O O . GLN B 1 108 ? 5.973 89.125 63.531 1 15.26 108 GLN B O 1
ATOM 5638 N N . THR B 1 109 ? 7.641 88.625 62.406 1 15.93 109 THR B N 1
ATOM 5639 C CA . THR B 1 109 ? 7.383 89.812 61.625 1 15.93 109 THR B CA 1
ATOM 5640 C C . THR B 1 109 ? 6.188 89.625 60.688 1 15.93 109 THR B C 1
ATOM 5642 O O . THR B 1 109 ? 5.281 90.438 60.656 1 15.93 109 THR B O 1
ATOM 5645 N N . PRO B 1 110 ? 6.184 89.062 59.281 1 17.94 110 PRO B N 1
ATOM 5646 C CA . PRO B 1 110 ? 5.898 90 58.156 1 17.94 110 PRO B CA 1
ATOM 5647 C C . PRO B 1 110 ? 4.461 89.875 57.656 1 17.94 110 PRO B C 1
ATOM 5649 O O . PRO B 1 110 ? 3.818 88.812 57.844 1 17.94 110 PRO B O 1
ATOM 5652 N N . THR B 1 111 ? 3.791 90.938 56.875 1 17.83 111 THR B N 1
ATOM 5653 C CA . THR B 1 111 ? 2.596 91.688 56.531 1 17.83 111 THR B CA 1
ATOM 5654 C C . THR B 1 111 ? 1.862 91.125 55.344 1 17.83 111 THR B C 1
ATOM 5656 O O . THR B 1 111 ? 0.633 91 55.344 1 17.83 111 THR B O 1
ATOM 5659 N N . ASN B 1 112 ? 2.303 90.875 54.031 1 19.56 112 ASN B N 1
ATOM 5660 C CA . ASN B 1 112 ? 1.615 91.5 52.875 1 19.56 112 ASN B CA 1
ATOM 5661 C C . ASN B 1 112 ? 0.619 90.5 52.25 1 19.56 112 ASN B C 1
ATOM 5663 O O . ASN B 1 112 ? 1.007 89.5 51.75 1 19.56 112 ASN B O 1
ATOM 5667 N N . ALA B 1 113 ? -0.729 90.5 52.469 1 20.61 113 ALA B N 1
ATOM 5668 C CA . ALA B 1 113 ? -1.791 89.562 52.156 1 20.61 113 ALA B CA 1
ATOM 5669 C C . ALA B 1 113 ? -2.305 89.75 50.719 1 20.61 113 ALA B C 1
ATOM 5671 O O . ALA B 1 113 ? -3.057 90.688 50.469 1 20.61 113 ALA B O 1
ATOM 5672 N N . GLN B 1 114 ? -1.462 89.5 49.75 1 20.23 114 GLN B N 1
ATOM 5673 C CA . GLN B 1 114 ? -2.041 89.812 48.469 1 20.23 114 GLN B CA 1
ATOM 5674 C C . GLN B 1 114 ? -3.225 88.938 48.156 1 20.23 114 GLN B C 1
ATOM 5676 O O . GLN B 1 114 ? -3.23 87.75 48.531 1 20.23 114 GLN B O 1
ATOM 5681 N N . HIS B 1 115 ? -4.402 89.375 47.562 1 19.66 115 HIS B N 1
ATOM 5682 C CA . HIS B 1 115 ? -5.809 89.062 47.281 1 19.66 115 HIS B CA 1
ATOM 5683 C C . HIS B 1 115 ? -5.957 88.062 46.125 1 19.66 115 HIS B C 1
ATOM 5685 O O . HIS B 1 115 ? -7.055 87.938 45.562 1 19.66 115 HIS B O 1
ATOM 5691 N N . GLN B 1 116 ? -5.25 87 45.875 1 18.08 116 GLN B N 1
ATOM 5692 C CA . GLN B 1 116 ? -5.375 86.438 44.562 1 18.08 116 GLN B CA 1
ATOM 5693 C C . GLN B 1 116 ? -6.758 85.812 44.344 1 18.08 116 GLN B C 1
ATOM 5695 O O . GLN B 1 116 ? -7.305 85.188 45.25 1 18.08 116 GLN B O 1
ATOM 5700 N N . LYS B 1 117 ? -7.523 86.125 43.219 1 24.67 117 LYS B N 1
ATOM 5701 C CA . LYS B 1 117 ? -8.82 85.75 42.656 1 24.67 117 LYS B CA 1
ATOM 5702 C C . LYS B 1 117 ? -8.93 84.25 42.375 1 24.67 117 LYS B C 1
ATOM 5704 O O . LYS B 1 117 ? -8.039 83.688 41.781 1 24.67 117 LYS B O 1
ATOM 5709 N N . GLU B 1 118 ? -9.766 83.438 43.031 1 19.77 118 GLU B N 1
ATOM 5710 C CA . GLU B 1 118 ? -10.109 82.062 43.062 1 19.77 118 GLU B CA 1
ATOM 5711 C C . GLU B 1 118 ? -10.648 81.562 41.719 1 19.77 118 GLU B C 1
ATOM 5713 O O . GLU B 1 118 ? -11.672 82.062 41.25 1 19.77 118 GLU B O 1
ATOM 5718 N N . GLU B 1 119 ? -9.852 81.312 40.625 1 24.3 119 GLU B N 1
ATOM 5719 C CA . GLU B 1 119 ? -10.312 80.75 39.375 1 24.3 119 GLU B CA 1
ATOM 5720 C C . GLU B 1 119 ? -11.141 79.438 39.656 1 24.3 119 GLU B C 1
ATOM 5722 O O . GLU B 1 119 ? -10.75 78.625 40.469 1 24.3 119 GLU B O 1
ATOM 5727 N N . GLU B 1 120 ? -12.484 79.375 39.375 1 25.47 120 GLU B N 1
ATOM 5728 C CA . GLU B 1 120 ? -13.516 78.312 39.469 1 25.47 120 GLU B CA 1
ATOM 5729 C C . GLU B 1 120 ? -13.109 77.062 38.688 1 25.47 120 GLU B C 1
ATOM 5731 O O . GLU B 1 120 ? -12.93 77.125 37.469 1 25.47 120 GLU B O 1
ATOM 5736 N N . ILE B 1 121 ? -12.359 76.125 39.094 1 29.31 121 ILE B N 1
ATOM 5737 C CA . ILE B 1 121 ? -11.992 74.812 38.562 1 29.31 121 ILE B CA 1
ATOM 5738 C C . ILE B 1 121 ? -13.258 74.062 38.219 1 29.31 121 ILE B C 1
ATOM 5740 O O . ILE B 1 121 ? -14.016 73.688 39.125 1 29.31 121 ILE B O 1
ATOM 5744 N N . LYS B 1 122 ? -13.938 74.25 37.094 1 34.28 122 LYS B N 1
ATOM 5745 C CA . LYS B 1 122 ? -14.977 73.438 36.5 1 34.28 122 LYS B CA 1
ATOM 5746 C C . LYS B 1 122 ? -14.609 71.938 36.562 1 34.28 122 LYS B C 1
ATOM 5748 O O . LYS B 1 122 ? -13.594 71.562 36 1 34.28 122 LYS B O 1
ATOM 5753 N N . HIS B 1 123 ? -15.039 71.188 37.531 1 30.67 123 HIS B N 1
ATOM 5754 C CA . HIS B 1 123 ? -14.945 69.75 37.875 1 30.67 123 HIS B CA 1
ATOM 5755 C C . HIS B 1 123 ? -15.539 68.938 36.75 1 30.67 123 HIS B C 1
ATOM 5757 O O . HIS B 1 123 ? -16.766 68.812 36.656 1 30.67 123 HIS B O 1
ATOM 5763 N N . VAL B 1 124 ? -15.141 68.938 35.5 1 32.47 124 VAL B N 1
ATOM 5764 C CA . VAL B 1 124 ? -15.594 67.938 34.531 1 32.47 124 VAL B CA 1
ATOM 5765 C C . VAL B 1 124 ? -15.336 66.5 35.062 1 32.47 124 VAL B C 1
ATOM 5767 O O . VAL B 1 124 ? -14.188 66.125 35.25 1 32.47 124 VAL B O 1
ATOM 5770 N N . VAL B 1 125 ? -16.172 65.938 35.844 1 35.12 125 VAL B N 1
ATOM 5771 C CA . VAL B 1 125 ? -16.125 64.5 36.219 1 35.12 125 VAL B CA 1
ATOM 5772 C C . VAL B 1 125 ? -16.094 63.656 34.969 1 35.12 125 VAL B C 1
ATOM 5774 O O . VAL B 1 125 ? -16.969 63.75 34.094 1 35.12 125 VAL B O 1
ATOM 5777 N N . PRO B 1 126 ? -15.039 63.219 34.438 1 35.66 126 PRO B N 1
ATOM 5778 C CA . PRO B 1 126 ? -15.086 62.25 33.344 1 35.66 126 PRO B CA 1
ATOM 5779 C C . PRO B 1 126 ? -16.016 61.094 33.625 1 35.66 126 PRO B C 1
ATOM 5781 O O . PRO B 1 126 ? -15.992 60.531 34.75 1 35.66 126 PRO B O 1
ATOM 5784 N N . LYS B 1 127 ? -17.203 61.031 33.219 1 39.81 127 LYS B N 1
ATOM 5785 C CA . LYS B 1 127 ? -18.141 59.906 33.25 1 39.81 127 LYS B CA 1
ATOM 5786 C C . LYS B 1 127 ? -17.453 58.625 32.875 1 39.81 127 LYS B C 1
ATOM 5788 O O . LYS B 1 127 ? -17.328 58.312 31.672 1 39.81 127 LYS B O 1
ATOM 5793 N N . HIS B 1 128 ? -16.469 58.125 33.5 1 39.84 128 HIS B N 1
ATOM 5794 C CA . HIS B 1 128 ? -15.734 56.906 33.188 1 39.84 128 HIS B CA 1
ATOM 5795 C C . HIS B 1 128 ? -16.594 55.656 33.438 1 39.84 128 HIS B C 1
ATOM 5797 O O . HIS B 1 128 ? -16.062 54.562 33.625 1 39.84 128 HIS B O 1
ATOM 5803 N N . GLU B 1 129 ? -17.828 55.719 33.844 1 42.91 129 GLU B N 1
ATOM 5804 C CA . GLU B 1 129 ? -18.25 54.344 34.062 1 42.91 129 GLU B CA 1
ATOM 5805 C C . GLU B 1 129 ? -18.016 53.5 32.812 1 42.91 129 GLU B C 1
ATOM 5807 O O . GLU B 1 129 ? -18.797 53.531 31.859 1 42.91 129 GLU B O 1
ATOM 5812 N N . ALA B 1 130 ? -16.891 53.188 32.281 1 48.94 130 ALA B N 1
ATOM 5813 C CA . ALA B 1 130 ? -16.484 52.438 31.094 1 48.94 130 ALA B CA 1
ATOM 5814 C C . ALA B 1 130 ? -17.078 51.031 31.094 1 48.94 130 ALA B C 1
ATOM 5816 O O . ALA B 1 130 ? -16.844 50.25 32.031 1 48.94 130 ALA B O 1
ATOM 5817 N N . ASP B 1 131 ? -18.281 50.875 30.703 1 58.34 131 ASP B N 1
ATOM 5818 C CA . ASP B 1 131 ? -18.969 49.625 30.375 1 58.34 131 ASP B CA 1
ATOM 5819 C C . ASP B 1 131 ? -18.078 48.719 29.516 1 58.34 131 ASP B C 1
ATOM 5821 O O . ASP B 1 131 ? -17.672 49.094 28.422 1 58.34 131 ASP B O 1
ATOM 5825 N N . ASP B 1 132 ? -17.516 47.625 30.188 1 69.69 132 ASP B N 1
ATOM 5826 C CA . ASP B 1 132 ? -16.609 46.656 29.578 1 69.69 132 ASP B CA 1
ATOM 5827 C C . ASP B 1 132 ? -17.312 45.875 28.469 1 69.69 132 ASP B C 1
ATOM 5829 O O . ASP B 1 132 ? -16.672 45.156 27.734 1 69.69 132 ASP B O 1
ATOM 5833 N N . SER B 1 133 ? -18.609 46.125 28.375 1 75.31 133 SER B N 1
ATOM 5834 C CA . SER B 1 133 ? -19.344 45.281 27.438 1 75.31 133 SER B CA 1
ATOM 5835 C C . SER B 1 133 ? -19.125 45.75 26 1 75.31 133 SER B C 1
ATOM 5837 O O . SER B 1 133 ? -19.203 44.938 25.062 1 75.31 133 SER B O 1
ATOM 5839 N N . ASN B 1 134 ? -18.828 46.938 25.766 1 86.75 134 ASN B N 1
ATOM 5840 C CA . ASN B 1 134 ? -18.531 47.438 24.422 1 86.75 134 ASN B CA 1
ATOM 5841 C C . ASN B 1 134 ? -17.516 48.562 24.484 1 86.75 134 ASN B C 1
ATOM 5843 O O . ASN B 1 134 ? -17.828 49.719 24.141 1 86.75 134 ASN B O 1
ATOM 5847 N N . TYR B 1 135 ? -16.359 48.219 24.828 1 93.56 135 TYR B N 1
ATOM 5848 C CA . TYR B 1 135 ? -15.258 49.156 24.969 1 93.56 135 TYR B CA 1
ATOM 5849 C C . TYR B 1 135 ? -14.547 49.375 23.625 1 93.56 135 TYR B C 1
ATOM 5851 O O . TYR B 1 135 ? -14.242 48.406 22.922 1 93.56 135 TYR B O 1
ATOM 5859 N N . LYS B 1 136 ? -14.352 50.625 23.172 1 94.69 136 LYS B N 1
ATOM 5860 C CA . LYS B 1 136 ? -13.617 50.969 21.953 1 94.69 136 LYS B CA 1
ATOM 5861 C C . LYS B 1 136 ? -12.781 52.219 22.156 1 94.69 136 LYS B C 1
ATOM 5863 O O . LYS B 1 136 ? -13.297 53.25 22.578 1 94.69 136 LYS B O 1
ATOM 5868 N N . LYS B 1 137 ? -11.562 52.031 21.969 1 95.88 137 LYS B N 1
ATOM 5869 C CA . LYS B 1 137 ? -10.625 53.125 22.094 1 95.88 137 LYS B CA 1
ATOM 5870 C C . LYS B 1 137 ? -9.492 53 21.078 1 95.88 137 LYS B C 1
ATOM 5872 O O . LYS B 1 137 ? -9 51.906 20.812 1 95.88 137 LYS B O 1
ATOM 5877 N N . THR B 1 138 ? -9.18 54.125 20.453 1 96.06 138 THR B N 1
ATOM 5878 C CA . THR B 1 138 ? -8.055 54.156 19.516 1 96.06 138 THR B CA 1
ATOM 5879 C C . THR B 1 138 ? -6.867 54.875 20.125 1 96.06 138 THR B C 1
ATOM 5881 O O . THR B 1 138 ? -7.008 56 20.625 1 96.06 138 THR B O 1
ATOM 5884 N N . ILE B 1 139 ? -5.766 54.25 20.125 1 96.44 139 ILE B N 1
ATOM 5885 C CA . ILE B 1 139 ? -4.547 54.844 20.672 1 96.44 139 ILE B CA 1
ATOM 5886 C C . ILE B 1 139 ? -3.494 54.969 19.578 1 96.44 139 ILE B C 1
ATOM 5888 O O . ILE B 1 139 ? -3.229 54.031 18.844 1 96.44 139 ILE B O 1
ATOM 5892 N N . PRO B 1 140 ? -2.986 56.156 19.453 1 95.12 140 PRO B N 1
ATOM 5893 C CA . PRO B 1 140 ? -1.914 56.281 18.469 1 95.12 140 PRO B CA 1
ATOM 5894 C C . PRO B 1 140 ? -0.684 55.438 18.812 1 95.12 140 PRO B C 1
ATOM 5896 O O . PRO B 1 140 ? -0.307 55.344 19.984 1 95.12 140 PRO B O 1
ATOM 5899 N N . CYS B 1 141 ? -0.156 54.781 17.859 1 94.19 141 CYS B N 1
ATOM 5900 C CA . CYS B 1 141 ? 1.066 54 18.016 1 94.19 141 CYS B CA 1
ATOM 5901 C C . CYS B 1 141 ? 1.983 54.188 16.812 1 94.19 141 CYS B C 1
ATOM 5903 O O . CYS B 1 141 ? 1.896 55.188 16.094 1 94.19 141 CYS B O 1
ATOM 5905 N N . LEU B 1 142 ? 2.904 53.281 16.609 1 92.44 142 LEU B N 1
ATOM 5906 C CA . LEU B 1 142 ? 3.945 53.5 15.609 1 92.44 142 LEU B CA 1
ATOM 5907 C C . LEU B 1 142 ? 3.529 52.906 14.266 1 92.44 142 LEU B C 1
ATOM 5909 O O . LEU B 1 142 ? 2.818 51.906 14.211 1 92.44 142 LEU B O 1
ATOM 5913 N N . LYS B 1 143 ? 3.979 53.5 13.219 1 89.75 143 LYS B N 1
ATOM 5914 C CA . LYS B 1 143 ? 3.85 53 11.867 1 89.75 143 LYS B CA 1
ATOM 5915 C C . LYS B 1 143 ? 5.129 52.281 11.422 1 89.75 143 LYS B C 1
ATOM 5917 O O . LYS B 1 143 ? 6.227 52.656 11.844 1 89.75 143 LYS B O 1
ATOM 5922 N N . PRO B 1 144 ? 4.891 51.281 10.633 1 85.31 144 PRO B N 1
ATOM 5923 C CA . PRO B 1 144 ? 6.105 50.625 10.156 1 85.31 144 PRO B CA 1
ATOM 5924 C C . PRO B 1 144 ? 6.949 51.5 9.242 1 85.31 144 PRO B C 1
ATOM 5926 O O . PRO B 1 144 ? 6.41 52.375 8.562 1 85.31 144 PRO B O 1
ATOM 5929 N N . ASP B 1 145 ? 8.211 51.312 9.273 1 79.5 145 ASP B N 1
ATOM 5930 C CA . ASP B 1 145 ? 9.109 52 8.367 1 79.5 145 ASP B CA 1
ATOM 5931 C C . ASP B 1 145 ? 8.906 51.562 6.922 1 79.5 145 ASP B C 1
ATOM 5933 O O . ASP B 1 145 ? 8.469 50.438 6.676 1 79.5 145 ASP B O 1
ATOM 5937 N N . PRO B 1 146 ? 9.109 52.438 6.023 1 79.56 146 PRO B N 1
ATOM 5938 C CA . PRO B 1 146 ? 9.023 52 4.625 1 79.56 146 PRO B CA 1
ATOM 5939 C C . PRO B 1 146 ? 9.969 50.844 4.297 1 79.56 146 PRO B C 1
ATOM 5941 O O . PRO B 1 146 ? 11.094 50.812 4.797 1 79.56 146 PRO B O 1
ATOM 5944 N N . SER B 1 147 ? 9.438 49.781 3.797 1 82.62 147 SER B N 1
ATOM 5945 C CA . SER B 1 147 ? 10.234 48.656 3.391 1 82.62 147 SER B CA 1
ATOM 5946 C C . SER B 1 147 ? 10.211 48.469 1.876 1 82.62 147 SER B C 1
ATOM 5948 O O . SER B 1 147 ? 9.188 48.719 1.231 1 82.62 147 SER B O 1
ATOM 5950 N N . THR B 1 148 ? 11.297 48.125 1.246 1 81.56 148 THR B N 1
ATOM 5951 C CA . THR B 1 148 ? 11.406 47.844 -0.182 1 81.56 148 THR B CA 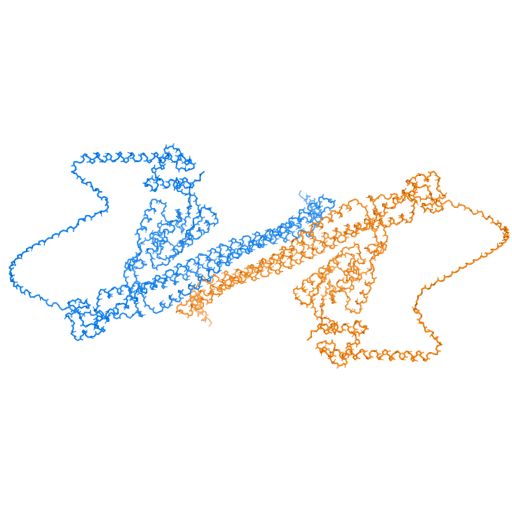1
ATOM 5952 C C . THR B 1 148 ? 10.594 46.594 -0.556 1 81.56 148 THR B C 1
ATOM 5954 O O . THR B 1 148 ? 10.133 46.469 -1.692 1 81.56 148 THR B O 1
ATOM 5957 N N . LEU B 1 149 ? 10.359 45.719 0.383 1 85.38 149 LEU B N 1
ATOM 5958 C CA . LEU B 1 149 ? 9.656 44.469 0.111 1 85.38 149 LEU B CA 1
ATOM 5959 C C . LEU B 1 149 ? 8.156 44.719 -0.031 1 85.38 149 LEU B C 1
ATOM 5961 O O . LEU B 1 149 ? 7.48 44 -0.76 1 85.38 149 LEU B O 1
ATOM 5965 N N . SER B 1 150 ? 7.648 45.719 0.713 1 80.06 150 SER B N 1
ATOM 5966 C CA . SER B 1 150 ? 6.207 45.969 0.792 1 80.06 150 SER B CA 1
ATOM 5967 C C . SER B 1 150 ? 5.645 46.406 -0.551 1 80.06 150 SER B C 1
ATOM 5969 O O . SER B 1 150 ? 4.453 46.25 -0.817 1 80.06 150 SER B O 1
ATOM 5971 N N . GLU B 1 151 ? 6.445 46.906 -1.369 1 80.44 151 GLU B N 1
ATOM 5972 C CA . GLU B 1 151 ? 5.984 47.438 -2.645 1 80.44 151 GLU B CA 1
ATOM 5973 C C . GLU B 1 151 ? 6.07 46.406 -3.75 1 80.44 151 GLU B C 1
ATOM 5975 O O . GLU B 1 151 ? 5.539 46.594 -4.844 1 80.44 151 GLU B O 1
ATOM 5980 N N . VAL B 1 152 ? 6.609 45.281 -3.428 1 85.25 152 VAL B N 1
ATOM 5981 C CA . VAL B 1 152 ? 6.82 44.25 -4.445 1 85.25 152 VAL B CA 1
ATOM 5982 C C . VAL B 1 152 ? 5.672 43.25 -4.41 1 85.25 152 VAL B C 1
ATOM 5984 O O . VAL B 1 152 ? 5.312 42.719 -3.346 1 85.25 152 VAL B O 1
ATOM 5987 N N . GLU B 1 153 ? 5.078 43.094 -5.516 1 84.25 153 GLU B N 1
ATOM 5988 C CA . GLU B 1 153 ? 3.998 42.125 -5.633 1 84.25 153 GLU B CA 1
ATOM 5989 C C . GLU B 1 153 ? 4.543 40.719 -5.953 1 84.25 153 GLU B C 1
ATOM 5991 O O . GLU B 1 153 ? 5.539 40.594 -6.664 1 84.25 153 GLU B O 1
ATOM 5996 N N . GLY B 1 154 ? 3.973 39.75 -5.391 1 86.75 154 GLY B N 1
ATOM 5997 C CA . GLY B 1 154 ? 4.285 38.375 -5.738 1 86.75 154 GLY B CA 1
ATOM 5998 C C . GLY B 1 154 ? 5.574 37.875 -5.117 1 86.75 154 GLY B C 1
ATOM 5999 O O . GLY B 1 154 ? 6.262 37.031 -5.691 1 86.75 154 GLY B O 1
ATOM 6000 N N . LEU B 1 155 ? 5.945 38.406 -3.998 1 91.19 155 LEU B N 1
ATOM 6001 C CA . LEU B 1 155 ? 7.172 38 -3.322 1 91.19 155 LEU B CA 1
ATOM 6002 C C . LEU B 1 155 ? 7.102 36.531 -2.891 1 91.19 155 LEU B C 1
ATOM 6004 O O . LEU B 1 155 ? 6.098 36.094 -2.32 1 91.19 155 LEU B O 1
ATOM 6008 N N . HIS B 1 156 ? 8.102 35.812 -3.283 1 93.19 156 HIS B N 1
ATOM 6009 C CA . HIS B 1 156 ? 8.195 34.406 -2.906 1 93.19 156 HIS B CA 1
ATOM 6010 C C . HIS B 1 156 ? 9.641 34 -2.643 1 93.19 156 HIS B C 1
ATOM 6012 O O . HIS B 1 156 ? 10.555 34.469 -3.316 1 93.19 156 HIS B O 1
ATOM 6018 N N . VAL B 1 157 ? 9.789 33.125 -1.647 1 96.56 157 VAL B N 1
ATOM 6019 C CA . VAL B 1 157 ? 11.125 32.719 -1.237 1 96.56 157 VAL B CA 1
ATOM 6020 C C . VAL B 1 157 ? 11.305 31.234 -1.499 1 96.56 157 VAL B C 1
ATOM 6022 O O . VAL B 1 157 ? 10.375 30.438 -1.31 1 96.56 157 VAL B O 1
ATOM 6025 N N . GLN B 1 158 ? 12.484 30.875 -1.977 1 96.31 158 GLN B N 1
ATOM 6026 C CA . GLN B 1 158 ? 12.867 29.484 -2.162 1 96.31 158 GLN B CA 1
ATOM 6027 C C . GLN B 1 158 ? 14.125 29.156 -1.374 1 96.31 158 GLN B C 1
ATOM 6029 O O . GLN B 1 158 ? 15.07 29.938 -1.328 1 96.31 158 GLN B O 1
ATOM 6034 N N . VAL B 1 159 ? 14.055 28.062 -0.646 1 96.44 159 VAL B N 1
ATOM 6035 C CA . VAL B 1 159 ? 15.219 27.5 0.04 1 96.44 159 VAL B CA 1
ATOM 6036 C C . VAL B 1 159 ? 15.539 26.109 -0.516 1 96.44 159 VAL B C 1
ATOM 6038 O O . VAL B 1 159 ? 15.086 25.109 0.027 1 96.44 159 VAL B O 1
ATOM 6041 N N . ALA B 1 160 ? 16.344 26.047 -1.555 1 89.12 160 ALA B N 1
ATOM 6042 C CA . ALA B 1 160 ? 16.422 24.797 -2.291 1 89.12 160 ALA B CA 1
ATOM 6043 C C . ALA B 1 160 ? 17.828 24.219 -2.244 1 89.12 160 ALA B C 1
ATOM 6045 O O . ALA B 1 160 ? 18.047 23.062 -2.602 1 89.12 160 ALA B O 1
ATOM 6046 N N . LYS B 1 161 ? 18.812 24.922 -1.784 1 94.62 161 LYS B N 1
ATOM 6047 C CA . LYS B 1 161 ? 20.203 24.453 -1.764 1 94.62 161 LYS B CA 1
ATOM 6048 C C . LYS B 1 161 ? 20.859 24.734 -0.414 1 94.62 161 LYS B C 1
ATOM 6050 O O . LYS B 1 161 ? 20.406 25.594 0.333 1 94.62 161 LYS B O 1
ATOM 6055 N N . TYR B 1 162 ? 21.781 23.828 -0.068 1 93.69 162 TYR B N 1
ATOM 6056 C CA . TYR B 1 162 ? 22.594 24.047 1.129 1 93.69 162 TYR B CA 1
ATOM 6057 C C . TYR B 1 162 ? 24.062 23.828 0.837 1 93.69 162 TYR B C 1
ATOM 6059 O O . TYR B 1 162 ? 24.422 23.234 -0.183 1 93.69 162 TYR B O 1
ATOM 6067 N N . GLU B 1 163 ? 24.938 24.469 1.54 1 91.88 163 GLU B N 1
ATOM 6068 C CA . GLU B 1 163 ? 26.375 24.297 1.461 1 91.88 163 GLU B CA 1
ATOM 6069 C C . GLU B 1 163 ? 26.969 23.969 2.826 1 91.88 163 GLU B C 1
ATOM 6071 O O . GLU B 1 163 ? 26.578 24.547 3.842 1 91.88 163 GLU B O 1
ATOM 6076 N N . LYS B 1 164 ? 27.812 23 2.801 1 87.81 164 LYS B N 1
ATOM 6077 C CA . LYS B 1 164 ? 28.547 22.672 4.02 1 87.81 164 LYS B CA 1
ATOM 6078 C C . LYS B 1 164 ? 29.781 23.547 4.18 1 87.81 164 LYS B C 1
ATOM 6080 O O . LYS B 1 164 ? 30.625 23.625 3.275 1 87.81 164 LYS B O 1
ATOM 6085 N N . LYS B 1 165 ? 29.766 24.25 5.191 1 83.62 165 LYS B N 1
ATOM 6086 C CA . LYS B 1 165 ? 30.922 25.094 5.488 1 83.62 165 LYS B CA 1
ATOM 6087 C C . LYS B 1 165 ? 31.828 24.438 6.523 1 83.62 165 LYS B C 1
ATOM 6089 O O . LYS B 1 165 ? 31.344 23.859 7.504 1 83.62 165 LYS B O 1
ATOM 6094 N N . PRO B 1 166 ? 33.062 24.359 6.113 1 75.88 166 PRO B N 1
ATOM 6095 C CA . PRO B 1 166 ? 34 23.734 7.043 1 75.88 166 PRO B CA 1
ATOM 6096 C C . PRO B 1 166 ? 34.125 24.5 8.359 1 75.88 166 PRO B C 1
ATOM 6098 O O . PRO B 1 166 ? 33.938 25.719 8.398 1 75.88 166 PRO B O 1
ATOM 6101 N N . GLY B 1 167 ? 34.125 23.625 9.359 1 65.5 167 GLY B N 1
ATOM 6102 C CA . GLY B 1 167 ? 34.375 24.25 10.648 1 65.5 167 GLY B CA 1
ATOM 6103 C C . GLY B 1 167 ? 35.75 24.859 10.781 1 65.5 167 GLY B C 1
ATOM 6104 O O . GLY B 1 167 ? 36.625 24.547 9.984 1 65.5 167 GLY B O 1
ATOM 6105 N N . GLY B 1 168 ? 35.812 26.078 11.242 1 54.22 168 GLY B N 1
ATOM 6106 C CA . GLY B 1 168 ? 37.125 26.625 11.508 1 54.22 168 GLY B CA 1
ATOM 6107 C C . GLY B 1 168 ? 37.875 25.875 12.602 1 54.22 168 GLY B C 1
ATOM 6108 O O . GLY B 1 168 ? 37.531 24.734 12.914 1 54.22 168 GLY B O 1
ATOM 6109 N N . LEU B 1 169 ? 38.938 26.422 12.977 1 51.97 169 LEU B N 1
ATOM 6110 C CA . LEU B 1 169 ? 39.75 25.875 14.062 1 51.97 169 LEU B CA 1
ATOM 6111 C C . LEU B 1 169 ? 38.906 25.656 15.312 1 51.97 169 LEU B C 1
ATOM 6113 O O . LEU B 1 169 ? 39.094 24.688 16.047 1 51.97 169 LEU B O 1
ATOM 6117 N N . PHE B 1 170 ? 37.875 26.5 15.508 1 50.5 170 PHE B N 1
ATOM 6118 C CA . PHE B 1 170 ? 37.125 26.5 16.766 1 50.5 170 PHE B CA 1
ATOM 6119 C C . PHE B 1 170 ? 35.688 26.094 16.562 1 50.5 170 PHE B C 1
ATOM 6121 O O . PHE B 1 170 ? 34.906 26.094 17.5 1 50.5 170 PHE B O 1
ATOM 6128 N N . SER B 1 171 ? 35.344 25.922 15.328 1 57.62 171 SER B N 1
ATOM 6129 C CA . SER B 1 171 ? 33.938 25.656 15.117 1 57.62 171 SER B CA 1
ATOM 6130 C C . SER B 1 171 ? 33.719 24.422 14.242 1 57.62 171 SER B C 1
ATOM 6132 O O . SER B 1 171 ? 34.562 24.078 13.43 1 57.62 171 SER B O 1
ATOM 6134 N N . GLN B 1 172 ? 32.75 23.656 14.633 1 66.88 172 GLN B N 1
ATOM 6135 C CA . GLN B 1 172 ? 32.375 22.484 13.852 1 66.88 172 GLN B CA 1
ATOM 6136 C C . GLN B 1 172 ? 31.781 22.906 12.5 1 66.88 172 GLN B C 1
ATOM 6138 O O . GLN B 1 172 ? 31.375 24.047 12.328 1 66.88 172 GLN B O 1
ATOM 6143 N N . ALA B 1 173 ? 31.984 22.109 11.617 1 76.12 173 ALA B N 1
ATOM 6144 C CA . ALA B 1 173 ? 31.359 22.328 10.312 1 76.12 173 ALA B CA 1
ATOM 6145 C C . ALA B 1 173 ? 29.875 22.625 10.461 1 76.12 173 ALA B C 1
ATOM 6147 O O . ALA B 1 173 ? 29.234 22.156 11.406 1 76.12 173 ALA B O 1
ATOM 6148 N N . TYR B 1 174 ? 29.438 23.547 9.742 1 82.56 174 TYR B N 1
ATOM 6149 C CA . TYR B 1 174 ? 28.016 23.875 9.82 1 82.56 174 TYR B CA 1
ATOM 6150 C C . TYR B 1 174 ? 27.406 24.016 8.43 1 82.56 174 TYR B C 1
ATOM 6152 O O . TYR B 1 174 ? 28.141 24.078 7.434 1 82.56 174 TYR B O 1
ATOM 6160 N N . ILE B 1 175 ? 26.094 24.047 8.383 1 89.88 175 ILE B N 1
ATOM 6161 C CA . ILE B 1 175 ? 25.375 24.125 7.113 1 89.88 175 ILE B CA 1
ATOM 6162 C C . ILE B 1 175 ? 24.828 25.531 6.91 1 89.88 175 ILE B C 1
ATOM 6164 O O . ILE B 1 175 ? 24.297 26.141 7.844 1 89.88 175 ILE B O 1
ATOM 6168 N N . VAL B 1 176 ? 25.047 26.016 5.719 1 93.12 176 VAL B N 1
ATOM 6169 C CA . VAL B 1 176 ? 24.406 27.266 5.332 1 93.12 176 VAL B CA 1
ATOM 6170 C C . VAL B 1 176 ? 23.391 27 4.227 1 93.12 176 VAL B C 1
ATOM 6172 O O . VAL B 1 176 ? 23.625 26.203 3.322 1 93.12 176 VAL B O 1
ATOM 6175 N N . TYR B 1 177 ? 22.25 27.688 4.348 1 96.12 177 TYR B N 1
ATOM 6176 C CA . TYR B 1 177 ? 21.156 27.5 3.393 1 96.12 177 TYR B CA 1
ATOM 6177 C C . TYR B 1 177 ? 21.078 28.688 2.434 1 96.12 177 TYR B C 1
ATOM 6179 O O . TYR B 1 177 ? 21.203 29.844 2.848 1 96.12 177 TYR B O 1
ATOM 6187 N N . GLN B 1 178 ? 20.922 28.344 1.216 1 97.31 178 GLN B N 1
ATOM 6188 C CA . GLN B 1 178 ? 20.734 29.375 0.203 1 97.31 178 GLN B CA 1
ATOM 6189 C C . GLN B 1 178 ? 19.281 29.844 0.165 1 97.31 178 GLN B C 1
ATOM 6191 O O . GLN B 1 178 ? 18.375 29.047 -0.122 1 97.31 178 GLN B O 1
ATOM 6196 N N . VAL B 1 179 ? 19.016 31.094 0.444 1 97.81 179 VAL B N 1
ATOM 6197 C CA . VAL B 1 179 ? 17.672 31.688 0.423 1 97.81 179 VAL B CA 1
ATOM 6198 C C . VAL B 1 179 ? 17.531 32.594 -0.792 1 97.81 179 VAL B C 1
ATOM 6200 O O . VAL B 1 179 ? 18.219 33.625 -0.889 1 97.81 179 VAL B O 1
ATOM 6203 N N . GLN B 1 180 ? 16.656 32.219 -1.664 1 97.25 180 GLN B N 1
ATOM 6204 C CA . GLN B 1 180 ? 16.453 32.969 -2.881 1 97.25 180 GLN B CA 1
ATOM 6205 C C . GLN B 1 180 ? 15.094 33.688 -2.855 1 97.25 180 GLN B C 1
ATOM 6207 O O . GLN B 1 180 ? 14.055 33.031 -2.684 1 97.25 180 GLN B O 1
ATOM 6212 N N . THR B 1 181 ? 15.086 34.969 -3.014 1 95.25 181 THR B N 1
ATOM 6213 C CA . THR B 1 181 ? 13.852 35.75 -3.02 1 95.25 181 THR B CA 1
ATOM 6214 C C . THR B 1 181 ? 13.508 36.219 -4.434 1 95.25 181 THR B C 1
ATOM 6216 O O . THR B 1 181 ? 14.297 36.906 -5.074 1 95.25 181 THR B O 1
ATOM 6219 N N . GLN B 1 182 ? 12.375 35.812 -4.871 1 92.5 182 GLN B N 1
ATOM 6220 C CA . GLN B 1 182 ? 11.875 36.188 -6.184 1 92.5 182 GLN B CA 1
ATOM 6221 C C . GLN B 1 182 ? 10.711 37.188 -6.055 1 92.5 182 GLN B C 1
ATOM 6223 O O . GLN B 1 182 ? 9.938 37.094 -5.102 1 92.5 182 GLN B O 1
ATOM 6228 N N . PRO B 1 183 ? 10.453 38.156 -6.941 1 92.25 183 PRO B N 1
ATOM 6229 C CA . PRO B 1 183 ? 11.164 38.312 -8.203 1 92.25 183 PRO B CA 1
ATOM 6230 C C . PRO B 1 183 ? 12.375 39.25 -8.078 1 92.25 183 PRO B C 1
ATOM 6232 O O . PRO B 1 183 ? 12.836 39.812 -9.078 1 92.25 183 PRO B O 1
ATOM 6235 N N . LEU B 1 184 ? 12.844 39.5 -6.914 1 89.44 184 LEU B N 1
ATOM 6236 C CA . LEU B 1 184 ? 13.953 40.438 -6.691 1 89.44 184 LEU B CA 1
ATOM 6237 C C . LEU B 1 184 ? 15.281 39.781 -7.105 1 89.44 184 LEU B C 1
ATOM 6239 O O . LEU B 1 184 ? 16.281 40.469 -7.258 1 89.44 184 LEU B O 1
ATOM 6243 N N . ASN B 1 185 ? 15.32 38.531 -7.328 1 90.31 185 ASN B N 1
ATOM 6244 C CA . ASN B 1 185 ? 16.5 37.75 -7.719 1 90.31 185 ASN B CA 1
ATOM 6245 C C . ASN B 1 185 ? 17.656 37.969 -6.758 1 90.31 185 ASN B C 1
ATOM 6247 O O . ASN B 1 185 ? 18.781 38.219 -7.188 1 90.31 185 ASN B O 1
ATOM 6251 N N . ILE B 1 186 ? 17.406 38.031 -5.578 1 93.5 186 ILE B N 1
ATOM 6252 C CA . ILE B 1 186 ? 18.422 38.156 -4.535 1 93.5 186 ILE B CA 1
ATOM 6253 C C . ILE B 1 186 ? 18.656 36.812 -3.867 1 93.5 186 ILE B C 1
ATOM 6255 O O . ILE B 1 186 ? 17.719 36.062 -3.637 1 93.5 186 ILE B O 1
ATOM 6259 N N . GLU B 1 187 ? 19.906 36.562 -3.652 1 95.81 187 GLU B N 1
ATOM 6260 C CA . GLU B 1 187 ? 20.297 35.344 -2.996 1 95.81 187 GLU B CA 1
ATOM 6261 C C . GLU B 1 187 ? 21.172 35.594 -1.774 1 95.81 187 GLU B C 1
ATOM 6263 O O . GLU B 1 187 ? 22.141 36.375 -1.851 1 95.81 187 GLU B O 1
ATOM 6268 N N . VAL B 1 188 ? 20.797 35.062 -0.68 1 97.25 188 VAL B N 1
ATOM 6269 C CA . VAL B 1 188 ? 21.578 35.188 0.54 1 97.25 188 VAL B CA 1
ATOM 6270 C C . VAL B 1 188 ? 21.812 33.812 1.163 1 97.25 188 VAL B C 1
ATOM 6272 O O . VAL B 1 188 ? 21.109 32.875 0.836 1 97.25 188 VAL B O 1
ATOM 6275 N N . PHE B 1 189 ? 22.812 33.75 2.025 1 96.19 189 PHE B N 1
ATOM 6276 C CA . PHE B 1 189 ? 23.109 32.5 2.742 1 96.19 189 PHE B CA 1
ATOM 6277 C C . PHE B 1 189 ? 22.891 32.688 4.238 1 96.19 189 PHE B C 1
ATOM 6279 O O . PHE B 1 189 ? 23.406 33.625 4.84 1 96.19 189 PHE B O 1
ATOM 6286 N N . ARG B 1 190 ? 22.078 31.812 4.805 1 96.94 190 ARG B N 1
ATOM 6287 C CA . ARG B 1 190 ? 21.734 31.875 6.223 1 96.94 190 ARG B CA 1
ATOM 6288 C C . ARG B 1 190 ? 21.938 30.531 6.895 1 96.94 190 ARG B C 1
ATOM 6290 O O . ARG B 1 190 ? 21.719 29.484 6.281 1 96.94 190 ARG B O 1
ATOM 6297 N N . ARG B 1 191 ? 22.375 30.516 8.102 1 92.88 191 ARG B N 1
ATOM 6298 C CA . ARG B 1 191 ? 22.422 29.297 8.906 1 92.88 191 ARG B CA 1
ATOM 6299 C C . ARG B 1 191 ? 21.141 29.141 9.727 1 92.88 191 ARG B C 1
ATOM 6301 O O . ARG B 1 191 ? 20.312 30.047 9.773 1 92.88 191 ARG B O 1
ATOM 6308 N N . TYR B 1 192 ? 20.922 28.062 10.391 1 93.25 192 TYR B N 1
ATOM 6309 C CA . TYR B 1 192 ? 19.719 27.812 11.164 1 93.25 192 TYR B CA 1
ATOM 6310 C C . TYR B 1 192 ? 19.531 28.859 12.25 1 93.25 192 TYR B C 1
ATOM 6312 O O . TYR B 1 192 ? 18.422 29.359 12.461 1 93.25 192 TYR B O 1
ATOM 6320 N N . ASN B 1 193 ? 20.562 29.172 12.914 1 93.06 193 ASN B N 1
ATOM 6321 C CA . ASN B 1 193 ? 20.484 30.125 14.023 1 93.06 193 ASN B CA 1
ATOM 6322 C C . ASN B 1 193 ? 20 31.5 13.555 1 93.06 193 ASN B C 1
ATOM 6324 O O . ASN B 1 193 ? 19.406 32.25 14.336 1 93.06 193 ASN B O 1
ATOM 6328 N N . ASP B 1 194 ? 20.25 31.797 12.32 1 96.81 194 ASP B N 1
ATOM 6329 C CA . ASP B 1 194 ? 19.734 33.031 11.773 1 96.81 194 ASP B CA 1
ATOM 6330 C C . ASP B 1 194 ? 18.203 33 11.672 1 96.81 194 ASP B C 1
ATOM 6332 O O . ASP B 1 194 ? 17.547 34.031 11.922 1 96.81 194 ASP B O 1
ATOM 6336 N N . PHE B 1 195 ? 17.688 31.906 11.289 1 97.38 195 PHE B N 1
ATOM 6337 C CA . PHE B 1 195 ? 16.234 31.75 11.242 1 97.38 195 PHE B CA 1
ATOM 6338 C C . PHE B 1 195 ? 15.633 31.859 12.641 1 97.38 195 PHE B C 1
ATOM 6340 O O . PHE B 1 195 ? 14.609 32.531 12.828 1 97.38 195 PHE B O 1
ATOM 6347 N N . ALA B 1 196 ? 16.281 31.172 13.57 1 96.19 196 ALA B N 1
ATOM 6348 C CA . ALA B 1 196 ? 15.828 31.234 14.961 1 96.19 196 ALA B CA 1
ATOM 6349 C C . ALA B 1 196 ? 15.875 32.656 15.484 1 96.19 196 ALA B C 1
ATOM 6351 O O . ALA B 1 196 ? 14.961 33.094 16.188 1 96.19 196 ALA B O 1
ATOM 6352 N N . TRP B 1 197 ? 16.938 33.312 15.141 1 97.62 197 TRP B N 1
ATOM 6353 C CA . TRP B 1 197 ? 17.094 34.719 15.523 1 97.62 197 TRP B CA 1
ATOM 6354 C C . TRP B 1 197 ? 15.961 35.562 14.953 1 97.62 197 TRP B C 1
ATOM 6356 O O . TRP B 1 197 ? 15.375 36.375 15.656 1 97.62 197 TRP B O 1
ATOM 6366 N N . LEU B 1 198 ? 15.711 35.438 13.68 1 98.19 198 LEU B N 1
ATOM 6367 C CA . LEU B 1 198 ? 14.656 36.219 13.047 1 98.19 198 LEU B CA 1
ATOM 6368 C C . LEU B 1 198 ? 13.32 35.969 13.734 1 98.19 198 LEU B C 1
ATOM 6370 O O . LEU B 1 198 ? 12.562 36.906 13.977 1 98.19 198 LEU B O 1
ATOM 6374 N N . HIS B 1 199 ? 13.055 34.719 14.031 1 97.06 199 HIS B N 1
ATOM 6375 C CA . HIS B 1 199 ? 11.82 34.344 14.711 1 97.06 199 HIS B CA 1
ATOM 6376 C C . HIS B 1 199 ? 11.695 35.062 16.047 1 97.06 199 HIS B C 1
ATOM 6378 O O . HIS B 1 199 ? 10.664 35.688 16.328 1 97.06 199 HIS B O 1
ATOM 6384 N N . GLN B 1 200 ? 12.688 35.062 16.828 1 96.12 200 GLN B N 1
ATOM 6385 C CA . GLN B 1 200 ? 12.688 35.688 18.156 1 96.12 200 GLN B CA 1
ATOM 6386 C C . GLN B 1 200 ? 12.562 37.188 18.031 1 96.12 200 GLN B C 1
ATOM 6388 O O . GLN B 1 200 ? 11.859 37.844 18.828 1 96.12 200 GLN B O 1
ATOM 6393 N N . THR B 1 201 ? 13.242 37.719 17.094 1 97.31 201 THR B N 1
ATOM 6394 C CA . THR B 1 201 ? 13.227 39.156 16.875 1 97.31 201 THR B CA 1
ATOM 6395 C C . THR B 1 201 ? 11.82 39.625 16.516 1 97.31 201 THR B C 1
ATOM 6397 O O . THR B 1 201 ? 11.344 40.625 17.031 1 97.31 201 THR B O 1
ATOM 6400 N N . LEU B 1 202 ? 11.188 38.875 15.641 1 96.44 202 LEU B N 1
ATOM 6401 C CA . LEU B 1 202 ? 9.844 39.25 15.211 1 96.44 202 LEU B CA 1
ATOM 6402 C C . LEU B 1 202 ? 8.844 39.094 16.359 1 96.44 202 LEU B C 1
ATOM 6404 O O . LEU B 1 202 ? 7.887 39.875 16.453 1 96.44 202 LEU B O 1
ATOM 6408 N N . GLU B 1 203 ? 9.055 38.125 17.234 1 94.56 203 GLU B N 1
ATOM 6409 C CA . GLU B 1 203 ? 8.203 37.969 18.406 1 94.56 203 GLU B CA 1
ATOM 6410 C C . GLU B 1 203 ? 8.281 39.156 19.328 1 94.56 203 GLU B C 1
ATOM 6412 O O . GLU B 1 203 ? 7.281 39.562 19.938 1 94.56 203 GLU B O 1
ATOM 6417 N N . LYS B 1 204 ? 9.438 39.781 19.422 1 94.94 204 LYS B N 1
ATOM 6418 C CA . LYS B 1 204 ? 9.648 40.938 20.266 1 94.94 204 LYS B CA 1
ATOM 6419 C C . LYS B 1 204 ? 9.07 42.188 19.609 1 94.94 204 LYS B C 1
ATOM 6421 O O . LYS B 1 204 ? 8.453 43.031 20.281 1 94.94 204 LYS B O 1
ATOM 6426 N N . GLN B 1 205 ? 9.281 42.25 18.344 1 94.25 205 GLN B N 1
ATOM 6427 C CA . GLN B 1 205 ? 8.898 43.469 17.625 1 94.25 205 GLN B CA 1
ATOM 6428 C C . GLN B 1 205 ? 7.383 43.531 17.422 1 94.25 205 GLN B C 1
ATOM 6430 O O . GLN B 1 205 ? 6.793 44.625 17.438 1 94.25 205 GLN B O 1
ATOM 6435 N N . TYR B 1 206 ? 6.797 42.375 17.141 1 93.94 206 TYR B N 1
ATOM 6436 C CA . TYR B 1 206 ? 5.371 42.281 16.859 1 93.94 206 TYR B CA 1
ATOM 6437 C C . TYR B 1 206 ? 4.68 41.312 17.797 1 93.94 206 TYR B C 1
ATOM 6439 O O . TYR B 1 206 ? 4.16 40.281 17.344 1 93.94 206 TYR B O 1
ATOM 6447 N N . PRO B 1 207 ? 4.547 41.594 19.016 1 92.94 207 PRO B N 1
ATOM 6448 C CA . PRO B 1 207 ? 3.928 40.656 19.953 1 92.94 207 PRO B CA 1
ATOM 6449 C C . PRO B 1 207 ? 2.451 40.406 19.656 1 92.94 207 PRO B C 1
ATOM 6451 O O . PRO B 1 207 ? 1.874 39.438 20.141 1 92.94 207 PRO B O 1
ATOM 6454 N N . GLN B 1 208 ? 1.821 41.312 18.859 1 92.88 208 GLN B N 1
ATOM 6455 C CA . GLN B 1 208 ? 0.395 41.219 18.578 1 92.88 208 GLN B CA 1
ATOM 6456 C C . GLN B 1 208 ? 0.143 40.344 17.359 1 92.88 208 GLN B C 1
ATOM 6458 O O . GLN B 1 208 ? -0.999 40.188 16.906 1 92.88 208 GLN B O 1
ATOM 6463 N N . ILE B 1 209 ? 1.167 39.75 16.781 1 94.44 209 ILE B N 1
ATOM 6464 C CA . ILE B 1 209 ? 1.062 38.906 15.586 1 94.44 209 ILE B CA 1
ATOM 6465 C C . ILE B 1 209 ? 1.562 37.5 15.914 1 94.44 209 ILE B C 1
ATOM 6467 O O . ILE B 1 209 ? 2.561 37.344 16.625 1 94.44 209 ILE B O 1
ATOM 6471 N N . SER B 1 210 ? 0.806 36.531 15.453 1 95.06 210 SER B N 1
ATOM 6472 C CA . SER B 1 210 ? 1.275 35.156 15.594 1 95.06 210 SER B CA 1
ATOM 6473 C C . SER B 1 210 ? 2.387 34.844 14.594 1 95.06 210 SER B C 1
ATOM 6475 O O . SER B 1 210 ? 2.141 34.75 13.383 1 95.06 210 SER B O 1
ATOM 6477 N N . ILE B 1 211 ? 3.559 34.594 15.047 1 95.94 211 ILE B N 1
ATOM 6478 C CA . ILE B 1 211 ? 4.699 34.344 14.18 1 95.94 211 ILE B CA 1
ATOM 6479 C C . ILE B 1 211 ? 4.723 32.875 13.781 1 95.94 211 ILE B C 1
ATOM 6481 O O . ILE B 1 211 ? 4.617 31.984 14.641 1 95.94 211 ILE B O 1
ATOM 6485 N N . PRO B 1 212 ? 4.848 32.594 12.492 1 95.56 212 PRO B N 1
ATOM 6486 C CA . PRO B 1 212 ? 4.934 31.203 12.07 1 95.56 212 PRO B CA 1
ATOM 6487 C C . PRO B 1 212 ? 6.09 30.453 12.727 1 95.56 212 PRO B C 1
ATOM 6489 O O . PRO B 1 212 ? 7.125 31.047 13.023 1 95.56 212 PRO B O 1
ATOM 6492 N N . PRO B 1 213 ? 5.914 29.203 12.898 1 94.75 213 PRO B N 1
ATOM 6493 C CA . PRO B 1 213 ? 6.945 28.422 13.594 1 94.75 213 PRO B CA 1
ATOM 6494 C C . PRO B 1 213 ? 8.18 28.188 12.734 1 94.75 213 PRO B C 1
ATOM 6496 O O . PRO B 1 213 ? 8.07 28.016 11.516 1 94.75 213 PRO B O 1
ATOM 6499 N N . VAL B 1 214 ? 9.289 28.172 13.383 1 93.44 214 VAL B N 1
ATOM 6500 C CA . VAL B 1 214 ? 10.547 27.766 12.781 1 93.44 214 VAL B CA 1
ATOM 6501 C C . VAL B 1 214 ? 10.852 26.312 13.148 1 93.44 214 VAL B C 1
ATOM 6503 O O . VAL B 1 214 ? 10.352 25.797 14.156 1 93.44 214 VAL B O 1
ATOM 6506 N N . PRO B 1 215 ? 11.586 25.688 12.281 1 89 215 PRO B N 1
ATOM 6507 C CA . PRO B 1 215 ? 11.938 24.312 12.656 1 89 215 PRO B CA 1
ATOM 6508 C C . PRO B 1 215 ? 12.648 24.234 14.008 1 89 215 PRO B C 1
ATOM 6510 O O . PRO B 1 215 ? 13.336 25.188 14.398 1 89 215 PRO B O 1
ATOM 6513 N N . ALA B 1 216 ? 12.438 23.141 14.672 1 84.19 216 ALA B N 1
ATOM 6514 C CA . ALA B 1 216 ? 13.078 22.938 15.969 1 84.19 216 ALA B CA 1
ATOM 6515 C C . ALA B 1 216 ? 14.586 22.781 15.82 1 84.19 216 ALA B C 1
ATOM 6517 O O . ALA B 1 216 ? 15.062 22.266 14.805 1 84.19 216 ALA B O 1
ATOM 6518 N N . LYS B 1 217 ? 15.164 23.281 16.812 1 82.12 217 LYS B N 1
ATOM 6519 C CA . LYS B 1 217 ? 16.609 23.125 16.812 1 82.12 217 LYS B CA 1
ATOM 6520 C C . LYS B 1 217 ? 17.016 21.688 17.078 1 82.12 217 LYS B C 1
ATOM 6522 O O . LYS B 1 217 ? 16.5 21.062 18.016 1 82.12 217 LYS B O 1
ATOM 6527 N N . LYS B 1 218 ? 17.594 21.031 16.078 1 73.81 218 LYS B N 1
ATOM 6528 C CA . LYS B 1 218 ? 18.141 19.703 16.297 1 73.81 218 LYS B CA 1
ATOM 6529 C C . LYS B 1 218 ? 19.656 19.688 16.094 1 73.81 218 LYS B C 1
ATOM 6531 O O . LYS B 1 218 ? 20.172 20.391 15.211 1 73.81 218 LYS B O 1
ATOM 6536 N N . SER B 1 219 ? 20.344 19.141 17.078 1 61.03 219 SER B N 1
ATOM 6537 C CA . SER B 1 219 ? 21.797 19.031 16.953 1 61.03 219 SER B CA 1
ATOM 6538 C C . SER B 1 219 ? 22.188 18.109 15.812 1 61.03 219 SER B C 1
ATOM 6540 O O . SER B 1 219 ? 21.797 16.938 15.797 1 61.03 219 SER B O 1
ATOM 6542 N N . THR B 1 220 ? 22.078 18.5 14.633 1 58.03 220 THR B N 1
ATOM 6543 C CA . THR B 1 220 ? 22.281 17.625 13.484 1 58.03 220 THR B CA 1
ATOM 6544 C C . THR B 1 220 ? 23.766 17.359 13.258 1 58.03 220 THR B C 1
ATOM 6546 O O . THR B 1 220 ? 24.469 18.188 12.688 1 58.03 220 THR B O 1
ATOM 6549 N N . ARG B 1 221 ? 24.422 16.5 13.984 1 55.5 221 ARG B N 1
ATOM 6550 C CA . ARG B 1 221 ? 25.797 16.094 13.664 1 55.5 221 ARG B CA 1
ATOM 6551 C C . ARG B 1 221 ? 25.844 15.344 12.336 1 55.5 221 ARG B C 1
ATOM 6553 O O . ARG B 1 221 ? 26.922 15.227 11.727 1 55.5 221 ARG B O 1
ATOM 6560 N N . SER B 1 222 ? 24.844 14.758 11.859 1 60.5 222 SER B N 1
ATOM 6561 C CA . SER B 1 222 ? 25.031 13.789 10.781 1 60.5 222 SER B CA 1
ATOM 6562 C C . SER B 1 222 ? 24.625 14.391 9.438 1 60.5 222 SER B C 1
ATOM 6564 O O . SER B 1 222 ? 24.953 13.836 8.383 1 60.5 222 SER B O 1
ATOM 6566 N N . PHE B 1 223 ? 24.406 15.703 9.227 1 73.88 223 PHE B N 1
ATOM 6567 C CA . PHE B 1 223 ? 24.094 16.375 7.969 1 73.88 223 PHE B CA 1
ATOM 6568 C C . PHE B 1 223 ? 23.406 15.414 7.008 1 73.88 223 PHE B C 1
ATOM 6570 O O . PHE B 1 223 ? 23.781 15.32 5.84 1 73.88 223 PHE B O 1
ATOM 6577 N N . GLN B 1 224 ? 22.453 14.648 7.434 1 81.31 224 GLN B N 1
ATOM 6578 C CA . GLN B 1 224 ? 21.734 13.719 6.57 1 81.31 224 GLN B CA 1
ATOM 6579 C C . GLN B 1 224 ? 20.891 14.461 5.531 1 81.31 224 GLN B C 1
ATOM 6581 O O . GLN B 1 224 ? 20.156 15.383 5.867 1 81.31 224 GLN B O 1
ATOM 6586 N N . PRO B 1 225 ? 21.047 14.023 4.273 1 83.12 225 PRO B N 1
ATOM 6587 C CA . PRO B 1 225 ? 20.391 14.742 3.188 1 83.12 225 PRO B CA 1
ATOM 6588 C C . PRO B 1 225 ? 18.875 14.828 3.375 1 83.12 225 PRO B C 1
ATOM 6590 O O . PRO B 1 225 ? 18.266 15.859 3.074 1 83.12 225 PRO B O 1
ATOM 6593 N N . LEU B 1 226 ? 18.281 13.805 3.879 1 81.25 226 LEU B N 1
ATOM 6594 C CA . LEU B 1 226 ? 16.828 13.805 4.07 1 81.25 226 LEU B CA 1
ATOM 6595 C C . LEU B 1 226 ? 16.422 14.82 5.137 1 81.25 226 LEU B C 1
ATOM 6597 O O . LEU B 1 226 ? 15.406 15.5 4.996 1 81.25 226 LEU B O 1
ATOM 6601 N N . PHE B 1 227 ? 17.219 14.867 6.086 1 86.62 227 PHE B N 1
ATOM 6602 C CA . PHE B 1 227 ? 16.969 15.82 7.156 1 86.62 227 PHE B CA 1
ATOM 6603 C C . PHE B 1 227 ? 17.078 17.25 6.645 1 86.62 227 PHE B C 1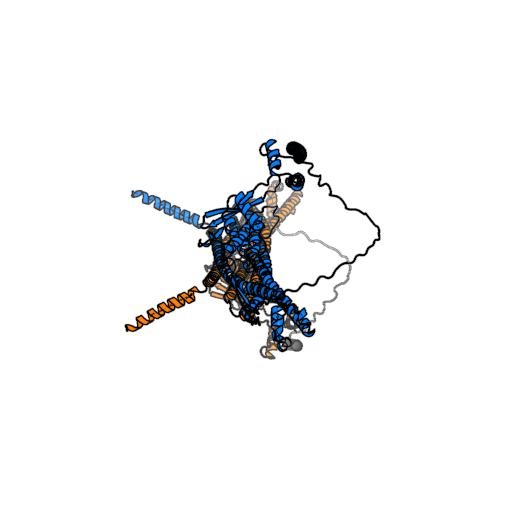
ATOM 6605 O O . PHE B 1 227 ? 16.219 18.094 6.941 1 86.62 227 PHE B O 1
ATOM 6612 N N . LEU B 1 228 ? 18.078 17.484 5.914 1 89.25 228 LEU B N 1
ATOM 6613 C CA . LEU B 1 228 ? 18.328 18.828 5.395 1 89.25 228 LEU B CA 1
ATOM 6614 C C . LEU B 1 228 ? 17.234 19.266 4.438 1 89.25 228 LEU B C 1
ATOM 6616 O O . LEU B 1 228 ? 16.812 20.422 4.445 1 89.25 228 LEU B O 1
ATOM 6620 N N . SER B 1 229 ? 16.781 18.344 3.652 1 88.44 229 SER B N 1
ATOM 6621 C CA . SER B 1 229 ? 15.703 18.641 2.713 1 88.44 229 SER B CA 1
ATOM 6622 C C . SER B 1 229 ? 14.422 19.016 3.441 1 88.44 229 SER B C 1
ATOM 6624 O O . SER B 1 229 ? 13.734 19.969 3.049 1 88.44 229 SER B O 1
ATOM 6626 N N . LYS B 1 230 ? 14.117 18.312 4.48 1 88.88 230 LYS B N 1
ATOM 6627 C CA . LYS B 1 230 ? 12.938 18.609 5.289 1 88.88 230 LYS B CA 1
ATOM 6628 C C . LYS B 1 230 ? 13.047 19.984 5.945 1 88.88 230 LYS B C 1
ATOM 6630 O O . LYS B 1 230 ? 12.07 20.734 5.984 1 88.88 230 LYS B O 1
ATOM 6635 N N . ARG B 1 231 ? 14.203 20.188 6.453 1 90.88 231 ARG B N 1
ATOM 6636 C CA . ARG B 1 231 ? 14.438 21.469 7.113 1 90.88 231 ARG B CA 1
ATOM 6637 C C . ARG B 1 231 ? 14.312 22.625 6.125 1 90.88 231 ARG B C 1
ATOM 6639 O O . ARG B 1 231 ? 13.711 23.656 6.441 1 90.88 231 ARG B O 1
ATOM 6646 N N . MET B 1 232 ? 14.883 22.453 4.941 1 94.19 232 MET B N 1
ATOM 6647 C CA . MET B 1 232 ? 14.805 23.484 3.906 1 94.19 232 MET B CA 1
ATOM 6648 C C . MET B 1 232 ? 13.352 23.781 3.541 1 94.19 232 MET B C 1
ATOM 6650 O O . MET B 1 232 ? 12.961 24.938 3.428 1 94.19 232 MET B O 1
ATOM 6654 N N . ALA B 1 233 ? 12.547 22.75 3.432 1 92.38 233 ALA B N 1
ATOM 6655 C CA . ALA B 1 233 ? 11.133 22.922 3.105 1 92.38 233 ALA B CA 1
ATOM 6656 C C . ALA B 1 233 ? 10.406 23.688 4.207 1 92.38 233 ALA B C 1
ATOM 6658 O O . ALA B 1 233 ? 9.547 24.531 3.926 1 92.38 233 ALA B O 1
ATOM 6659 N N . PHE B 1 234 ? 10.773 23.344 5.422 1 94.06 234 PHE B N 1
ATOM 6660 C CA . PHE B 1 234 ? 10.172 24.016 6.574 1 94.06 234 PHE B CA 1
ATOM 6661 C C . PHE B 1 234 ? 10.562 25.484 6.613 1 94.06 234 PHE B C 1
ATOM 6663 O O . PHE B 1 234 ? 9.711 26.344 6.848 1 94.06 234 PHE B O 1
ATOM 6670 N N . MET B 1 235 ? 11.766 25.766 6.352 1 96 235 MET B N 1
ATOM 6671 C CA . MET B 1 235 ? 12.281 27.125 6.359 1 96 235 MET B CA 1
ATOM 6672 C C . MET B 1 235 ? 11.641 27.953 5.25 1 96 235 MET B C 1
ATOM 6674 O O . MET B 1 235 ? 11.32 29.125 5.449 1 96 235 MET B O 1
ATOM 6678 N N . GLU B 1 236 ? 11.531 27.312 4.137 1 96.12 236 GLU B N 1
ATOM 6679 C CA . GLU B 1 236 ? 10.875 27.984 3.012 1 96.12 236 GLU B CA 1
ATOM 6680 C C . GLU B 1 236 ? 9.438 28.359 3.354 1 96.12 236 GLU B C 1
ATOM 6682 O O . GLU B 1 236 ? 9.016 29.484 3.088 1 96.12 236 GLU B O 1
ATOM 6687 N N . LYS B 1 237 ? 8.711 27.453 3.955 1 94.25 237 LYS B N 1
ATOM 6688 C CA . LYS B 1 237 ? 7.336 27.719 4.363 1 94.25 237 LYS B CA 1
ATOM 6689 C C . LYS B 1 237 ? 7.277 28.828 5.414 1 94.25 237 LYS B C 1
ATOM 6691 O O . LYS B 1 237 ? 6.41 29.703 5.355 1 94.25 237 LYS B O 1
ATOM 6696 N N . TYR B 1 238 ? 8.148 28.781 6.328 1 96.12 238 TYR B N 1
ATOM 6697 C CA . TYR B 1 238 ? 8.266 29.797 7.375 1 96.12 238 TYR B CA 1
ATOM 6698 C C . TYR B 1 238 ? 8.398 31.188 6.777 1 96.12 238 TYR B C 1
ATOM 6700 O O . TYR B 1 238 ? 7.617 32.094 7.105 1 96.12 238 TYR B O 1
ATOM 6708 N N . LEU B 1 239 ? 9.281 31.344 5.887 1 97.06 239 LEU B N 1
ATOM 6709 C CA . LEU B 1 239 ? 9.578 32.656 5.309 1 97.06 239 LEU B CA 1
ATOM 6710 C C . LEU B 1 239 ? 8.422 33.125 4.441 1 97.06 239 LEU B C 1
ATOM 6712 O O . LEU B 1 239 ? 8.07 34.312 4.469 1 97.06 239 LEU B O 1
ATOM 6716 N N . ASN B 1 240 ? 7.852 32.25 3.723 1 95.38 240 ASN B N 1
ATOM 6717 C CA . ASN B 1 240 ? 6.75 32.656 2.852 1 95.38 240 ASN B CA 1
ATOM 6718 C C . ASN B 1 240 ? 5.52 33.062 3.656 1 95.38 240 ASN B C 1
ATOM 6720 O O . ASN B 1 240 ? 4.766 33.938 3.244 1 95.38 240 ASN B O 1
ATOM 6724 N N . LYS B 1 241 ? 5.344 32.438 4.781 1 94.88 241 LYS B N 1
ATOM 6725 C CA . LYS B 1 241 ? 4.238 32.844 5.648 1 94.88 241 LYS B CA 1
ATOM 6726 C C . LYS B 1 241 ? 4.484 34.219 6.258 1 94.88 241 LYS B C 1
ATOM 6728 O O . LYS B 1 241 ? 3.549 35 6.426 1 94.88 241 LYS B O 1
ATOM 6733 N N . ILE B 1 242 ? 5.684 34.438 6.594 1 95.69 242 ILE B N 1
ATOM 6734 C CA . ILE B 1 242 ? 6.051 35.75 7.098 1 95.69 242 ILE B CA 1
ATOM 6735 C C . ILE B 1 242 ? 5.734 36.812 6.047 1 95.69 242 ILE B C 1
ATOM 6737 O O . ILE B 1 242 ? 5.16 37.875 6.363 1 95.69 242 ILE B O 1
ATOM 6741 N N . LEU B 1 243 ? 5.996 36.531 4.84 1 93.81 243 LEU B N 1
ATOM 6742 C CA . LEU B 1 243 ? 5.836 37.469 3.754 1 93.81 243 LEU B CA 1
ATOM 6743 C C . LEU B 1 243 ? 4.363 37.688 3.418 1 93.81 243 LEU B C 1
ATOM 6745 O O . LEU B 1 243 ? 3.998 38.656 2.762 1 93.81 243 LEU B O 1
ATOM 6749 N N . ARG B 1 244 ? 3.51 36.812 3.855 1 91.25 244 ARG B N 1
ATOM 6750 C CA . ARG B 1 244 ? 2.074 36.938 3.617 1 91.25 244 ARG B CA 1
ATOM 6751 C C . ARG B 1 244 ? 1.431 37.844 4.645 1 91.25 244 ARG B C 1
ATOM 6753 O O . ARG B 1 244 ? 0.329 38.375 4.43 1 91.25 244 ARG B O 1
ATOM 6760 N N . SER B 1 245 ? 2.125 38 5.754 1 90.94 245 SER B N 1
ATOM 6761 C CA . SER B 1 245 ? 1.639 38.938 6.766 1 90.94 245 SER B CA 1
ATOM 6762 C C . SER B 1 245 ? 1.921 40.375 6.367 1 90.94 245 SER B C 1
ATOM 6764 O O . SER B 1 245 ? 3.074 40.75 6.141 1 90.94 245 SER B O 1
ATOM 6766 N N . PRO B 1 246 ? 0.917 41.125 6.297 1 86.75 246 PRO B N 1
ATOM 6767 C CA . PRO B 1 246 ? 1.109 42.531 5.887 1 86.75 246 PRO B CA 1
ATOM 6768 C C . PRO B 1 246 ? 2.025 43.312 6.836 1 86.75 246 PRO B C 1
ATOM 6770 O O . PRO B 1 246 ? 2.746 44.219 6.402 1 86.75 246 PRO B O 1
ATOM 6773 N N . GLU B 1 247 ? 2.023 43 8.094 1 89.25 247 GLU B N 1
ATOM 6774 C CA . GLU B 1 247 ? 2.846 43.688 9.07 1 89.25 247 GLU B CA 1
ATOM 6775 C C . GLU B 1 247 ? 4.285 43.188 9.055 1 89.25 247 GLU B C 1
ATOM 6777 O O . GLU B 1 247 ? 5.23 43.969 8.992 1 89.25 247 GLU B O 1
ATOM 6782 N N . LEU B 1 248 ? 4.414 41.875 9.031 1 92.69 248 LEU B N 1
ATOM 6783 C CA . LEU B 1 248 ? 5.738 41.281 9.164 1 92.69 248 LEU B CA 1
ATOM 6784 C C . LEU B 1 248 ? 6.594 41.562 7.934 1 92.69 248 LEU B C 1
ATOM 6786 O O . LEU B 1 248 ? 7.812 41.719 8.039 1 92.69 248 LEU B O 1
ATOM 6790 N N . LYS B 1 249 ? 5.98 41.625 6.805 1 91.19 249 LYS B N 1
ATOM 6791 C CA . LYS B 1 249 ? 6.707 41.844 5.559 1 91.19 249 LYS B CA 1
ATOM 6792 C C . LYS B 1 249 ? 7.387 43.219 5.547 1 91.19 249 LYS B C 1
ATOM 6794 O O . LYS B 1 249 ? 8.328 43.438 4.781 1 91.19 249 LYS B O 1
ATOM 6799 N N . ARG B 1 250 ? 6.941 44.062 6.355 1 90.62 250 ARG B N 1
ATOM 6800 C CA . ARG B 1 250 ? 7.445 45.438 6.371 1 90.62 250 ARG B CA 1
ATOM 6801 C C . ARG B 1 250 ? 8.547 45.594 7.406 1 90.62 250 ARG B C 1
ATOM 6803 O O . ARG B 1 250 ? 9.156 46.656 7.508 1 90.62 250 ARG B O 1
ATOM 6810 N N . SER B 1 251 ? 8.836 44.594 8.156 1 93.44 251 SER B N 1
ATOM 6811 C CA . SER B 1 251 ? 9.875 44.688 9.18 1 93.44 251 SER B CA 1
ATOM 6812 C C . SER B 1 251 ? 11.25 44.844 8.555 1 93.44 251 SER B C 1
ATOM 6814 O O . SER B 1 251 ? 11.594 44.156 7.59 1 93.44 251 SER B O 1
ATOM 6816 N N . LYS B 1 252 ? 12.023 45.75 9.078 1 93.38 252 LYS B N 1
ATOM 6817 C CA . LYS B 1 252 ? 13.383 45.969 8.602 1 93.38 252 LYS B CA 1
ATOM 6818 C C . LYS B 1 252 ? 14.242 44.719 8.805 1 93.38 252 LYS B C 1
ATOM 6820 O O . LYS B 1 252 ? 15.195 44.469 8.055 1 93.38 252 LYS B O 1
ATOM 6825 N N . PHE B 1 253 ? 13.891 43.906 9.789 1 96.19 253 PHE B N 1
ATOM 6826 C CA . PHE B 1 253 ? 14.664 42.719 10.07 1 96.19 253 PHE B CA 1
ATOM 6827 C C . PHE B 1 253 ? 14.375 41.625 9.031 1 96.19 253 PHE B C 1
ATOM 6829 O O . PHE B 1 253 ? 15.266 40.844 8.664 1 96.19 253 PHE B O 1
ATOM 6836 N N . VAL B 1 254 ? 13.078 41.531 8.562 1 96.5 254 VAL B N 1
ATOM 6837 C CA . VAL B 1 254 ? 12.742 40.625 7.488 1 96.5 254 VAL B CA 1
ATOM 6838 C C . VAL B 1 254 ? 13.445 41.031 6.203 1 96.5 254 VAL B C 1
ATOM 6840 O O . VAL B 1 254 ? 14.031 40.219 5.504 1 96.5 254 VAL B O 1
ATOM 6843 N N . GLU B 1 255 ? 13.398 42.281 5.949 1 95.12 255 GLU B N 1
ATOM 6844 C CA . GLU B 1 255 ? 14.055 42.812 4.762 1 95.12 255 GLU B CA 1
ATOM 6845 C C . GLU B 1 255 ? 15.555 42.531 4.789 1 95.12 255 GLU B C 1
ATOM 6847 O O . GLU B 1 255 ? 16.125 42.094 3.797 1 95.12 255 GLU B O 1
ATOM 6852 N N . GLY B 1 256 ? 16.203 42.875 5.891 1 95.94 256 GLY B N 1
ATOM 6853 C CA . GLY B 1 256 ? 17.625 42.625 6.02 1 95.94 256 GLY B CA 1
ATOM 6854 C C . GLY B 1 256 ? 17.984 41.156 5.891 1 95.94 256 GLY B C 1
ATOM 6855 O O . GLY B 1 256 ? 18.984 40.812 5.25 1 95.94 256 GLY B O 1
ATOM 6856 N N . PHE B 1 257 ? 17.219 40.312 6.52 1 97.62 257 PHE B N 1
ATOM 6857 C CA . PHE B 1 257 ? 17.438 38.875 6.457 1 97.62 257 PHE B CA 1
ATOM 6858 C C . PHE B 1 257 ? 17.453 38.375 5.016 1 97.62 257 PHE B C 1
ATOM 6860 O O . PHE B 1 257 ? 18.25 37.5 4.652 1 97.62 257 PHE B O 1
ATOM 6867 N N . LEU B 1 258 ? 16.578 38.938 4.168 1 96.69 258 LEU B N 1
ATOM 6868 C CA . LEU B 1 258 ? 16.375 38.438 2.814 1 96.69 258 LEU B CA 1
ATOM 6869 C C . LEU B 1 258 ? 17.297 39.125 1.83 1 96.69 258 LEU B C 1
ATOM 6871 O O . LEU B 1 258 ? 17.5 38.656 0.71 1 96.69 258 LEU B O 1
ATOM 6875 N N . THR B 1 259 ? 17.922 40.25 2.234 1 94.56 259 THR B N 1
ATOM 6876 C CA . THR B 1 259 ? 18.547 41.062 1.198 1 94.56 259 THR B CA 1
ATOM 6877 C C . THR B 1 259 ? 20.016 41.312 1.537 1 94.56 259 THR B C 1
ATOM 6879 O O . THR B 1 259 ? 20.828 41.594 0.648 1 94.56 259 THR B O 1
ATOM 6882 N N . ILE B 1 260 ? 20.422 41.281 2.76 1 96.38 260 ILE B N 1
ATOM 6883 C CA . ILE B 1 260 ? 21.781 41.625 3.135 1 96.38 260 ILE B CA 1
ATOM 6884 C C . ILE B 1 260 ? 22.734 40.469 2.857 1 96.38 260 ILE B C 1
ATOM 6886 O O . ILE B 1 260 ? 22.625 39.406 3.492 1 96.38 260 ILE B O 1
ATOM 6890 N N . THR B 1 261 ? 23.609 40.656 2.02 1 94.38 261 THR B N 1
ATOM 6891 C CA . THR B 1 261 ? 24.531 39.594 1.601 1 94.38 261 THR B CA 1
ATOM 6892 C C . THR B 1 261 ? 25.844 39.656 2.385 1 94.38 261 THR B C 1
ATOM 6894 O O . THR B 1 261 ? 26.516 38.656 2.561 1 94.38 261 THR B O 1
ATOM 6897 N N . GLN B 1 262 ? 26.188 40.875 2.773 1 93.12 262 GLN B N 1
ATOM 6898 C CA . GLN B 1 262 ? 27.453 41.094 3.473 1 93.12 262 GLN B CA 1
ATOM 6899 C C . GLN B 1 262 ? 27.359 40.625 4.926 1 93.12 262 GLN B C 1
ATOM 6901 O O . GLN B 1 262 ? 26.484 41.094 5.664 1 93.12 262 GLN B O 1
ATOM 6906 N N . GLU B 1 263 ? 28.266 39.875 5.379 1 90.69 263 GLU B N 1
ATOM 6907 C CA . GLU B 1 263 ? 28.25 39.281 6.707 1 90.69 263 GLU B CA 1
ATOM 6908 C C . GLU B 1 263 ? 28.328 40.344 7.797 1 90.69 263 GLU B C 1
ATOM 6910 O O . GLU B 1 263 ? 27.656 40.25 8.82 1 90.69 263 GLU B O 1
ATOM 6915 N N . ASP B 1 264 ? 29.141 41.281 7.566 1 92.94 264 ASP B N 1
ATOM 6916 C CA . ASP B 1 264 ? 29.312 42.344 8.562 1 92.94 264 ASP B CA 1
ATOM 6917 C C . ASP B 1 264 ? 28.031 43.156 8.734 1 92.94 264 ASP B C 1
ATOM 6919 O O . ASP B 1 264 ? 27.641 43.469 9.859 1 92.94 264 ASP B O 1
ATOM 6923 N N . ALA B 1 265 ? 27.469 43.469 7.645 1 95.56 265 ALA B N 1
ATOM 6924 C CA . ALA B 1 265 ? 26.219 44.219 7.688 1 95.56 265 ALA B CA 1
ATOM 6925 C C . ALA B 1 265 ? 25.109 43.406 8.344 1 95.56 265 ALA B C 1
ATOM 6927 O O . ALA B 1 265 ? 24.297 43.969 9.109 1 95.56 265 ALA B O 1
ATOM 6928 N N . PHE B 1 266 ? 25.062 42.219 8.07 1 96.5 266 PHE B N 1
ATOM 6929 C CA . PHE B 1 266 ? 24.047 41.344 8.656 1 96.5 266 PHE B CA 1
ATOM 6930 C C . PHE B 1 266 ? 24.281 41.156 10.156 1 96.5 266 PHE B C 1
ATOM 6932 O O . PHE B 1 266 ? 23.344 41.125 10.945 1 96.5 266 PHE B O 1
ATOM 6939 N N . SER B 1 267 ? 25.531 41.031 10.516 1 95.56 267 SER B N 1
ATOM 6940 C CA . SER B 1 267 ? 25.891 40.938 11.922 1 95.56 267 SER B CA 1
ATOM 6941 C C . SER B 1 267 ? 25.453 42.156 12.695 1 95.56 267 SER B C 1
ATOM 6943 O O . SER B 1 267 ? 25.016 42.062 13.836 1 95.56 267 SER B O 1
ATOM 6945 N N . LYS B 1 268 ? 25.594 43.281 12.055 1 96.5 268 LYS B N 1
ATOM 6946 C CA . LYS B 1 268 ? 25.141 44.531 12.672 1 96.5 268 LYS B CA 1
ATOM 6947 C C . LYS B 1 268 ? 23.625 44.531 12.867 1 96.5 268 LYS B C 1
ATOM 6949 O O . LYS B 1 268 ? 23.141 44.938 13.914 1 96.5 268 LYS B O 1
ATOM 6954 N N . LEU B 1 269 ? 22.938 44.125 11.906 1 96.5 269 LEU B N 1
ATOM 6955 C CA . LEU B 1 269 ? 21.484 44.031 12.008 1 96.5 269 LEU B CA 1
ATOM 6956 C C . LEU B 1 269 ? 21.078 43.062 13.133 1 96.5 269 LEU B C 1
ATOM 6958 O O . LEU B 1 269 ? 20.141 43.344 13.883 1 96.5 269 LEU B O 1
ATOM 6962 N N . LYS B 1 270 ? 21.766 41.969 13.203 1 97 270 LYS B N 1
ATOM 6963 C CA . LYS B 1 270 ? 21.469 40.969 14.234 1 97 270 LYS B CA 1
ATOM 6964 C C . LYS B 1 270 ? 21.656 41.562 15.625 1 97 270 LYS B C 1
ATOM 6966 O O . LYS B 1 270 ? 20.859 41.312 16.531 1 97 270 LYS B O 1
ATOM 6971 N N . LYS B 1 271 ? 22.672 42.312 15.773 1 96.38 271 LYS B N 1
ATOM 6972 C CA . LYS B 1 271 ? 22.922 42.969 17.062 1 96.38 271 LYS B CA 1
ATOM 6973 C C . LYS B 1 271 ? 21.797 43.938 17.422 1 96.38 271 LYS B C 1
ATOM 6975 O O . LYS B 1 271 ? 21.422 44.031 18.594 1 96.38 271 LYS B O 1
ATOM 6980 N N . GLU B 1 272 ? 21.375 44.594 16.406 1 95.69 272 GLU B N 1
ATOM 6981 C CA . GLU B 1 272 ? 20.25 45.5 16.625 1 95.69 272 GLU B CA 1
ATOM 6982 C C . GLU B 1 272 ? 19.016 44.719 17.094 1 95.69 272 GLU B C 1
ATOM 6984 O O . GLU B 1 272 ? 18.297 45.156 17.984 1 95.69 272 GLU B O 1
ATOM 6989 N N . GLY B 1 273 ? 18.75 43.688 16.453 1 94.94 273 GLY B N 1
ATOM 6990 C CA . GLY B 1 273 ? 17.625 42.844 16.844 1 94.94 273 GLY B CA 1
ATOM 6991 C C . GLY B 1 273 ? 17.75 42.25 18.234 1 94.94 273 GLY B C 1
ATOM 6992 O O . GLY B 1 273 ? 16.766 42.125 18.953 1 94.94 273 GLY B O 1
ATOM 6993 N N . ASP B 1 274 ? 18.922 41.938 18.594 1 95.19 274 ASP B N 1
ATOM 6994 C CA . ASP B 1 274 ? 19.188 41.344 19.906 1 95.19 274 ASP B CA 1
ATOM 6995 C C . ASP B 1 274 ? 18.906 42.344 21.031 1 95.19 274 ASP B C 1
ATOM 6997 O O . ASP B 1 274 ? 18.547 41.969 22.141 1 95.19 274 ASP B O 1
ATOM 7001 N N . LYS B 1 275 ? 18.938 43.594 20.719 1 94.19 275 LYS B N 1
ATOM 7002 C CA . LYS B 1 275 ? 18.734 44.625 21.703 1 94.19 275 LYS B CA 1
ATOM 7003 C C . LYS B 1 275 ? 17.25 44.938 21.891 1 94.19 275 LYS B C 1
ATOM 7005 O O . LYS B 1 275 ? 16.859 45.562 22.859 1 94.19 275 LYS B O 1
ATOM 7010 N N . LEU B 1 276 ? 16.547 44.469 20.953 1 93.25 276 LEU B N 1
ATOM 7011 C CA . LEU B 1 276 ? 15.109 44.688 21.047 1 93.25 276 LEU B CA 1
ATOM 7012 C C . LEU B 1 276 ? 14.516 44.031 22.281 1 93.25 276 LEU B C 1
ATOM 7014 O O . LEU B 1 276 ? 14.898 42.906 22.641 1 93.25 276 LEU B O 1
ATOM 7018 N N . VAL B 1 277 ? 13.656 44.75 22.953 1 91.44 277 VAL B N 1
ATOM 7019 C CA . VAL B 1 277 ? 12.891 44.188 24.062 1 91.44 277 VAL B CA 1
ATOM 7020 C C . VAL B 1 277 ? 11.422 44.031 23.656 1 91.44 277 VAL B C 1
ATOM 7022 O O . VAL B 1 277 ? 10.93 44.812 22.812 1 91.44 277 VAL B O 1
ATOM 7025 N N . LYS B 1 278 ? 10.859 43.031 24.219 1 89.75 278 LYS B N 1
ATOM 7026 C CA . LYS B 1 278 ? 9.445 42.844 23.922 1 89.75 278 LYS B CA 1
ATOM 7027 C C . LYS B 1 278 ? 8.625 44.062 24.25 1 89.75 278 LYS B C 1
ATOM 7029 O O . LYS B 1 278 ? 8.703 44.594 25.375 1 89.75 278 LYS B O 1
ATOM 7034 N N . GLN B 1 279 ? 7.895 44.469 23.312 1 84.5 279 GLN B N 1
ATOM 7035 C CA . GLN B 1 279 ? 7.094 45.656 23.484 1 84.5 279 GLN B CA 1
ATOM 7036 C C . GLN B 1 279 ? 5.859 45.375 24.344 1 84.5 279 GLN B C 1
ATOM 7038 O O . GLN B 1 279 ? 5.133 44.406 24.094 1 84.5 279 GLN B O 1
ATOM 7043 N N . THR B 1 280 ? 5.664 46.219 25.344 1 86.56 280 THR B N 1
ATOM 7044 C CA . THR B 1 280 ? 4.527 46 26.234 1 86.56 280 THR B CA 1
ATOM 7045 C C . THR B 1 280 ? 3.588 47.219 26.203 1 86.56 280 THR B C 1
ATOM 7047 O O . THR B 1 280 ? 2.412 47.094 26.562 1 86.56 280 THR B O 1
ATOM 7050 N N . LYS B 1 281 ? 4.117 48.344 25.734 1 91.12 281 LYS B N 1
ATOM 7051 C CA . LYS B 1 281 ? 3.311 49.562 25.703 1 91.12 281 LYS B CA 1
ATOM 7052 C C . LYS B 1 281 ? 2.621 49.719 24.344 1 91.12 281 LYS B C 1
ATOM 7054 O O . LYS B 1 281 ? 3.254 49.562 23.297 1 91.12 281 LYS B O 1
ATOM 7059 N N . ILE B 1 282 ? 1.447 50.094 24.344 1 94.06 282 ILE B N 1
ATOM 7060 C CA . ILE B 1 282 ? 0.626 50.156 23.141 1 94.06 282 ILE B CA 1
ATOM 7061 C C . ILE B 1 282 ? 1.191 51.219 22.203 1 94.06 282 ILE B C 1
ATOM 7063 O O . ILE B 1 282 ? 1.199 51.031 20.984 1 94.06 282 ILE B O 1
ATOM 7067 N N . ASN B 1 283 ? 1.644 52.312 22.797 1 91.94 283 ASN B N 1
ATOM 7068 C CA . ASN B 1 283 ? 2.127 53.438 21.984 1 91.94 283 ASN B CA 1
ATOM 7069 C C . ASN B 1 283 ? 3.402 53.062 21.234 1 91.94 283 ASN B C 1
ATOM 7071 O O . ASN B 1 283 ? 3.783 53.75 20.281 1 91.94 283 ASN B O 1
ATOM 7075 N N . GLN B 1 284 ? 4.008 52 21.609 1 91.81 284 GLN B N 1
ATOM 7076 C CA . GLN B 1 284 ? 5.25 51.562 20.984 1 91.81 284 GLN B CA 1
ATOM 7077 C C . GLN B 1 284 ? 5.012 50.406 20.016 1 91.81 284 GLN B C 1
ATOM 7079 O O . GLN B 1 284 ? 5.938 49.938 19.344 1 91.81 284 GLN B O 1
ATOM 7084 N N . MET B 1 285 ? 3.801 50 19.984 1 93.81 285 MET B N 1
ATOM 7085 C CA . MET B 1 285 ? 3.463 48.906 19.078 1 93.81 285 MET B CA 1
ATOM 7086 C C . MET B 1 285 ? 3.461 49.406 17.625 1 93.81 285 MET B C 1
ATOM 7088 O O . MET B 1 285 ? 3.203 50.562 17.359 1 93.81 285 MET B O 1
ATOM 7092 N N . ILE B 1 286 ? 3.746 48.469 16.766 1 92.75 286 ILE B N 1
ATOM 7093 C CA . ILE B 1 286 ? 3.773 48.812 15.344 1 92.75 286 ILE B CA 1
ATOM 7094 C C . ILE B 1 286 ? 2.547 48.25 14.641 1 92.75 286 ILE B C 1
ATOM 7096 O O . ILE B 1 286 ? 2.334 47.031 14.664 1 92.75 286 ILE B O 1
ATOM 7100 N N . THR B 1 287 ? 1.749 49.062 14.086 1 91.88 287 THR B N 1
ATOM 7101 C CA . THR B 1 287 ? 0.586 48.656 13.312 1 91.88 287 THR B CA 1
ATOM 7102 C C . THR B 1 287 ? 0.619 49.25 11.914 1 91.88 287 THR B C 1
ATOM 7104 O O . THR B 1 287 ? 1.378 50.188 11.656 1 91.88 287 THR B O 1
ATOM 7107 N N . GLN B 1 288 ? -0.134 48.812 11.047 1 87.31 288 GLN B N 1
ATOM 7108 C CA . GLN B 1 288 ? -0.121 49.219 9.648 1 87.31 288 GLN B CA 1
ATOM 7109 C C . GLN B 1 288 ? -0.44 50.688 9.484 1 87.31 288 GLN B C 1
ATOM 7111 O O . GLN B 1 288 ? 0.18 51.375 8.672 1 87.31 288 GLN B O 1
ATOM 7116 N N . ASN B 1 289 ? -1.434 51.156 10.289 1 88.56 289 ASN B N 1
ATOM 7117 C CA . ASN B 1 289 ? -1.899 52.531 10.117 1 88.56 289 ASN B CA 1
ATOM 7118 C C . ASN B 1 289 ? -1.424 53.438 11.258 1 88.56 289 ASN B C 1
ATOM 7120 O O . ASN B 1 289 ? -1.806 54.594 11.328 1 88.56 289 ASN B O 1
ATOM 7124 N N . GLY B 1 290 ? -0.721 52.906 12.234 1 91.5 290 GLY B N 1
ATOM 7125 C CA . GLY B 1 290 ? -0.232 53.688 13.359 1 91.5 290 GLY B CA 1
ATOM 7126 C C . GLY B 1 290 ? -1.284 53.906 14.422 1 91.5 290 GLY B C 1
ATOM 7127 O O . GLY B 1 290 ? -1.179 54.875 15.211 1 91.5 290 GLY B O 1
ATOM 7128 N N . GLU B 1 291 ? -2.287 53.062 14.266 1 94.56 291 GLU B N 1
ATOM 7129 C CA . GLU B 1 291 ? -3.363 53.156 15.242 1 94.56 291 GLU B CA 1
ATOM 7130 C C . GLU B 1 291 ? -3.643 51.812 15.898 1 94.56 291 GLU B C 1
ATOM 7132 O O . GLU B 1 291 ? -3.725 50.781 15.211 1 94.56 291 GLU B O 1
ATOM 7137 N N . ALA B 1 292 ? -3.678 51.844 17.188 1 94.56 292 ALA B N 1
ATOM 7138 C CA . ALA B 1 292 ? -4.043 50.656 17.953 1 94.56 292 ALA B CA 1
ATOM 7139 C C . ALA B 1 292 ? -5.508 50.719 18.375 1 94.56 292 ALA B C 1
ATOM 7141 O O . ALA B 1 292 ? -5.914 51.594 19.141 1 94.56 292 ALA B O 1
ATOM 7142 N N . GLN B 1 293 ? -6.223 49.781 17.812 1 95.38 293 GLN B N 1
ATOM 7143 C CA . GLN B 1 293 ? -7.633 49.688 18.188 1 95.38 293 GLN B CA 1
ATOM 7144 C C . GLN B 1 293 ? -7.832 48.781 19.391 1 95.38 293 GLN B C 1
ATOM 7146 O O . GLN B 1 293 ? -7.527 47.594 19.328 1 95.38 293 GLN B O 1
ATOM 7151 N N . CYS B 1 294 ? -8.258 49.312 20.453 1 96.69 294 CYS B N 1
ATOM 7152 C CA . CYS B 1 294 ? -8.57 48.562 21.672 1 96.69 294 CYS B CA 1
ATOM 7153 C C . CYS B 1 294 ? -10.062 48.281 21.766 1 96.69 294 CYS B C 1
ATOM 7155 O O . CYS B 1 294 ? -10.852 49.188 22.016 1 96.69 294 CYS B O 1
ATOM 7157 N N . VAL B 1 295 ? -10.398 47.031 21.625 1 96.44 295 VAL B N 1
ATOM 7158 C CA . VAL B 1 295 ? -11.82 46.688 21.547 1 96.44 295 VAL B CA 1
ATOM 7159 C C . VAL B 1 295 ? -12.117 45.531 22.5 1 96.44 295 VAL B C 1
ATOM 7161 O O . VAL B 1 295 ? -11.406 44.5 22.5 1 96.44 295 VAL B O 1
ATOM 7164 N N . ILE B 1 296 ? -13.039 45.719 23.328 1 95 296 ILE B N 1
ATOM 7165 C CA . ILE B 1 296 ? -13.578 44.656 24.156 1 95 296 ILE B CA 1
ATOM 7166 C C . ILE B 1 296 ? -15.078 44.5 23.906 1 95 296 ILE B C 1
ATOM 7168 O O . ILE B 1 296 ? -15.844 45.469 24.109 1 95 296 ILE B O 1
ATOM 7172 N N . ASN B 1 297 ? -15.477 43.406 23.438 1 91.25 297 ASN B N 1
ATOM 7173 C CA . ASN B 1 297 ? -16.906 43.094 23.281 1 91.25 297 ASN B CA 1
ATOM 7174 C C . ASN B 1 297 ? -17.188 41.594 23.453 1 91.25 297 ASN B C 1
ATOM 7176 O O . ASN B 1 297 ? -16.266 40.781 23.375 1 91.25 297 ASN B O 1
ATOM 7180 N N . GLN B 1 298 ? -18.406 41.344 23.656 1 89.69 298 GLN B N 1
ATOM 7181 C CA . GLN B 1 298 ? -18.797 39.969 24.016 1 89.69 298 GLN B CA 1
ATOM 7182 C C . GLN B 1 298 ? -18.625 39.031 22.828 1 89.69 298 GLN B C 1
ATOM 7184 O O . GLN B 1 298 ? -18.281 37.844 23.016 1 89.69 298 GLN B O 1
ATOM 7189 N N . ASP B 1 299 ? -18.859 39.469 21.641 1 90.62 299 ASP B N 1
ATOM 7190 C CA . ASP B 1 299 ? -18.75 38.625 20.453 1 90.62 299 ASP B CA 1
ATOM 7191 C C . ASP B 1 299 ? -17.312 38.188 20.203 1 90.62 299 ASP B C 1
ATOM 7193 O O . ASP B 1 299 ? -17.047 37.031 19.906 1 90.62 299 ASP B O 1
ATOM 7197 N N . ILE B 1 300 ? -16.391 39.156 20.344 1 94.38 300 ILE B N 1
ATOM 7198 C CA . ILE B 1 300 ? -14.969 38.875 20.156 1 94.38 300 ILE B CA 1
ATOM 7199 C C . ILE B 1 300 ? -14.484 37.906 21.25 1 94.38 300 ILE B C 1
ATOM 7201 O O . ILE B 1 300 ? -13.75 36.969 20.984 1 94.38 300 ILE B O 1
ATOM 7205 N N . ASN B 1 301 ? -14.922 38.188 22.5 1 93.56 301 ASN B N 1
ATOM 7206 C CA . ASN B 1 301 ? -14.539 37.312 23.609 1 93.56 301 ASN B CA 1
ATOM 7207 C C . ASN B 1 301 ? -15.008 35.875 23.391 1 93.56 301 ASN B C 1
ATOM 7209 O O . ASN B 1 301 ? -14.25 34.938 23.625 1 93.56 301 ASN B O 1
ATOM 7213 N N . GLN B 1 302 ? -16.219 35.781 22.938 1 92.88 302 GLN B N 1
ATOM 7214 C CA . GLN B 1 302 ? -16.766 34.438 22.688 1 92.88 302 GLN B CA 1
ATOM 7215 C C . GLN B 1 302 ? -16.031 33.781 21.531 1 92.88 302 GLN B C 1
ATOM 7217 O O . GLN B 1 302 ? -15.711 32.562 21.609 1 92.88 302 GLN B O 1
ATOM 7222 N N . PHE B 1 303 ? -15.789 34.531 20.5 1 95.5 303 PHE B N 1
ATOM 7223 C CA . PHE B 1 303 ? -15.055 34 19.359 1 95.5 303 PHE B CA 1
ATOM 7224 C C . PHE B 1 303 ? -13.703 33.438 19.781 1 95.5 303 PHE B C 1
ATOM 7226 O O . PHE B 1 303 ? -13.344 32.344 19.422 1 95.5 303 PHE B O 1
ATOM 7233 N N . LEU B 1 304 ? -13.008 34.219 20.547 1 95.94 304 LEU B N 1
ATOM 7234 C CA . LEU B 1 304 ? -11.656 33.812 20.922 1 95.94 304 LEU B CA 1
ATOM 7235 C C . LEU B 1 304 ? -11.672 32.656 21.891 1 95.94 304 LEU B C 1
ATOM 7237 O O . LEU B 1 304 ? -10.797 31.781 21.844 1 95.94 304 LEU B O 1
ATOM 7241 N N . LYS B 1 305 ? -12.633 32.656 22.75 1 94.12 305 LYS B N 1
ATOM 7242 C CA . LYS B 1 305 ? -12.781 31.516 23.656 1 94.12 305 LYS B CA 1
ATOM 7243 C C . LYS B 1 305 ? -13.047 30.219 22.891 1 94.12 305 LYS B C 1
ATOM 7245 O O . LYS B 1 305 ? -12.391 29.203 23.141 1 94.12 305 LYS B O 1
ATOM 7250 N N . LYS B 1 306 ? -13.969 30.266 21.984 1 94.56 306 LYS B N 1
ATOM 7251 C CA . LYS B 1 306 ? -14.328 29.094 21.203 1 94.56 306 LYS B CA 1
ATOM 7252 C C . LYS B 1 306 ? -13.203 28.688 20.266 1 94.56 306 LYS B C 1
ATOM 7254 O O . LYS B 1 306 ? -13.008 27.5 20 1 94.56 306 LYS B O 1
ATOM 7259 N N . THR B 1 307 ? -12.531 29.688 19.75 1 95.56 307 THR B N 1
ATOM 7260 C CA . THR B 1 307 ? -11.383 29.406 18.891 1 95.56 307 THR B CA 1
ATOM 7261 C C . THR B 1 307 ? -10.312 28.641 19.672 1 95.56 307 THR B C 1
ATOM 7263 O O . THR B 1 307 ? -9.711 27.688 19.156 1 95.56 307 THR B O 1
ATOM 7266 N N . ASN B 1 308 ? -10.07 29.094 20.859 1 94.38 308 ASN B N 1
ATOM 7267 C CA . ASN B 1 308 ? -9.086 28.406 21.688 1 94.38 308 ASN B CA 1
ATOM 7268 C C . ASN B 1 308 ? -9.469 26.953 21.922 1 94.38 308 ASN B C 1
ATOM 7270 O O . ASN B 1 308 ? -8.609 26.062 21.875 1 94.38 308 ASN B O 1
ATOM 7274 N N . GLU B 1 309 ? -10.719 26.688 22.156 1 94.12 309 GLU B N 1
ATOM 7275 C CA . GLU B 1 309 ? -11.211 25.328 22.312 1 94.12 309 GLU B CA 1
ATOM 7276 C C . GLU B 1 309 ? -11.031 24.516 21.016 1 94.12 309 GLU B C 1
ATOM 7278 O O . GLU B 1 309 ? -10.578 23.375 21.062 1 94.12 309 GLU B O 1
ATOM 7283 N N . TYR B 1 310 ? -11.414 25.125 19.953 1 95.31 310 TYR B N 1
ATOM 7284 C CA . TYR B 1 310 ? -11.273 24.516 18.641 1 95.31 310 TYR B CA 1
ATOM 7285 C C . TYR B 1 310 ? -9.828 24.125 18.359 1 95.31 310 TYR B C 1
ATOM 7287 O O . TYR B 1 310 ? -9.547 23 17.953 1 95.31 310 TYR B O 1
ATOM 7295 N N . LEU B 1 311 ? -8.953 25.094 18.578 1 95.81 311 LEU B N 1
ATOM 7296 C CA . LEU B 1 311 ? -7.535 24.859 18.328 1 95.81 311 LEU B CA 1
ATOM 7297 C C . LEU B 1 311 ? -6.996 23.734 19.219 1 95.81 311 LEU B C 1
ATOM 7299 O O . LEU B 1 311 ? -6.16 22.938 18.781 1 95.81 311 LEU B O 1
ATOM 7303 N N . GLY B 1 312 ? -7.441 23.719 20.453 1 93.62 312 GLY B N 1
ATOM 7304 C CA . GLY B 1 312 ? -7.027 22.656 21.344 1 93.62 312 GLY B CA 1
ATOM 7305 C C . GLY B 1 312 ? -7.422 21.266 20.859 1 93.62 312 GLY B C 1
ATOM 7306 O O . GLY B 1 312 ? -6.609 20.344 20.875 1 93.62 312 GLY B O 1
ATOM 7307 N N . ASN B 1 313 ? -8.641 21.125 20.422 1 95.5 313 ASN B N 1
ATOM 7308 C CA . ASN B 1 313 ? -9.133 19.844 19.906 1 95.5 313 ASN B CA 1
ATOM 7309 C C . ASN B 1 313 ? -8.453 19.484 18.594 1 95.5 313 ASN B C 1
ATOM 7311 O O . ASN B 1 313 ? -8.141 18.312 18.359 1 95.5 313 ASN B O 1
ATOM 7315 N N . GLN B 1 314 ? -8.281 20.438 17.766 1 95.94 314 GLN B N 1
ATOM 7316 C CA . GLN B 1 314 ? -7.625 20.203 16.484 1 95.94 314 GLN B CA 1
ATOM 7317 C C . GLN B 1 314 ? -6.188 19.719 16.688 1 95.94 314 GLN B C 1
ATOM 7319 O O . GLN B 1 314 ? -5.684 18.922 15.898 1 95.94 314 GLN B O 1
ATOM 7324 N N . ASP B 1 315 ? -5.555 20.25 17.703 1 94.75 315 ASP B N 1
ATOM 7325 C CA . ASP B 1 315 ? -4.195 19.859 18.031 1 94.75 315 ASP B CA 1
ATOM 7326 C C . ASP B 1 315 ? -4.117 18.359 18.312 1 94.75 315 ASP B C 1
ATOM 7328 O O . ASP B 1 315 ? -3.191 17.672 17.859 1 94.75 315 ASP B O 1
ATOM 7332 N N . ILE B 1 316 ? -5.047 17.797 19.016 1 95.81 316 ILE B N 1
ATOM 7333 C CA . ILE B 1 316 ? -5.105 16.375 19.344 1 95.81 316 ILE B CA 1
ATOM 7334 C C . ILE B 1 316 ? -5.273 15.57 18.062 1 95.81 316 ILE B C 1
ATOM 7336 O O . ILE B 1 316 ? -4.586 14.562 17.859 1 95.81 316 ILE B O 1
ATOM 7340 N N . ILE B 1 317 ? -6.16 16 17.188 1 96.75 317 ILE B N 1
ATOM 7341 C CA . ILE B 1 317 ? -6.445 15.297 15.945 1 96.75 317 ILE B CA 1
ATOM 7342 C C . ILE B 1 317 ? -5.207 15.297 15.047 1 96.75 317 ILE B C 1
ATOM 7344 O O . ILE B 1 317 ? -4.852 14.273 14.469 1 96.75 317 ILE B O 1
ATOM 7348 N N . TYR B 1 318 ? -4.52 16.453 14.93 1 96.94 318 TYR B N 1
ATOM 7349 C CA . TYR B 1 318 ? -3.336 16.547 14.086 1 96.94 318 TYR B CA 1
ATOM 7350 C C . TYR B 1 318 ? -2.221 15.648 14.602 1 96.94 318 TYR B C 1
ATOM 7352 O O . TYR B 1 318 ? -1.461 15.078 13.812 1 96.94 318 TYR B O 1
ATOM 7360 N N . LYS B 1 319 ? -2.092 15.539 15.891 1 95.31 319 LYS B N 1
ATOM 7361 C CA . LYS B 1 319 ? -1.106 14.625 16.453 1 95.31 319 LYS B CA 1
ATOM 7362 C C . LYS B 1 319 ? -1.394 13.188 16.047 1 95.31 319 LYS B C 1
ATOM 7364 O O . LYS B 1 319 ? -0.475 12.438 15.695 1 95.31 319 LYS B O 1
ATOM 7369 N N . LYS B 1 320 ? -2.633 12.852 16.062 1 97.19 320 LYS B N 1
ATOM 7370 C CA . LYS B 1 320 ? -3.029 11.516 15.633 1 97.19 320 LYS B CA 1
ATOM 7371 C C . LYS B 1 320 ? -2.762 11.32 14.148 1 97.19 320 LYS B C 1
ATOM 7373 O O . LYS B 1 320 ? -2.285 10.266 13.727 1 97.19 320 LYS B O 1
ATOM 7378 N N . VAL B 1 321 ? -3.07 12.297 13.32 1 97.88 321 VAL B N 1
ATOM 7379 C CA . VAL B 1 321 ? -2.822 12.234 11.891 1 97.88 321 VAL B CA 1
ATOM 7380 C C . VAL B 1 321 ? -1.334 12.016 11.625 1 97.88 321 VAL B C 1
ATOM 7382 O O . VAL B 1 321 ? -0.959 11.203 10.781 1 97.88 321 VAL B O 1
ATOM 7385 N N . ARG B 1 322 ? -0.526 12.703 12.359 1 97 322 ARG B N 1
ATOM 7386 C CA . ARG B 1 322 ? 0.917 12.57 12.188 1 97 322 ARG B CA 1
ATOM 7387 C C . ARG B 1 322 ? 1.369 11.141 12.484 1 97 322 ARG B C 1
ATOM 7389 O O . ARG B 1 322 ? 2.182 10.578 11.742 1 97 322 ARG B O 1
ATOM 7396 N N . LYS B 1 323 ? 0.873 10.586 13.539 1 97.38 323 LYS B N 1
ATOM 7397 C CA . LYS B 1 323 ? 1.202 9.211 13.883 1 97.38 323 LYS B CA 1
ATOM 7398 C C . LYS B 1 323 ? 0.758 8.25 12.781 1 97.38 323 LYS B C 1
ATOM 7400 O O . LYS B 1 323 ? 1.486 7.32 12.43 1 97.38 323 LYS B O 1
ATOM 7405 N N . LEU B 1 324 ? -0.395 8.477 12.312 1 98.12 324 LEU B N 1
ATOM 7406 C CA . LEU B 1 324 ? -0.948 7.609 11.281 1 98.12 324 LEU B CA 1
ATOM 7407 C C . LEU B 1 324 ? -0.175 7.766 9.977 1 98.12 324 LEU B C 1
ATOM 7409 O O . LEU B 1 324 ? -0.024 6.801 9.219 1 98.12 324 LEU B O 1
ATOM 7413 N N . CYS B 1 325 ? 0.296 8.992 9.695 1 97.31 325 CYS B N 1
ATOM 7414 C CA . CYS B 1 325 ? 1.133 9.188 8.516 1 97.31 325 CYS B CA 1
ATOM 7415 C C . CYS B 1 325 ? 2.422 8.383 8.625 1 97.31 325 CYS B C 1
ATOM 7417 O O . CYS B 1 325 ? 2.889 7.812 7.637 1 97.31 325 CYS B O 1
ATOM 7419 N N . LYS B 1 326 ? 2.975 8.328 9.805 1 97.06 326 LYS B N 1
ATOM 7420 C CA . LYS B 1 326 ? 4.152 7.488 10.016 1 97.06 326 LYS B CA 1
ATOM 7421 C C . LYS B 1 326 ? 3.826 6.016 9.773 1 97.06 326 LYS B C 1
ATOM 7423 O O . LYS B 1 326 ? 4.609 5.297 9.156 1 97.06 326 LYS B O 1
ATOM 7428 N N . GLN B 1 327 ? 2.691 5.652 10.305 1 98.25 327 GLN B N 1
ATOM 7429 C CA . GLN B 1 327 ? 2.26 4.273 10.086 1 98.25 327 GLN B CA 1
ATOM 7430 C C . GLN B 1 327 ? 2.055 3.988 8.602 1 98.25 327 GLN B C 1
ATOM 7432 O O . GLN B 1 327 ? 2.393 2.904 8.125 1 98.25 327 GLN B O 1
ATOM 7437 N N . LEU B 1 328 ? 1.473 4.914 7.938 1 97.75 328 LEU B N 1
ATOM 7438 C CA . LEU B 1 328 ? 1.233 4.785 6.504 1 97.75 328 LEU B CA 1
ATOM 7439 C C . LEU B 1 328 ? 2.539 4.535 5.758 1 97.75 328 LEU B C 1
ATOM 7441 O O . LEU B 1 328 ? 2.588 3.701 4.848 1 97.75 328 LEU B O 1
ATOM 7445 N N . ILE B 1 329 ? 3.564 5.207 6.113 1 97 329 ILE B N 1
ATOM 7446 C CA . ILE B 1 329 ? 4.887 5.051 5.516 1 97 329 ILE B CA 1
ATOM 7447 C C . ILE B 1 329 ? 5.414 3.643 5.785 1 97 329 ILE B C 1
ATOM 7449 O O . ILE B 1 329 ? 5.934 2.982 4.883 1 97 329 ILE B O 1
ATOM 7453 N N . ILE B 1 330 ? 5.246 3.188 6.992 1 97.56 330 ILE B N 1
ATOM 7454 C CA . ILE B 1 330 ? 5.672 1.844 7.367 1 97.56 330 ILE B CA 1
ATOM 7455 C C . ILE B 1 330 ? 4.906 0.81 6.547 1 97.56 330 ILE B C 1
ATOM 7457 O O . ILE B 1 330 ? 5.488 -0.162 6.059 1 97.56 330 ILE B O 1
ATOM 7461 N N . ASP B 1 331 ? 3.609 1.021 6.402 1 98 331 ASP B N 1
ATOM 7462 C CA . ASP B 1 331 ? 2.773 0.103 5.637 1 98 331 ASP B CA 1
ATOM 7463 C C . ASP B 1 331 ? 3.248 0.009 4.188 1 98 331 ASP B C 1
ATOM 7465 O O . ASP B 1 331 ? 3.355 -1.088 3.633 1 98 331 ASP B O 1
ATOM 7469 N N . PHE B 1 332 ? 3.531 1.132 3.568 1 98.06 332 PHE B N 1
ATOM 7470 C CA . PHE B 1 332 ? 4.016 1.145 2.193 1 98.06 332 PHE B CA 1
ATOM 7471 C C . PHE B 1 332 ? 5.363 0.443 2.086 1 98.06 332 PHE B C 1
ATOM 7473 O O . PHE B 1 332 ? 5.633 -0.252 1.104 1 98.06 332 PHE B O 1
ATOM 7480 N N . ASP B 1 333 ? 6.195 0.703 3.064 1 97.12 333 ASP B N 1
ATOM 7481 C CA . ASP B 1 333 ? 7.512 0.075 3.062 1 97.12 333 ASP B CA 1
ATOM 7482 C C . ASP B 1 333 ? 7.395 -1.447 3.115 1 97.12 333 ASP B C 1
ATOM 7484 O O . ASP B 1 333 ? 8.094 -2.154 2.389 1 97.12 333 ASP B O 1
ATOM 7488 N N . GLN B 1 334 ? 6.551 -1.929 3.973 1 98 334 GLN B N 1
ATOM 7489 C CA . GLN B 1 334 ? 6.32 -3.365 4.07 1 98 334 GLN B CA 1
ATOM 7490 C C . GLN B 1 334 ? 5.77 -3.924 2.762 1 98 334 GLN B C 1
ATOM 7492 O O . GLN B 1 334 ? 6.184 -4.996 2.312 1 98 334 GLN B O 1
ATOM 7497 N N . LEU B 1 335 ? 4.844 -3.244 2.201 1 98.19 335 LEU B N 1
ATOM 7498 C CA . LEU B 1 335 ? 4.242 -3.646 0.934 1 98.19 335 LEU B CA 1
ATOM 7499 C C . LEU B 1 335 ? 5.297 -3.752 -0.161 1 98.19 335 LEU B C 1
ATOM 7501 O O . LEU B 1 335 ? 5.336 -4.742 -0.897 1 98.19 335 LEU B O 1
ATOM 7505 N N . SER B 1 336 ? 6.137 -2.713 -0.277 1 97.94 336 SER B N 1
ATOM 7506 C CA . SER B 1 336 ? 7.199 -2.727 -1.277 1 97.94 336 SER B CA 1
ATOM 7507 C C . SER B 1 336 ? 8.164 -3.885 -1.042 1 97.94 336 SER B C 1
ATOM 7509 O O . SER B 1 336 ? 8.594 -4.543 -1.99 1 97.94 336 SER B O 1
ATOM 7511 N N . THR B 1 337 ? 8.5 -4.141 0.177 1 98.31 337 THR B N 1
ATOM 7512 C CA . THR B 1 337 ? 9.406 -5.223 0.533 1 98.31 337 THR B CA 1
ATOM 7513 C C . THR B 1 337 ? 8.844 -6.57 0.1 1 98.31 337 THR B C 1
ATOM 7515 O O . THR B 1 337 ? 9.562 -7.41 -0.445 1 98.31 337 THR B O 1
ATOM 7518 N N . THR B 1 338 ? 7.578 -6.773 0.358 1 98.69 338 THR B N 1
ATOM 7519 C CA . THR B 1 338 ? 6.922 -8.016 -0.037 1 98.69 338 THR B CA 1
ATOM 7520 C C . THR B 1 338 ? 6.938 -8.172 -1.555 1 98.69 338 THR B C 1
ATOM 7522 O O . THR B 1 338 ? 7.215 -9.258 -2.064 1 98.69 338 THR B O 1
ATOM 7525 N N . LEU B 1 339 ? 6.664 -7.129 -2.279 1 98.38 339 LEU B N 1
ATOM 7526 C CA . LEU B 1 339 ? 6.672 -7.168 -3.736 1 98.38 339 LEU B CA 1
ATOM 7527 C C . LEU B 1 339 ? 8.062 -7.504 -4.262 1 98.38 339 LEU B C 1
ATOM 7529 O O . LEU B 1 339 ? 8.211 -8.305 -5.191 1 98.38 339 LEU B O 1
ATOM 7533 N N . PHE B 1 340 ? 9.094 -6.902 -3.66 1 98.25 340 PHE B N 1
ATOM 7534 C CA . PHE B 1 340 ? 10.461 -7.207 -4.062 1 98.25 340 PHE B CA 1
ATOM 7535 C C . PHE B 1 340 ? 10.789 -8.672 -3.781 1 98.25 340 PHE B C 1
ATOM 7537 O O . PHE B 1 340 ? 11.508 -9.312 -4.555 1 98.25 340 PHE B O 1
ATOM 7544 N N . SER B 1 341 ? 10.258 -9.18 -2.678 1 98.62 341 SER B N 1
ATOM 7545 C CA . SER B 1 341 ? 10.477 -10.586 -2.352 1 98.62 341 SER B CA 1
ATOM 7546 C C . SER B 1 341 ? 9.82 -11.5 -3.377 1 98.62 341 SER B C 1
ATOM 7548 O O . SER B 1 341 ? 10.367 -12.547 -3.73 1 98.62 341 SER B O 1
ATOM 7550 N N . ILE B 1 342 ? 8.656 -11.18 -3.814 1 98.62 342 ILE B N 1
ATOM 7551 C CA . ILE B 1 342 ? 7.996 -11.93 -4.879 1 98.62 342 ILE B CA 1
ATOM 7552 C C . ILE B 1 342 ? 8.844 -11.867 -6.148 1 98.62 342 ILE B C 1
ATOM 7554 O O . ILE B 1 342 ? 9.031 -12.883 -6.824 1 98.62 342 ILE B O 1
ATOM 7558 N N . GLY B 1 343 ? 9.328 -10.641 -6.449 1 98.38 343 GLY B N 1
ATOM 7559 C CA . GLY B 1 343 ? 10.242 -10.508 -7.574 1 98.38 343 GLY B CA 1
ATOM 7560 C C . GLY B 1 343 ? 11.453 -11.406 -7.473 1 98.38 343 GLY B C 1
ATOM 7561 O O . GLY B 1 343 ? 11.867 -12.023 -8.461 1 98.38 343 GLY B O 1
ATOM 7562 N N . ASP B 1 344 ? 11.961 -11.508 -6.301 1 98.12 344 ASP B N 1
ATOM 7563 C CA . ASP B 1 344 ? 13.109 -12.383 -6.059 1 98.12 344 ASP B CA 1
ATOM 7564 C C . ASP B 1 344 ? 12.766 -13.836 -6.367 1 98.12 344 ASP B C 1
ATOM 7566 O O . ASP B 1 344 ? 13.594 -14.578 -6.902 1 98.12 344 ASP B O 1
ATOM 7570 N N . CYS B 1 345 ? 11.594 -14.289 -5.992 1 98.31 345 CYS B N 1
ATOM 7571 C CA . CYS B 1 345 ? 11.148 -15.648 -6.293 1 98.31 345 CYS B CA 1
ATOM 7572 C C . CYS B 1 345 ? 11.102 -15.883 -7.797 1 98.31 345 CYS B C 1
ATOM 7574 O O . CYS B 1 345 ? 11.578 -16.922 -8.281 1 98.31 345 CYS B O 1
ATOM 7576 N N . PHE B 1 346 ? 10.586 -14.961 -8.562 1 98.44 346 PHE B N 1
ATOM 7577 C CA . PHE B 1 346 ? 10.508 -15.109 -10.016 1 98.44 346 PHE B CA 1
ATOM 7578 C C . PHE B 1 346 ? 11.898 -15.062 -10.633 1 98.44 346 PHE B C 1
ATOM 7580 O O . PHE B 1 346 ? 12.156 -15.734 -11.641 1 98.44 346 PHE B O 1
ATOM 7587 N N . SER B 1 347 ? 12.773 -14.242 -10.055 1 97.81 347 SER B N 1
ATOM 7588 C CA . SER B 1 347 ? 14.172 -14.258 -10.477 1 97.81 347 SER B CA 1
ATOM 7589 C C . SER B 1 347 ? 14.797 -15.633 -10.289 1 97.81 347 SER B C 1
ATOM 7591 O O . SER B 1 347 ? 15.547 -16.094 -11.148 1 97.81 347 SER B O 1
ATOM 7593 N N . GLN B 1 348 ? 14.477 -16.266 -9.172 1 97.69 348 GLN B N 1
ATOM 7594 C CA . GLN B 1 348 ? 14.945 -17.625 -8.93 1 97.69 348 GLN B CA 1
ATOM 7595 C C . GLN B 1 348 ? 14.375 -18.594 -9.969 1 97.69 348 GLN B C 1
ATOM 7597 O O . GLN B 1 348 ? 15.094 -19.469 -10.469 1 97.69 348 GLN B O 1
ATOM 7602 N N . SER B 1 349 ? 13.102 -18.453 -10.305 1 97.69 349 SER B N 1
ATOM 7603 C CA . SER B 1 349 ? 12.484 -19.281 -11.328 1 97.69 349 SER B CA 1
ATOM 7604 C C . SER B 1 349 ? 13.148 -19.062 -12.688 1 97.69 349 SER B C 1
ATOM 7606 O O . SER B 1 349 ? 13.305 -20.016 -13.469 1 97.69 349 SER B O 1
ATOM 7608 N N . TYR B 1 350 ? 13.5 -17.828 -12.938 1 96.81 350 TYR B N 1
ATOM 7609 C CA . TYR B 1 350 ? 14.219 -17.484 -14.164 1 96.81 350 TYR B CA 1
ATOM 7610 C C . TYR B 1 350 ? 15.555 -18.219 -14.227 1 96.81 350 TYR B C 1
ATOM 7612 O O . TYR B 1 350 ? 15.859 -18.875 -15.227 1 96.81 350 TYR B O 1
ATOM 7620 N N . ASN B 1 351 ? 16.297 -18.172 -13.172 1 95.94 351 ASN B N 1
ATOM 7621 C CA . ASN B 1 351 ? 17.578 -18.844 -13.117 1 95.94 351 ASN B CA 1
ATOM 7622 C C . ASN B 1 351 ? 17.438 -20.359 -13.219 1 95.94 351 ASN B C 1
ATOM 7624 O O . ASN B 1 351 ? 18.234 -21.016 -13.867 1 95.94 351 ASN B O 1
ATOM 7628 N N . LEU B 1 352 ? 16.422 -20.844 -12.547 1 95.56 352 LEU B N 1
ATOM 7629 C CA . LEU B 1 352 ? 16.109 -22.266 -12.617 1 95.56 352 LEU B CA 1
ATOM 7630 C C . LEU B 1 352 ? 15.82 -22.688 -14.055 1 95.56 352 LEU B C 1
ATOM 7632 O O . LEU B 1 352 ? 16.297 -23.734 -14.508 1 95.56 352 LEU B O 1
ATOM 7636 N N . SER B 1 353 ? 15.055 -21.922 -14.766 1 96 353 SER B N 1
ATOM 7637 C CA . SER B 1 353 ? 14.711 -22.203 -16.156 1 96 353 SER B CA 1
ATOM 7638 C C . SER B 1 353 ? 15.938 -22.141 -17.062 1 96 353 SER B C 1
ATOM 7640 O O . SER B 1 353 ? 16.078 -22.938 -17.984 1 96 353 SER B O 1
ATOM 7642 N N . LEU B 1 354 ? 16.828 -21.188 -16.781 1 94 354 LEU B N 1
ATOM 7643 C CA . LEU B 1 354 ? 18.078 -21.078 -17.516 1 94 354 LEU B CA 1
ATOM 7644 C C . LEU B 1 354 ? 18.922 -22.328 -17.359 1 94 354 LEU B C 1
ATOM 7646 O O . LEU B 1 354 ? 19.453 -22.859 -18.344 1 94 354 LEU B O 1
ATOM 7650 N N . HIS B 1 355 ? 19.031 -22.797 -16.156 1 94.38 355 HIS B N 1
ATOM 7651 C CA . HIS B 1 355 ? 19.812 -24 -15.883 1 94.38 355 HIS B CA 1
ATOM 7652 C C . HIS B 1 355 ? 19.172 -25.234 -16.516 1 94.38 355 HIS B C 1
ATOM 7654 O O . HIS B 1 355 ? 19.859 -26.078 -17.078 1 94.38 355 HIS B O 1
ATOM 7660 N N . TYR B 1 356 ? 17.844 -25.312 -16.391 1 94.5 356 TYR B N 1
ATOM 7661 C CA . TYR B 1 356 ? 17.094 -26.406 -16.984 1 94.5 356 TYR B CA 1
ATOM 7662 C C . TYR B 1 356 ? 17.328 -26.453 -18.5 1 94.5 356 TYR B C 1
ATOM 7664 O O . TYR B 1 356 ? 17.672 -27.516 -19.031 1 94.5 356 TYR B O 1
ATOM 7672 N N . ASN B 1 357 ? 17.25 -25.391 -19.156 1 93.12 357 ASN B N 1
ATOM 7673 C CA . ASN B 1 357 ? 17.406 -25.328 -20.609 1 93.12 357 ASN B CA 1
ATOM 7674 C C . ASN B 1 357 ? 18.828 -25.656 -21.031 1 93.12 357 ASN B C 1
ATOM 7676 O O . ASN B 1 357 ? 19.047 -26.172 -22.125 1 93.12 357 ASN B O 1
ATOM 7680 N N . ALA B 1 358 ? 19.766 -25.406 -20.188 1 92.06 358 ALA B N 1
ATOM 7681 C CA . ALA B 1 358 ? 21.156 -25.688 -20.5 1 92.06 358 ALA B CA 1
ATOM 7682 C C . ALA B 1 358 ? 21.438 -27.188 -20.469 1 92.06 358 ALA B C 1
ATOM 7684 O O . ALA B 1 358 ? 22.391 -27.672 -21.062 1 92.06 358 ALA B O 1
ATOM 7685 N N . THR B 1 359 ? 20.547 -27.969 -19.812 1 91.12 359 THR B N 1
ATOM 7686 C CA . THR B 1 359 ? 20.844 -29.375 -19.562 1 91.12 359 THR B CA 1
ATOM 7687 C C . THR B 1 359 ? 20.047 -30.266 -20.5 1 91.12 359 THR B C 1
ATOM 7689 O O . THR B 1 359 ? 20.266 -31.484 -20.562 1 91.12 359 THR B O 1
ATOM 7692 N N . ILE B 1 360 ? 19.125 -29.656 -21.203 1 90.44 360 ILE B N 1
ATOM 7693 C CA . ILE B 1 360 ? 18.281 -30.5 -22.062 1 90.44 360 ILE B CA 1
ATOM 7694 C C . ILE B 1 360 ? 18.562 -30.188 -23.531 1 90.44 360 ILE B C 1
ATOM 7696 O O . ILE B 1 360 ? 19.094 -29.125 -23.859 1 90.44 360 ILE B O 1
ATOM 7700 N N 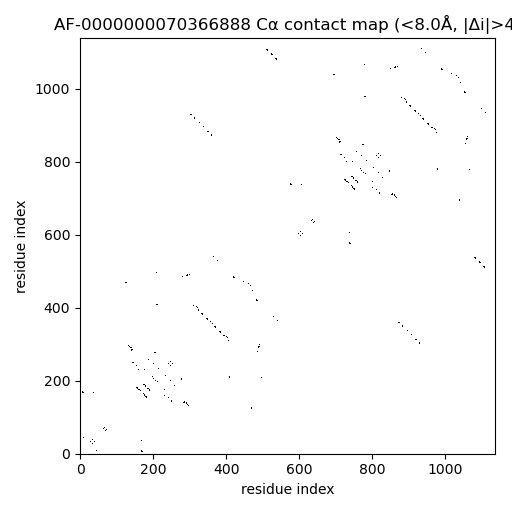. GLN B 1 361 ? 18.172 -31.062 -24.406 1 87 361 GLN B N 1
ATOM 7701 C CA . GLN B 1 361 ? 18.453 -30.922 -25.828 1 87 361 GLN B CA 1
ATOM 7702 C C . GLN B 1 361 ? 17.469 -29.953 -26.484 1 87 361 GLN B C 1
ATOM 7704 O O . GLN B 1 361 ? 17.891 -29.031 -27.188 1 87 361 GLN B O 1
ATOM 7709 N N . GLU B 1 362 ? 16.172 -30.172 -26.266 1 86.12 362 GLU B N 1
ATOM 7710 C CA . GLU B 1 362 ? 15.148 -29.266 -26.797 1 86.12 362 GLU B CA 1
ATOM 7711 C C . GLU B 1 362 ? 14.82 -28.156 -25.812 1 86.12 362 GLU B C 1
ATOM 7713 O O . GLU B 1 362 ? 13.977 -28.344 -24.922 1 86.12 362 GLU B O 1
ATOM 7718 N N . LYS B 1 363 ? 15.391 -27.094 -26.125 1 85.81 363 LYS B N 1
ATOM 7719 C CA . LYS B 1 363 ? 15.273 -25.969 -25.219 1 85.81 363 LYS B CA 1
ATOM 7720 C C . LYS B 1 363 ? 13.922 -25.281 -25.344 1 85.81 363 LYS B C 1
ATOM 7722 O O . LYS B 1 363 ? 13.273 -25.375 -26.391 1 85.81 363 LYS B O 1
ATOM 7727 N N . ASN B 1 364 ? 13.5 -24.734 -24.266 1 86.12 364 ASN B N 1
ATOM 7728 C CA . ASN B 1 364 ? 12.289 -23.906 -24.219 1 86.12 364 ASN B CA 1
ATOM 7729 C C . ASN B 1 364 ? 12.578 -22.516 -23.672 1 86.12 364 ASN B C 1
ATOM 7731 O O . ASN B 1 364 ? 12.266 -22.219 -22.516 1 86.12 364 ASN B O 1
ATOM 7735 N N . PRO B 1 365 ? 13.086 -21.609 -24.422 1 87 365 PRO B N 1
ATOM 7736 C CA . PRO B 1 365 ? 13.5 -20.281 -23.953 1 87 365 PRO B CA 1
ATOM 7737 C C . PRO B 1 365 ? 12.328 -19.422 -23.484 1 87 365 PRO B C 1
ATOM 7739 O O . PRO B 1 365 ? 12.523 -18.453 -22.766 1 87 365 PRO B O 1
ATOM 7742 N N . LEU B 1 366 ? 11.18 -19.828 -23.859 1 88.31 366 LEU B N 1
ATOM 7743 C CA . LEU B 1 366 ? 10.008 -19.047 -23.5 1 88.31 366 LEU B CA 1
ATOM 7744 C C . LEU B 1 366 ? 9.727 -19.156 -22 1 88.31 366 LEU B C 1
ATOM 7746 O O . LEU B 1 366 ? 9.109 -18.25 -21.422 1 88.31 366 LEU B O 1
ATOM 7750 N N . LEU B 1 367 ? 10.234 -20.203 -21.391 1 91.88 367 LEU B N 1
ATOM 7751 C CA . LEU B 1 367 ? 10.07 -20.375 -19.953 1 91.88 367 LEU B CA 1
ATOM 7752 C C . LEU B 1 367 ? 10.883 -19.328 -19.188 1 91.88 367 LEU B C 1
ATOM 7754 O O . LEU B 1 367 ? 10.406 -18.766 -18.203 1 91.88 367 LEU B O 1
ATOM 7758 N N . GLU B 1 368 ? 12.055 -19.062 -19.625 1 94 368 GLU B N 1
ATOM 7759 C CA . GLU B 1 368 ? 12.906 -18.031 -19.031 1 94 368 GLU B CA 1
ATOM 7760 C C . GLU B 1 368 ? 12.289 -16.656 -19.188 1 94 368 GLU B C 1
ATOM 7762 O O . GLU B 1 368 ? 12.273 -15.867 -18.234 1 94 368 GLU B O 1
ATOM 7767 N N . GLU B 1 369 ? 11.812 -16.406 -20.359 1 94.44 369 GLU B N 1
ATOM 7768 C CA . GLU B 1 369 ? 11.211 -15.109 -20.641 1 94.44 369 GLU B CA 1
ATOM 7769 C C . GLU B 1 369 ? 9.984 -14.852 -19.781 1 94.44 369 GLU B C 1
ATOM 7771 O O . GLU B 1 369 ? 9.773 -13.734 -19.312 1 94.44 369 GLU B O 1
ATOM 7776 N N . LEU B 1 370 ? 9.25 -15.852 -19.594 1 95.94 370 LEU B N 1
ATOM 7777 C CA . LEU B 1 370 ? 8.055 -15.734 -18.75 1 95.94 370 LEU B CA 1
ATOM 7778 C C . LEU B 1 370 ? 8.414 -15.234 -17.359 1 95.94 370 LEU B C 1
ATOM 7780 O O . LEU B 1 370 ? 7.859 -14.242 -16.891 1 95.94 370 LEU B O 1
ATOM 7784 N N . TYR B 1 371 ? 9.391 -15.812 -16.75 1 97.19 371 TYR B N 1
ATOM 7785 C CA . TYR B 1 371 ? 9.688 -15.516 -15.352 1 97.19 371 TYR B CA 1
ATOM 7786 C C . TYR B 1 371 ? 10.445 -14.195 -15.227 1 97.19 371 TYR B C 1
ATOM 7788 O O . TYR B 1 371 ? 10.312 -13.492 -14.219 1 97.19 371 TYR B O 1
ATOM 7796 N N . ILE B 1 372 ? 11.172 -13.852 -16.25 1 96.75 372 ILE B N 1
ATOM 7797 C CA . ILE B 1 372 ? 11.844 -12.562 -16.188 1 96.75 372 ILE B CA 1
ATOM 7798 C C . ILE B 1 372 ? 10.82 -11.438 -16.281 1 96.75 372 ILE B C 1
ATOM 7800 O O . ILE B 1 372 ? 10.969 -10.391 -15.633 1 96.75 372 ILE B O 1
ATOM 7804 N N . HIS B 1 373 ? 9.781 -11.617 -17.094 1 96.5 373 HIS B N 1
ATOM 7805 C CA . HIS B 1 373 ? 8.727 -10.609 -17.188 1 96.5 373 HIS B CA 1
ATOM 7806 C C . HIS B 1 373 ? 7.938 -10.508 -15.891 1 96.5 373 HIS B C 1
ATOM 7808 O O . HIS B 1 373 ? 7.535 -9.414 -15.484 1 96.5 373 HIS B O 1
ATOM 7814 N N . LEU B 1 374 ? 7.75 -11.625 -15.219 1 97.44 374 LEU B N 1
ATOM 7815 C CA . LEU B 1 374 ? 7.062 -11.602 -13.93 1 97.44 374 LEU B CA 1
ATOM 7816 C C . LEU B 1 374 ? 7.922 -10.914 -12.867 1 97.44 374 LEU B C 1
ATOM 7818 O O . LEU B 1 374 ? 7.402 -10.172 -12.031 1 97.44 374 LEU B O 1
ATOM 7822 N N . ASN B 1 375 ? 9.211 -11.234 -12.906 1 97.81 375 ASN B N 1
ATOM 7823 C CA . ASN B 1 375 ? 10.141 -10.539 -12.023 1 97.81 375 ASN B CA 1
ATOM 7824 C C . ASN B 1 375 ? 10.086 -9.031 -12.234 1 97.81 375 ASN B C 1
ATOM 7826 O O . ASN B 1 375 ? 9.961 -8.273 -11.266 1 97.81 375 ASN B O 1
ATOM 7830 N N . ASN B 1 376 ? 10.109 -8.594 -13.477 1 96.69 376 ASN B N 1
ATOM 7831 C CA . ASN B 1 376 ? 10.078 -7.176 -13.812 1 96.69 376 ASN B CA 1
ATOM 7832 C C . ASN B 1 376 ? 8.781 -6.52 -13.344 1 96.69 376 ASN B C 1
ATOM 7834 O O . ASN B 1 376 ? 8.789 -5.379 -12.875 1 96.69 376 ASN B O 1
ATOM 7838 N N . MET B 1 377 ? 7.711 -7.219 -13.523 1 96.19 377 MET B N 1
ATOM 7839 C CA . MET B 1 377 ? 6.426 -6.723 -13.039 1 96.19 377 MET B CA 1
ATOM 7840 C C . MET B 1 377 ? 6.477 -6.426 -11.547 1 96.19 377 MET B C 1
ATOM 7842 O O . MET B 1 377 ? 6.086 -5.34 -11.109 1 96.19 377 MET B O 1
ATOM 7846 N N . SER B 1 378 ? 7 -7.379 -10.781 1 97.56 378 SER B N 1
ATOM 7847 C CA . SER B 1 378 ? 7.043 -7.242 -9.328 1 97.56 378 SER B CA 1
ATOM 7848 C C . SER B 1 378 ? 7.977 -6.109 -8.906 1 97.56 378 SER B C 1
ATOM 7850 O O . SER B 1 378 ? 7.637 -5.316 -8.023 1 97.56 378 SER B O 1
ATOM 7852 N N . ILE B 1 379 ? 9.102 -6.004 -9.555 1 96.94 379 ILE B N 1
ATOM 7853 C CA . ILE B 1 379 ? 10.102 -4.992 -9.227 1 96.94 379 ILE B CA 1
ATOM 7854 C C . ILE B 1 379 ? 9.562 -3.604 -9.562 1 96.94 379 ILE B C 1
ATOM 7856 O O . ILE B 1 379 ? 9.703 -2.666 -8.773 1 96.94 379 ILE B O 1
ATOM 7860 N N . SER B 1 380 ? 8.938 -3.508 -10.742 1 96.12 380 SER B N 1
ATOM 7861 C CA . SER B 1 380 ? 8.359 -2.229 -11.141 1 96.12 380 SER B CA 1
ATOM 7862 C C . SER B 1 380 ? 7.258 -1.795 -10.18 1 96.12 380 SER B C 1
ATOM 7864 O O . SER B 1 380 ? 7.18 -0.624 -9.805 1 96.12 380 SER B O 1
ATOM 7866 N N . TRP B 1 381 ? 6.414 -2.713 -9.82 1 96.44 381 TRP B N 1
ATOM 7867 C CA . TRP B 1 381 ? 5.348 -2.436 -8.867 1 96.44 381 TRP B CA 1
ATOM 7868 C C . TRP B 1 381 ? 5.922 -2.012 -7.52 1 96.44 381 TRP B C 1
ATOM 7870 O O . TRP B 1 381 ? 5.461 -1.033 -6.922 1 96.44 381 TRP B O 1
ATOM 7880 N N . GLY B 1 382 ? 6.973 -2.734 -7.055 1 96.81 382 GLY B N 1
ATOM 7881 C CA . GLY B 1 382 ? 7.648 -2.377 -5.82 1 96.81 382 GLY B CA 1
ATOM 7882 C C . GLY B 1 382 ? 8.273 -0.993 -5.859 1 96.81 382 GLY B C 1
ATOM 7883 O O . GLY B 1 382 ? 8.164 -0.233 -4.891 1 96.81 382 GLY B O 1
ATOM 7884 N N . ASN B 1 383 ? 8.883 -0.674 -6.949 1 96.38 383 ASN B N 1
ATOM 7885 C CA . ASN B 1 383 ? 9.5 0.64 -7.117 1 96.38 383 ASN B CA 1
ATOM 7886 C C . ASN B 1 383 ? 8.453 1.753 -7.086 1 96.38 383 ASN B C 1
ATOM 7888 O O . ASN B 1 383 ? 8.703 2.83 -6.543 1 96.38 383 ASN B O 1
ATOM 7892 N N . ASN B 1 384 ? 7.375 1.461 -7.727 1 95.81 384 ASN B N 1
ATOM 7893 C CA . ASN B 1 384 ? 6.289 2.432 -7.684 1 95.81 384 ASN B CA 1
ATOM 7894 C C . ASN B 1 384 ? 5.836 2.705 -6.254 1 95.81 384 ASN B C 1
ATOM 7896 O O . ASN B 1 384 ? 5.605 3.855 -5.879 1 95.81 384 ASN B O 1
ATOM 7900 N N . ILE B 1 385 ? 5.734 1.692 -5.461 1 97 385 ILE B N 1
ATOM 7901 C CA . ILE B 1 385 ? 5.328 1.829 -4.07 1 97 385 ILE B CA 1
ATOM 7902 C C . ILE B 1 385 ? 6.402 2.584 -3.289 1 97 385 ILE B C 1
ATOM 7904 O O . ILE B 1 385 ? 6.09 3.383 -2.402 1 97 385 ILE B O 1
ATOM 7908 N N . THR B 1 386 ? 7.645 2.348 -3.578 1 96.5 386 THR B N 1
ATOM 7909 C CA . THR B 1 386 ? 8.742 3.055 -2.926 1 96.5 386 THR B CA 1
ATOM 7910 C C . THR B 1 386 ? 8.648 4.555 -3.193 1 96.5 386 THR B C 1
ATOM 7912 O O . THR B 1 386 ? 8.875 5.367 -2.291 1 96.5 386 THR B O 1
ATOM 7915 N N . THR B 1 387 ? 8.312 4.914 -4.387 1 96.69 387 THR B N 1
ATOM 7916 C CA . THR B 1 387 ? 8.117 6.32 -4.73 1 96.69 387 THR B CA 1
ATOM 7917 C C . THR B 1 387 ? 6.965 6.918 -3.936 1 96.69 387 THR B C 1
ATOM 7919 O O . THR B 1 387 ? 7.035 8.07 -3.502 1 96.69 387 THR B O 1
ATOM 7922 N N . GLN B 1 388 ? 5.918 6.137 -3.748 1 95.62 388 GLN B N 1
ATOM 7923 C CA . GLN B 1 388 ? 4.758 6.586 -2.988 1 95.62 388 GLN B CA 1
ATOM 7924 C C . GLN B 1 388 ? 5.141 6.938 -1.554 1 95.62 388 GLN B C 1
ATOM 7926 O O . GLN B 1 388 ? 4.555 7.844 -0.952 1 95.62 388 GLN B O 1
ATOM 7931 N N . ILE B 1 389 ? 6.125 6.266 -0.979 1 95.94 389 ILE B N 1
ATOM 7932 C CA . ILE B 1 389 ? 6.602 6.531 0.373 1 95.94 389 ILE B CA 1
ATOM 7933 C C . ILE B 1 389 ? 7.09 7.977 0.472 1 95.94 389 ILE B C 1
ATOM 7935 O O . ILE B 1 389 ? 6.715 8.703 1.396 1 95.94 389 ILE B O 1
ATOM 7939 N N . LYS B 1 390 ? 7.844 8.375 -0.513 1 93.94 390 LYS B N 1
ATOM 7940 C CA . LYS B 1 390 ? 8.383 9.734 -0.538 1 93.94 390 LYS B CA 1
ATOM 7941 C C . LYS B 1 390 ? 7.266 10.758 -0.695 1 93.94 390 LYS B C 1
ATOM 7943 O O . LYS B 1 390 ? 7.289 11.812 -0.054 1 93.94 390 LYS B O 1
ATOM 7948 N N . LEU B 1 391 ? 6.32 10.477 -1.54 1 96.12 391 LEU B N 1
ATOM 7949 C CA . LEU B 1 391 ? 5.207 11.391 -1.783 1 96.12 391 LEU B CA 1
ATOM 7950 C C . LEU B 1 391 ? 4.379 11.586 -0.519 1 96.12 391 LEU B C 1
ATOM 7952 O O . LEU B 1 391 ? 3.984 12.711 -0.2 1 96.12 391 LEU B O 1
ATOM 7956 N N . VAL B 1 392 ? 4.156 10.5 0.22 1 96.75 392 VAL B N 1
ATOM 7957 C CA . VAL B 1 392 ? 3.385 10.562 1.456 1 96.75 392 VAL B CA 1
ATOM 7958 C C . VAL B 1 392 ? 4.172 11.328 2.52 1 96.75 392 VAL B C 1
ATOM 7960 O O . VAL B 1 392 ? 3.607 12.148 3.242 1 96.75 392 VAL B O 1
ATOM 7963 N N . GLN B 1 393 ? 5.41 11.07 2.588 1 94.88 393 GLN B N 1
ATOM 7964 C CA . GLN B 1 393 ? 6.25 11.766 3.559 1 94.88 393 GLN B CA 1
ATOM 7965 C C . GLN B 1 393 ? 6.254 13.266 3.309 1 94.88 393 GLN B C 1
ATOM 7967 O O . GLN B 1 393 ? 6.07 14.062 4.238 1 94.88 393 GLN B O 1
ATOM 7972 N N . ASP B 1 394 ? 6.359 13.672 2.092 1 93.56 394 ASP B N 1
ATOM 7973 C CA . ASP B 1 394 ? 6.52 15.078 1.735 1 93.56 394 ASP B CA 1
ATOM 7974 C C . ASP B 1 394 ? 5.184 15.82 1.811 1 93.56 394 ASP B C 1
ATOM 7976 O O . ASP B 1 394 ? 5.133 16.984 2.227 1 93.56 394 ASP B O 1
ATOM 7980 N N . ASN B 1 395 ? 4.141 15.141 1.43 1 96.12 395 ASN B N 1
ATOM 7981 C CA . ASN B 1 395 ? 2.902 15.875 1.207 1 96.12 395 ASN B CA 1
ATOM 7982 C C . ASN B 1 395 ? 1.911 15.664 2.348 1 96.12 395 ASN B C 1
ATOM 7984 O O . ASN B 1 395 ? 0.952 16.422 2.492 1 96.12 395 ASN B O 1
ATOM 7988 N N . LEU B 1 396 ? 2.096 14.633 3.125 1 97.12 396 LEU B N 1
ATOM 7989 C CA . LEU B 1 396 ? 1.239 14.43 4.289 1 97.12 396 LEU B CA 1
ATOM 7990 C C . LEU B 1 396 ? 2.047 14.523 5.582 1 97.12 396 LEU B C 1
ATOM 7992 O O . LEU B 1 396 ? 1.765 15.367 6.434 1 97.12 396 LEU B O 1
ATOM 7996 N N . GLY B 1 397 ? 3.088 13.719 5.676 1 94.75 397 GLY B N 1
ATOM 7997 C CA . GLY B 1 397 ? 3.889 13.711 6.891 1 94.75 397 GLY B CA 1
ATOM 7998 C C . GLY B 1 397 ? 4.445 15.078 7.246 1 94.75 397 GLY B C 1
ATOM 7999 O O . GLY B 1 397 ? 4.121 15.633 8.297 1 94.75 397 GLY B O 1
ATOM 8000 N N . ASN B 1 398 ? 5.164 15.664 6.344 1 93 398 ASN B N 1
ATOM 8001 C CA . ASN B 1 398 ? 5.793 16.969 6.582 1 93 398 ASN B CA 1
ATOM 8002 C C . ASN B 1 398 ? 4.762 18.078 6.664 1 93 398 ASN B C 1
ATOM 8004 O O . ASN B 1 398 ? 4.922 19.031 7.441 1 93 398 ASN B O 1
ATOM 8008 N N . TRP B 1 399 ? 3.723 17.938 5.887 1 95.31 399 TRP B N 1
ATOM 8009 C CA . TRP B 1 399 ? 2.68 18.953 5.859 1 95.31 399 TRP B CA 1
ATOM 8010 C C . TRP B 1 399 ? 1.999 19.078 7.219 1 95.31 399 TRP B C 1
ATOM 8012 O O . TRP B 1 399 ? 1.922 20.156 7.789 1 95.31 399 TRP B O 1
ATOM 8022 N N . PHE B 1 400 ? 1.623 17.984 7.777 1 96.12 400 PHE B N 1
ATOM 8023 C CA . PHE B 1 400 ? 0.869 18.047 9.023 1 96.12 400 PHE B CA 1
ATOM 8024 C C . PHE B 1 400 ? 1.801 18.25 10.211 1 96.12 400 PHE B C 1
ATOM 8026 O O . PHE B 1 400 ? 1.374 18.734 11.266 1 96.12 400 PHE B O 1
ATOM 8033 N N . LYS B 1 401 ? 3.051 17.938 10.047 1 93.5 401 LYS B N 1
ATOM 8034 C CA . LYS B 1 401 ? 4.02 18.312 11.07 1 93.5 401 LYS B CA 1
ATOM 8035 C C . LYS B 1 401 ? 4.129 19.828 11.195 1 93.5 401 LYS B C 1
ATOM 8037 O O . LYS B 1 401 ? 4.109 20.375 12.305 1 93.5 401 LYS B O 1
ATOM 8042 N N . TYR B 1 402 ? 4.184 20.484 10.062 1 93.75 402 TYR B N 1
ATOM 8043 C CA . TYR B 1 402 ? 4.262 21.938 10.062 1 93.75 402 TYR B CA 1
ATOM 8044 C C . TYR B 1 402 ? 3.004 22.547 10.664 1 93.75 402 TYR B C 1
ATOM 8046 O O . TYR B 1 402 ? 3.086 23.422 11.531 1 93.75 402 TYR B O 1
ATOM 8054 N N . TYR B 1 403 ? 1.901 22.125 10.242 1 94.12 403 TYR B N 1
ATOM 8055 C CA . TYR B 1 403 ? 0.657 22.781 10.633 1 94.12 403 TYR B CA 1
ATOM 8056 C C . TYR B 1 403 ? 0.297 22.438 12.078 1 94.12 403 TYR B C 1
ATOM 8058 O O . TYR B 1 403 ? -0.377 23.219 12.75 1 94.12 403 TYR B O 1
ATOM 8066 N N . ASP B 1 404 ? 0.784 21.297 12.531 1 94.12 404 ASP B N 1
ATOM 8067 C CA . ASP B 1 404 ? 0.682 21.031 13.961 1 94.12 404 ASP B CA 1
ATOM 8068 C C . ASP B 1 404 ? 1.461 22.062 14.773 1 94.12 404 ASP B C 1
ATOM 8070 O O . ASP B 1 404 ? 0.97 22.547 15.789 1 94.12 404 ASP B O 1
ATOM 8074 N N . ASN B 1 405 ? 2.623 22.438 14.305 1 93.44 405 ASN B N 1
ATOM 8075 C CA . ASN B 1 405 ? 3.443 23.453 14.969 1 93.44 405 ASN B CA 1
ATOM 8076 C C . ASN B 1 405 ? 2.812 24.844 14.867 1 93.44 405 ASN B C 1
ATOM 8078 O O . ASN B 1 405 ? 2.9 25.641 15.805 1 93.44 405 ASN B O 1
ATOM 8082 N N . GLU B 1 406 ? 2.244 25.078 13.75 1 93.94 406 GLU B N 1
ATOM 8083 C CA . GLU B 1 406 ? 1.594 26.375 13.578 1 93.94 406 GLU B CA 1
ATOM 8084 C C . GLU B 1 406 ? 0.417 26.531 14.539 1 93.94 406 GLU B C 1
ATOM 8086 O O . GLU B 1 406 ? 0.191 27.609 15.086 1 93.94 406 GLU B O 1
ATOM 8091 N N . LEU B 1 407 ? -0.317 25.422 14.695 1 94.19 407 LEU B N 1
ATOM 8092 C CA . LEU B 1 407 ? -1.418 25.438 15.648 1 94.19 407 LEU B CA 1
ATOM 8093 C C . LEU B 1 407 ? -0.918 25.766 17.047 1 94.19 407 LEU B C 1
ATOM 8095 O O . LEU B 1 407 ? -1.567 26.516 17.781 1 94.19 407 LEU B O 1
ATOM 8099 N N . LYS B 1 408 ? 0.212 25.297 17.406 1 91 408 LYS B N 1
ATOM 8100 C CA . LYS B 1 408 ? 0.795 25.562 18.719 1 91 408 LYS B CA 1
ATOM 8101 C C . LYS B 1 408 ? 1.185 27.031 18.859 1 91 408 LYS B C 1
ATOM 8103 O O . LYS B 1 408 ? 1.004 27.625 19.922 1 91 408 LYS B O 1
ATOM 8108 N N . SER B 1 409 ? 1.681 27.562 17.75 1 91.62 409 SER B N 1
ATOM 8109 C CA . SER B 1 409 ? 2.027 28.984 17.75 1 91.62 409 SER B CA 1
ATOM 8110 C C . SER B 1 409 ? 0.79 29.859 17.938 1 91.62 409 SER B C 1
ATOM 8112 O O . SER B 1 409 ? 0.838 30.859 18.656 1 91.62 409 SER B O 1
ATOM 8114 N N . MET B 1 410 ? -0.296 29.453 17.344 1 93.88 410 MET B N 1
ATOM 8115 C CA . MET B 1 410 ? -1.55 30.188 17.484 1 93.88 410 MET B CA 1
ATOM 8116 C C . MET B 1 410 ? -2.066 30.125 18.922 1 93.88 410 MET B C 1
ATOM 8118 O O . MET B 1 410 ? -2.533 31.125 19.469 1 93.88 410 MET B O 1
ATOM 8122 N N . LYS B 1 411 ? -1.938 28.984 19.5 1 92.81 411 LYS B N 1
ATOM 8123 C CA . LYS B 1 411 ? -2.391 28.812 20.875 1 92.81 411 LYS B CA 1
ATOM 8124 C C . LYS B 1 411 ? -1.564 29.656 21.844 1 92.81 411 LYS B C 1
ATOM 8126 O O . LYS B 1 411 ? -2.107 30.266 22.766 1 92.81 411 LYS B O 1
ATOM 8131 N N . GLU B 1 412 ? -0.268 29.688 21.562 1 89.94 412 GLU B N 1
ATOM 8132 C CA . GLU B 1 412 ? 0.609 30.516 22.391 1 89.94 412 GLU B CA 1
ATOM 8133 C C . GLU B 1 412 ? 0.261 31.984 22.266 1 89.94 412 GLU B C 1
ATOM 8135 O O . GLU B 1 412 ? 0.283 32.719 23.266 1 89.94 412 GLU B O 1
ATOM 8140 N N . TYR B 1 413 ? -0.09 32.312 21.109 1 91.5 413 TYR B N 1
ATOM 8141 C CA . TYR B 1 413 ? -0.506 33.688 20.844 1 91.5 413 TYR B CA 1
ATOM 8142 C C . TYR B 1 413 ? -1.778 34.031 21.625 1 91.5 413 TYR B C 1
ATOM 8144 O O . TYR B 1 413 ? -1.876 35.094 22.234 1 91.5 413 TYR B O 1
ATOM 8152 N N . LEU B 1 414 ? -2.73 33.156 21.688 1 94.5 414 LEU B N 1
ATOM 8153 C CA . LEU B 1 414 ? -3.998 33.375 22.375 1 94.5 414 LEU B CA 1
ATOM 8154 C C . LEU B 1 414 ? -3.803 33.406 23.891 1 94.5 414 LEU B C 1
ATOM 8156 O O . LEU B 1 414 ? -4.574 34.062 24.594 1 94.5 414 LEU B O 1
ATOM 8160 N N . LYS B 1 415 ? -2.709 32.781 24.344 1 94 415 LYS B N 1
ATOM 8161 C CA . LYS B 1 415 ? -2.406 32.812 25.781 1 94 415 LYS B CA 1
ATOM 8162 C C . LYS B 1 415 ? -2.016 34.219 26.234 1 94 415 LYS B C 1
ATOM 8164 O O . LYS B 1 415 ? -2.283 34.594 27.375 1 94 415 LYS B O 1
ATOM 8169 N N . ILE B 1 416 ? -1.406 34.969 25.328 1 93.06 416 ILE B N 1
ATOM 8170 C CA . ILE B 1 416 ? -1.03 36.344 25.641 1 93.06 416 ILE B CA 1
ATOM 8171 C C . ILE B 1 416 ? -2.285 37.188 25.891 1 93.06 416 ILE B C 1
ATOM 8173 O O . ILE B 1 416 ? -2.361 37.906 26.875 1 93.06 416 ILE B O 1
ATOM 8177 N N . ARG B 1 417 ? -3.229 37 25 1 94.44 417 ARG B N 1
ATOM 8178 C CA . ARG B 1 417 ? -4.496 37.719 25.172 1 94.44 417 ARG B CA 1
ATOM 8179 C C . ARG B 1 417 ? -5.18 37.312 26.469 1 94.44 417 ARG B C 1
ATOM 8181 O O . ARG B 1 417 ? -5.699 38.188 27.188 1 94.44 417 ARG B O 1
ATOM 8188 N N . GLU B 1 418 ? -5.137 36.062 26.797 1 94.88 418 GLU B N 1
ATOM 8189 C CA . GLU B 1 418 ? -5.75 35.594 28.016 1 94.88 418 GLU B CA 1
ATOM 8190 C C . GLU B 1 418 ? -5.055 36.156 29.25 1 94.88 418 GLU B C 1
ATOM 8192 O O . GLU B 1 418 ? -5.707 36.5 30.234 1 94.88 418 GLU B O 1
ATOM 8197 N N . GLN B 1 419 ? -3.811 36.281 29.156 1 95.38 419 GLN B N 1
ATOM 8198 C CA . GLN B 1 419 ? -3.045 36.812 30.281 1 95.38 419 GLN B CA 1
ATOM 8199 C C . GLN B 1 419 ? -3.387 38.281 30.516 1 95.38 419 GLN B C 1
ATOM 8201 O O . GLN B 1 419 ? -3.551 38.719 31.656 1 95.38 419 GLN B O 1
ATOM 8206 N N . THR B 1 420 ? -3.48 39.062 29.422 1 95.81 420 THR B N 1
ATOM 8207 C CA . THR B 1 420 ? -3.811 40.469 29.547 1 95.81 420 THR B CA 1
ATOM 8208 C C . THR B 1 420 ? -5.219 40.656 30.109 1 95.81 420 THR B C 1
ATOM 8210 O O . THR B 1 420 ? -5.48 41.594 30.875 1 95.81 420 THR B O 1
ATOM 8213 N N . GLU B 1 421 ? -6.086 39.75 29.719 1 95.25 421 GLU B N 1
ATOM 8214 C CA . GLU B 1 421 ? -7.441 39.781 30.266 1 95.25 421 GLU B CA 1
ATOM 8215 C C . GLU B 1 421 ? -7.43 39.531 31.766 1 95.25 421 GLU B C 1
ATOM 8217 O O . GLU B 1 421 ? -8.086 40.25 32.531 1 95.25 421 GLU B O 1
ATOM 8222 N N . ARG B 1 422 ? -6.695 38.562 32.188 1 96.19 422 ARG B N 1
ATOM 8223 C CA . ARG B 1 422 ? -6.605 38.219 33.625 1 96.19 422 ARG B CA 1
ATOM 8224 C C . ARG B 1 422 ? -5.988 39.375 34.406 1 96.19 422 ARG B C 1
ATOM 8226 O O . ARG B 1 422 ? -6.465 39.719 35.5 1 96.19 422 ARG B O 1
ATOM 8233 N N . ASP B 1 423 ? -4.934 39.906 33.844 1 96.38 423 ASP B N 1
ATOM 8234 C CA . ASP B 1 423 ? -4.262 41.031 34.5 1 96.38 423 ASP B CA 1
ATOM 8235 C C . ASP B 1 423 ? -5.219 42.188 34.719 1 96.38 423 ASP B C 1
ATOM 8237 O O . ASP B 1 423 ? -5.246 42.781 35.812 1 96.38 423 ASP B O 1
ATOM 8241 N N . TYR B 1 424 ? -5.996 42.469 33.719 1 96.75 424 TYR B N 1
ATOM 8242 C CA . TYR B 1 424 ? -6.953 43.562 33.812 1 96.75 424 TYR B CA 1
ATOM 8243 C C . TYR B 1 424 ? -8.031 43.281 34.844 1 96.75 424 TYR B C 1
ATOM 8245 O O . TYR B 1 424 ? -8.266 44.094 35.75 1 96.75 424 TYR B O 1
ATOM 8253 N N . HIS B 1 425 ? -8.609 42.125 34.781 1 95.69 425 HIS B N 1
ATOM 8254 C CA . HIS B 1 425 ? -9.727 41.812 35.688 1 95.69 425 HIS B CA 1
ATOM 8255 C C . HIS B 1 425 ? -9.266 41.656 37.125 1 95.69 425 HIS B C 1
ATOM 8257 O O . HIS B 1 425 ? -9.977 42.062 38.062 1 95.69 425 HIS B O 1
ATOM 8263 N N . ASN B 1 426 ? -8.125 41.062 37.281 1 96.94 426 ASN B N 1
ATOM 8264 C CA . ASN B 1 426 ? -7.582 40.938 38.625 1 96.94 426 ASN B CA 1
ATOM 8265 C C . ASN B 1 426 ? -7.293 42.281 39.25 1 96.94 426 ASN B C 1
ATOM 8267 O O . ASN B 1 426 ? -7.594 42.531 40.438 1 96.94 426 ASN B O 1
ATOM 8271 N N . PHE B 1 427 ? -6.691 43.156 38.438 1 97.38 427 PHE B N 1
ATOM 8272 C CA . PHE B 1 427 ? -6.379 44.469 38.906 1 97.38 427 PHE B CA 1
ATOM 8273 C C . PHE B 1 427 ? -7.656 45.25 39.219 1 97.38 427 PHE B C 1
ATOM 8275 O O . PHE B 1 427 ? -7.742 45.938 40.25 1 97.38 427 PHE B O 1
ATOM 8282 N N . LYS B 1 428 ? -8.602 45.125 38.375 1 95.62 428 LYS B N 1
ATOM 8283 C CA . LYS B 1 428 ? -9.891 45.781 38.562 1 95.62 428 LYS B CA 1
ATOM 8284 C C . LYS B 1 428 ? -10.578 45.312 39.844 1 95.62 428 LYS B C 1
ATOM 8286 O O . LYS B 1 428 ? -11.102 46.156 40.594 1 95.62 428 LYS B O 1
ATOM 8291 N N . LEU B 1 429 ? -10.547 44.062 40.062 1 95.75 429 LEU B N 1
ATOM 8292 C CA . LEU B 1 429 ? -11.156 43.5 41.25 1 95.75 429 LEU B CA 1
ATOM 8293 C C . LEU B 1 429 ? -10.453 44 42.531 1 95.75 429 LEU B C 1
ATOM 8295 O O . LEU B 1 429 ? -11.102 44.375 43.5 1 95.75 429 LEU B O 1
ATOM 8299 N N . LYS B 1 430 ? -9.148 44 42.5 1 96.81 430 LYS B N 1
ATOM 8300 C CA . LYS B 1 430 ? -8.375 44.469 43.656 1 96.81 430 LYS B CA 1
ATOM 8301 C C . LYS B 1 430 ? -8.625 45.938 43.938 1 96.81 430 LYS B C 1
ATOM 8303 O O . LYS B 1 430 ? -8.727 46.344 45.094 1 96.81 430 LYS B O 1
ATOM 8308 N N . LEU B 1 431 ? -8.656 46.688 42.844 1 96.25 431 LEU B N 1
ATOM 8309 C CA . LEU B 1 431 ? -8.891 48.125 43 1 96.25 431 LEU B CA 1
ATOM 8310 C C . LEU B 1 431 ? -10.281 48.375 43.562 1 96.25 431 LEU B C 1
ATOM 8312 O O . LEU B 1 431 ? -10.453 49.25 44.406 1 96.25 431 LEU B O 1
ATOM 8316 N N . THR B 1 432 ? -11.281 47.656 43.125 1 94.94 432 THR B N 1
ATOM 8317 C CA . THR B 1 432 ? -12.648 47.781 43.594 1 94.94 432 THR B CA 1
ATOM 8318 C C . THR B 1 432 ? -12.742 47.438 45.062 1 94.94 432 THR B C 1
ATOM 8320 O O . THR B 1 432 ? -13.398 48.125 45.844 1 94.94 432 THR B O 1
ATOM 8323 N N . GLN B 1 433 ? -12.102 46.438 45.469 1 95.81 433 GLN B N 1
ATOM 8324 C CA . GLN B 1 433 ? -12.086 46.031 46.844 1 95.81 433 GLN B CA 1
ATOM 8325 C C . GLN B 1 433 ? -11.367 47.062 47.719 1 95.81 433 GLN B C 1
ATOM 8327 O O . GLN B 1 433 ? -11.805 47.344 48.844 1 95.81 433 GLN B O 1
ATOM 8332 N N . LYS B 1 434 ? -10.312 47.562 47.188 1 95.75 434 LYS B N 1
ATOM 8333 C CA . LYS B 1 434 ? -9.586 48.594 47.938 1 95.75 434 LYS B CA 1
ATOM 8334 C C . LYS B 1 434 ? -10.445 49.812 48.125 1 95.75 434 LYS B C 1
ATOM 8336 O O . LYS B 1 434 ? -10.508 50.375 49.25 1 95.75 434 LYS B O 1
ATOM 8341 N N . LYS B 1 435 ? -11.086 50.25 47.062 1 95.12 435 LYS B N 1
ATOM 8342 C CA . LYS B 1 435 ? -11.961 51.406 47.156 1 95.12 435 LYS B CA 1
ATOM 8343 C C . LYS B 1 435 ? -13.086 51.188 48.156 1 95.12 435 LYS B C 1
ATOM 8345 O O . LYS B 1 435 ? -13.438 52.062 48.906 1 95.12 435 LYS B O 1
ATOM 8350 N N . GLU B 1 436 ? -13.656 49.938 48.125 1 95.12 436 GLU B N 1
ATOM 8351 C CA . GLU B 1 436 ? -14.734 49.594 49.031 1 95.12 436 GLU B CA 1
ATOM 8352 C C . GLU B 1 436 ? -14.258 49.625 50.469 1 95.12 436 GLU B C 1
ATOM 8354 O O . GLU B 1 436 ? -14.961 50.156 51.344 1 95.12 436 GLU B O 1
ATOM 8359 N N . ARG B 1 437 ? -13.164 49.125 50.75 1 95.06 437 ARG B N 1
ATOM 8360 C CA . ARG B 1 437 ? -12.609 49.062 52.094 1 95.06 437 ARG B CA 1
ATOM 8361 C C . ARG B 1 437 ? -12.359 50.469 52.656 1 95.06 437 ARG B C 1
ATOM 8363 O O . ARG B 1 437 ? -12.742 50.781 53.781 1 95.06 437 ARG B O 1
ATOM 8370 N N . PHE B 1 438 ? -11.758 51.312 51.812 1 94.88 438 PHE B N 1
ATOM 8371 C CA . PHE B 1 438 ? -11.391 52.625 52.281 1 94.88 438 PHE B CA 1
ATOM 8372 C C . PHE B 1 438 ? -12.625 53.531 52.375 1 94.88 438 PHE B C 1
ATOM 8374 O O . PHE B 1 438 ? -12.664 54.438 53.219 1 94.88 438 PHE B O 1
ATOM 8381 N N . PHE B 1 439 ? -13.57 53.25 51.531 1 94.12 439 PHE B N 1
ATOM 8382 C CA . PHE B 1 439 ? -14.836 53.969 51.656 1 94.12 439 PHE B CA 1
ATOM 8383 C C . PHE B 1 439 ? -15.531 53.656 52.969 1 94.12 439 PHE B C 1
ATOM 8385 O O . PHE B 1 439 ? -16.062 54.562 53.625 1 94.12 439 PHE B O 1
ATOM 8392 N N . GLN B 1 440 ? -15.539 52.438 53.375 1 93.38 440 GLN B N 1
ATOM 8393 C CA . GLN B 1 440 ? -16.188 52 54.594 1 93.38 440 GLN B CA 1
ATOM 8394 C C . GLN B 1 440 ? -15.5 52.594 55.812 1 93.38 440 GLN B C 1
ATOM 8396 O O . GLN B 1 440 ? -16.156 52.844 56.844 1 93.38 440 GLN B O 1
ATOM 8401 N N . LEU B 1 441 ? -14.211 52.875 55.688 1 92.94 441 LEU B N 1
ATOM 8402 C CA . LEU B 1 441 ? -13.469 53.469 56.812 1 92.94 441 LEU B CA 1
ATOM 8403 C C . LEU B 1 441 ? -13.891 54.906 57.031 1 92.94 441 LEU B C 1
ATOM 8405 O O . LEU B 1 441 ? -13.734 55.438 58.125 1 92.94 441 LEU B O 1
ATOM 8409 N N . GLY B 1 442 ? -14.398 55.656 56.062 1 87.19 442 GLY B N 1
ATOM 8410 C CA . GLY B 1 442 ? -15.047 56.969 56.156 1 87.19 442 GLY B CA 1
ATOM 8411 C C . GLY B 1 442 ? -14.07 58.094 56.281 1 87.19 442 GLY B C 1
ATOM 8412 O O . GLY B 1 442 ? -14.461 59.219 56.656 1 87.19 442 GLY B O 1
ATOM 8413 N N . ASP B 1 443 ? -12.703 57.875 56.062 1 90.56 443 ASP B N 1
ATOM 8414 C CA . ASP B 1 443 ? -11.68 58.906 56.125 1 90.56 443 ASP B CA 1
ATOM 8415 C C . ASP B 1 443 ? -11.25 59.344 54.75 1 90.56 443 ASP B C 1
ATOM 8417 O O . ASP B 1 443 ? -10.398 58.719 54.125 1 90.56 443 ASP B O 1
ATOM 8421 N N . PRO B 1 444 ? -11.703 60.531 54.25 1 91 444 PRO B N 1
ATOM 8422 C CA . PRO B 1 444 ? -11.414 61.031 52.875 1 91 444 PRO B CA 1
ATOM 8423 C C . PRO B 1 444 ? -9.938 61.312 52.656 1 91 444 PRO B C 1
ATOM 8425 O O . PRO B 1 444 ? -9.469 61.375 51.531 1 91 444 PRO B O 1
ATOM 8428 N N . THR B 1 445 ? -9.188 61.531 53.688 1 88.44 445 THR B N 1
ATOM 8429 C CA . THR B 1 445 ? -7.77 61.875 53.562 1 88.44 445 THR B CA 1
ATOM 8430 C C . THR B 1 445 ? -6.973 60.656 53.094 1 88.44 445 THR B C 1
ATOM 8432 O O . THR B 1 445 ? -5.852 60.781 52.625 1 88.44 445 THR B O 1
ATOM 8435 N N . LYS B 1 446 ? -7.598 59.531 53.219 1 92.12 446 LYS B N 1
ATOM 8436 C CA . LYS B 1 446 ? -6.91 58.281 52.875 1 92.12 446 LYS B CA 1
ATOM 8437 C C . LYS B 1 446 ? -7.305 57.844 51.469 1 92.12 446 LYS B C 1
ATOM 8439 O O . LYS B 1 446 ? -6.828 56.812 50.969 1 92.12 446 LYS B O 1
ATOM 8444 N N . TRP B 1 447 ? -8.18 58.562 50.844 1 93.5 447 TRP B N 1
ATOM 8445 C CA . TRP B 1 447 ? -8.688 58.188 49.531 1 93.5 447 TRP B CA 1
ATOM 8446 C C . TRP B 1 447 ? -7.73 58.656 48.438 1 93.5 447 TRP B C 1
ATOM 8448 O O . TRP B 1 447 ? -7.957 58.375 47.25 1 93.5 447 TRP B O 1
ATOM 8458 N N . GLU B 1 448 ? -6.613 59.281 48.781 1 92.5 448 GLU B N 1
ATOM 8459 C CA . GLU B 1 448 ? -5.559 59.75 47.906 1 92.5 448 GLU B CA 1
ATOM 8460 C C . GLU B 1 448 ? -6.125 60.656 46.812 1 92.5 448 GLU B C 1
ATOM 8462 O O . GLU B 1 448 ? -5.727 60.562 45.625 1 92.5 448 GLU B O 1
ATOM 8467 N N . ILE B 1 449 ? -7.152 61.344 47.062 1 91.31 449 ILE B N 1
ATOM 8468 C CA . ILE B 1 449 ? -7.699 62.375 46.188 1 91.31 449 ILE B CA 1
ATOM 8469 C C . ILE B 1 449 ? -6.906 63.688 46.375 1 91.31 449 ILE B C 1
ATOM 8471 O O . ILE B 1 449 ? -6.641 64.125 47.5 1 91.31 449 ILE B O 1
ATOM 8475 N N . PRO B 1 450 ? -6.445 64.188 45.281 1 89.81 450 PRO B N 1
ATOM 8476 C CA . PRO B 1 450 ? -5.719 65.438 45.406 1 89.81 450 PRO B CA 1
ATOM 8477 C C . PRO B 1 450 ? -6.5 66.5 46.219 1 89.81 450 PRO B C 1
ATOM 8479 O O . PRO B 1 450 ? -7.715 66.625 46.031 1 89.81 450 PRO B O 1
ATOM 8482 N N . ALA B 1 451 ? -5.91 67.25 47 1 87.88 451 ALA B N 1
ATOM 8483 C CA . ALA B 1 451 ? -6.5 68.188 47.969 1 87.88 451 ALA B CA 1
ATOM 8484 C C . ALA B 1 451 ? -7.379 69.188 47.281 1 87.88 451 ALA B C 1
ATOM 8486 O O . ALA B 1 451 ? -8.508 69.5 47.719 1 87.88 451 ALA B O 1
ATOM 8487 N N . PRO B 1 452 ? -6.863 69.75 46.188 1 89.88 452 PRO B N 1
ATOM 8488 C CA . PRO B 1 452 ? -7.715 70.75 45.5 1 89.88 452 PRO B CA 1
ATOM 8489 C C . PRO B 1 452 ? -9.047 70.125 45.031 1 89.88 452 PRO B C 1
ATOM 8491 O O . PRO B 1 452 ? -10.07 70.812 45.062 1 89.88 452 PRO B O 1
ATOM 8494 N N . THR B 1 453 ? -8.984 68.875 44.719 1 88.44 453 THR B N 1
ATOM 8495 C CA . THR B 1 453 ? -10.195 68.188 44.25 1 88.44 453 THR B CA 1
ATOM 8496 C C . THR B 1 453 ? -11.094 67.875 45.438 1 88.44 453 THR B C 1
ATOM 8498 O O . THR B 1 453 ? -12.312 68 45.375 1 88.44 453 THR B O 1
ATOM 8501 N N . LEU B 1 454 ? -10.523 67.375 46.469 1 89.25 454 LEU B N 1
ATOM 8502 C CA . LEU B 1 454 ? -11.266 66.938 47.656 1 89.25 454 LEU B CA 1
ATOM 8503 C C . LEU B 1 454 ? -11.984 68.125 48.281 1 89.25 454 LEU B C 1
ATOM 8505 O O . LEU B 1 454 ? -13.125 68 48.75 1 89.25 454 LEU B O 1
ATOM 8509 N N . ASN B 1 455 ? -11.336 69.312 48.281 1 88.38 455 ASN B N 1
ATOM 8510 C CA . ASN B 1 455 ? -11.898 70.5 48.938 1 88.38 455 ASN B CA 1
ATOM 8511 C C . ASN B 1 455 ? -13.078 71.062 48.125 1 88.38 455 ASN B C 1
ATOM 8513 O O . ASN B 1 455 ? -13.93 71.75 48.688 1 88.38 455 ASN B O 1
ATOM 8517 N N . GLY B 1 456 ? -13.094 70.75 46.812 1 87.56 456 GLY B N 1
ATOM 8518 C CA . GLY B 1 456 ? -14.164 71.188 45.938 1 87.56 456 GLY B CA 1
ATOM 8519 C C . GLY B 1 456 ? -15.391 70.312 45.969 1 87.56 456 GLY B C 1
ATOM 8520 O O . GLY B 1 456 ? -16.438 70.688 45.406 1 87.56 456 GLY B O 1
ATOM 8521 N N . ILE B 1 457 ? -15.281 69.188 46.688 1 88.44 457 ILE B N 1
ATOM 8522 C CA . ILE B 1 457 ? -16.406 68.25 46.688 1 88.44 457 ILE B CA 1
ATOM 8523 C C . ILE B 1 457 ? -17.281 68.562 47.906 1 88.44 457 ILE B C 1
ATOM 8525 O O . ILE B 1 457 ? -16.781 68.688 49.031 1 88.44 457 ILE B O 1
ATOM 8529 N N . ASP B 1 458 ? -18.547 68.625 47.625 1 87.75 458 ASP B N 1
ATOM 8530 C CA . ASP B 1 458 ? -19.516 68.875 48.688 1 87.75 458 ASP B CA 1
ATOM 8531 C C . ASP B 1 458 ? -19.516 67.75 49.688 1 87.75 458 ASP B C 1
ATOM 8533 O O . ASP B 1 458 ? -19.406 66.562 49.312 1 87.75 458 ASP B O 1
ATOM 8537 N N . LYS B 1 459 ? -19.766 68.062 50.938 1 85.5 459 LYS B N 1
ATOM 8538 C CA . LYS B 1 459 ? -19.734 67.062 52 1 85.5 459 LYS B CA 1
ATOM 8539 C C . LYS B 1 459 ? -20.797 66 51.812 1 85.5 459 LYS B C 1
ATOM 8541 O O . LYS B 1 459 ? -20.625 64.875 52.219 1 85.5 459 LYS B O 1
ATOM 8546 N N . GLU B 1 460 ? -21.859 66.375 51.125 1 87.62 460 GLU B N 1
ATOM 8547 C CA . GLU B 1 460 ? -22.953 65.438 50.906 1 87.62 460 GLU B CA 1
ATOM 8548 C C . GLU B 1 460 ? -22.578 64.375 49.844 1 87.62 460 GLU B C 1
ATOM 8550 O O . GLU B 1 460 ? -23.016 63.25 49.906 1 87.62 460 GLU B O 1
ATOM 8555 N N . LEU B 1 461 ? -21.766 64.875 49 1 88.25 461 LEU B N 1
ATOM 8556 C CA . LEU B 1 461 ? -21.391 64 47.875 1 88.25 461 LEU B CA 1
ATOM 8557 C C . LEU B 1 461 ? -20.297 63 48.312 1 88.25 461 LEU B C 1
ATOM 8559 O O . LEU B 1 461 ? -20.109 61.969 47.656 1 88.25 461 LEU B O 1
ATOM 8563 N N . LEU B 1 462 ? -19.641 63.281 49.406 1 89.75 462 LEU B N 1
ATOM 8564 C CA . LEU B 1 462 ? -18.609 62.406 49.906 1 89.75 462 LEU B CA 1
ATOM 8565 C C . LEU B 1 462 ? -19.219 61.094 50.438 1 89.75 462 LEU B C 1
ATOM 8567 O O . LEU B 1 462 ? -18.516 60.094 50.562 1 89.75 462 LEU B O 1
ATOM 8571 N N . LYS B 1 463 ? -20.531 61.125 50.594 1 88.94 463 LYS B N 1
ATOM 8572 C CA . LYS B 1 463 ? -21.219 59.938 51.125 1 88.94 463 LYS B CA 1
ATOM 8573 C C . LYS B 1 463 ? -21.766 59.062 50 1 88.94 463 LYS B C 1
ATOM 8575 O O . LYS B 1 463 ? -22.172 57.938 50.25 1 88.94 463 LYS B O 1
ATOM 8580 N N . ASN B 1 464 ? -21.75 59.656 48.875 1 91.56 464 ASN B N 1
ATOM 8581 C CA . ASN B 1 464 ? -22.234 58.906 47.75 1 91.56 464 ASN B CA 1
ATOM 8582 C C . ASN B 1 464 ? -21.141 58 47.156 1 91.56 464 ASN B C 1
ATOM 8584 O O . ASN B 1 464 ? -20.25 58.469 46.469 1 91.56 464 ASN B O 1
ATOM 8588 N N . LYS B 1 465 ? -21.281 56.781 47.219 1 90.94 465 LYS B N 1
ATOM 8589 C CA . LYS B 1 465 ? -20.281 55.781 46.844 1 90.94 465 LYS B CA 1
ATOM 8590 C C . LYS B 1 465 ? -19.953 55.844 45.375 1 90.94 465 LYS B C 1
ATOM 8592 O O . LYS B 1 465 ? -18.797 55.906 44.969 1 90.94 465 LYS B O 1
ATOM 8597 N N . ASP B 1 466 ? -21 55.75 44.562 1 88.94 466 ASP B N 1
ATOM 8598 C CA . ASP B 1 466 ? -20.828 55.719 43.125 1 88.94 466 ASP B CA 1
ATOM 8599 C C . ASP B 1 466 ? -20.094 56.969 42.625 1 88.94 466 ASP B C 1
ATOM 8601 O O . ASP B 1 466 ? -19.281 56.875 41.688 1 88.94 466 ASP B O 1
ATOM 8605 N N . PHE B 1 467 ? -20.391 57.969 43.25 1 89.44 467 PHE B N 1
ATOM 8606 C CA . PHE B 1 467 ? -19.797 59.25 42.875 1 89.44 467 PHE B CA 1
ATOM 8607 C C . PHE B 1 467 ? -18.344 59.312 43.281 1 89.44 467 PHE B C 1
ATOM 8609 O O . PHE B 1 467 ? -17.469 59.625 42.469 1 89.44 467 PHE B O 1
ATOM 8616 N N . ILE B 1 468 ? -18 58.969 44.5 1 90.75 468 ILE B N 1
ATOM 8617 C CA . ILE B 1 468 ? -16.656 59.188 45.031 1 90.75 468 ILE B CA 1
ATOM 8618 C C . ILE B 1 468 ? -15.703 58.156 44.438 1 90.75 468 ILE B C 1
ATOM 8620 O O . ILE B 1 468 ? -14.5 58.406 44.344 1 90.75 468 ILE B O 1
ATOM 8624 N N . PHE B 1 469 ? -16.203 57 44.031 1 92.12 469 PHE B N 1
ATOM 8625 C CA . PHE B 1 469 ? -15.398 55.938 43.469 1 92.12 469 PHE B CA 1
ATOM 8626 C C . PHE B 1 469 ? -14.664 56.406 42.219 1 92.12 469 PHE B C 1
ATOM 8628 O O . PHE B 1 469 ? -13.57 55.938 41.938 1 92.12 469 PHE B O 1
ATOM 8635 N N . GLN B 1 470 ? -15.148 57.344 41.594 1 88.81 470 GLN B N 1
ATOM 8636 C CA . GLN B 1 470 ? -14.555 57.875 40.375 1 88.81 470 GLN B CA 1
ATOM 8637 C C . GLN B 1 470 ? -13.305 58.688 40.688 1 88.81 470 GLN B C 1
ATOM 8639 O O . GLN B 1 470 ? -12.461 58.906 39.812 1 88.81 470 GLN B O 1
ATOM 8644 N N . TYR B 1 471 ? -13.227 59.094 41.938 1 91.12 471 TYR B N 1
ATOM 8645 C CA . TYR B 1 471 ? -12.141 60 42.281 1 91.12 471 TYR B CA 1
ATOM 8646 C C . TYR B 1 471 ? -11.117 59.312 43.188 1 91.12 471 TYR B C 1
ATOM 8648 O O . TYR B 1 471 ? -9.984 59.781 43.312 1 91.12 471 TYR B O 1
ATOM 8656 N N . MET B 1 472 ? -11.555 58.219 43.75 1 93.38 472 MET B N 1
ATOM 8657 C CA . MET B 1 472 ? -10.672 57.5 44.688 1 93.38 472 MET B CA 1
ATOM 8658 C C . MET B 1 472 ? -9.516 56.844 43.938 1 93.38 472 MET B C 1
ATOM 8660 O O . MET B 1 472 ? -9.703 56.312 42.844 1 93.38 472 MET B O 1
ATOM 8664 N N . PHE B 1 473 ? -8.297 57 44.531 1 94.25 473 PHE B N 1
ATOM 8665 C CA . PHE B 1 473 ? -7.09 56.344 44.031 1 94.25 473 PHE B CA 1
ATOM 8666 C C . PHE B 1 473 ? -6.875 56.594 42.562 1 94.25 473 PHE B C 1
ATOM 8668 O O . PHE B 1 473 ? -6.883 55.688 41.75 1 94.25 473 PHE B O 1
ATOM 8675 N N . PRO B 1 474 ? -6.641 57.812 42.188 1 93.25 474 PRO B N 1
ATOM 8676 C CA . PRO B 1 474 ? -6.527 58.188 40.781 1 93.25 474 PRO B CA 1
ATOM 8677 C C . PRO B 1 474 ? -5.371 57.5 40.062 1 93.25 474 PRO B C 1
ATOM 8679 O O . PRO B 1 474 ? -5.48 57.156 38.875 1 93.25 474 PRO B O 1
ATOM 8682 N N . ARG B 1 475 ? -4.27 57.25 40.719 1 94 475 ARG B N 1
ATOM 8683 C CA . ARG B 1 475 ? -3.133 56.594 40.094 1 94 475 ARG B CA 1
ATOM 8684 C C . ARG B 1 475 ? -3.492 55.156 39.719 1 94 475 ARG B C 1
ATOM 8686 O O . ARG B 1 475 ? -3.195 54.719 38.594 1 94 475 ARG B O 1
ATOM 8693 N N . GLU B 1 476 ? -4.078 54.469 40.594 1 95 476 GLU B N 1
ATOM 8694 C CA . GLU B 1 476 ? -4.48 53.094 40.312 1 95 476 GLU B CA 1
ATOM 8695 C C . GLU B 1 476 ? -5.594 53.031 39.281 1 95 476 GLU B C 1
ATOM 8697 O O . GLU B 1 476 ? -5.672 52.094 38.5 1 95 476 GLU B O 1
ATOM 8702 N N . THR B 1 477 ? -6.441 54.031 39.281 1 94.06 477 THR B N 1
ATOM 8703 C CA . THR B 1 477 ? -7.508 54.062 38.281 1 94.06 477 THR B CA 1
ATOM 8704 C C . THR B 1 477 ? -6.934 54.281 36.875 1 94.06 477 THR B C 1
ATOM 8706 O O . THR B 1 477 ? -7.441 53.688 35.906 1 94.06 477 THR B O 1
ATOM 8709 N N . ILE B 1 478 ? -5.898 55.094 36.844 1 94.25 478 ILE B N 1
ATOM 8710 C CA . ILE B 1 478 ? -5.219 55.312 35.562 1 94.25 478 ILE B CA 1
ATOM 8711 C C . ILE B 1 478 ? -4.574 54 35.094 1 94.25 478 ILE B C 1
ATOM 8713 O O . ILE B 1 478 ? -4.656 53.625 33.938 1 94.25 478 ILE B O 1
ATOM 8717 N N . GLN B 1 479 ? -3.977 53.344 36.031 1 95.19 479 GLN B N 1
ATOM 8718 C CA . GLN B 1 479 ? -3.357 52.062 35.75 1 95.19 479 GLN B CA 1
ATOM 8719 C C . GLN B 1 479 ? -4.395 51.031 35.281 1 95.19 479 GLN B C 1
ATOM 8721 O O . GLN B 1 479 ? -4.133 50.25 34.344 1 95.19 479 GLN B O 1
ATOM 8726 N N . GLU B 1 480 ? -5.496 50.969 35.875 1 95.38 480 GLU B N 1
ATOM 8727 C CA . GLU B 1 480 ? -6.59 50.125 35.438 1 95.38 480 GLU B CA 1
ATOM 8728 C C . GLU B 1 480 ? -6.98 50.406 34 1 95.38 480 GLU B C 1
ATOM 8730 O O . GLU B 1 480 ? -7.211 49.469 33.219 1 95.38 480 GLU B O 1
ATOM 8735 N N . GLY B 1 481 ? -7.055 51.656 33.688 1 94.62 481 GLY B N 1
ATOM 8736 C CA . GLY B 1 481 ? -7.379 52.031 32.344 1 94.62 481 GLY B CA 1
ATOM 8737 C C . GLY B 1 481 ? -6.344 51.594 31.328 1 94.62 481 GLY B C 1
ATOM 8738 O O . GLY B 1 481 ? -6.691 51.188 30.203 1 94.62 481 GLY B O 1
ATOM 8739 N N . GLU B 1 482 ? -5.125 51.656 31.703 1 95 482 GLU B N 1
ATOM 8740 C CA . GLU B 1 482 ? -4.047 51.219 30.828 1 95 482 GLU B CA 1
ATOM 8741 C C . GLU B 1 482 ? -4.113 49.719 30.594 1 95 482 GLU B C 1
ATOM 8743 O O . GLU B 1 482 ? -3.871 49.25 29.469 1 95 482 GLU B O 1
ATOM 8748 N N . LEU B 1 483 ? -4.379 49 31.672 1 96.19 483 LEU B N 1
ATOM 8749 C CA . LEU B 1 483 ? -4.52 47.562 31.547 1 96.19 483 LEU B CA 1
ATOM 8750 C C . LEU B 1 483 ? -5.719 47.188 30.672 1 96.19 483 LEU B C 1
ATOM 8752 O O . LEU B 1 483 ? -5.668 46.25 29.906 1 96.19 483 LEU B O 1
ATOM 8756 N N . ARG B 1 484 ? -6.75 47.938 30.766 1 96.25 484 ARG B N 1
ATOM 8757 C CA . ARG B 1 484 ? -7.93 47.75 29.922 1 96.25 484 ARG B CA 1
ATOM 8758 C C . ARG B 1 484 ? -7.602 47.969 28.453 1 96.25 484 ARG B C 1
ATOM 8760 O O . ARG B 1 484 ? -8.031 47.219 27.594 1 96.25 484 ARG B O 1
ATOM 8767 N N . ASP B 1 485 ? -6.871 49.031 28.266 1 96.56 485 ASP B N 1
ATOM 8768 C CA . ASP B 1 485 ? -6.449 49.344 26.906 1 96.56 485 ASP B CA 1
ATOM 8769 C C . ASP B 1 485 ? -5.605 48.188 26.312 1 96.56 485 ASP B C 1
ATOM 8771 O O . ASP B 1 485 ? -5.781 47.812 25.156 1 96.56 485 ASP B O 1
ATOM 8775 N N . THR B 1 486 ? -4.73 47.719 27.125 1 96.19 486 THR B N 1
ATOM 8776 C CA . THR B 1 486 ? -3.863 46.625 26.672 1 96.19 486 THR B CA 1
ATOM 8777 C C . THR B 1 486 ? -4.68 45.375 26.359 1 96.19 486 THR B C 1
ATOM 8779 O O . THR B 1 486 ? -4.457 44.719 25.328 1 96.19 486 THR B O 1
ATOM 8782 N N . TYR B 1 487 ? -5.559 45.062 27.281 1 96.31 487 TYR B N 1
ATOM 8783 C CA . TYR B 1 487 ? -6.457 43.938 27.031 1 96.31 487 TYR B CA 1
ATOM 8784 C C . TYR B 1 487 ? -7.262 44.156 25.75 1 96.31 487 TYR B C 1
ATOM 8786 O O . TYR B 1 487 ? -7.336 43.25 24.906 1 96.31 487 TYR B O 1
ATOM 8794 N N . GLY B 1 488 ? -7.844 45.312 25.625 1 96.56 488 GLY B N 1
ATOM 8795 C CA . GLY B 1 488 ? -8.617 45.625 24.438 1 96.56 488 GLY B CA 1
ATOM 8796 C C . GLY B 1 488 ? -7.801 45.531 23.156 1 96.56 488 GLY B C 1
ATOM 8797 O O . GLY B 1 488 ? -8.312 45.094 22.125 1 96.56 488 GLY B O 1
ATOM 8798 N N . PHE B 1 489 ? -6.574 45.938 23.266 1 96.69 489 PHE B N 1
ATOM 8799 C CA . PHE B 1 489 ? -5.684 45.906 22.109 1 96.69 489 PHE B CA 1
ATOM 8800 C C . PHE B 1 489 ? -5.434 44.469 21.672 1 96.69 489 PHE B C 1
ATOM 8802 O O . PHE B 1 489 ? -5.629 44.125 20.5 1 96.69 489 PHE B O 1
ATOM 8809 N N . TYR B 1 490 ? -5.051 43.594 22.578 1 95.94 490 TYR B N 1
ATOM 8810 C CA . TYR B 1 490 ? -4.758 42.188 22.25 1 95.94 490 TYR B CA 1
ATOM 8811 C C . TYR B 1 490 ? -6.031 41.438 21.875 1 95.94 490 TYR B C 1
ATOM 8813 O O . TYR B 1 490 ? -6 40.531 21.062 1 95.94 490 TYR B O 1
ATOM 8821 N N . ASN B 1 491 ? -7.078 41.875 22.5 1 96.06 491 ASN B N 1
ATOM 8822 C CA . ASN B 1 491 ? -8.359 41.25 22.141 1 96.06 491 ASN B CA 1
ATOM 8823 C C . ASN B 1 491 ? -8.703 41.5 20.672 1 96.06 491 ASN B C 1
ATOM 8825 O O . ASN B 1 491 ? -9.055 40.562 19.953 1 96.06 491 ASN B O 1
ATOM 8829 N N . ASN B 1 492 ? -8.539 42.688 20.281 1 95.5 492 ASN B N 1
ATOM 8830 C CA . ASN B 1 492 ? -8.852 43.062 18.906 1 95.5 492 ASN B CA 1
ATOM 8831 C C . ASN B 1 492 ? -7.844 42.469 17.922 1 95.5 492 ASN B C 1
ATOM 8833 O O . ASN B 1 492 ? -8.227 41.938 16.875 1 95.5 492 ASN B O 1
ATOM 8837 N N . THR B 1 493 ? -6.59 42.531 18.203 1 94.81 493 THR B N 1
ATOM 8838 C CA . THR B 1 493 ? -5.559 42.031 17.312 1 94.81 493 THR B CA 1
ATOM 8839 C C . THR B 1 493 ? -5.648 40.5 17.188 1 94.81 493 THR B C 1
ATOM 8841 O O . THR B 1 493 ? -5.414 39.969 16.109 1 94.81 493 THR B O 1
ATOM 8844 N N . SER B 1 494 ? -5.957 39.844 18.312 1 96.19 494 SER B N 1
ATOM 8845 C CA . SER B 1 494 ? -6.117 38.406 18.25 1 96.19 494 SER B CA 1
ATOM 8846 C C . SER B 1 494 ? -7.281 38 17.344 1 96.19 494 SER B C 1
ATOM 8848 O O . SER B 1 494 ? -7.188 37.031 16.594 1 96.19 494 SER B O 1
ATOM 8850 N N . TYR B 1 495 ? -8.352 38.75 17.484 1 95.62 495 TYR B N 1
ATOM 8851 C CA . TYR B 1 495 ? -9.523 38.5 16.656 1 95.62 495 TYR B CA 1
ATOM 8852 C C . TYR B 1 495 ? -9.18 38.625 15.18 1 95.62 495 TYR B C 1
ATOM 8854 O O . TYR B 1 495 ? -9.469 37.719 14.391 1 95.62 495 TYR B O 1
ATOM 8862 N N . ILE B 1 496 ? -8.492 39.656 14.82 1 93.88 496 ILE B N 1
ATOM 8863 C CA . ILE B 1 496 ? -8.141 39.906 13.43 1 93.88 496 ILE B CA 1
ATOM 8864 C C . ILE B 1 496 ? -7.117 38.906 12.938 1 93.88 496 ILE B C 1
ATOM 8866 O O . ILE B 1 496 ? -7.254 38.344 11.844 1 93.88 496 ILE B O 1
ATOM 8870 N N . GLU B 1 497 ? -6.145 38.625 13.75 1 94.25 497 GLU B N 1
ATOM 8871 C CA . GLU B 1 497 ? -5.051 37.75 13.375 1 94.25 497 GLU B CA 1
ATOM 8872 C C . GLU B 1 497 ? -5.543 36.312 13.195 1 94.25 497 GLU B C 1
ATOM 8874 O O . GLU B 1 497 ? -5.148 35.625 12.25 1 94.25 497 GLU B O 1
ATOM 8879 N N . ILE B 1 498 ? -6.344 35.844 14.086 1 94.69 498 ILE B N 1
ATOM 8880 C CA . ILE B 1 498 ? -6.852 34.469 14.008 1 94.69 498 ILE B CA 1
ATOM 8881 C C . ILE B 1 498 ? -7.707 34.312 12.758 1 94.69 498 ILE B C 1
ATOM 8883 O O . ILE B 1 498 ? -7.609 33.281 12.062 1 94.69 498 ILE B O 1
ATOM 8887 N N . LYS B 1 499 ? -8.562 35.281 12.477 1 93.44 499 LYS B N 1
ATOM 8888 C CA . LYS B 1 499 ? -9.375 35.25 11.273 1 93.44 499 LYS B CA 1
ATOM 8889 C C . LYS B 1 499 ? -8.508 35.188 10.023 1 93.44 499 LYS B C 1
ATOM 8891 O O . LYS B 1 499 ? -8.781 34.406 9.102 1 93.44 499 LYS B O 1
ATOM 8896 N N . ARG B 1 500 ? -7.504 35.938 10.016 1 93.25 500 ARG B N 1
ATOM 8897 C CA . ARG B 1 500 ? -6.586 35.938 8.883 1 93.25 500 ARG B CA 1
ATOM 8898 C C . ARG B 1 500 ? -5.902 34.594 8.719 1 93.25 500 ARG B C 1
ATOM 8900 O O . ARG B 1 500 ? -5.824 34.062 7.609 1 93.25 500 ARG B O 1
ATOM 8907 N N . LEU B 1 501 ? -5.418 34.062 9.797 1 93.69 501 LEU B N 1
ATOM 8908 C CA . LEU B 1 501 ? -4.68 32.812 9.766 1 93.69 501 LEU B CA 1
ATOM 8909 C C . LEU B 1 501 ? -5.582 31.672 9.328 1 93.69 501 LEU B C 1
ATOM 8911 O O . LEU B 1 501 ? -5.145 30.766 8.609 1 93.69 501 LEU B O 1
ATOM 8915 N N . LEU B 1 502 ? -6.832 31.656 9.781 1 93.06 502 LEU B N 1
ATOM 8916 C CA . LEU B 1 502 ? -7.766 30.609 9.375 1 93.06 502 LEU B CA 1
ATOM 8917 C C . LEU B 1 502 ? -8.078 30.688 7.887 1 93.06 502 LEU B C 1
ATOM 8919 O O . LEU B 1 502 ? -8.188 29.672 7.207 1 93.06 502 LEU B O 1
ATOM 8923 N N . LYS B 1 503 ? -8.227 31.906 7.422 1 92.31 503 LYS B N 1
ATOM 8924 C CA . LYS B 1 503 ? -8.445 32.125 5.992 1 92.31 503 LYS B CA 1
ATOM 8925 C C . LYS B 1 503 ? -7.23 31.641 5.188 1 92.31 503 LYS B C 1
ATOM 8927 O O . LYS B 1 503 ? -7.383 30.984 4.16 1 92.31 503 LYS B O 1
ATOM 8932 N N . GLU B 1 504 ? -6.078 32 5.621 1 92.19 504 GLU B N 1
ATOM 8933 C CA . GLU B 1 504 ? -4.848 31.594 4.957 1 92.19 504 GLU B CA 1
ATOM 8934 C C . GLU B 1 504 ? -4.695 30.078 4.957 1 92.19 504 GLU B C 1
ATOM 8936 O O . GLU B 1 504 ? -4.184 29.484 3.998 1 92.19 504 GLU B O 1
ATOM 8941 N N . LYS B 1 505 ? -5.035 29.484 6.055 1 93.12 505 LYS B N 1
ATOM 8942 C CA . LYS B 1 505 ? -4.973 28.031 6.168 1 93.12 505 LYS B CA 1
ATOM 8943 C C . LYS B 1 505 ? -5.77 27.359 5.051 1 93.12 505 LYS B C 1
ATOM 8945 O O . LYS B 1 505 ? -5.277 26.438 4.398 1 93.12 505 LYS B O 1
ATOM 8950 N N . ILE B 1 506 ? -6.973 27.797 4.828 1 93.88 506 ILE B N 1
ATOM 8951 C CA . ILE B 1 506 ? -7.844 27.219 3.811 1 93.88 506 ILE B CA 1
ATOM 8952 C C . ILE B 1 506 ? -7.203 27.375 2.432 1 93.88 506 ILE B C 1
ATOM 8954 O O . ILE B 1 506 ? -7.188 26.438 1.637 1 93.88 506 ILE B O 1
ATOM 8958 N N . GLU B 1 507 ? -6.664 28.547 2.221 1 93.06 507 GLU B N 1
ATOM 8959 C CA . GLU B 1 507 ? -6.023 28.812 0.936 1 93.06 507 GLU B CA 1
ATOM 8960 C C . GLU B 1 507 ? -4.809 27.906 0.729 1 93.06 507 GLU B C 1
ATOM 8962 O O . GLU B 1 507 ? -4.625 27.344 -0.349 1 93.06 507 GLU B O 1
ATOM 8967 N N . GLN B 1 508 ? -4.02 27.75 1.691 1 93.25 508 GLN B N 1
ATOM 8968 C CA . GLN B 1 508 ? -2.799 26.969 1.59 1 93.25 508 GLN B CA 1
ATOM 8969 C C . GLN B 1 508 ? -3.117 25.484 1.454 1 93.25 508 GLN B C 1
ATOM 8971 O O . GLN B 1 508 ? -2.465 24.766 0.687 1 93.25 508 GLN B O 1
ATOM 8976 N N . TYR B 1 509 ? -4.094 25.016 2.262 1 95.88 509 TYR B N 1
ATOM 8977 C CA . TYR B 1 509 ? -4.516 23.625 2.143 1 95.88 509 TYR B CA 1
ATOM 8978 C C . TYR B 1 509 ? -5.043 23.328 0.742 1 95.88 509 TYR B C 1
ATOM 8980 O O . TYR B 1 509 ? -4.688 22.312 0.139 1 95.88 509 TYR B O 1
ATOM 8988 N N . SER B 1 510 ? -5.898 24.25 0.318 1 95.06 510 SER B N 1
ATOM 8989 C CA . SER B 1 510 ? -6.484 24.078 -1.007 1 95.06 510 SER B CA 1
ATOM 8990 C C . SER B 1 510 ? -5.406 23.969 -2.08 1 95.06 510 SER B C 1
ATOM 8992 O O . SER B 1 510 ? -5.422 23.062 -2.9 1 95.06 510 SER B O 1
ATOM 8994 N N . LYS B 1 511 ? -4.465 24.828 -2.055 1 94.31 511 LYS B N 1
ATOM 8995 C CA . LYS B 1 511 ? -3.385 24.828 -3.039 1 94.31 511 LYS B CA 1
ATOM 8996 C C . LYS B 1 511 ? -2.523 23.578 -2.912 1 94.31 511 LYS B C 1
ATOM 8998 O O . LYS B 1 511 ? -2.195 22.938 -3.916 1 94.31 511 LYS B O 1
ATOM 9003 N N . HIS B 1 512 ? -2.195 23.234 -1.751 1 95.81 512 HIS B N 1
ATOM 9004 C CA . HIS B 1 512 ? -1.301 22.109 -1.491 1 95.81 512 HIS B CA 1
ATOM 9005 C C . HIS B 1 512 ? -1.926 20.797 -1.942 1 95.81 512 HIS B C 1
ATOM 9007 O O . HIS B 1 512 ? -1.289 20.016 -2.65 1 95.81 512 HIS B O 1
ATOM 9013 N N . PHE B 1 513 ? -3.109 20.547 -1.565 1 97.12 513 PHE B N 1
ATOM 9014 C CA . PHE B 1 513 ? -3.723 19.25 -1.846 1 97.12 513 PHE B CA 1
ATOM 9015 C C . PHE B 1 513 ? -4.18 19.172 -3.297 1 97.12 513 PHE B C 1
ATOM 9017 O O . PHE B 1 513 ? -4.32 18.078 -3.852 1 97.12 513 PHE B O 1
ATOM 9024 N N . ASN B 1 514 ? -4.438 20.359 -3.896 1 95.88 514 ASN B N 1
ATOM 9025 C CA . ASN B 1 514 ? -4.586 20.359 -5.348 1 95.88 514 ASN B CA 1
ATOM 9026 C C . ASN B 1 514 ? -3.312 19.891 -6.043 1 95.88 514 ASN B C 1
ATOM 9028 O O . ASN B 1 514 ? -3.365 19.047 -6.941 1 95.88 514 ASN B O 1
ATOM 9032 N N . GLN B 1 515 ? -2.203 20.359 -5.617 1 96.19 515 GLN B N 1
ATOM 9033 C CA . GLN B 1 515 ? -0.913 19.953 -6.168 1 96.19 515 GLN B CA 1
ATOM 9034 C C . GLN B 1 515 ? -0.623 18.484 -5.867 1 96.19 515 GLN B C 1
ATOM 9036 O O . GLN B 1 515 ? -0.078 17.781 -6.711 1 96.19 515 GLN B O 1
ATOM 9041 N N . PHE B 1 516 ? -0.943 18.109 -4.66 1 97.12 516 PHE B N 1
ATOM 9042 C CA . PHE B 1 516 ? -0.752 16.719 -4.289 1 97.12 516 PHE B CA 1
ATOM 9043 C C . PHE B 1 516 ? -1.549 15.797 -5.207 1 97.12 516 PHE B C 1
ATOM 9045 O O . PHE B 1 516 ? -1.051 14.75 -5.633 1 97.12 516 PHE B O 1
ATOM 9052 N N . GLY B 1 517 ? -2.799 16.234 -5.438 1 96.12 517 GLY B N 1
ATOM 9053 C CA . GLY B 1 517 ? -3.594 15.477 -6.391 1 96.12 517 GLY B CA 1
ATOM 9054 C C . GLY B 1 517 ? -2.938 15.359 -7.754 1 96.12 517 GLY B C 1
ATOM 9055 O O . GLY B 1 517 ? -2.955 14.289 -8.359 1 96.12 517 GLY B O 1
ATOM 9056 N N . GLN B 1 518 ? -2.361 16.406 -8.219 1 94.62 518 GLN B N 1
ATOM 9057 C CA . GLN B 1 518 ? -1.672 16.406 -9.508 1 94.62 518 GLN B CA 1
ATOM 9058 C C . GLN B 1 518 ? -0.462 15.469 -9.477 1 94.62 518 GLN B C 1
ATOM 9060 O O . GLN B 1 518 ? -0.23 14.719 -10.422 1 94.62 518 GLN B O 1
ATOM 9065 N N . ILE B 1 519 ? 0.312 15.594 -8.43 1 96.19 519 ILE B N 1
ATOM 9066 C CA . ILE B 1 519 ? 1.491 14.75 -8.266 1 96.19 519 ILE B CA 1
ATOM 9067 C C . ILE B 1 519 ? 1.078 13.281 -8.281 1 96.19 519 ILE B C 1
ATOM 9069 O O . ILE B 1 519 ? 1.716 12.453 -8.938 1 96.19 519 ILE B O 1
ATOM 9073 N N . GLN B 1 520 ? 0.014 12.977 -7.555 1 96.25 520 GLN B N 1
ATOM 9074 C CA . GLN B 1 520 ? -0.476 11.602 -7.512 1 96.25 520 GLN B CA 1
ATOM 9075 C C . GLN B 1 520 ? -0.933 11.141 -8.891 1 96.25 520 GLN B C 1
ATOM 9077 O O . GLN B 1 520 ? -0.678 10 -9.289 1 96.25 520 GLN B O 1
ATOM 9082 N N . SER B 1 521 ? -1.618 11.977 -9.633 1 93.69 521 SER B N 1
ATOM 9083 C CA . SER B 1 521 ? -2.064 11.641 -10.984 1 93.69 521 SER B CA 1
ATOM 9084 C C . SER B 1 521 ? -0.884 11.328 -11.891 1 93.69 521 SER B C 1
ATOM 9086 O O . SER B 1 521 ? -0.929 10.375 -12.672 1 93.69 521 SER B O 1
ATOM 9088 N N . ASP B 1 522 ? 0.168 12.102 -11.797 1 92.81 522 ASP B N 1
ATOM 9089 C CA . ASP B 1 522 ? 1.371 11.852 -12.586 1 92.81 522 ASP B CA 1
ATOM 9090 C C . ASP B 1 522 ? 2.014 10.523 -12.203 1 92.81 522 ASP B C 1
ATOM 9092 O O . ASP B 1 522 ? 2.459 9.766 -13.07 1 92.81 522 ASP B O 1
ATOM 9096 N N . HIS B 1 523 ? 2.072 10.297 -10.914 1 93.5 523 HIS B N 1
ATOM 9097 C CA . HIS B 1 523 ? 2.646 9.055 -10.406 1 93.5 523 HIS B CA 1
ATOM 9098 C C . HIS B 1 523 ? 1.866 7.84 -10.914 1 93.5 523 HIS B C 1
ATOM 9100 O O . HIS B 1 523 ? 2.459 6.824 -11.281 1 93.5 523 HIS B O 1
ATOM 9106 N N . ILE B 1 524 ? 0.557 7.969 -10.945 1 91.69 524 ILE B N 1
ATOM 9107 C CA . ILE B 1 524 ? -0.326 6.906 -11.406 1 91.69 524 ILE B CA 1
ATOM 9108 C C . ILE B 1 524 ? -0.135 6.691 -12.906 1 91.69 524 ILE B C 1
ATOM 9110 O O . ILE B 1 524 ? -0.195 5.559 -13.391 1 91.69 524 ILE B O 1
ATOM 9114 N N . THR B 1 525 ? 0.104 7.719 -13.633 1 91.38 525 THR B N 1
ATOM 9115 C CA . THR B 1 525 ? 0.353 7.605 -15.062 1 91.38 525 THR B CA 1
ATOM 9116 C C . THR B 1 525 ? 1.6 6.77 -15.336 1 91.38 525 THR B C 1
ATOM 9118 O O . THR B 1 525 ? 1.624 5.969 -16.266 1 91.38 525 THR B O 1
ATOM 9121 N N . ASP B 1 526 ? 2.598 6.957 -14.523 1 89.69 526 ASP B N 1
ATOM 9122 C CA . ASP B 1 526 ? 3.799 6.133 -14.633 1 89.69 526 ASP B CA 1
ATOM 9123 C C . ASP B 1 526 ? 3.477 4.66 -14.406 1 89.69 526 ASP B C 1
ATOM 9125 O O . ASP B 1 526 ? 4.059 3.781 -15.047 1 89.69 526 ASP B O 1
ATOM 9129 N N . LEU B 1 527 ? 2.586 4.395 -13.484 1 90.44 527 LEU B N 1
ATOM 9130 C CA . LEU B 1 527 ? 2.18 3.027 -13.188 1 90.44 527 LEU B CA 1
ATOM 9131 C C . LEU B 1 527 ? 1.446 2.408 -14.375 1 90.44 527 LEU B C 1
ATOM 9133 O O . LEU B 1 527 ? 1.594 1.214 -14.648 1 90.44 527 LEU B O 1
ATOM 9137 N N . HIS B 1 528 ? 0.659 3.178 -15.141 1 91.62 528 HIS B N 1
ATOM 9138 C CA . HIS B 1 528 ? -0.003 2.727 -16.359 1 91.62 528 HIS B CA 1
ATOM 9139 C C . HIS B 1 528 ? 1.011 2.234 -17.391 1 91.62 528 HIS B C 1
ATOM 9141 O O . HIS B 1 528 ? 0.787 1.219 -18.047 1 91.62 528 HIS B O 1
ATOM 9147 N N . VAL B 1 529 ? 2.088 2.965 -17.469 1 91.69 529 VAL B N 1
ATOM 9148 C CA . VAL B 1 529 ? 3.127 2.613 -18.438 1 91.69 529 VAL B CA 1
ATOM 9149 C C . VAL B 1 529 ? 3.744 1.269 -18.062 1 91.69 529 VAL B C 1
ATOM 9151 O O . VAL B 1 529 ? 4.004 0.435 -18.938 1 91.69 529 VAL B O 1
ATOM 9154 N N . GLN B 1 530 ? 3.951 1.083 -16.812 1 90.56 530 GLN B N 1
ATOM 9155 C CA . GLN B 1 530 ? 4.559 -0.159 -16.344 1 90.56 530 GLN B CA 1
ATOM 9156 C C . GLN B 1 530 ? 3.658 -1.355 -16.641 1 90.56 530 GLN B C 1
ATOM 9158 O O . GLN B 1 530 ? 4.133 -2.406 -17.078 1 90.56 530 GLN B O 1
ATOM 9163 N N . TRP B 1 531 ? 2.346 -1.241 -16.406 1 93.75 531 TRP B N 1
ATOM 9164 C CA . TRP B 1 531 ? 1.418 -2.33 -16.688 1 93.75 531 TRP B CA 1
ATOM 9165 C C . TRP B 1 531 ? 1.301 -2.561 -18.188 1 93.75 531 TRP B C 1
ATOM 9167 O O . TRP B 1 531 ? 1.158 -3.699 -18.641 1 93.75 531 TRP B O 1
ATOM 9177 N N . ALA B 1 532 ? 1.392 -1.512 -19 1 91.62 532 ALA B N 1
ATOM 9178 C CA . ALA B 1 532 ? 1.39 -1.642 -20.453 1 91.62 532 ALA B CA 1
ATOM 9179 C C . ALA B 1 532 ? 2.6 -2.438 -20.938 1 91.62 532 ALA B C 1
ATOM 9181 O O . ALA B 1 532 ? 2.494 -3.236 -21.859 1 91.62 532 ALA B O 1
ATOM 9182 N N . ASP B 1 533 ? 3.709 -2.178 -20.266 1 91.25 533 ASP B N 1
ATOM 9183 C CA . ASP B 1 533 ? 4.914 -2.936 -20.594 1 91.25 533 ASP B CA 1
ATOM 9184 C C . ASP B 1 533 ? 4.707 -4.43 -20.344 1 91.25 533 ASP B C 1
ATOM 9186 O O . ASP B 1 533 ? 5.113 -5.262 -21.156 1 91.25 533 ASP B O 1
ATOM 9190 N N . LEU B 1 534 ? 4.09 -4.734 -19.219 1 92.62 534 LEU B N 1
ATOM 9191 C CA . LEU B 1 534 ? 3.811 -6.137 -18.906 1 92.62 534 LEU B CA 1
ATOM 9192 C C . LEU B 1 534 ? 2.906 -6.75 -19.969 1 92.62 534 LEU B C 1
ATOM 9194 O O . LEU B 1 534 ? 3.162 -7.859 -20.438 1 92.62 534 LEU B O 1
ATOM 9198 N N . MET B 1 535 ? 1.856 -6.051 -20.328 1 93.81 535 MET B N 1
ATOM 9199 C CA . MET B 1 535 ? 0.893 -6.555 -21.312 1 93.81 535 MET B CA 1
ATOM 9200 C C . MET B 1 535 ? 1.563 -6.809 -22.656 1 93.81 535 MET B C 1
ATOM 9202 O O . MET B 1 535 ? 1.349 -7.852 -23.266 1 93.81 535 MET B O 1
ATOM 9206 N N . THR B 1 536 ? 2.461 -5.918 -23.078 1 92.19 536 THR B N 1
ATOM 9207 C CA . THR B 1 536 ? 3.18 -6.055 -24.344 1 92.19 536 THR B CA 1
ATOM 9208 C C . THR B 1 536 ? 4.105 -7.27 -24.297 1 92.19 536 THR B C 1
ATOM 9210 O O . THR B 1 536 ? 4.137 -8.055 -25.25 1 92.19 536 THR B O 1
ATOM 9213 N N . ASN B 1 537 ? 4.801 -7.406 -23.203 1 91.62 537 ASN B N 1
ATOM 9214 C CA . ASN B 1 537 ? 5.723 -8.523 -23.047 1 91.62 537 ASN B CA 1
ATOM 9215 C C . ASN B 1 537 ? 4.988 -9.859 -23.016 1 91.62 537 ASN B C 1
ATOM 9217 O O . ASN B 1 537 ? 5.434 -10.828 -23.641 1 91.62 537 ASN B O 1
ATOM 9221 N N . MET B 1 538 ? 3.838 -9.914 -22.312 1 93.44 538 MET B N 1
ATOM 9222 C CA . MET B 1 538 ? 3.07 -11.156 -22.219 1 93.44 538 MET B CA 1
ATOM 9223 C C . MET B 1 538 ? 2.424 -11.5 -23.562 1 93.44 538 MET B C 1
ATOM 9225 O O . MET B 1 538 ? 2.344 -12.672 -23.922 1 93.44 538 MET B O 1
ATOM 9229 N N . GLN B 1 539 ? 1.98 -10.539 -24.297 1 90.5 539 GLN B N 1
ATOM 9230 C CA . GLN B 1 539 ? 1.41 -10.766 -25.625 1 90.5 539 GLN B CA 1
ATOM 9231 C C . GLN B 1 539 ? 2.449 -11.352 -26.578 1 90.5 539 GLN B C 1
ATOM 9233 O O . GLN B 1 539 ? 2.135 -12.234 -27.391 1 90.5 539 GLN B O 1
ATOM 9238 N N . SER B 1 540 ? 3.676 -10.906 -26.453 1 87.44 540 SER B N 1
ATOM 9239 C CA . SER B 1 540 ? 4.766 -11.398 -27.297 1 87.44 540 SER B CA 1
ATOM 9240 C C . SER B 1 540 ? 5.09 -12.852 -26.969 1 87.44 540 SER B C 1
ATOM 9242 O O . SER B 1 540 ? 5.5 -13.617 -27.844 1 87.44 540 SER B O 1
ATOM 9244 N N . LEU B 1 541 ? 4.906 -13.211 -25.719 1 87.75 541 LEU B N 1
ATOM 9245 C CA . LEU B 1 541 ? 5.168 -14.57 -25.281 1 87.75 541 LEU B CA 1
ATOM 9246 C C . LEU B 1 541 ? 4.109 -15.531 -25.812 1 87.75 541 LEU B C 1
ATOM 9248 O O . LEU B 1 541 ? 4.418 -16.672 -26.156 1 87.75 541 LEU B O 1
ATOM 9252 N N . GLY B 1 542 ? 2.838 -15.156 -25.891 1 74.31 542 GLY B N 1
ATOM 9253 C CA . GLY B 1 542 ? 1.749 -16 -26.359 1 74.31 542 GLY B CA 1
ATOM 9254 C C . GLY B 1 542 ? 1.797 -16.281 -27.844 1 74.31 542 GLY B C 1
ATOM 9255 O O . GLY B 1 542 ? 1.303 -17.312 -28.312 1 74.31 542 GLY B O 1
ATOM 9256 N N . PHE B 1 543 ? 2.346 -15.344 -28.672 1 64.62 543 PHE B N 1
ATOM 9257 C CA . PHE B 1 543 ? 2.377 -15.508 -30.125 1 64.62 543 PHE B CA 1
ATOM 9258 C C . PHE B 1 543 ? 3.68 -16.172 -30.562 1 64.62 543 PHE B C 1
ATOM 9260 O O . PHE B 1 543 ? 3.969 -16.234 -31.766 1 64.62 543 PHE B O 1
ATOM 9267 N N . GLY B 1 544 ? 4.324 -17.078 -30 1 52.44 544 GLY B N 1
ATOM 9268 C CA . GLY B 1 544 ? 5.559 -17.75 -30.391 1 52.44 544 GLY B CA 1
ATOM 9269 C C . GLY B 1 544 ? 5.875 -17.594 -31.875 1 52.44 544 GLY B C 1
ATOM 9270 O O . GLY B 1 544 ? 6.758 -16.812 -32.25 1 52.44 544 GLY B O 1
ATOM 9271 N N . ASP B 1 545 ? 5.484 -18.859 -32.781 1 43.5 545 ASP B N 1
ATOM 9272 C CA . ASP B 1 545 ? 5.973 -19.156 -34.125 1 43.5 545 ASP B CA 1
ATOM 9273 C C . ASP B 1 545 ? 5.449 -18.141 -35.156 1 43.5 545 ASP B C 1
ATOM 9275 O O . ASP B 1 545 ? 5.699 -18.281 -36.344 1 43.5 545 ASP B O 1
ATOM 9279 N N . LYS B 1 546 ? 4.422 -17.672 -35 1 42.5 546 LYS B N 1
ATOM 9280 C CA . LYS B 1 546 ? 3.916 -17.031 -36.219 1 42.5 546 LYS B CA 1
ATOM 9281 C C . LYS B 1 546 ? 4.891 -15.969 -36.75 1 42.5 546 LYS B C 1
ATOM 9283 O O . LYS B 1 546 ? 4.688 -15.406 -37.812 1 42.5 546 LYS B O 1
ATOM 9288 N N . GLN B 1 547 ? 5.613 -15.266 -35.969 1 37.47 547 GLN B N 1
ATOM 9289 C CA . GLN B 1 547 ? 6.457 -14.32 -36.688 1 37.47 547 GLN B CA 1
ATOM 9290 C C . GLN B 1 547 ? 7.602 -15.039 -37.375 1 37.47 547 GLN B C 1
ATOM 9292 O O . GLN B 1 547 ? 8.234 -14.477 -38.281 1 37.47 547 GLN B O 1
ATOM 9297 N N . THR B 1 548 ? 8.078 -16.234 -36.938 1 34.75 548 THR B N 1
ATOM 9298 C CA . THR B 1 548 ? 9.047 -16.812 -37.875 1 34.75 548 THR B CA 1
ATOM 9299 C C . THR B 1 548 ? 8.375 -17.25 -39.156 1 34.75 548 THR B C 1
ATOM 9301 O O . THR B 1 548 ? 8.938 -17.094 -40.25 1 34.75 548 THR B O 1
ATOM 9304 N N . THR B 1 549 ? 7.156 -17.812 -39.062 1 34.66 549 THR B N 1
ATOM 9305 C CA . THR B 1 549 ? 6.551 -18.188 -40.344 1 34.66 549 THR B CA 1
ATOM 9306 C C . THR B 1 549 ? 5.973 -16.953 -41.031 1 34.66 549 THR B C 1
ATOM 9308 O O . THR B 1 549 ? 5.996 -16.859 -42.281 1 34.66 549 THR B O 1
ATOM 9311 N N . LEU B 1 550 ? 5.434 -15.953 -40.375 1 32.94 550 LEU B N 1
ATOM 9312 C CA . LEU B 1 550 ? 4.996 -14.781 -41.125 1 32.94 550 LEU B CA 1
ATOM 9313 C C . LEU B 1 550 ? 6.184 -13.914 -41.5 1 32.94 550 LEU B C 1
ATOM 9315 O O . LEU B 1 550 ? 6.176 -13.297 -42.562 1 32.94 550 LEU B O 1
ATOM 9319 N N . LEU B 1 551 ? 7.25 -13.812 -40.625 1 33.19 551 LEU B N 1
ATOM 9320 C CA . LEU B 1 551 ? 8.422 -13.141 -41.188 1 33.19 551 LEU B CA 1
ATOM 9321 C C . LEU B 1 551 ? 9.062 -13.984 -42.281 1 33.19 551 LEU B C 1
ATOM 9323 O O . LEU B 1 551 ? 9.68 -13.438 -43.219 1 33.19 551 LEU B O 1
ATOM 9327 N N . GLU B 1 552 ? 9 -15.375 -42.156 1 32.84 552 GLU B N 1
ATOM 9328 C CA . GLU B 1 552 ? 9.484 -16.094 -43.344 1 32.84 552 GLU B CA 1
ATOM 9329 C C . GLU B 1 552 ? 8.547 -15.906 -44.531 1 32.84 552 GLU B C 1
ATOM 9331 O O . GLU B 1 552 ? 9.008 -15.812 -45.688 1 32.84 552 GLU B O 1
ATOM 9336 N N . SER B 1 553 ? 7.27 -15.867 -44.188 1 33.69 553 SER B N 1
ATOM 9337 C CA . SER B 1 553 ? 6.434 -15.648 -45.375 1 33.69 553 SER B CA 1
ATOM 9338 C C . SER B 1 553 ? 6.523 -14.211 -45.844 1 33.69 553 SER B C 1
ATOM 9340 O O . SER B 1 553 ? 6.527 -13.953 -47.062 1 33.69 553 SER B O 1
ATOM 9342 N N . THR B 1 554 ? 6.566 -13.289 -44.844 1 32.62 554 THR B N 1
ATOM 9343 C CA . THR B 1 554 ? 6.625 -11.914 -45.344 1 32.62 554 THR B CA 1
ATOM 9344 C C . THR B 1 554 ? 8.031 -11.57 -45.812 1 32.62 554 THR B C 1
ATOM 9346 O O . THR B 1 554 ? 8.211 -10.641 -46.625 1 32.62 554 THR B O 1
ATOM 9349 N N . ARG B 1 555 ? 9.07 -12.305 -45.125 1 33.78 555 ARG B N 1
ATOM 9350 C CA . ARG B 1 555 ? 10.367 -12.102 -45.781 1 33.78 555 ARG B CA 1
ATOM 9351 C C . ARG B 1 555 ? 10.367 -12.68 -47.188 1 33.78 555 ARG B C 1
ATOM 9353 O O . ARG B 1 555 ? 11.086 -12.195 -48.062 1 33.78 555 ARG B O 1
ATOM 9360 N N . PHE B 1 556 ? 9.586 -13.797 -47.281 1 30.52 556 PHE B N 1
ATOM 9361 C CA . PHE B 1 556 ? 9.492 -14.281 -48.656 1 30.52 556 PHE B CA 1
ATOM 9362 C C . PHE B 1 556 ? 8.734 -13.289 -49.531 1 30.52 556 PHE B C 1
ATOM 9364 O O . PHE B 1 556 ? 9.023 -13.164 -50.75 1 30.52 556 PHE B O 1
ATOM 9371 N N . LYS B 1 557 ? 7.648 -12.766 -48.812 1 36.38 557 LYS B N 1
ATOM 9372 C CA . LYS B 1 557 ? 6.945 -11.875 -49.719 1 36.38 557 LYS B CA 1
ATOM 9373 C C . LYS B 1 557 ? 7.781 -10.641 -50.031 1 36.38 557 LYS B C 1
ATOM 9375 O O . LYS B 1 557 ? 7.785 -10.156 -51.188 1 36.38 557 LYS B O 1
ATOM 9380 N N . ASN B 1 558 ? 8.375 -10.109 -49 1 34.22 558 ASN B N 1
ATOM 9381 C CA . ASN B 1 558 ? 9.125 -8.898 -49.312 1 34.22 558 ASN B CA 1
ATOM 9382 C C . ASN B 1 558 ? 10.398 -9.195 -50.094 1 34.22 558 ASN B C 1
ATOM 9384 O O . ASN B 1 558 ? 10.953 -8.305 -50.75 1 34.22 558 ASN B O 1
ATOM 9388 N N . ASN B 1 559 ? 10.922 -10.43 -49.875 1 33.84 559 ASN B N 1
ATOM 9389 C CA . ASN B 1 559 ? 12.031 -10.641 -50.781 1 33.84 559 ASN B CA 1
ATOM 9390 C C . ASN B 1 559 ? 11.555 -10.695 -52.25 1 33.84 559 ASN B C 1
ATOM 9392 O O . ASN B 1 559 ? 12.305 -10.367 -53.156 1 33.84 559 ASN B O 1
ATOM 9396 N N . GLN B 1 560 ? 10.391 -11.344 -52.344 1 33.5 560 GLN B N 1
ATOM 9397 C CA . GLN B 1 560 ? 9.984 -11.375 -53.75 1 33.5 560 GLN B CA 1
ATOM 9398 C C . GLN B 1 560 ? 9.68 -9.969 -54.25 1 33.5 560 GLN B C 1
ATOM 9400 O O . GLN B 1 560 ? 9.922 -9.664 -55.438 1 33.5 560 GLN B O 1
ATOM 9405 N N . GLN B 1 561 ? 8.961 -9.227 -53.344 1 32.81 561 GLN B N 1
ATOM 9406 C CA . GLN B 1 561 ? 8.594 -7.949 -53.969 1 32.81 561 GLN B CA 1
ATOM 9407 C C . GLN B 1 561 ? 9.82 -7.066 -54.188 1 32.81 561 GLN B C 1
ATOM 9409 O O . GLN B 1 561 ? 9.805 -6.172 -55.031 1 32.81 561 GLN B O 1
ATOM 9414 N N . GLN B 1 562 ? 10.805 -7.258 -53.25 1 31.55 562 GLN B N 1
ATOM 9415 C CA . GLN B 1 562 ? 11.938 -6.375 -53.5 1 31.55 562 GLN B CA 1
ATOM 9416 C C . GLN B 1 562 ? 12.68 -6.797 -54.781 1 31.55 562 GLN B C 1
ATOM 9418 O O . GLN B 1 562 ? 13.5 -6.043 -55.312 1 31.55 562 GLN B O 1
ATOM 9423 N N . GLU B 1 563 ? 12.625 -8.148 -55.125 1 31.19 563 GLU B N 1
ATOM 9424 C CA . GLU B 1 563 ? 13.32 -8.406 -56.375 1 31.19 563 GLU B CA 1
ATOM 9425 C C . GLU B 1 563 ? 12.688 -7.625 -57.531 1 31.19 563 GLU B C 1
ATOM 9427 O O . GLU B 1 563 ? 13.375 -7.215 -58.469 1 31.19 563 GLU B O 1
ATOM 9432 N N . ASN B 1 564 ? 11.352 -7.625 -57.469 1 31.98 564 ASN B N 1
ATOM 9433 C CA . ASN B 1 564 ? 10.836 -7.105 -58.719 1 31.98 564 ASN B CA 1
ATOM 9434 C C . ASN B 1 564 ? 11.094 -5.605 -58.875 1 31.98 564 ASN B C 1
ATOM 9436 O O . ASN B 1 564 ? 10.797 -5.012 -59.906 1 31.98 564 ASN B O 1
ATOM 9440 N N . GLN B 1 565 ? 11.102 -4.91 -57.656 1 30 565 GLN B N 1
ATOM 9441 C CA . GLN B 1 565 ? 11.102 -3.49 -57.969 1 30 565 GLN B CA 1
ATOM 9442 C C . GLN B 1 565 ? 12.461 -3.051 -58.531 1 30 565 GLN B C 1
ATOM 9444 O O . GLN B 1 565 ? 12.648 -1.886 -58.875 1 30 565 GLN B O 1
ATOM 9449 N N . PHE B 1 566 ? 13.562 -3.855 -58.281 1 29.12 566 PHE B N 1
ATOM 9450 C CA . PHE B 1 566 ? 14.805 -3.316 -58.844 1 29.12 566 PHE B CA 1
ATOM 9451 C C . PHE B 1 566 ? 14.773 -3.322 -60.375 1 29.12 566 PHE B C 1
ATOM 9453 O O . PHE B 1 566 ? 15.75 -2.93 -61 1 29.12 566 PHE B O 1
ATOM 9460 N N . VAL B 1 567 ? 14.047 -4.168 -61.031 1 28.05 567 VAL B N 1
ATOM 9461 C CA . VAL B 1 567 ? 14.281 -4.215 -62.5 1 28.05 567 VAL B CA 1
ATOM 9462 C C . VAL B 1 567 ? 13.93 -2.865 -63.125 1 28.05 567 VAL B C 1
ATOM 9464 O O . VAL B 1 567 ? 14.297 -2.588 -64.25 1 28.05 567 VAL B O 1
ATOM 9467 N N . ASP B 1 568 ? 12.938 -2.174 -62.531 1 26.84 568 ASP B N 1
ATOM 9468 C CA . ASP B 1 568 ? 12.555 -1.189 -63.531 1 26.84 568 ASP B CA 1
ATOM 9469 C C . ASP B 1 568 ? 13.578 -0.06 -63.594 1 26.84 568 ASP B C 1
ATOM 9471 O O . ASP B 1 568 ? 13.492 0.805 -64.5 1 26.84 568 ASP B O 1
ATOM 9475 N N . ASP B 1 569 ? 14.555 0.089 -62.594 1 23.23 569 ASP B N 1
ATOM 9476 C CA . ASP B 1 569 ? 15.539 1.015 -63.156 1 23.23 569 ASP B CA 1
ATOM 9477 C C . ASP B 1 569 ? 16.656 0.262 -63.875 1 23.23 569 ASP B C 1
ATOM 9479 O O . ASP B 1 569 ? 17.156 -0.747 -63.344 1 23.23 569 ASP B O 1
#

Solvent-accessible surface area (backbone atoms only — not comparable to full-atom values): 62537 Å² total; per-residue (Å²): 132,54,71,63,56,49,20,51,50,41,35,55,65,30,51,70,69,68,46,60,64,66,60,49,36,50,53,33,37,73,74,32,89,70,33,41,38,55,85,79,48,51,66,69,54,46,52,52,49,49,51,51,50,51,51,48,49,52,49,43,50,50,46,48,48,46,47,47,48,48,51,52,60,66,48,81,69,74,84,76,75,75,83,64,87,71,79,84,86,78,85,73,84,81,83,82,86,79,88,83,89,82,89,83,88,92,82,88,80,90,85,91,77,85,80,82,81,83,78,84,77,79,79,76,72,77,85,62,84,72,58,70,62,69,34,75,46,78,41,68,28,30,54,64,60,93,38,81,59,64,76,50,78,77,70,42,53,44,37,84,48,73,45,80,39,78,35,49,52,65,38,72,58,45,61,33,33,38,39,35,35,35,84,74,74,34,72,24,77,43,39,67,66,54,54,54,49,50,52,53,35,46,48,24,63,36,67,70,50,72,63,71,50,71,76,76,92,66,92,66,85,70,76,46,66,70,58,51,54,52,48,29,52,45,48,24,50,30,54,41,52,41,59,68,33,79,66,53,33,27,33,68,65,52,46,43,68,55,64,47,66,51,65,68,61,42,50,51,52,50,53,53,44,67,67,57,60,66,66,81,52,68,56,72,33,65,32,86,83,18,54,42,54,17,34,32,38,64,67,59,51,49,40,51,53,51,46,52,51,48,52,55,54,48,49,57,44,41,53,50,45,43,55,44,40,52,48,46,41,50,33,37,50,52,40,22,51,44,30,38,51,46,14,48,44,25,45,49,50,18,52,49,37,51,53,49,39,72,75,37,87,83,61,58,69,65,59,29,52,52,24,46,52,52,15,48,49,25,42,52,53,17,51,53,36,53,52,47,37,54,53,44,42,59,66,45,36,51,45,44,52,50,52,47,45,36,52,51,36,47,51,55,45,52,48,53,38,52,48,36,43,47,52,29,51,52,49,46,52,51,49,50,51,51,53,52,53,50,55,72,68,69,50,70,86,75,35,59,46,58,62,78,60,54,73,70,48,54,77,72,50,70,72,35,60,82,62,40,58,76,47,40,40,50,68,61,50,51,50,45,51,52,34,43,44,50,24,12,29,36,44,37,36,45,55,53,49,52,53,50,50,56,54,48,47,49,41,51,50,19,53,48,49,25,47,48,24,50,53,50,44,54,54,49,52,54,51,42,52,54,34,49,51,46,26,54,56,22,53,58,59,51,50,69,62,53,55,61,54,45,45,50,48,44,48,48,46,50,50,51,55,54,58,61,62,54,66,79,108,131,55,69,62,56,48,19,49,49,41,35,55,66,30,52,70,68,67,45,60,62,67,61,50,35,50,52,33,37,72,73,31,89,71,33,39,37,55,85,78,48,51,66,70,54,46,52,53,49,49,52,49,49,50,49,49,48,50,47,43,49,48,46,47,46,44,46,48,44,48,52,50,59,68,47,80,73,81,90,79,80,82,86,68,79,78,75,78,88,72,87,82,88,84,83,84,88,82,86,88,85,86,84,76,87,76,81,73,84,95,81,89,78,78,80,80,81,82,78,83,78,80,78,76,73,78,85,61,85,73,57,70,63,68,35,75,47,78,42,69,28,30,57,66,58,93,37,82,60,64,76,51,76,77,71,44,53,44,37,84,48,72,45,81,39,76,33,49,51,65,38,72,59,45,61,33,32,38,39,35,35,35,84,75,74,33,69,23,76,44,40,67,67,52,54,55,46,51,52,54,36,46,48,23,64,36,66,69,51,70,63,69,50,70,76,76,91,65,91,67,84,71,76,44,67,69,56,51,52,52,49,29,53,45,50,24,52,30,52,42,54,41,57,68,34,80,64,52,34,27,33,68,66,52,48,43,67,53,63,48,67,51,66,67,62,42,50,51,50,51,53,54,44,67,66,58,61,67,65,82,52,68,56,72,33,64,32,86,82,18,54,41,54,16,33,32,38,63,67,59,52,48,40,52,52,50,46,51,51,49,52,54,55,48,49,57,46,41,54,50,44,43,54,44,39,54,47,44,40,50,31,38,49,52,40,21,51,43,29,40,50,46,14,50,45,26,46,50,51,18,52,50,37,51,54,51,39,70,76,34,86,82,61,59,69,64,57,28,53,51,24,46,53,51,15,49,50,26,41,52,53,16,51,53,36,53,53,47,38,54,51,44,41,58,64,46,36,49,44,44,52,50,53,46,44,38,52,51,34,49,51,55,46,53,48,54,37,52,48,35,43,47,53,29,54,52,48,47,51,53,52,51,52,49,52,51,53,49,55,72,69,69,49,72,84,74,34,61,46,58,61,77,58,53,74,71,50,55,77,74,51,70,72,34,61,81,63,40,56,76,48,41,40,50,69,61,51,52,49,46,52,52,35,43,43,51,24,12,30,36,44,36,35,47,52,53,48,51,52,49,50,55,55,49,48,49,40,51,49,18,53,49,49,25,49,48,24,50,51,49,44,54,54,50,51,54,50,44,52,54,32,49,51,46,25,54,55,22,52,59,59,52,50,67,63,55,54,60,54,44,45,48,45,45,46,47,44,48,49,51,53,55,56,60,62,56,65,80,108

Nearest PDB structures (foldseek):
  8afz-assembly1_B  TM=5.440E-01  e=3.124E-08  Homo sapiens
  8a1g-assembly1_C  TM=7.982E-01  e=2.333E-03  Homo sapiens
  3qwe-assembly1_A-2  TM=6.384E-01  e=2.969E-02  Homo sapiens
  2d1l-assembly1_A  TM=3.242E-01  e=7.723E-03  Mus musculus
  7sqc-assembly1_1W  TM=2.476E-01  e=1.314E+00  Chlamydomonas reinhardtii

Sequence (1138 aa):
MSTEIKQKYLCDEILDKGYDANIFMSYLENLRENGSDIEKWSIDELKILVENFQQDAQNQYQLDYIRVQQQLSNLNLGPVQSYSEYDNYVTKPTNQDNISQQNNQQAQTPTNAQHQKEEEIKHVVPKHEADDSNYKKTIPCLKPDPSTLSEVEGLHVQVAKYEKKPGGLFSQAYIVYQVQTQPLNIEVFRRYNDFAWLHQTLEKQYPQISIPPVPAKKSTRSFQPLFLSKRMAFMEKYLNKILRSPELKRSKFVEGFLTITQEDAFSKLKKEGDKLVKQTKINQMITQNGEAQCVINQDINQFLKKTNEYLGNQDIIYKKVRKLCKQLIIDFDQLSTTLFSIGDCFSQSYNLSLHYNATIQEKNPLLEELYIHLNNMSISWGNNITTQIKLVQDNLGNWFKYYDNELKSMKEYLKIREQTERDYHNFKLKLTQKKERFFQLGDPTKWEIPAPTLNGIDKELLKNKDFIFQYMFPRETIQEGELRDTYGFYNNTSYIEIKRLLKEKIEQYSKHFNQFGQIQSDHITDLHVQWADLMTNMQSLGFGDKQTTLLESTRFKNNQQQENQFVDDMSTEIKQKYLCDEILDKGYDANIFMSYLENLRENGSDIEKWSIDELKILVENFQQDAQNQYQLDYIRVQQQLSNLNLGPVQSYSEYDNYVTKPTNQDNISQQNNQQAQTPTNAQHQKEEEIKHVVPKHEADDSNYKKTIPCLKPDPSTLSEVEGLHVQVAKYEKKPGGLFSQAYIVYQVQTQPLNIEVFRRYNDFAWLHQTLEKQYPQISIPPVPAKKSTRSFQPLFLSKRMAFMEKYLNKILRSPELKRSKFVEGFLTITQEDAFSKLKKEGDKLVKQTKINQMITQNGEAQCVINQDINQFLKKTNEYLGNQDIIYKKVRKLCKQLIIDFDQLSTTLFSIGDCFSQSYNLSLHYNATIQEKNPLLEELYIHLNNMSISWGNNITTQIKLVQDNLGNWFKYYDNELKSMKEYLKIREQTERDYHNFKLKLTQKKERFFQLGDPTKWEIPAPTLNGIDKELLKNKDFIFQYMFPRETIQEGELRDTYGFYNNTSYIEIKRLLKEKIEQYSKHFNQFGQIQSDHITDLHVQWADLMTNMQSLGFGDKQTTLLESTRFKNNQQQENQFVDD

InterPro domains:
  IPR001683 Phox homology [PF00787] (185-259)
  IPR001683 Phox homology [PS50195] (155-265)
  IPR001683 Phox homology [SM00312] (155-261)
  IPR027267 AH/BAR domain superfamily [SSF103657] (317-540)
  IPR036871 PX domain superfamily [G3DSA:3.30.1520.10] (136-267)
  IPR036871 PX domain superfamily [SSF64268] (155-264)